Protein AF-A0A2D8FEG4-F1 (afdb_monomer_lite)

Structure (mmCIF, N/CA/C/O backbone):
data_AF-A0A2D8FEG4-F1
#
_entry.id   AF-A0A2D8FEG4-F1
#
loop_
_atom_site.group_PDB
_atom_site.id
_atom_site.type_symbol
_atom_site.label_atom_id
_atom_site.label_alt_id
_atom_site.label_comp_id
_atom_site.label_asym_id
_atom_site.label_entity_id
_atom_site.label_seq_id
_atom_site.pdbx_PDB_ins_code
_atom_site.Cartn_x
_atom_site.Cartn_y
_atom_site.Cartn_z
_atom_site.occupancy
_atom_site.B_iso_or_equiv
_atom_site.auth_seq_id
_atom_site.auth_comp_id
_atom_site.auth_asym_id
_atom_site.auth_atom_id
_atom_site.pdbx_PDB_model_num
ATOM 1 N N . MET A 1 1 ? -1.366 31.686 -86.921 1.00 45.53 1 MET A N 1
ATOM 2 C CA . MET A 1 1 ? -0.666 30.737 -86.026 1.00 45.53 1 MET A CA 1
ATOM 3 C C . MET A 1 1 ? -0.240 29.531 -86.845 1.00 45.53 1 MET A C 1
ATOM 5 O O . MET A 1 1 ? -0.957 29.176 -87.774 1.00 45.53 1 MET A O 1
ATOM 9 N N . THR A 1 2 ? 0.927 28.960 -86.563 1.00 55.12 2 THR A N 1
ATOM 10 C CA . THR A 1 2 ? 1.499 27.806 -87.278 1.00 55.12 2 THR A CA 1
ATOM 11 C C . THR A 1 2 ? 0.839 26.498 -86.838 1.00 55.12 2 THR A C 1
ATOM 13 O O . THR A 1 2 ? 0.567 26.309 -85.656 1.00 55.12 2 THR A O 1
ATOM 16 N N . SER A 1 3 ? 0.596 25.576 -87.772 1.00 56.19 3 SER A N 1
ATOM 17 C CA . SER A 1 3 ? 0.061 24.247 -87.451 1.00 56.19 3 SER A CA 1
ATOM 18 C C . SER A 1 3 ? 1.129 23.379 -86.783 1.00 56.19 3 SER A C 1
ATOM 20 O O . SER A 1 3 ? 2.090 22.972 -87.436 1.00 56.19 3 SER A O 1
ATOM 22 N N . ILE A 1 4 ? 0.946 23.068 -85.498 1.00 64.25 4 ILE A N 1
ATOM 23 C CA . ILE A 1 4 ? 1.786 22.107 -84.772 1.00 64.25 4 ILE A CA 1
ATOM 24 C C . ILE A 1 4 ? 1.577 20.717 -85.386 1.00 64.25 4 ILE A C 1
ATOM 26 O O . ILE A 1 4 ? 0.444 20.250 -85.513 1.00 64.25 4 ILE A O 1
ATOM 30 N N . LYS A 1 5 ? 2.668 20.041 -85.753 1.00 74.38 5 LYS A N 1
ATOM 31 C CA . LYS A 1 5 ? 2.635 18.629 -86.148 1.00 74.38 5 LYS A CA 1
ATOM 32 C C . LYS A 1 5 ? 2.864 17.757 -84.918 1.00 74.38 5 LYS A C 1
ATOM 34 O O . LYS A 1 5 ? 3.878 17.902 -84.237 1.00 74.38 5 LYS A O 1
ATOM 39 N N . LEU A 1 6 ? 1.930 16.840 -84.670 1.00 79.88 6 LEU A N 1
ATOM 40 C CA . LEU A 1 6 ? 2.074 15.778 -83.680 1.00 79.88 6 LEU A CA 1
ATOM 41 C C . LEU A 1 6 ? 2.575 14.505 -84.372 1.00 79.88 6 LEU A C 1
ATOM 43 O O . LEU A 1 6 ? 1.920 13.974 -85.272 1.00 79.88 6 LEU A O 1
ATOM 47 N N . LYS A 1 7 ? 3.733 14.011 -83.943 1.00 86.31 7 LYS A N 1
ATOM 48 C CA . LYS A 1 7 ? 4.333 12.748 -84.392 1.00 86.31 7 LYS A CA 1
ATOM 49 C C . LYS A 1 7 ? 4.097 11.656 -83.349 1.00 86.31 7 LYS A C 1
ATOM 51 O O . LYS A 1 7 ? 3.792 11.955 -82.196 1.00 86.31 7 LYS A O 1
ATOM 56 N N . LYS A 1 8 ? 4.176 10.382 -83.748 1.00 88.56 8 LYS A N 1
ATOM 57 C CA . LYS A 1 8 ? 3.748 9.275 -82.881 1.00 88.56 8 LYS A CA 1
ATOM 58 C C . LYS A 1 8 ? 4.570 7.993 -83.002 1.00 88.56 8 LYS A C 1
ATOM 60 O O . LYS A 1 8 ? 4.995 7.629 -84.095 1.00 88.56 8 LYS A O 1
ATOM 65 N N . SER A 1 9 ? 4.724 7.302 -81.874 1.00 86.69 9 SER A N 1
ATOM 66 C CA . SER A 1 9 ? 5.366 5.992 -81.718 1.00 86.69 9 SER A CA 1
ATOM 67 C C . SER A 1 9 ? 4.485 5.061 -80.874 1.00 86.69 9 SER A C 1
ATOM 69 O O . SER A 1 9 ? 3.735 5.511 -80.009 1.00 86.69 9 SER A O 1
ATOM 71 N N . SER A 1 10 ? 4.596 3.759 -81.126 1.00 89.44 10 SER A N 1
ATOM 72 C CA . SER A 1 10 ? 4.049 2.677 -80.293 1.00 89.44 10 SER A CA 1
ATOM 73 C C . SER A 1 10 ? 5.099 1.584 -80.040 1.00 89.44 10 SER A C 1
ATOM 75 O O . SER A 1 10 ? 4.761 0.422 -79.835 1.00 89.44 10 SER A O 1
ATOM 77 N N . VAL A 1 11 ? 6.384 1.938 -80.143 1.00 87.75 11 VAL A N 1
ATOM 78 C CA . VAL A 1 11 ? 7.521 1.037 -79.912 1.00 87.75 11 VAL A CA 1
ATOM 79 C C . VAL A 1 11 ? 8.102 1.372 -78.545 1.00 87.75 11 VAL A C 1
ATOM 81 O O . VAL A 1 11 ? 8.549 2.501 -78.348 1.00 87.75 11 VAL A O 1
ATOM 84 N N . ALA A 1 12 ? 8.090 0.416 -77.617 1.00 82.75 12 ALA A N 1
ATOM 85 C CA . ALA A 1 12 ? 8.571 0.626 -76.253 1.00 82.75 12 ALA A CA 1
ATOM 86 C C . ALA A 1 12 ? 10.033 1.115 -76.221 1.00 82.75 12 ALA A C 1
ATOM 88 O O . ALA A 1 12 ? 10.866 0.677 -77.019 1.00 82.75 12 ALA A O 1
ATOM 89 N N . GLY A 1 13 ? 10.329 2.047 -75.319 1.00 80.81 13 GLY A N 1
ATOM 90 C CA . GLY A 1 13 ? 11.630 2.700 -75.163 1.00 80.81 13 GLY A CA 1
ATOM 91 C C . GLY A 1 13 ? 12.038 3.646 -76.302 1.00 80.81 13 GLY A C 1
ATOM 92 O O . GLY A 1 13 ? 13.122 4.229 -76.239 1.00 80.81 13 GLY A O 1
ATOM 93 N N . LYS A 1 14 ? 11.224 3.821 -77.356 1.00 86.00 14 LYS A N 1
ATOM 94 C CA . LYS A 1 14 ? 11.626 4.617 -78.527 1.00 86.00 14 LYS A CA 1
ATOM 95 C C . LYS A 1 14 ? 11.482 6.120 -78.274 1.00 86.00 14 LYS A C 1
ATOM 97 O O . LYS A 1 14 ? 10.389 6.682 -78.374 1.00 86.00 14 LYS A O 1
ATOM 102 N N . ILE A 1 15 ? 12.624 6.762 -78.039 1.00 86.38 15 ILE A N 1
ATOM 103 C CA . ILE A 1 15 ? 12.814 8.218 -78.049 1.00 86.38 15 ILE A CA 1
ATOM 104 C C . ILE A 1 15 ? 12.931 8.701 -79.516 1.00 86.38 15 ILE A C 1
ATOM 106 O O . ILE A 1 15 ? 13.538 7.996 -80.328 1.00 86.38 15 ILE A O 1
ATOM 110 N N . PRO A 1 16 ? 12.367 9.865 -79.900 1.00 88.06 16 PRO A N 1
ATOM 111 C CA . PRO A 1 16 ? 12.588 10.449 -81.228 1.00 88.06 16 PRO A CA 1
ATOM 112 C C . PRO A 1 16 ? 14.052 10.880 -81.434 1.00 88.06 16 PRO A C 1
ATOM 114 O O . PRO A 1 16 ? 14.687 11.375 -80.505 1.00 88.06 16 PRO A O 1
ATOM 117 N N . THR A 1 17 ? 14.581 10.740 -82.651 1.00 86.88 17 THR A N 1
ATOM 118 C CA . THR A 1 17 ? 15.896 11.283 -83.052 1.00 86.88 17 THR A CA 1
ATOM 119 C C . THR A 1 17 ? 15.801 12.738 -83.528 1.00 86.88 17 THR A C 1
ATOM 121 O O . THR A 1 17 ? 14.711 13.242 -83.804 1.00 86.88 17 THR A O 1
ATOM 124 N N . ASP A 1 18 ? 16.936 13.428 -83.685 1.00 80.25 18 ASP A N 1
ATOM 125 C CA . ASP A 1 18 ? 16.967 14.840 -84.103 1.00 80.25 18 ASP A CA 1
ATOM 126 C C . ASP A 1 18 ? 16.305 15.137 -85.456 1.00 80.25 18 ASP A C 1
ATOM 128 O O . ASP A 1 18 ? 15.808 16.248 -85.654 1.00 80.25 18 ASP A O 1
ATOM 132 N N . SER A 1 19 ? 16.260 14.151 -86.356 1.00 81.62 19 SER A N 1
ATOM 133 C CA . SER A 1 19 ? 15.499 14.185 -87.612 1.00 81.62 19 SER A CA 1
ATOM 134 C C . SER A 1 19 ? 14.020 13.821 -87.444 1.00 81.62 19 SER A C 1
ATOM 136 O O . SER A 1 19 ? 13.184 14.271 -88.229 1.00 81.62 19 SER A O 1
ATOM 138 N N . ASP A 1 20 ? 13.673 13.027 -86.425 1.00 81.94 20 ASP A N 1
ATOM 139 C CA . ASP A 1 20 ? 12.282 12.669 -86.140 1.00 81.94 20 ASP A CA 1
ATOM 140 C C . ASP A 1 20 ? 11.496 13.845 -85.554 1.00 81.94 20 ASP A C 1
ATOM 142 O O . ASP A 1 20 ? 10.279 13.863 -85.709 1.00 81.94 20 ASP A O 1
ATOM 146 N N . LEU A 1 21 ? 12.132 14.838 -84.920 1.00 85.62 21 LEU A N 1
ATOM 147 C CA . LEU A 1 21 ? 11.440 15.950 -84.255 1.00 85.62 21 LEU A CA 1
ATOM 148 C C . LEU A 1 21 ? 12.097 17.310 -84.541 1.00 85.62 21 LEU A C 1
ATOM 150 O O . LEU A 1 21 ? 13.270 17.516 -84.230 1.00 85.62 21 LEU A O 1
ATOM 154 N N . ALA A 1 22 ? 11.336 18.252 -85.104 1.00 84.50 22 ALA A N 1
ATOM 155 C CA . ALA A 1 22 ? 11.773 19.633 -85.313 1.00 84.50 22 ALA A CA 1
ATOM 156 C C . ALA A 1 22 ? 11.400 20.541 -84.125 1.00 84.50 22 ALA A C 1
ATOM 158 O O . ALA A 1 22 ? 10.518 20.229 -83.324 1.00 84.50 22 ALA A O 1
ATOM 159 N N . HIS A 1 23 ? 12.061 21.694 -84.014 1.00 82.56 23 HIS A N 1
ATOM 160 C CA . HIS A 1 23 ? 11.742 22.681 -82.984 1.00 82.56 23 HIS A CA 1
ATOM 161 C C . HIS A 1 23 ? 10.319 23.238 -83.189 1.00 82.56 23 HIS A C 1
ATOM 163 O O . HIS A 1 23 ? 9.968 23.665 -84.289 1.00 82.56 23 HIS A O 1
ATOM 169 N N . GLY A 1 24 ? 9.487 23.197 -82.142 1.00 77.38 24 GLY A N 1
ATOM 170 C CA . GLY A 1 24 ? 8.057 23.535 -82.210 1.00 77.38 24 GLY A CA 1
ATOM 171 C C . GLY A 1 24 ? 7.118 22.400 -82.661 1.00 77.38 24 GLY A C 1
ATOM 172 O O . GLY A 1 24 ? 5.908 22.614 -82.734 1.00 77.38 24 GLY A O 1
ATOM 173 N N . GLU A 1 25 ? 7.629 21.197 -82.943 1.00 87.62 25 GLU A N 1
ATOM 174 C CA . GLU A 1 25 ? 6.813 19.979 -83.067 1.00 87.62 25 GLU A CA 1
ATOM 175 C C . GLU A 1 25 ? 6.725 19.223 -81.726 1.00 87.62 25 GLU A C 1
ATOM 177 O O . GLU A 1 25 ? 7.536 19.427 -80.819 1.00 87.62 25 GLU A O 1
ATOM 182 N N . LEU A 1 26 ? 5.757 18.306 -81.623 1.00 88.06 26 LEU A N 1
ATOM 183 C CA . LEU A 1 26 ? 5.601 17.387 -80.489 1.00 88.06 26 LEU A CA 1
ATOM 184 C C . LEU A 1 26 ? 5.605 15.934 -80.978 1.00 88.06 26 LEU A C 1
ATOM 186 O O . LEU A 1 26 ? 5.071 15.636 -82.049 1.00 88.06 26 LEU A O 1
ATOM 190 N N . ALA A 1 27 ? 6.149 15.012 -80.184 1.00 89.62 27 ALA A N 1
ATOM 191 C CA . ALA A 1 27 ? 6.078 13.574 -80.448 1.00 89.62 27 ALA A CA 1
ATOM 192 C C . ALA A 1 27 ? 5.594 12.801 -79.220 1.00 89.62 27 ALA A C 1
ATOM 194 O O . ALA A 1 27 ? 6.107 13.009 -78.130 1.00 89.62 27 ALA A O 1
ATOM 195 N N . ILE A 1 28 ? 4.646 11.880 -79.387 1.00 88.81 28 ILE A N 1
ATOM 196 C CA . ILE A 1 28 ? 4.137 11.023 -78.306 1.00 88.81 28 ILE A CA 1
ATOM 197 C C . ILE A 1 28 ? 4.490 9.554 -78.550 1.00 88.81 28 ILE A C 1
ATOM 199 O O . ILE A 1 28 ? 4.296 9.036 -79.651 1.00 88.81 28 ILE A O 1
ATOM 203 N N . ASN A 1 29 ? 4.982 8.864 -77.524 1.00 86.88 29 ASN A N 1
ATOM 204 C CA . ASN A 1 29 ? 5.080 7.411 -77.512 1.00 86.88 29 ASN A CA 1
ATOM 205 C C . ASN A 1 29 ? 3.983 6.836 -76.609 1.00 86.88 29 ASN A C 1
ATOM 207 O O . ASN A 1 29 ? 4.089 6.892 -75.386 1.00 86.88 29 ASN A O 1
ATOM 211 N N . PHE A 1 30 ? 2.922 6.293 -77.211 1.00 84.50 30 PHE A N 1
ATOM 212 C CA . PHE A 1 30 ? 1.770 5.785 -76.454 1.00 84.50 30 PHE A CA 1
ATOM 213 C C . PHE A 1 30 ? 2.094 4.518 -75.656 1.00 84.50 30 PHE A C 1
ATOM 215 O O . PHE A 1 30 ? 1.396 4.220 -74.695 1.00 84.50 30 PHE A O 1
ATOM 222 N N . GLN A 1 31 ? 3.131 3.773 -76.057 1.00 82.12 31 GLN A N 1
ATOM 223 C CA . GLN A 1 31 ? 3.536 2.539 -75.382 1.00 82.12 31 GLN A CA 1
ATOM 224 C C . GLN A 1 31 ? 4.297 2.826 -74.079 1.00 82.12 31 GLN A C 1
ATOM 226 O O . GLN A 1 31 ? 4.201 2.047 -73.137 1.00 82.12 31 GLN A O 1
ATOM 231 N N . ASP A 1 32 ? 5.010 3.957 -74.030 1.00 78.06 32 ASP A N 1
ATOM 232 C CA . ASP A 1 32 ? 5.782 4.419 -72.867 1.00 78.06 32 ASP A CA 1
ATOM 233 C C . ASP A 1 32 ? 5.065 5.525 -72.064 1.00 78.06 32 ASP A C 1
ATOM 235 O O . ASP A 1 32 ? 5.622 6.035 -71.095 1.00 78.06 32 ASP A O 1
ATOM 239 N N . GLY A 1 33 ? 3.889 5.979 -72.518 1.00 79.19 33 GLY A N 1
ATOM 240 C CA . GLY A 1 33 ? 3.143 7.116 -71.956 1.00 79.19 33 GLY A CA 1
ATOM 241 C C . GLY A 1 33 ? 3.774 8.505 -72.165 1.00 79.19 33 GLY A C 1
ATOM 242 O O . GLY A 1 33 ? 3.212 9.504 -71.721 1.00 79.19 33 GLY A O 1
ATOM 243 N N . LYS A 1 34 ? 4.931 8.605 -72.833 1.00 83.31 34 LYS A N 1
ATOM 244 C CA . LYS A 1 34 ? 5.786 9.807 -72.816 1.00 83.31 34 LYS A CA 1
ATOM 245 C C . LYS A 1 34 ? 5.570 10.733 -74.012 1.00 83.31 34 LYS A C 1
ATOM 247 O O . LYS A 1 34 ? 5.600 10.306 -75.167 1.00 83.31 34 LYS A O 1
ATOM 252 N N . LEU A 1 35 ? 5.415 12.025 -73.723 1.00 88.12 35 LEU A N 1
ATOM 253 C CA . LEU A 1 35 ? 5.434 13.120 -74.697 1.00 88.12 35 LEU A CA 1
ATOM 254 C C . LEU A 1 35 ? 6.849 13.717 -74.771 1.00 88.12 35 LEU A C 1
ATOM 256 O O . LEU A 1 35 ? 7.535 13.813 -73.759 1.00 88.12 35 LEU A O 1
ATOM 260 N N . PHE A 1 36 ? 7.276 14.146 -75.954 1.00 88.50 36 PHE A N 1
ATOM 261 C CA . PHE A 1 36 ? 8.601 14.690 -76.244 1.00 88.50 36 PHE A CA 1
ATOM 262 C C . PHE A 1 36 ? 8.498 15.997 -77.040 1.00 88.50 36 PHE A C 1
ATOM 264 O O . PHE A 1 36 ? 7.618 16.154 -77.892 1.00 88.50 36 PHE A O 1
ATOM 271 N N . TYR A 1 37 ? 9.433 16.909 -76.783 1.00 88.56 37 TYR A N 1
ATOM 272 C CA . TYR A 1 37 ? 9.596 18.205 -77.446 1.00 88.56 37 TYR A CA 1
ATOM 273 C C . TYR A 1 37 ? 11.090 18.499 -77.669 1.00 88.56 37 TYR A C 1
ATOM 275 O O . TYR A 1 37 ? 11.947 17.710 -77.263 1.00 88.56 37 TYR A O 1
ATOM 283 N N . LYS A 1 38 ? 11.414 19.633 -78.302 1.00 87.88 38 LYS A N 1
ATOM 284 C CA . LYS A 1 38 ? 12.785 20.164 -78.350 1.00 87.88 38 LYS A CA 1
ATOM 285 C C . LYS A 1 38 ? 12.937 21.422 -77.507 1.00 87.88 38 LYS A C 1
ATOM 287 O O . LYS A 1 38 ? 12.130 22.341 -77.633 1.00 87.88 38 LYS A O 1
ATOM 292 N N . ASP A 1 39 ? 13.978 21.464 -76.678 1.00 84.19 39 ASP A N 1
ATOM 293 C CA . ASP A 1 39 ? 14.312 22.639 -75.870 1.00 84.19 39 ASP A CA 1
ATOM 294 C C . ASP A 1 39 ? 14.900 23.791 -76.711 1.00 84.19 39 ASP A C 1
ATOM 296 O O . ASP A 1 39 ? 15.113 23.666 -77.920 1.00 84.19 39 ASP A O 1
ATOM 300 N N . ALA A 1 40 ? 15.139 24.944 -76.077 1.00 80.69 40 ALA A N 1
ATOM 301 C CA . ALA A 1 40 ? 15.700 26.133 -76.730 1.00 80.69 40 ALA A CA 1
ATOM 302 C C . ALA A 1 40 ? 17.141 25.933 -77.245 1.00 80.69 40 ALA A C 1
ATOM 304 O O . ALA A 1 40 ? 17.589 26.670 -78.120 1.00 80.69 40 ALA A O 1
ATOM 305 N N . SER A 1 41 ? 17.847 24.915 -76.747 1.00 86.00 41 SER A N 1
ATOM 306 C CA . SER A 1 41 ? 19.148 24.460 -77.250 1.00 86.00 41 SER A CA 1
ATOM 307 C C . SER A 1 41 ? 19.008 23.337 -78.294 1.00 86.00 41 SER A C 1
ATOM 309 O O . SER A 1 41 ? 19.994 22.706 -78.663 1.00 86.00 41 SER A O 1
ATOM 311 N N . ASN A 1 42 ? 17.788 23.130 -78.807 1.00 83.62 42 ASN A N 1
ATOM 312 C CA . ASN A 1 42 ? 17.393 22.182 -79.850 1.00 83.62 42 ASN A CA 1
ATOM 313 C C . ASN A 1 42 ? 17.503 20.689 -79.471 1.00 83.62 42 ASN A C 1
ATOM 315 O O . ASN A 1 42 ? 17.300 19.837 -80.337 1.00 83.62 42 ASN A O 1
ATOM 319 N N . ASN A 1 43 ? 17.766 20.355 -78.200 1.00 85.62 43 ASN A N 1
ATOM 320 C CA . ASN A 1 43 ? 17.863 18.965 -77.738 1.00 85.62 43 ASN A CA 1
ATOM 321 C C . ASN A 1 43 ? 16.474 18.361 -77.534 1.00 85.62 43 ASN A C 1
ATOM 323 O O . ASN A 1 43 ? 15.565 19.034 -77.044 1.00 85.62 43 ASN A O 1
ATOM 327 N N . ILE A 1 44 ? 16.326 17.065 -77.807 1.00 88.06 44 ILE A N 1
ATOM 328 C CA . ILE A 1 44 ? 15.083 16.343 -77.521 1.00 88.06 44 ILE A CA 1
ATOM 329 C C . ILE A 1 44 ? 14.970 16.072 -76.020 1.00 88.06 44 ILE A C 1
ATOM 331 O O . ILE A 1 44 ? 15.873 15.510 -75.396 1.00 88.06 44 ILE A O 1
ATOM 335 N N . LYS A 1 45 ? 13.834 16.467 -75.447 1.00 86.31 45 LYS A N 1
ATOM 336 C CA . LYS A 1 45 ? 13.467 16.254 -74.045 1.00 86.31 45 LYS A CA 1
ATOM 337 C C . LYS A 1 45 ? 12.122 15.546 -73.982 1.00 86.31 45 LYS A C 1
ATOM 339 O O . LYS A 1 45 ? 11.217 15.853 -74.757 1.00 86.31 45 LYS A O 1
ATOM 344 N N . ALA A 1 46 ? 11.978 14.618 -73.043 1.00 85.12 46 ALA A N 1
ATOM 345 C CA . ALA A 1 46 ? 10.657 14.186 -72.612 1.00 85.12 46 ALA A CA 1
ATOM 346 C C . ALA A 1 46 ? 10.028 15.286 -71.744 1.00 85.12 46 ALA A C 1
ATOM 348 O O . ALA A 1 46 ? 10.734 15.950 -70.984 1.00 85.1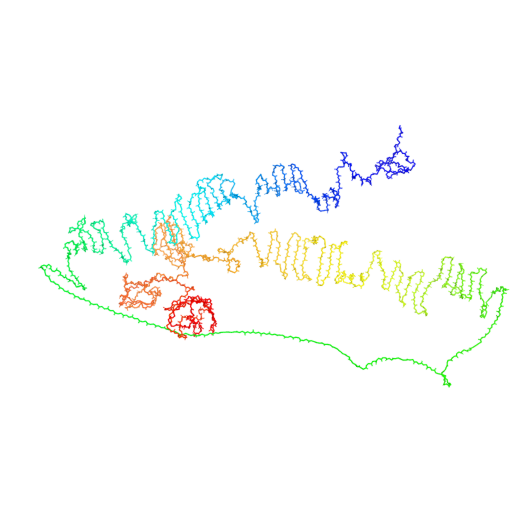2 46 ALA A O 1
ATOM 349 N N . PHE A 1 47 ? 8.706 15.423 -71.790 1.00 77.44 47 PHE A N 1
ATOM 350 C CA . PHE A 1 47 ? 7.971 15.878 -70.615 1.00 77.44 47 PHE A CA 1
ATOM 351 C C . PHE A 1 47 ? 8.157 14.795 -69.547 1.00 77.44 47 PHE A C 1
ATOM 353 O O . PHE A 1 47 ? 7.824 13.630 -69.773 1.00 77.44 47 PHE A O 1
ATOM 360 N N . ILE A 1 48 ? 8.819 15.158 -68.449 1.00 65.38 48 ILE A N 1
ATOM 361 C CA . ILE A 1 48 ? 9.347 14.193 -67.485 1.00 65.38 48 ILE A CA 1
ATOM 362 C C . ILE A 1 48 ? 8.215 13.654 -66.616 1.00 65.38 48 ILE A C 1
ATOM 364 O O . ILE A 1 48 ? 7.616 14.383 -65.832 1.00 65.38 48 ILE A O 1
ATOM 368 N N . ASP A 1 49 ? 7.990 12.350 -66.722 1.00 60.62 49 ASP A N 1
ATOM 369 C CA . ASP A 1 49 ? 7.229 11.578 -65.747 1.00 60.62 49 ASP A CA 1
ATOM 370 C C . ASP A 1 49 ? 8.067 11.374 -64.467 1.00 60.62 49 ASP A C 1
ATOM 372 O O . ASP A 1 49 ? 9.234 10.977 -64.540 1.00 60.62 49 ASP A O 1
ATOM 376 N N . SER A 1 50 ? 7.465 11.640 -63.303 1.00 56.59 50 SER A N 1
ATOM 377 C CA . SER A 1 50 ? 7.988 11.545 -61.921 1.00 56.59 50 SER A CA 1
ATOM 378 C C . SER A 1 50 ? 9.250 12.350 -61.537 1.00 56.59 50 SER A C 1
ATOM 380 O O . SER A 1 50 ? 9.233 13.063 -60.534 1.00 56.59 50 SER A O 1
ATOM 382 N N . ALA A 1 51 ? 10.345 12.295 -62.301 1.00 51.91 51 ALA A N 1
ATOM 383 C CA . ALA A 1 51 ? 11.684 12.674 -61.816 1.00 51.91 51 ALA A CA 1
ATOM 384 C C . ALA A 1 51 ? 11.947 14.189 -61.629 1.00 51.91 51 ALA A C 1
ATOM 386 O O . ALA A 1 51 ? 13.046 14.571 -61.236 1.00 51.91 51 ALA A O 1
ATOM 387 N N . ALA A 1 52 ? 10.967 15.056 -61.905 1.00 51.16 52 ALA A N 1
ATOM 388 C CA . ALA A 1 52 ? 11.074 16.515 -61.759 1.00 51.16 52 ALA A CA 1
ATOM 389 C C . ALA A 1 52 ? 10.079 17.119 -60.741 1.00 51.16 52 ALA A C 1
ATOM 391 O O . ALA A 1 52 ? 9.997 18.338 -60.611 1.00 51.16 52 ALA A O 1
ATOM 392 N N . VAL A 1 53 ? 9.320 16.291 -60.008 1.00 55.38 53 VAL A N 1
ATOM 393 C CA . VAL A 1 53 ? 8.253 16.761 -59.094 1.00 55.38 53 VAL A CA 1
ATOM 394 C C . VAL A 1 53 ? 8.794 17.220 -57.724 1.00 55.38 53 VAL A C 1
ATOM 396 O O . VAL A 1 53 ? 8.081 17.874 -56.967 1.00 55.38 53 VAL A O 1
ATOM 399 N N . GLY A 1 54 ? 10.083 16.997 -57.435 1.00 50.72 54 GLY A N 1
ATOM 400 C CA . GLY A 1 54 ? 10.763 17.386 -56.184 1.00 50.72 54 GLY A CA 1
ATOM 401 C C . GLY A 1 54 ? 10.869 18.894 -55.889 1.00 50.72 54 GLY A C 1
ATOM 402 O O . GLY A 1 54 ? 11.576 19.276 -54.966 1.00 50.72 54 GLY A O 1
ATOM 403 N N . SER A 1 55 ? 10.192 19.750 -56.660 1.00 53.19 55 SER A N 1
ATOM 404 C CA . SER A 1 55 ? 10.051 21.191 -56.402 1.00 53.19 55 SER A CA 1
ATOM 405 C C . SER A 1 55 ? 8.633 21.714 -56.705 1.00 53.19 55 SER A C 1
ATOM 407 O O . SER A 1 55 ? 8.451 22.913 -56.908 1.00 53.19 55 SER A O 1
ATOM 409 N N . LEU A 1 56 ? 7.616 20.837 -56.759 1.00 51.72 56 LEU A N 1
ATOM 410 C CA . LEU A 1 56 ? 6.219 21.251 -56.967 1.00 51.72 56 LEU A CA 1
ATOM 411 C C . LEU A 1 56 ? 5.557 21.776 -55.678 1.00 51.72 56 LEU A C 1
ATOM 413 O O . LEU A 1 56 ? 4.651 22.599 -55.748 1.00 51.72 56 LEU A O 1
ATOM 417 N N . ILE A 1 57 ? 6.039 21.350 -54.504 1.00 58.22 57 ILE A N 1
ATOM 418 C CA . ILE A 1 57 ? 5.590 21.837 -53.189 1.00 58.22 57 ILE A CA 1
ATOM 419 C C . ILE A 1 57 ? 6.697 22.708 -52.581 1.00 58.22 57 ILE A C 1
ATOM 421 O O . ILE A 1 57 ? 7.312 22.380 -51.568 1.00 58.22 57 ILE A O 1
ATOM 425 N N . THR A 1 58 ? 7.007 23.825 -53.238 1.00 50.47 58 THR A N 1
ATOM 426 C CA . THR A 1 58 ? 7.967 24.813 -52.726 1.00 50.47 58 THR A CA 1
ATOM 427 C C . THR A 1 58 ? 7.426 26.220 -52.960 1.00 50.47 58 THR A C 1
ATOM 429 O O . THR A 1 58 ? 7.456 26.730 -54.072 1.00 50.47 58 THR A O 1
ATOM 432 N N . ALA A 1 59 ? 6.923 26.824 -51.879 1.00 49.34 59 ALA A N 1
ATOM 433 C CA . ALA A 1 59 ? 6.409 28.193 -51.785 1.00 49.34 59 ALA A CA 1
ATOM 434 C C . ALA A 1 59 ? 5.265 28.590 -52.755 1.00 49.34 59 ALA A C 1
ATOM 436 O O . ALA A 1 59 ? 5.480 29.145 -53.829 1.00 49.34 59 ALA A O 1
ATOM 437 N N . GLY A 1 60 ? 4.021 28.478 -52.272 1.00 54.09 60 GLY A N 1
ATOM 438 C CA . GLY A 1 60 ? 2.973 29.457 -52.608 1.00 54.09 60 GLY A CA 1
ATOM 439 C C . GLY A 1 60 ? 1.905 29.066 -53.632 1.00 54.09 60 GLY A C 1
ATOM 440 O O . GLY A 1 60 ? 0.992 29.859 -53.836 1.00 54.09 60 GLY A O 1
ATOM 441 N N . GLN A 1 61 ? 1.956 27.872 -54.228 1.00 48.09 61 GLN A N 1
ATOM 442 C CA . GLN A 1 61 ? 0.814 27.304 -54.959 1.00 48.09 61 GLN A CA 1
ATOM 443 C C . GLN A 1 61 ? 0.187 26.179 -54.131 1.00 48.09 61 GLN A C 1
ATOM 445 O O . GLN A 1 61 ? 0.891 25.298 -53.637 1.00 48.09 61 GLN A O 1
ATOM 450 N N . GLY A 1 62 ? -1.130 26.242 -53.934 1.00 53.66 62 GLY A N 1
ATOM 451 C CA . GLY A 1 62 ? -1.872 25.233 -53.179 1.00 53.66 62 GLY A CA 1
ATOM 452 C C . GLY A 1 62 ? -2.100 23.951 -53.982 1.00 53.66 62 GLY A C 1
ATOM 453 O O . GLY A 1 62 ? -2.059 23.955 -55.211 1.00 53.66 62 GLY A O 1
ATOM 454 N N . LEU A 1 63 ? -2.402 22.857 -53.278 1.00 59.16 63 LEU A N 1
ATOM 455 C CA . LEU A 1 63 ? -2.951 21.643 -53.885 1.00 59.16 63 LEU A CA 1
ATOM 456 C C . LEU A 1 63 ? -4.413 21.903 -54.283 1.00 59.16 63 LEU A C 1
ATOM 458 O O . LEU A 1 63 ? -5.333 21.599 -53.526 1.00 59.16 63 LEU A O 1
ATOM 462 N N . ASP A 1 64 ? -4.610 22.531 -55.444 1.00 50.94 64 ASP A N 1
ATOM 463 C CA . ASP A 1 64 ? -5.936 22.799 -56.005 1.00 50.94 64 ASP A CA 1
ATOM 464 C C . ASP A 1 64 ? -6.658 21.489 -56.402 1.00 50.94 64 ASP A C 1
ATOM 466 O O . ASP A 1 64 ? -6.069 20.418 -56.583 1.00 50.94 64 ASP A O 1
ATOM 470 N N . SER A 1 65 ? -7.972 21.615 -56.501 1.00 52.28 65 SER A N 1
ATOM 471 C CA . SER A 1 65 ? -9.048 20.626 -56.495 1.00 52.28 65 SER A CA 1
ATOM 472 C C . SER A 1 65 ? -8.959 19.416 -57.443 1.00 52.28 65 SER A C 1
ATOM 474 O O . SER A 1 65 ? -9.662 18.438 -57.187 1.00 52.28 65 SER A O 1
ATOM 476 N N . ASP A 1 66 ? -8.091 19.410 -58.461 1.00 57.03 66 ASP A N 1
ATOM 477 C CA . ASP A 1 66 ? -7.994 18.324 -59.463 1.00 57.03 66 ASP A CA 1
ATOM 478 C C . ASP A 1 66 ? -6.924 17.239 -59.178 1.00 57.03 66 ASP A C 1
ATOM 480 O O . ASP A 1 66 ? -6.753 16.297 -59.955 1.00 57.03 66 ASP A O 1
ATOM 484 N N . GLY A 1 67 ? -6.301 17.270 -57.993 1.00 57.41 67 GLY A N 1
ATOM 485 C CA . GLY A 1 67 ? -6.136 16.034 -57.214 1.00 57.41 67 GLY A CA 1
ATOM 486 C C . GLY A 1 67 ? -4.746 15.391 -57.093 1.00 57.41 67 GLY A C 1
ATOM 487 O O . GLY A 1 67 ? -4.328 14.575 -57.914 1.00 57.41 67 GLY A O 1
ATOM 488 N N . VAL A 1 68 ? -4.151 15.551 -55.907 1.00 62.09 68 VAL A N 1
ATOM 489 C CA . VAL A 1 68 ? -3.348 14.496 -55.263 1.00 62.09 68 VAL A CA 1
ATOM 490 C C . VAL A 1 68 ? -4.267 13.755 -54.288 1.00 62.09 68 VAL A C 1
ATOM 492 O O . VAL A 1 68 ? -4.670 14.314 -53.274 1.00 62.09 68 VAL A O 1
ATOM 495 N N . LYS A 1 69 ? -4.638 12.503 -54.592 1.00 64.75 69 LYS A N 1
ATOM 496 C CA . LYS A 1 69 ? -5.613 11.736 -53.780 1.00 64.75 69 LYS A CA 1
ATOM 497 C C . LYS A 1 69 ? -5.071 11.263 -52.427 1.00 64.75 69 LYS A C 1
ATOM 499 O O . LYS A 1 69 ? -5.850 10.976 -51.525 1.00 64.75 69 LYS A O 1
ATOM 504 N N . SER A 1 70 ? -3.753 11.149 -52.309 1.00 67.00 70 SER A N 1
ATOM 505 C CA . SER A 1 70 ? -3.041 10.716 -51.109 1.00 67.00 70 SER A CA 1
ATOM 506 C C . SER A 1 70 ? -1.570 11.097 -51.240 1.00 67.00 70 SER A C 1
ATOM 508 O O . SER A 1 70 ? -0.979 10.846 -52.291 1.00 67.00 70 SER A O 1
ATOM 510 N N . VAL A 1 71 ? -0.971 11.628 -50.176 1.00 74.25 71 VAL A N 1
ATOM 511 C CA . VAL A 1 71 ? 0.490 11.691 -50.031 1.00 74.25 71 VAL A CA 1
ATOM 512 C C . VAL A 1 71 ? 0.898 10.525 -49.137 1.00 74.25 71 VAL A C 1
ATOM 514 O O . VAL A 1 71 ? 0.334 10.357 -48.058 1.00 74.25 71 VAL A O 1
ATOM 517 N N . HIS A 1 72 ? 1.836 9.704 -49.601 1.00 80.69 72 HIS A N 1
ATOM 518 C CA . HIS A 1 72 ? 2.445 8.645 -48.803 1.00 80.69 72 HIS A CA 1
ATOM 519 C C . HIS A 1 72 ? 3.833 9.111 -48.374 1.00 80.69 72 HIS A C 1
ATOM 521 O O . HIS A 1 72 ? 4.627 9.510 -49.221 1.00 80.69 72 HIS A O 1
ATOM 527 N N . PHE A 1 73 ? 4.081 9.055 -47.069 1.00 83.56 73 PHE A N 1
ATOM 528 C CA . PHE A 1 73 ? 5.402 9.157 -46.467 1.00 83.56 73 PHE A CA 1
ATOM 529 C C . PHE A 1 73 ? 5.807 7.754 -46.006 1.00 83.56 73 PHE A C 1
ATOM 531 O O . PHE A 1 73 ? 4.956 7.014 -45.494 1.00 83.56 73 PHE A O 1
ATOM 538 N N . GLY A 1 74 ? 7.066 7.389 -46.225 1.00 84.44 74 GLY A N 1
ATOM 539 C CA . GLY A 1 74 ? 7.652 6.141 -45.745 1.00 84.44 74 GLY A CA 1
ATOM 540 C C . GLY A 1 74 ? 7.927 6.150 -44.239 1.00 84.44 74 GLY A C 1
ATOM 541 O O . GLY A 1 74 ? 7.601 7.100 -43.525 1.00 84.44 74 GLY A O 1
ATOM 542 N N . ASP A 1 75 ? 8.560 5.084 -43.754 1.00 88.81 75 ASP A N 1
ATOM 543 C CA . ASP A 1 75 ? 9.099 5.060 -42.394 1.00 88.81 75 ASP A CA 1
ATOM 544 C C . ASP A 1 75 ? 10.230 6.090 -42.232 1.00 88.81 75 ASP A C 1
ATOM 546 O O . ASP A 1 75 ? 10.990 6.358 -43.161 1.00 88.81 75 ASP A O 1
ATOM 550 N N . ASP A 1 76 ? 10.292 6.698 -41.047 1.00 86.38 76 ASP A N 1
ATOM 551 C CA . ASP A 1 76 ? 11.158 7.813 -40.641 1.00 86.38 76 ASP A CA 1
ATOM 552 C C . ASP A 1 76 ? 10.989 9.138 -41.416 1.00 86.38 76 ASP A C 1
ATOM 554 O O . ASP A 1 76 ? 11.484 10.178 -40.963 1.00 86.38 76 ASP A O 1
ATOM 558 N N . GLU A 1 77 ? 10.209 9.158 -42.500 1.00 89.88 77 GLU A N 1
ATOM 559 C CA . GLU A 1 77 ? 9.753 10.379 -43.168 1.00 89.88 77 GLU A CA 1
ATOM 560 C C . GLU A 1 77 ? 8.682 11.123 -42.345 1.00 89.88 77 GLU A C 1
ATOM 562 O O . GLU A 1 77 ? 7.931 10.544 -41.551 1.00 89.88 77 GLU A O 1
ATOM 567 N N . LYS A 1 78 ? 8.643 12.458 -42.484 1.00 88.81 78 LYS A N 1
ATOM 568 C CA . LYS A 1 78 ? 7.893 13.346 -41.577 1.00 88.81 78 LYS A CA 1
ATOM 569 C C . LYS A 1 78 ? 7.226 14.479 -42.345 1.00 88.81 78 LYS A C 1
ATOM 571 O O . LYS A 1 78 ? 7.893 15.221 -43.062 1.00 88.81 78 LYS A O 1
ATOM 576 N N . LEU A 1 79 ? 5.928 14.658 -42.126 1.00 90.00 79 LEU A N 1
ATOM 577 C CA . LEU A 1 79 ? 5.204 15.862 -42.516 1.00 90.00 79 LEU A CA 1
ATOM 578 C C . LEU A 1 79 ? 5.432 16.927 -41.436 1.00 90.00 79 LEU A C 1
ATOM 580 O O . LEU A 1 79 ? 5.100 16.690 -40.272 1.00 90.00 79 LEU A O 1
ATOM 584 N N . THR A 1 80 ? 6.006 18.075 -41.801 1.00 90.38 80 THR A N 1
ATOM 585 C CA . THR A 1 80 ? 6.330 19.152 -40.854 1.00 90.38 80 THR A CA 1
ATOM 586 C C . THR A 1 80 ? 5.588 20.453 -41.157 1.00 90.38 80 THR A C 1
ATOM 588 O O . THR A 1 80 ? 5.262 20.754 -42.307 1.00 90.38 80 THR A O 1
ATOM 591 N N . PHE A 1 81 ? 5.318 21.233 -40.109 1.00 89.19 81 PHE A N 1
ATOM 592 C CA . PHE A 1 81 ? 4.694 22.554 -40.182 1.00 89.19 81 PHE A CA 1
ATOM 593 C C . PHE A 1 81 ? 5.394 23.524 -39.222 1.00 89.19 81 PHE A C 1
ATOM 595 O O . PHE A 1 81 ? 5.844 23.117 -38.152 1.00 89.19 81 PHE A O 1
ATOM 602 N N . GLY A 1 82 ? 5.435 24.808 -39.587 1.00 88.69 82 GLY A N 1
ATOM 603 C CA . GLY A 1 82 ? 6.223 25.830 -38.889 1.00 88.69 82 GLY A CA 1
ATOM 604 C C . GLY A 1 82 ? 7.627 25.981 -39.485 1.00 88.69 82 GLY A C 1
ATOM 605 O O . GLY A 1 82 ? 8.150 25.049 -40.096 1.00 88.69 82 GLY A O 1
ATOM 606 N N . ASN A 1 83 ? 8.227 27.169 -39.358 1.00 84.00 83 ASN A N 1
ATOM 607 C CA . ASN A 1 83 ? 9.512 27.483 -40.002 1.00 84.00 83 ASN A CA 1
ATOM 608 C C . ASN A 1 83 ? 10.655 26.621 -39.447 1.00 84.00 83 ASN A C 1
ATOM 610 O O . ASN A 1 83 ? 11.493 26.145 -40.209 1.00 84.00 83 ASN A O 1
ATOM 614 N N . ASP A 1 84 ? 10.630 26.364 -38.139 1.00 88.12 84 ASP A N 1
ATOM 615 C CA . ASP A 1 84 ? 11.595 25.520 -37.431 1.00 88.12 84 ASP A CA 1
ATOM 616 C C . ASP A 1 84 ? 11.111 24.053 -37.336 1.00 88.12 84 ASP A C 1
ATOM 618 O O . ASP A 1 84 ? 11.658 23.234 -36.595 1.00 88.12 84 ASP A O 1
ATOM 622 N N . SER A 1 85 ? 10.087 23.699 -38.132 1.00 90.69 85 SER A N 1
ATOM 623 C CA . SER A 1 85 ? 9.361 22.422 -38.092 1.00 90.69 85 SER A CA 1
ATOM 624 C C . SER A 1 85 ? 8.752 22.113 -36.718 1.00 90.69 85 SER A C 1
ATOM 626 O O . SER A 1 85 ? 8.901 20.999 -36.219 1.00 90.69 85 SER A O 1
ATOM 628 N N . ASP A 1 86 ? 8.076 23.089 -36.108 1.00 91.31 86 ASP A N 1
ATOM 629 C CA . ASP A 1 86 ? 7.434 22.997 -34.790 1.00 91.31 86 ASP A CA 1
ATOM 630 C C . ASP A 1 86 ? 6.534 21.758 -34.634 1.00 91.31 86 ASP A C 1
ATOM 632 O O . ASP A 1 86 ? 6.726 20.963 -33.714 1.00 91.31 86 ASP A O 1
ATOM 636 N N . LEU A 1 87 ? 5.586 21.555 -35.557 1.00 95.00 87 LEU A N 1
ATOM 637 C CA . LEU A 1 87 ? 4.671 20.408 -35.561 1.00 95.00 87 LEU A CA 1
ATOM 638 C C . LEU A 1 87 ? 5.147 19.350 -36.559 1.00 95.00 87 LEU A C 1
ATOM 640 O O . LEU A 1 87 ? 5.408 19.655 -37.724 1.00 95.00 87 LEU A O 1
ATOM 644 N N . LYS A 1 88 ? 5.204 18.092 -36.116 1.00 93.44 88 LYS A N 1
ATOM 645 C CA . LYS A 1 88 ? 5.664 16.932 -36.891 1.00 93.44 88 LYS A CA 1
ATOM 646 C C . LYS A 1 88 ? 4.634 15.807 -36.812 1.00 93.44 88 LYS A C 1
ATOM 648 O O . LYS A 1 88 ? 4.143 15.491 -35.728 1.00 93.44 88 LYS A O 1
ATOM 653 N N . ILE A 1 89 ? 4.334 15.186 -37.950 1.00 94.94 89 ILE A N 1
ATOM 654 C CA . ILE A 1 89 ? 3.523 13.966 -38.050 1.00 94.94 89 ILE A CA 1
ATOM 655 C C . ILE A 1 89 ? 4.347 12.920 -38.807 1.00 94.94 89 ILE A C 1
ATOM 657 O O . ILE A 1 89 ? 4.816 13.193 -39.912 1.00 94.94 89 ILE A O 1
ATOM 661 N N . SER A 1 90 ? 4.569 11.749 -38.207 1.00 93.19 90 SER A N 1
ATOM 662 C CA . SER A 1 90 ? 5.517 10.748 -38.726 1.00 93.19 90 SER A CA 1
ATOM 663 C C . SER A 1 90 ? 5.215 9.321 -38.261 1.00 93.19 90 SER A C 1
ATOM 665 O O . SER A 1 90 ? 4.549 9.126 -37.242 1.00 93.19 90 SER A O 1
ATOM 667 N N . HIS A 1 91 ? 5.786 8.336 -38.955 1.00 93.06 91 HIS A N 1
ATOM 668 C CA . HIS A 1 91 ? 5.877 6.939 -38.518 1.00 93.06 91 HIS A CA 1
ATOM 669 C C . HIS A 1 91 ? 7.354 6.512 -38.472 1.00 93.06 91 HIS A C 1
ATOM 671 O O . HIS A 1 91 ? 8.146 7.020 -39.258 1.00 93.06 91 HIS A O 1
ATOM 677 N N . ASN A 1 92 ? 7.746 5.620 -37.558 1.00 91.31 92 ASN A N 1
ATOM 678 C CA . ASN A 1 92 ? 9.138 5.150 -37.395 1.00 91.31 92 ASN A CA 1
ATOM 679 C C . ASN A 1 92 ? 9.263 3.614 -37.502 1.00 91.31 92 ASN A C 1
ATOM 681 O O . ASN A 1 92 ? 9.988 2.977 -36.737 1.00 91.31 92 ASN A O 1
ATOM 685 N N . GLY A 1 93 ? 8.448 2.988 -38.353 1.00 89.44 93 GLY A N 1
ATOM 686 C CA . GLY A 1 93 ? 8.328 1.529 -38.455 1.00 89.44 93 GLY A CA 1
ATOM 687 C C . GLY A 1 93 ? 7.570 0.843 -37.307 1.00 89.44 93 GLY A C 1
ATOM 688 O O . GLY A 1 93 ? 7.154 -0.302 -37.476 1.00 89.44 93 GLY A O 1
ATOM 689 N N . GLN A 1 94 ? 7.347 1.505 -36.160 1.00 94.00 94 GLN A N 1
ATOM 690 C CA . GLN A 1 94 ? 6.627 0.920 -35.011 1.00 94.00 94 GLN A CA 1
ATOM 691 C C . GLN A 1 94 ? 5.538 1.814 -34.399 1.00 94.00 94 GLN A C 1
ATOM 693 O O . GLN A 1 94 ? 4.591 1.297 -33.799 1.00 94.00 94 GLN A O 1
ATOM 698 N N . HIS A 1 95 ? 5.673 3.139 -34.471 1.00 93.12 95 HIS A N 1
ATOM 699 C CA . HIS A 1 95 ? 4.812 4.098 -33.779 1.00 93.12 95 HIS A CA 1
ATOM 700 C C . HIS A 1 95 ? 4.422 5.258 -34.701 1.00 93.12 95 HIS A C 1
ATOM 702 O O . HIS A 1 95 ? 5.275 5.903 -35.312 1.00 93.12 95 HIS A O 1
ATOM 708 N N . SER A 1 96 ? 3.125 5.575 -34.755 1.00 94.38 96 SER A N 1
ATOM 709 C CA . SER A 1 96 ? 2.628 6.829 -35.331 1.00 94.38 96 SER A CA 1
ATOM 710 C C . SER A 1 96 ? 2.706 7.938 -34.285 1.00 94.38 96 SER A C 1
ATOM 712 O O . SER A 1 96 ? 2.213 7.768 -33.170 1.00 94.38 96 SER A O 1
ATOM 714 N N . LEU A 1 97 ? 3.282 9.083 -34.647 1.00 94.25 97 LEU A N 1
ATOM 715 C CA . LEU A 1 97 ? 3.486 10.213 -33.744 1.00 94.25 97 LEU A CA 1
ATOM 716 C C . LEU A 1 97 ? 2.898 11.502 -34.325 1.00 94.25 97 LEU A C 1
ATOM 718 O O . LEU A 1 97 ? 3.106 11.815 -35.497 1.00 94.25 97 LEU A O 1
ATOM 722 N N . ILE A 1 98 ? 2.218 12.267 -33.469 1.00 95.88 98 ILE A N 1
ATOM 723 C CA . ILE A 1 98 ? 1.919 13.690 -33.657 1.00 95.88 98 ILE A CA 1
ATOM 724 C C . ILE A 1 98 ? 2.676 14.419 -32.545 1.00 95.88 98 ILE A C 1
ATOM 726 O O . ILE A 1 98 ? 2.406 14.189 -31.367 1.00 95.88 98 ILE A O 1
ATOM 730 N N . GLN A 1 99 ? 3.645 15.255 -32.910 1.00 94.25 99 GLN A N 1
ATOM 731 C CA . GLN A 1 99 ? 4.545 15.929 -31.975 1.00 94.25 99 GLN A CA 1
ATOM 732 C C . GLN A 1 99 ? 4.564 17.430 -32.252 1.00 94.25 99 GLN A C 1
ATOM 734 O O . GLN A 1 99 ? 5.024 17.852 -33.308 1.00 94.25 99 GLN A O 1
ATOM 739 N N . ASP A 1 100 ? 4.120 18.224 -31.280 1.00 94.19 100 ASP A N 1
ATOM 740 C CA . ASP A 1 100 ? 4.497 19.634 -31.173 1.00 94.19 100 ASP A CA 1
ATOM 741 C C . ASP A 1 100 ? 5.811 19.711 -30.379 1.00 94.19 100 ASP A C 1
ATOM 743 O O . ASP A 1 100 ? 5.916 19.165 -29.278 1.00 94.19 100 ASP A O 1
ATOM 747 N N . ALA A 1 101 ? 6.826 20.314 -30.987 1.00 89.31 101 ALA A N 1
ATOM 748 C CA . ALA A 1 101 ? 8.148 20.569 -30.422 1.00 89.31 101 ALA A CA 1
ATOM 749 C C . ALA A 1 101 ? 8.509 22.068 -30.468 1.00 89.31 101 ALA A C 1
ATOM 751 O O . ALA A 1 101 ? 9.663 22.424 -30.219 1.00 89.31 101 ALA A O 1
ATOM 752 N N . GLY A 1 102 ? 7.545 22.932 -30.810 1.00 88.50 102 GLY A N 1
ATOM 753 C CA . GLY A 1 102 ? 7.709 24.380 -30.797 1.00 88.50 102 GLY A CA 1
ATOM 754 C C . GLY A 1 102 ? 7.572 24.979 -29.395 1.00 88.50 102 GLY A C 1
ATOM 755 O O . GLY A 1 102 ? 7.481 24.289 -28.381 1.00 88.50 102 GLY A O 1
ATOM 756 N N . THR A 1 103 ? 7.498 26.308 -29.332 1.00 87.62 103 THR A N 1
ATOM 757 C CA . THR A 1 103 ? 7.254 27.061 -28.079 1.00 87.62 103 THR A CA 1
ATOM 758 C C . THR A 1 103 ? 5.761 27.240 -27.750 1.00 87.62 103 THR A C 1
ATOM 760 O O . THR A 1 103 ? 5.401 28.036 -26.882 1.00 87.62 103 THR A O 1
ATOM 763 N N . GLY A 1 104 ? 4.884 26.539 -28.477 1.00 88.44 104 GLY A N 1
ATOM 764 C CA . GLY A 1 104 ? 3.436 26.728 -28.473 1.00 88.44 104 GLY A CA 1
ATOM 765 C C . GLY A 1 104 ? 2.654 25.697 -27.655 1.00 88.44 104 GLY A C 1
ATOM 766 O O . GLY A 1 104 ? 3.027 25.321 -26.547 1.00 88.44 104 GLY A O 1
ATOM 767 N N . GLN A 1 105 ? 1.498 25.305 -28.193 1.00 92.94 105 GLN A N 1
ATOM 768 C CA . GLN A 1 105 ? 0.664 24.222 -27.673 1.00 92.94 105 GLN A CA 1
ATOM 769 C C . GLN A 1 105 ? -0.110 23.578 -28.835 1.00 92.94 105 GLN A C 1
ATOM 771 O O . GLN A 1 105 ? -0.705 24.287 -29.656 1.00 92.94 105 GLN A O 1
ATOM 776 N N . LEU A 1 106 ? -0.190 22.248 -28.858 1.00 94.62 106 LEU A N 1
ATOM 777 C CA . LEU A 1 106 ? -0.984 21.518 -29.844 1.00 94.62 106 LEU A CA 1
ATOM 778 C C . LEU A 1 106 ? -2.485 21.741 -29.598 1.00 94.62 106 LEU A C 1
ATOM 780 O O . LEU A 1 106 ? -3.046 21.259 -28.614 1.00 94.62 106 LEU A O 1
ATOM 784 N N . ARG A 1 107 ? -3.155 22.453 -30.510 1.00 93.56 107 ARG A N 1
ATOM 785 C CA . ARG A 1 107 ? -4.601 22.723 -30.434 1.00 93.56 107 ARG A CA 1
ATOM 786 C C . ARG A 1 107 ? -5.390 21.796 -31.351 1.00 93.56 107 ARG A C 1
ATOM 788 O O . ARG A 1 107 ? -5.433 22.005 -32.559 1.00 93.56 107 ARG A O 1
ATOM 795 N N . ILE A 1 108 ? -6.067 20.815 -30.759 1.00 94.19 108 ILE A N 1
ATOM 796 C CA . ILE A 1 108 ? -7.060 19.973 -31.438 1.00 94.19 108 ILE A CA 1
ATOM 797 C C . ILE A 1 108 ? -8.446 20.535 -31.103 1.00 94.19 108 ILE A C 1
ATOM 799 O O . ILE A 1 108 ? -8.900 20.420 -29.968 1.00 94.19 108 ILE A O 1
ATOM 803 N N . ALA A 1 109 ? -9.097 21.176 -32.076 1.00 94.31 109 ALA A N 1
ATOM 804 C CA . ALA A 1 109 ? -10.376 21.862 -31.893 1.00 94.31 109 ALA A CA 1
ATOM 805 C C . ALA A 1 109 ? -11.460 21.309 -32.831 1.00 94.31 109 ALA A C 1
ATOM 807 O O . ALA A 1 109 ? -11.202 21.031 -34.002 1.00 94.31 109 ALA A O 1
ATOM 808 N N . GLY A 1 110 ? -12.681 21.181 -32.313 1.00 94.94 110 GLY A N 1
ATOM 809 C CA . GLY A 1 110 ? -13.866 20.721 -33.035 1.00 94.94 110 GLY A CA 1
ATOM 810 C C . GLY A 1 110 ? -15.036 20.513 -32.072 1.00 94.94 110 GLY A C 1
ATOM 811 O O . GLY A 1 110 ? -14.820 20.372 -30.870 1.00 94.94 110 GLY A O 1
ATOM 812 N N . SER A 1 111 ? -16.265 20.472 -32.590 1.00 96.19 111 SER A N 1
ATOM 813 C CA . SER A 1 111 ? -17.479 20.363 -31.763 1.00 96.19 111 SER A CA 1
ATOM 814 C C . SER A 1 111 ? -17.608 19.024 -31.020 1.00 96.19 111 SER A C 1
ATOM 816 O O . SER A 1 111 ? -18.244 18.945 -29.969 1.00 96.19 111 SER A O 1
ATOM 818 N N . ILE A 1 112 ? -16.967 17.966 -31.530 1.00 96.56 112 ILE A N 1
ATOM 819 C CA . ILE A 1 112 ? -16.681 16.731 -30.791 1.00 96.56 112 ILE A CA 1
ATOM 820 C C . ILE A 1 112 ? -15.262 16.275 -31.143 1.00 96.56 112 ILE A C 1
ATOM 822 O O . ILE A 1 112 ? -14.944 16.098 -32.320 1.00 96.56 112 ILE A O 1
ATOM 826 N N . VAL A 1 113 ? -14.433 16.012 -30.132 1.00 97.06 113 VAL A N 1
ATOM 827 C CA . VAL A 1 113 ? -13.103 15.402 -30.287 1.00 97.06 113 VAL A CA 1
ATOM 828 C C . VAL A 1 113 ? -13.139 14.000 -29.680 1.00 97.06 113 VAL A C 1
ATOM 830 O O . VAL A 1 113 ? -13.433 13.842 -28.497 1.00 97.06 113 VAL A O 1
ATOM 833 N N . ASN A 1 114 ? -12.850 12.972 -30.484 1.00 96.44 114 ASN A N 1
ATOM 834 C CA . ASN A 1 114 ? -12.779 11.579 -30.028 1.00 96.44 114 ASN A CA 1
ATOM 835 C C . ASN A 1 114 ? -11.357 11.040 -30.212 1.00 96.44 114 ASN A C 1
ATOM 837 O O . ASN A 1 114 ? -10.854 11.016 -31.334 1.00 96.44 114 ASN A O 1
ATOM 841 N N . ILE A 1 115 ? -10.758 10.525 -29.140 1.00 96.19 115 ILE A N 1
ATOM 842 C CA . ILE A 1 115 ? -9.572 9.664 -29.198 1.00 96.19 115 ILE A CA 1
ATOM 843 C C . ILE A 1 115 ? -10.076 8.232 -29.018 1.00 96.19 115 ILE A C 1
ATOM 845 O O . ILE A 1 115 ? -10.740 7.919 -28.027 1.00 96.19 115 ILE A O 1
ATOM 849 N N . ARG A 1 116 ? -9.834 7.379 -30.014 1.00 95.56 116 ARG A N 1
ATOM 850 C CA . ARG A 1 116 ? -10.474 6.062 -30.166 1.00 95.56 116 ARG A CA 1
ATOM 851 C C . ARG A 1 116 ? -9.436 4.946 -30.147 1.00 95.56 116 ARG A C 1
ATOM 853 O O . ARG A 1 116 ? -8.258 5.196 -30.389 1.00 95.56 116 ARG A O 1
ATOM 860 N N . ASN A 1 117 ? -9.871 3.726 -29.845 1.00 94.75 117 ASN A N 1
ATOM 861 C CA . ASN A 1 117 ? -8.990 2.560 -29.870 1.00 94.75 117 ASN A CA 1
ATOM 862 C C . ASN A 1 117 ? -8.483 2.255 -31.297 1.00 94.75 117 ASN A C 1
ATOM 864 O O . ASN A 1 117 ? -9.053 2.722 -32.283 1.00 94.75 117 ASN A O 1
ATOM 868 N N . ALA A 1 118 ? -7.443 1.423 -31.423 1.00 93.50 118 ALA A N 1
ATOM 869 C CA . ALA A 1 118 ? -6.842 1.085 -32.722 1.00 93.50 118 ALA A CA 1
ATOM 870 C C . ALA A 1 118 ? -7.828 0.434 -33.718 1.00 93.50 118 ALA A C 1
ATOM 872 O O . ALA A 1 118 ? -7.703 0.622 -34.924 1.00 93.50 118 ALA A O 1
ATOM 873 N N . ALA A 1 119 ? -8.851 -0.276 -33.225 1.00 93.94 119 ALA A N 1
ATOM 874 C CA . ALA A 1 119 ? -9.928 -0.839 -34.045 1.00 93.94 119 ALA A CA 1
ATOM 875 C C . ALA A 1 119 ? -10.987 0.197 -34.493 1.00 93.94 119 ALA A C 1
ATOM 877 O O . ALA A 1 119 ? -11.939 -0.163 -35.184 1.00 93.94 119 ALA A O 1
ATOM 878 N N . ASN A 1 120 ? -10.848 1.467 -34.091 1.00 93.81 120 ASN A N 1
ATOM 879 C CA . ASN A 1 120 ? -11.739 2.584 -34.412 1.00 93.81 120 ASN A CA 1
ATOM 880 C C . ASN A 1 120 ? -13.229 2.277 -34.137 1.00 93.81 120 ASN A C 1
ATOM 882 O O . ASN A 1 120 ? -14.120 2.698 -34.884 1.00 93.81 120 ASN A O 1
ATOM 886 N N . ASN A 1 121 ? -13.518 1.534 -33.063 1.00 93.50 121 ASN A N 1
ATOM 887 C CA . ASN A 1 121 ? -14.875 1.114 -32.701 1.00 93.50 121 ASN A CA 1
ATOM 888 C C . ASN A 1 121 ? -15.320 1.606 -31.313 1.00 93.50 121 ASN A C 1
ATOM 890 O O . ASN A 1 121 ? -16.496 1.938 -31.159 1.00 93.50 121 ASN A O 1
ATOM 894 N N . THR A 1 122 ? -14.408 1.798 -30.355 1.00 96.06 122 THR A N 1
ATOM 895 C CA . THR A 1 122 ? -14.700 2.395 -29.040 1.00 96.06 122 THR A CA 1
ATOM 896 C C . THR A 1 122 ? -13.949 3.710 -28.831 1.00 96.06 122 THR A C 1
ATOM 898 O O . THR A 1 122 ? -12.866 3.936 -29.372 1.00 96.06 122 THR A O 1
ATOM 901 N N . ASN A 1 123 ? -14.545 4.610 -28.049 1.00 95.38 123 ASN A N 1
ATOM 902 C CA . ASN A 1 123 ? -13.880 5.830 -27.598 1.00 95.38 123 ASN A CA 1
ATOM 903 C C . ASN A 1 123 ? -13.078 5.518 -26.329 1.00 95.38 123 ASN A C 1
ATOM 905 O O . ASN A 1 123 ? -13.554 4.771 -25.478 1.00 95.38 123 ASN A O 1
ATOM 909 N N . MET A 1 124 ? -11.896 6.117 -26.199 1.00 96.75 124 MET A N 1
ATOM 910 C CA . MET A 1 124 ? -11.093 6.126 -24.968 1.00 96.75 124 MET A CA 1
ATOM 911 C C . MET A 1 124 ? -11.245 7.480 -24.263 1.00 96.75 124 MET A C 1
ATOM 913 O O . MET A 1 124 ? -11.451 7.532 -23.054 1.00 96.75 124 MET A O 1
ATOM 917 N N . ILE A 1 125 ? -11.241 8.568 -25.045 1.00 97.69 125 ILE A N 1
ATOM 918 C CA . ILE A 1 125 ? -11.633 9.917 -24.620 1.00 97.69 125 ILE A CA 1
ATOM 919 C C . ILE A 1 125 ? -12.639 10.468 -25.633 1.00 97.69 125 ILE A C 1
ATOM 921 O O . ILE A 1 125 ? -12.422 10.367 -26.843 1.00 97.69 125 ILE A O 1
ATOM 925 N N . ARG A 1 126 ? -13.723 11.079 -25.153 1.00 96.88 126 ARG A N 1
ATOM 926 C CA . ARG A 1 126 ? -14.665 11.863 -25.965 1.00 96.88 126 ARG A CA 1
ATOM 927 C C . ARG A 1 126 ? -14.952 13.189 -25.274 1.00 96.88 126 ARG A C 1
ATOM 929 O O . ARG A 1 126 ? -15.552 13.184 -24.210 1.00 96.88 126 ARG A O 1
ATOM 936 N N . ALA A 1 127 ? -14.568 14.298 -25.896 1.00 97.62 127 ALA A N 1
ATOM 937 C CA . ALA A 1 127 ? -14.923 15.649 -25.469 1.00 97.62 127 ALA A CA 1
ATOM 938 C C . ALA A 1 127 ? -16.011 16.223 -26.386 1.00 97.62 127 ALA A C 1
ATOM 940 O O . ALA A 1 127 ? -15.926 16.072 -27.608 1.00 97.62 127 ALA A O 1
ATOM 941 N N . VAL A 1 128 ? -17.020 16.876 -25.806 1.00 96.56 128 VAL A N 1
ATOM 942 C CA . VAL A 1 128 ? -18.127 17.529 -26.525 1.00 96.56 128 VAL A CA 1
ATOM 943 C C . VAL A 1 128 ? -18.131 19.023 -26.208 1.00 96.56 128 VAL A C 1
ATOM 945 O O . VAL A 1 128 ? -18.047 19.412 -25.046 1.00 96.56 128 VAL A O 1
ATOM 948 N N . GLU A 1 129 ? -18.261 19.867 -27.228 1.00 96.44 129 GLU A N 1
ATOM 949 C CA . GLU A 1 129 ? -18.379 21.318 -27.070 1.00 96.44 129 GLU A CA 1
ATOM 950 C C . GLU A 1 129 ? -19.608 21.687 -26.222 1.00 96.44 129 GLU A C 1
ATOM 952 O O . GLU A 1 129 ? -20.738 21.321 -26.543 1.00 96.44 129 GLU A O 1
ATOM 957 N N . GLY A 1 130 ? -19.377 22.372 -25.096 1.00 92.50 130 GLY A N 1
ATOM 958 C CA . GLY A 1 130 ? -20.418 22.712 -24.116 1.00 92.50 130 GLY A CA 1
ATOM 959 C C . GLY A 1 130 ? -21.021 21.518 -23.358 1.00 92.50 130 GLY A C 1
ATOM 960 O O . GLY A 1 130 ? -21.973 21.708 -22.604 1.00 92.50 130 GLY A O 1
ATOM 961 N N . GLY A 1 131 ? -20.493 20.307 -23.554 1.00 95.19 131 GLY A N 1
ATOM 962 C CA . GLY A 1 131 ? -20.944 19.075 -22.912 1.00 95.19 131 GLY A CA 1
ATOM 963 C C . GLY A 1 131 ? -19.841 18.399 -22.100 1.00 95.19 131 GLY A C 1
ATOM 964 O O . GLY A 1 131 ? -18.823 19.002 -21.768 1.00 95.19 131 GLY A O 1
ATOM 965 N N . ALA A 1 132 ? -20.051 17.125 -21.775 1.00 96.00 132 ALA A N 1
ATOM 966 C CA . ALA A 1 132 ? -19.106 16.361 -20.975 1.00 96.00 132 ALA A CA 1
ATOM 967 C C . ALA A 1 132 ? -17.851 15.923 -21.754 1.00 96.00 132 ALA A C 1
ATOM 969 O O . ALA A 1 132 ? -17.883 15.677 -22.967 1.00 96.00 132 ALA A O 1
ATOM 970 N N . VAL A 1 133 ? -16.757 15.753 -21.012 1.00 97.56 133 VAL A N 1
ATOM 971 C CA . VAL A 1 133 ? -15.600 14.943 -21.388 1.00 97.56 133 VAL A CA 1
ATOM 972 C C . VAL A 1 133 ? -15.723 13.590 -20.689 1.00 97.56 133 VAL A C 1
ATOM 974 O O . VAL A 1 133 ? -15.716 13.522 -19.461 1.00 97.56 133 VAL A O 1
ATOM 977 N N . THR A 1 134 ? -15.827 12.516 -21.469 1.00 97.56 134 THR A N 1
ATOM 978 C CA . THR A 1 134 ? -15.922 11.132 -20.982 1.00 97.56 134 THR A CA 1
ATOM 979 C C . THR A 1 134 ? -14.598 10.400 -21.207 1.00 97.56 134 THR A C 1
ATOM 981 O O . THR A 1 134 ? -14.117 10.321 -22.341 1.00 97.56 134 THR A O 1
ATOM 984 N N . LEU A 1 135 ? -14.039 9.807 -20.150 1.00 97.19 135 LEU A N 1
ATOM 985 C CA . LEU A 1 135 ? -12.935 8.839 -20.189 1.00 97.19 135 LEU A CA 1
ATOM 986 C C . LEU A 1 135 ? -13.510 7.424 -20.034 1.00 97.19 135 LEU A C 1
ATOM 988 O O . LEU A 1 135 ? -14.357 7.188 -19.169 1.00 97.19 135 LEU A O 1
ATOM 992 N N . SER A 1 136 ? -13.074 6.485 -20.876 1.00 96.69 136 SER A N 1
ATOM 993 C CA . SER A 1 136 ? -13.676 5.146 -20.993 1.00 96.69 136 SER A CA 1
ATOM 994 C C . SER A 1 136 ? -12.649 4.010 -21.013 1.00 96.69 136 SER A C 1
ATOM 996 O O . SER A 1 136 ? -11.592 4.132 -21.628 1.00 96.69 136 SER A O 1
ATOM 998 N N . HIS A 1 137 ? -13.010 2.877 -20.406 1.00 94.62 137 HIS A N 1
ATOM 999 C CA . HIS A 1 137 ? -12.281 1.603 -20.459 1.00 94.62 137 HIS A CA 1
ATOM 1000 C C . HIS A 1 137 ? -13.172 0.562 -21.148 1.00 94.62 137 HIS A C 1
ATOM 1002 O O . HIS A 1 137 ? -14.345 0.441 -20.794 1.00 94.62 137 HIS A O 1
ATOM 1008 N N . ASP A 1 138 ? -12.656 -0.143 -22.158 1.00 90.31 138 ASP A N 1
ATOM 1009 C CA . ASP A 1 138 ? -13.413 -1.082 -23.012 1.00 90.31 138 ASP A CA 1
ATOM 1010 C C . ASP A 1 138 ? -14.743 -0.514 -23.548 1.00 90.31 138 ASP A C 1
ATOM 1012 O O . ASP A 1 138 ? -15.768 -1.189 -23.618 1.00 90.31 138 ASP A O 1
ATOM 1016 N N . GLY A 1 139 ? -14.746 0.778 -23.894 1.00 89.62 139 GLY A N 1
ATOM 1017 C CA . GLY A 1 139 ? -15.935 1.505 -24.354 1.00 89.62 139 GLY A CA 1
ATOM 1018 C C . GLY A 1 139 ? -16.964 1.847 -23.266 1.00 89.62 139 GLY A C 1
ATOM 1019 O O . GLY A 1 139 ? -17.932 2.541 -23.564 1.00 89.62 139 GLY A O 1
ATOM 1020 N N . SER A 1 140 ? -16.754 1.420 -22.018 1.00 92.56 140 SER A N 1
ATOM 1021 C CA . SER A 1 140 ? -17.569 1.809 -20.863 1.00 92.56 140 SER A CA 1
ATOM 1022 C C . SER A 1 140 ? -17.011 3.073 -20.212 1.00 92.56 140 SER A C 1
ATOM 1024 O O . SER A 1 140 ? -15.839 3.096 -19.831 1.00 92.56 140 SER A O 1
ATOM 1026 N N . GLY A 1 141 ? -17.846 4.098 -20.023 1.00 93.44 141 GLY A N 1
ATOM 1027 C CA . GLY A 1 141 ? -17.474 5.302 -19.274 1.00 93.44 141 GLY A CA 1
ATOM 1028 C C . GLY A 1 141 ? -17.018 4.974 -17.847 1.00 93.44 141 GLY A C 1
ATOM 1029 O O . GLY A 1 141 ? -17.594 4.106 -17.187 1.00 93.44 141 GLY A O 1
ATOM 1030 N N . LYS A 1 142 ? -15.954 5.641 -17.390 1.00 95.31 142 LYS A N 1
ATOM 1031 C CA . LYS A 1 142 ? -15.377 5.495 -16.039 1.00 95.31 142 LYS A CA 1
ATOM 1032 C C . LYS A 1 142 ? -15.277 6.818 -15.292 1.00 95.31 142 LYS A C 1
ATOM 1034 O O . LYS A 1 142 ? -15.468 6.824 -14.081 1.00 95.31 142 LYS A O 1
ATOM 1039 N N . LEU A 1 143 ? -15.033 7.915 -16.003 1.00 95.75 143 LEU A N 1
ATOM 1040 C CA . LEU A 1 143 ? -15.087 9.276 -15.475 1.00 95.75 143 LEU A CA 1
ATOM 1041 C C . LEU A 1 143 ? -15.761 10.171 -16.516 1.00 95.75 143 LEU A C 1
ATOM 1043 O O . LEU A 1 143 ? -15.386 10.130 -17.688 1.00 95.75 143 LEU A O 1
ATOM 1047 N N . GLU A 1 144 ? -16.738 10.969 -16.096 1.00 96.31 144 GLU A N 1
ATOM 1048 C CA . GLU A 1 144 ? -17.444 11.923 -16.955 1.00 96.31 144 GLU A CA 1
ATOM 1049 C C . GLU A 1 144 ? -17.559 13.285 -16.259 1.00 96.31 144 GLU A C 1
ATOM 1051 O O . GLU A 1 144 ? -17.937 13.361 -15.092 1.00 96.31 144 GLU A O 1
ATOM 1056 N N . THR A 1 145 ? -17.196 14.376 -16.940 1.00 96.81 145 THR A N 1
ATOM 1057 C CA . THR A 1 145 ? -17.277 15.724 -16.349 1.00 96.81 145 THR A CA 1
ATOM 1058 C C . THR A 1 145 ? -18.717 16.233 -16.323 1.00 96.81 145 THR A C 1
ATOM 1060 O O . THR A 1 145 ? -19.351 16.352 -17.374 1.00 96.81 145 THR A O 1
ATOM 1063 N N . THR A 1 146 ? -19.202 16.629 -15.151 1.00 92.94 146 THR A N 1
ATOM 1064 C CA . THR A 1 146 ? -20.489 17.317 -14.984 1.00 92.94 146 THR A CA 1
ATOM 1065 C C . THR A 1 146 ? -20.290 18.835 -14.962 1.00 92.94 146 THR A C 1
ATOM 1067 O O . THR A 1 146 ? -19.166 19.332 -14.905 1.00 92.94 146 THR A O 1
ATOM 1070 N N . SER A 1 147 ? -21.378 19.610 -14.952 1.00 90.19 147 SER A N 1
ATOM 1071 C CA . SER A 1 147 ? -21.318 21.077 -14.823 1.00 90.19 147 SER A CA 1
ATOM 1072 C C . SER A 1 147 ? -20.749 21.576 -13.483 1.00 90.19 147 SER A C 1
ATOM 1074 O O . SER A 1 147 ? -20.565 22.779 -13.315 1.00 90.19 147 SER A O 1
ATOM 1076 N N . THR A 1 148 ? -20.508 20.680 -12.520 1.00 86.19 148 THR A N 1
ATOM 1077 C CA . THR A 1 148 ? -20.034 20.996 -11.162 1.00 86.19 148 THR A CA 1
ATOM 1078 C C . THR A 1 148 ? -18.835 20.154 -10.709 1.00 86.19 148 THR A C 1
ATOM 1080 O O . THR A 1 148 ? -18.392 20.317 -9.576 1.00 86.19 148 THR A O 1
ATOM 1083 N N . GLY A 1 149 ? -18.311 19.244 -11.539 1.00 88.62 149 GLY A N 1
ATOM 1084 C CA . GLY A 1 149 ? -17.243 18.326 -11.135 1.00 88.62 149 GLY A CA 1
ATOM 1085 C C . GLY A 1 149 ? -17.101 17.119 -12.062 1.00 88.62 149 GLY A C 1
ATOM 1086 O O . GLY A 1 149 ? -17.106 17.261 -13.284 1.00 88.62 149 GLY A O 1
ATOM 1087 N N . VAL A 1 150 ? -16.958 15.926 -11.479 1.00 92.12 150 VAL A N 1
ATOM 1088 C CA . VAL A 1 150 ? -16.846 14.651 -12.203 1.00 92.12 150 VAL A CA 1
ATOM 1089 C C . VAL A 1 150 ? -17.689 13.567 -11.537 1.00 92.12 150 VAL A C 1
ATOM 1091 O O . VAL A 1 150 ? -17.659 13.427 -10.315 1.00 92.12 150 VAL A O 1
ATOM 1094 N N . ASP A 1 151 ? -18.374 12.768 -12.350 1.00 90.06 151 ASP A N 1
ATOM 1095 C CA . ASP A 1 151 ? -19.012 11.522 -11.930 1.00 90.06 151 ASP A CA 1
ATOM 1096 C C . ASP A 1 151 ? -18.066 10.353 -12.243 1.00 90.06 151 ASP A C 1
ATOM 1098 O O . AS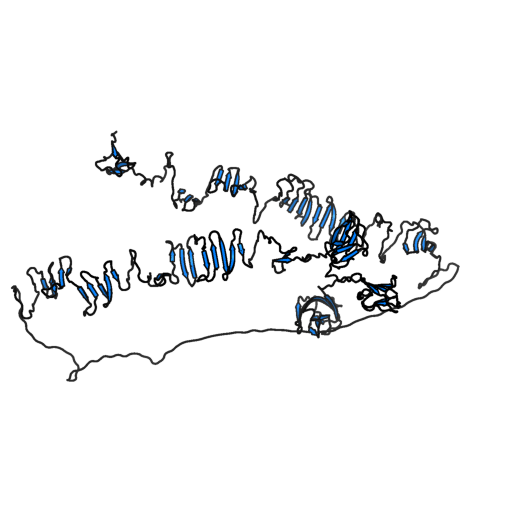P A 1 151 ? -17.531 10.246 -13.351 1.00 90.06 151 ASP A O 1
ATOM 1102 N N . VAL A 1 152 ? -17.840 9.466 -11.267 1.00 92.19 152 VAL A N 1
ATOM 1103 C CA . VAL A 1 152 ? -16.932 8.311 -11.394 1.00 92.19 152 VAL A CA 1
ATOM 1104 C C . VAL A 1 152 ? -17.727 7.009 -11.315 1.00 92.19 152 VAL A C 1
ATOM 1106 O O . VAL A 1 152 ? -18.354 6.704 -10.303 1.00 92.19 152 VAL A O 1
ATOM 1109 N N . THR A 1 153 ? -17.679 6.211 -12.382 1.00 90.75 153 THR A N 1
ATOM 1110 C CA . THR A 1 153 ? -18.397 4.931 -12.487 1.00 90.75 153 THR A CA 1
ATOM 1111 C C . THR A 1 153 ? -17.501 3.774 -12.044 1.00 90.75 153 THR A C 1
ATOM 1113 O O . THR A 1 153 ? -16.823 3.127 -12.851 1.00 90.75 153 THR A O 1
ATOM 1116 N N . GLY A 1 154 ? -17.503 3.509 -10.736 1.00 85.81 154 GLY A N 1
ATOM 1117 C CA . GLY A 1 154 ? -16.778 2.403 -10.107 1.00 85.81 154 GLY A CA 1
ATOM 1118 C C . GLY A 1 154 ? -16.101 2.813 -8.800 1.00 85.81 154 GLY A C 1
ATOM 1119 O O . GLY A 1 154 ? -16.506 3.771 -8.147 1.00 85.81 154 GLY A O 1
ATOM 1120 N N . LYS A 1 155 ? -15.050 2.083 -8.415 1.00 86.19 155 LYS A N 1
ATOM 1121 C CA . LYS A 1 155 ? -14.227 2.418 -7.247 1.00 86.19 155 LYS A CA 1
ATOM 1122 C C . LYS A 1 155 ? -13.257 3.551 -7.594 1.00 86.19 155 LYS A C 1
ATOM 1124 O O . LYS A 1 155 ? -12.336 3.339 -8.378 1.00 86.19 155 LYS A O 1
ATOM 1129 N N . LEU A 1 156 ? -13.413 4.707 -6.954 1.00 87.19 156 LEU A N 1
ATOM 1130 C CA . LEU A 1 156 ? -12.354 5.714 -6.880 1.00 87.19 156 LEU A CA 1
ATOM 1131 C C . LEU A 1 156 ? -11.333 5.309 -5.802 1.00 87.19 156 LEU A C 1
ATOM 1133 O O . LEU A 1 156 ? -11.707 4.856 -4.720 1.00 87.19 156 LEU A O 1
ATOM 1137 N N . VAL A 1 157 ? -10.048 5.487 -6.098 1.00 85.62 157 VAL A N 1
ATOM 1138 C CA . VAL A 1 157 ? -8.947 5.454 -5.125 1.00 85.62 157 VAL A CA 1
ATOM 1139 C C . VAL A 1 157 ? -8.185 6.764 -5.292 1.00 85.62 157 VAL A C 1
ATOM 1141 O O . VAL A 1 157 ? -7.904 7.160 -6.421 1.00 85.62 157 VAL A O 1
ATOM 1144 N N . ALA A 1 158 ? -7.898 7.445 -4.186 1.00 83.19 158 ALA A N 1
ATOM 1145 C CA . ALA A 1 158 ? -7.151 8.696 -4.161 1.00 83.19 158 ALA A CA 1
ATOM 1146 C C . ALA A 1 158 ? -6.259 8.712 -2.916 1.00 83.19 158 ALA A C 1
ATOM 1148 O O . ALA A 1 158 ? -6.745 8.437 -1.819 1.00 83.19 158 ALA A O 1
ATOM 1149 N N . ASP A 1 159 ? -4.977 9.039 -3.086 1.00 81.12 159 ASP A N 1
ATOM 1150 C CA . ASP A 1 159 ? -3.979 8.981 -2.004 1.00 81.12 159 ASP A CA 1
ATOM 1151 C C . ASP A 1 159 ? -4.241 10.034 -0.915 1.00 81.12 159 ASP A C 1
ATOM 1153 O O . ASP A 1 159 ? -3.975 9.819 0.265 1.00 81.12 159 ASP A O 1
ATOM 1157 N N . SER A 1 160 ? -4.815 11.174 -1.309 1.00 72.56 160 SER A N 1
ATOM 1158 C CA . SER A 1 160 ? -5.449 12.134 -0.407 1.00 72.56 160 SER A CA 1
ATOM 1159 C C . SER A 1 160 ? -6.579 12.868 -1.136 1.00 72.56 160 SER A C 1
ATOM 1161 O O . SER A 1 160 ? -6.469 13.177 -2.322 1.00 72.56 160 SER A O 1
ATOM 1163 N N . ALA A 1 161 ? -7.684 13.131 -0.435 1.00 73.94 161 ALA A N 1
ATOM 1164 C CA . ALA A 1 161 ? -8.863 13.795 -0.988 1.00 73.94 161 ALA A CA 1
ATOM 1165 C C . ALA A 1 161 ? -9.129 15.111 -0.241 1.00 73.94 161 ALA A C 1
ATOM 1167 O O . ALA A 1 161 ? -9.807 15.135 0.786 1.00 73.94 161 ALA A O 1
ATOM 1168 N N . ALA A 1 162 ? -8.588 16.216 -0.761 1.00 68.25 162 ALA A N 1
ATOM 1169 C CA . ALA A 1 162 ? -8.832 17.562 -0.244 1.00 68.25 162 ALA A CA 1
ATOM 1170 C C . ALA A 1 162 ? -10.244 18.045 -0.635 1.00 68.25 162 ALA A C 1
ATOM 1172 O O . ALA A 1 162 ? -10.435 18.751 -1.623 1.00 68.25 162 ALA A O 1
ATOM 1173 N N . LEU A 1 163 ? -11.246 17.612 0.129 1.00 70.31 163 LEU A N 1
ATOM 1174 C CA . LEU A 1 163 ? -12.658 17.907 -0.107 1.00 70.31 163 LEU A CA 1
ATOM 1175 C C . LEU A 1 163 ? -13.028 19.283 0.464 1.00 70.31 163 LEU A C 1
ATOM 1177 O O . LEU A 1 163 ? -13.267 19.429 1.660 1.00 70.31 163 LEU A O 1
ATOM 1181 N N . THR A 1 164 ? -13.092 20.300 -0.395 1.00 64.94 164 THR A N 1
ATOM 1182 C CA . THR A 1 164 ? -13.570 21.638 -0.018 1.00 64.94 164 THR A CA 1
ATOM 1183 C C . THR A 1 164 ? -15.101 21.662 0.053 1.00 64.94 164 THR A C 1
ATOM 1185 O O . THR A 1 164 ? -15.766 21.588 -0.982 1.00 64.94 164 THR A O 1
ATOM 1188 N N . GLY A 1 165 ? -15.659 21.787 1.260 1.00 68.06 165 GLY A N 1
ATOM 1189 C CA . GLY A 1 165 ? -17.103 21.858 1.505 1.00 68.06 165 GLY A CA 1
ATOM 1190 C C . GLY A 1 165 ? -17.716 20.526 1.958 1.00 68.06 165 GLY A C 1
ATOM 1191 O O . GLY A 1 165 ? -17.234 19.892 2.892 1.00 68.06 165 GLY A O 1
ATOM 1192 N N . LYS A 1 166 ? -18.828 20.123 1.329 1.00 73.62 166 LYS A N 1
ATOM 1193 C CA . LYS A 1 166 ? -19.724 19.045 1.796 1.00 73.62 166 LYS A CA 1
ATOM 1194 C C . LYS A 1 166 ? -19.425 17.678 1.169 1.00 73.62 166 LYS A C 1
ATOM 1196 O O . LYS A 1 166 ? -19.808 17.435 0.020 1.00 73.62 166 LYS A O 1
ATOM 1201 N N . LEU A 1 167 ? -18.872 16.735 1.937 1.00 78.25 167 LEU A N 1
ATOM 1202 C CA . LEU A 1 167 ? -18.832 15.327 1.516 1.00 78.25 167 LEU A CA 1
ATOM 1203 C C . LEU A 1 167 ? -20.195 14.673 1.764 1.00 78.25 167 LEU A C 1
ATOM 1205 O O . LEU A 1 167 ? -20.659 14.608 2.897 1.00 78.25 167 LEU A O 1
ATOM 1209 N N . ASN A 1 168 ? -20.812 14.156 0.703 1.00 73.94 168 ASN A N 1
ATOM 1210 C CA . ASN A 1 168 ? -22.096 13.462 0.754 1.00 73.94 168 ASN A CA 1
ATOM 1211 C C . ASN A 1 168 ? -21.899 11.968 0.469 1.00 73.94 168 ASN A C 1
ATOM 1213 O O . ASN A 1 168 ? -21.730 11.574 -0.685 1.00 73.94 168 ASN A O 1
ATOM 1217 N N . ILE A 1 169 ? -21.953 11.137 1.509 1.00 76.81 169 ILE A N 1
ATOM 1218 C CA . ILE A 1 169 ? -21.899 9.678 1.391 1.00 76.81 169 ILE A CA 1
ATOM 1219 C C . ILE A 1 169 ? -23.334 9.169 1.226 1.00 76.81 169 ILE A C 1
ATOM 1221 O O . ILE A 1 169 ? -24.154 9.280 2.136 1.00 76.81 169 ILE A O 1
ATOM 1225 N N . ASN A 1 170 ? -23.644 8.621 0.051 1.00 72.50 170 ASN A N 1
ATOM 1226 C CA . ASN A 1 170 ? -24.911 7.946 -0.220 1.00 72.50 170 ASN A CA 1
ATOM 1227 C C . ASN A 1 170 ? -24.667 6.437 -0.338 1.00 72.50 170 ASN A C 1
ATOM 1229 O O . ASN A 1 170 ? -23.843 6.017 -1.149 1.00 72.50 170 ASN A O 1
ATOM 1233 N N . MET A 1 171 ? -25.374 5.633 0.458 1.00 64.25 171 MET A N 1
ATOM 1234 C CA . MET A 1 171 ? -25.130 4.187 0.563 1.00 64.25 171 MET A CA 1
ATOM 1235 C C . MET A 1 171 ? -26.091 3.323 -0.273 1.00 64.25 171 MET A C 1
ATOM 1237 O O . MET A 1 171 ? -26.009 2.098 -0.217 1.00 64.25 171 MET A O 1
ATOM 1241 N N . GLY A 1 172 ? -26.974 3.928 -1.079 1.00 60.88 172 GLY A N 1
ATOM 1242 C CA . GLY A 1 172 ? -27.897 3.190 -1.945 1.00 60.88 172 GLY A CA 1
ATOM 1243 C C . GLY A 1 172 ? -28.443 3.994 -3.128 1.00 60.88 172 GLY A C 1
ATOM 1244 O O . GLY A 1 172 ? -28.306 5.213 -3.213 1.00 60.88 172 GLY A O 1
ATOM 1245 N N . SER A 1 173 ? -29.106 3.307 -4.059 1.00 57.81 173 SER A N 1
ATOM 1246 C CA . SER A 1 173 ? -29.718 3.918 -5.251 1.00 57.81 173 SER A CA 1
ATOM 1247 C C . SER A 1 173 ? -31.050 4.637 -4.982 1.00 57.81 173 SER A C 1
ATOM 1249 O O . SER A 1 173 ? -31.642 5.180 -5.910 1.00 57.81 173 SER A O 1
ATOM 1251 N N . SER A 1 174 ? -31.541 4.639 -3.738 1.00 54.03 174 SER A N 1
ATOM 1252 C CA . SER A 1 174 ? -32.848 5.186 -3.359 1.00 54.03 174 SER A CA 1
ATOM 1253 C C . SER A 1 174 ? -32.779 6.075 -2.112 1.00 54.03 174 SER A C 1
ATOM 1255 O O . SER A 1 174 ? -33.136 5.628 -1.031 1.00 54.03 174 SER A O 1
ATOM 1257 N N . ILE A 1 175 ? -32.373 7.337 -2.303 1.00 55.75 175 ILE A N 1
ATOM 1258 C CA . ILE A 1 175 ? -32.762 8.562 -1.557 1.00 55.75 175 ILE A CA 1
ATOM 1259 C C . ILE A 1 175 ? -32.779 8.605 -0.004 1.00 55.75 175 ILE A C 1
ATOM 1261 O O . ILE A 1 175 ? -33.096 9.668 0.528 1.00 55.75 175 ILE A O 1
ATOM 1265 N N . ASP A 1 176 ? -32.363 7.552 0.706 1.00 56.97 176 ASP A N 1
ATOM 1266 C CA . ASP A 1 176 ? -32.187 7.470 2.165 1.00 56.97 176 ASP A CA 1
ATOM 1267 C C . ASP A 1 176 ? -31.158 6.383 2.564 1.00 56.97 176 ASP A C 1
ATOM 1269 O O . ASP A 1 176 ? -31.060 5.365 1.872 1.00 56.97 176 ASP A O 1
ATOM 1273 N N . PRO A 1 177 ? -30.467 6.511 3.716 1.00 53.62 177 PRO A N 1
ATOM 1274 C CA . PRO A 1 177 ? -30.092 7.744 4.403 1.00 53.62 177 PRO A CA 1
ATOM 1275 C C . PRO A 1 177 ? -28.726 8.235 3.887 1.00 53.62 177 PRO A C 1
ATOM 1277 O O . PRO A 1 177 ? -27.792 7.455 3.693 1.00 53.62 177 PRO A O 1
ATOM 1280 N N . ALA A 1 178 ? -28.581 9.544 3.684 1.00 71.81 178 ALA A N 1
ATOM 1281 C CA . ALA A 1 178 ? -27.268 10.135 3.427 1.00 71.81 178 ALA A CA 1
ATOM 1282 C C . ALA A 1 178 ? -26.521 10.383 4.748 1.00 71.81 178 ALA A C 1
ATOM 1284 O O . ALA A 1 178 ? -27.142 10.751 5.747 1.00 71.81 178 ALA A O 1
ATOM 1285 N N . ILE A 1 179 ? -25.193 10.263 4.723 1.00 80.19 179 ILE A N 1
ATOM 1286 C CA . ILE A 1 179 ? -24.314 10.875 5.728 1.00 80.19 179 ILE A CA 1
ATOM 1287 C C . ILE A 1 179 ? -23.650 12.084 5.069 1.00 80.19 179 ILE A C 1
ATOM 1289 O O . ILE A 1 179 ? -23.054 11.957 3.996 1.00 80.19 179 ILE A O 1
ATOM 1293 N N . GLU A 1 180 ? -23.750 13.257 5.693 1.00 81.38 180 GLU A N 1
ATOM 1294 C CA . GLU A 1 180 ? -23.031 14.459 5.255 1.00 81.38 180 GLU A CA 1
ATOM 1295 C C . GLU A 1 180 ? -21.950 14.830 6.275 1.00 81.38 180 GLU A C 1
ATOM 1297 O O . GLU A 1 180 ? -22.220 14.875 7.475 1.00 81.38 180 GLU A O 1
ATOM 1302 N N . LEU A 1 181 ? -20.733 15.094 5.792 1.00 83.50 181 LEU A N 1
ATOM 1303 C CA . LEU A 1 181 ? -19.640 15.642 6.595 1.00 83.50 181 LEU A CA 1
ATOM 1304 C C . LEU A 1 181 ? -19.415 17.110 6.218 1.00 83.50 181 LEU A C 1
ATOM 1306 O O . LEU A 1 181 ? -19.370 17.463 5.034 1.00 83.50 181 LEU A O 1
ATOM 1310 N N . LEU A 1 182 ? -19.293 17.951 7.244 1.00 76.81 182 LEU A N 1
ATOM 1311 C CA . LEU A 1 182 ? -19.327 19.413 7.177 1.00 76.81 182 LEU A CA 1
ATOM 1312 C C . LEU A 1 182 ? -18.139 20.014 7.941 1.00 76.81 182 LEU A C 1
ATOM 1314 O O . LEU A 1 182 ? -17.958 19.708 9.120 1.00 76.81 182 LEU A O 1
ATOM 1318 N N . GLY A 1 183 ? -17.367 20.887 7.280 1.00 69.19 183 GLY A N 1
ATOM 1319 C CA . GLY A 1 183 ? -16.198 21.573 7.863 1.00 69.19 183 GLY A CA 1
ATOM 1320 C C . GLY A 1 183 ? -16.301 23.103 7.968 1.00 69.19 183 GLY A C 1
ATOM 1321 O O . GLY A 1 183 ? -15.488 23.718 8.649 1.00 69.19 183 GLY A O 1
ATOM 1322 N N . ASP A 1 184 ? -17.301 23.738 7.347 1.00 61.75 184 ASP A N 1
ATOM 1323 C CA . ASP A 1 184 ? -17.460 25.208 7.313 1.00 61.75 184 ASP A CA 1
ATOM 1324 C C . ASP A 1 184 ? -18.099 25.781 8.606 1.00 61.75 184 ASP A C 1
ATOM 1326 O O . ASP A 1 184 ? -18.924 26.697 8.574 1.00 61.75 184 ASP A O 1
ATOM 1330 N N . GLY A 1 185 ? -17.777 25.198 9.765 1.00 67.06 185 GLY A N 1
ATOM 1331 C CA . GLY A 1 185 ? -18.430 25.460 11.049 1.00 67.06 185 GLY A CA 1
ATOM 1332 C C . GLY A 1 185 ? -17.940 24.498 12.142 1.00 67.06 185 GLY A C 1
ATOM 1333 O O . GLY A 1 185 ? -16.770 24.117 12.122 1.00 67.06 185 GLY A O 1
ATOM 1334 N N . PRO A 1 186 ? -18.782 24.080 13.110 1.00 70.75 186 PRO A N 1
ATOM 1335 C CA . PRO A 1 186 ? -18.449 22.922 13.936 1.00 70.75 186 PRO A CA 1
ATOM 1336 C C . PRO A 1 186 ? -18.330 21.677 13.045 1.00 70.75 186 PRO A C 1
ATOM 1338 O O . PRO A 1 186 ? -19.199 21.436 12.201 1.00 70.75 186 PRO A O 1
ATOM 1341 N N . ASN A 1 187 ? -17.273 20.886 13.242 1.00 84.00 187 ASN A N 1
ATOM 1342 C CA . ASN A 1 187 ? -17.042 19.674 12.457 1.00 84.00 187 ASN A CA 1
ATOM 1343 C C . ASN A 1 187 ? -18.178 18.692 12.750 1.00 84.00 187 ASN A C 1
ATOM 1345 O O . ASN A 1 187 ? -18.284 18.184 13.868 1.00 84.00 187 ASN A O 1
ATOM 1349 N N . THR A 1 188 ? -19.057 18.479 11.772 1.00 86.06 188 THR A N 1
ATOM 1350 C CA . THR A 1 188 ? -20.329 17.773 11.973 1.00 86.06 188 THR A CA 1
ATOM 1351 C C . THR A 1 188 ? -20.468 16.587 11.030 1.00 86.06 188 THR A C 1
ATOM 1353 O O . THR A 1 188 ? -20.198 16.690 9.832 1.00 86.06 188 THR A O 1
ATOM 1356 N N . ILE A 1 189 ? -20.910 15.459 11.591 1.00 89.38 189 ILE A N 1
ATOM 1357 C CA . ILE A 1 189 ? -21.377 14.278 10.861 1.00 89.38 189 ILE A CA 1
ATOM 1358 C C . ILE A 1 189 ? -22.895 14.239 11.030 1.00 89.38 189 ILE A C 1
ATOM 1360 O O . ILE A 1 189 ? -23.391 13.990 12.132 1.00 89.38 189 ILE A O 1
ATOM 1364 N N . ARG A 1 190 ? -23.623 14.515 9.947 1.00 86.69 190 ARG A N 1
ATOM 1365 C CA . ARG A 1 190 ? -25.087 14.596 9.929 1.00 86.69 190 ARG A CA 1
ATOM 1366 C C . ARG A 1 190 ? -25.714 13.307 9.417 1.00 86.69 190 ARG A C 1
ATOM 1368 O O . ARG A 1 190 ? -25.422 12.870 8.303 1.00 86.69 190 ARG A O 1
ATOM 1375 N N . PHE A 1 191 ? -26.648 12.779 10.201 1.00 86.19 191 PHE A N 1
ATOM 1376 C CA . PHE A 1 191 ? -27.530 11.669 9.860 1.00 86.19 191 PHE A CA 1
ATOM 1377 C C . PHE A 1 191 ? -28.934 12.224 9.583 1.00 86.19 191 PHE A C 1
ATOM 1379 O O . PHE A 1 191 ? -29.612 12.714 10.491 1.00 86.19 191 PHE A O 1
ATOM 1386 N N . PHE A 1 192 ? -29.364 12.179 8.320 1.00 80.06 192 PHE A N 1
ATOM 1387 C CA . PHE A 1 192 ? -30.701 12.631 7.919 1.00 80.06 192 PHE A CA 1
ATOM 1388 C C . PHE A 1 192 ? -31.777 11.614 8.326 1.00 80.06 192 PHE A C 1
ATOM 1390 O O . PHE A 1 192 ? -31.528 10.409 8.337 1.00 80.06 192 PHE A O 1
ATOM 1397 N N . ASP A 1 193 ? -32.976 12.104 8.648 1.00 74.94 193 ASP A N 1
ATOM 1398 C CA . ASP A 1 193 ? -34.106 11.305 9.144 1.00 74.94 193 ASP A CA 1
ATOM 1399 C C . ASP A 1 193 ? -35.160 10.966 8.075 1.00 74.94 193 ASP A C 1
ATOM 1401 O O . ASP A 1 193 ? -36.152 10.304 8.386 1.00 74.94 193 ASP A O 1
ATOM 1405 N N . GLY A 1 194 ? -34.952 11.381 6.822 1.00 66.44 194 GLY A N 1
ATOM 1406 C CA . GLY A 1 194 ? -35.793 10.963 5.708 1.00 66.44 194 GLY A CA 1
ATOM 1407 C C . GLY A 1 194 ? -35.478 11.600 4.353 1.00 66.44 194 GLY A C 1
ATOM 1408 O O . GLY A 1 194 ? -34.644 12.505 4.216 1.00 66.44 194 GLY A O 1
ATOM 1409 N N . GLN A 1 195 ? -36.226 11.089 3.371 1.00 65.62 195 GLN A N 1
ATOM 1410 C CA . GLN A 1 195 ? -36.126 11.307 1.929 1.00 65.62 195 GLN A CA 1
ATOM 1411 C C . GLN A 1 195 ? -35.630 12.703 1.522 1.00 65.62 195 GLN A C 1
ATOM 1413 O O . GLN A 1 195 ? -36.095 13.738 2.007 1.00 65.62 195 GLN A O 1
ATOM 1418 N N . ASN A 1 196 ? -34.775 12.727 0.496 1.00 63.78 196 ASN A N 1
ATOM 1419 C CA . ASN A 1 196 ? -34.360 13.949 -0.207 1.00 63.78 196 ASN A CA 1
ATOM 1420 C C . ASN A 1 196 ? -33.528 14.933 0.651 1.00 63.78 196 ASN A C 1
ATOM 1422 O O . ASN A 1 196 ? -33.498 16.130 0.366 1.00 63.78 196 ASN A O 1
ATOM 1426 N N . ARG A 1 197 ? -32.830 14.425 1.684 1.00 67.00 197 ARG A N 1
ATOM 1427 C CA . ARG A 1 197 ? -31.956 15.191 2.604 1.00 67.00 197 ARG A CA 1
ATOM 1428 C C . ARG A 1 197 ? -32.672 16.351 3.309 1.00 67.00 197 ARG A C 1
ATOM 1430 O O . ARG A 1 197 ? -32.082 17.406 3.553 1.00 67.00 197 ARG A O 1
ATOM 1437 N N . SER A 1 198 ? -33.948 16.168 3.640 1.00 63.72 198 SER A N 1
ATOM 1438 C CA . SER A 1 198 ? -34.688 17.163 4.413 1.00 63.72 198 SER A CA 1
ATOM 1439 C C . SER A 1 198 ? -34.142 17.227 5.841 1.00 63.72 198 SER A C 1
ATOM 1441 O O . SER A 1 198 ? -34.066 16.211 6.524 1.00 63.72 198 SER A O 1
ATOM 1443 N N . VAL A 1 199 ? -33.776 18.418 6.319 1.00 65.00 199 VAL A N 1
ATOM 1444 C CA . VAL A 1 199 ? -33.368 18.621 7.719 1.00 65.00 199 VAL A CA 1
ATOM 1445 C C . VAL A 1 199 ? -34.631 18.785 8.567 1.00 65.00 199 VAL A C 1
ATOM 1447 O O . VAL A 1 199 ? -35.065 19.907 8.829 1.00 65.00 199 VAL A O 1
ATOM 1450 N N . THR A 1 200 ? -35.274 17.670 8.932 1.00 67.31 200 THR A N 1
ATOM 1451 C CA . THR A 1 200 ? -36.421 17.689 9.859 1.00 67.31 200 THR A CA 1
ATOM 1452 C C . THR A 1 200 ? -35.957 17.588 11.319 1.00 67.31 200 THR A C 1
ATOM 1454 O O . THR A 1 200 ? -34.764 17.493 11.609 1.00 67.31 200 THR A O 1
ATOM 1457 N N . THR A 1 201 ? -36.888 17.677 12.271 1.00 63.75 201 THR A N 1
ATOM 1458 C CA . THR A 1 201 ? -36.598 17.787 13.710 1.00 63.75 201 THR A CA 1
ATOM 1459 C C . THR A 1 201 ? -35.910 16.567 14.323 1.00 63.75 201 THR A C 1
ATOM 1461 O O . THR A 1 201 ? -35.440 16.663 15.456 1.00 63.75 201 THR A O 1
ATOM 1464 N N . ASN A 1 202 ? -35.866 15.425 13.630 1.00 74.81 202 ASN A N 1
ATOM 1465 C CA . ASN A 1 202 ? -35.334 14.174 14.174 1.00 74.81 202 ASN A CA 1
ATOM 1466 C C . ASN A 1 202 ? -33.945 13.830 13.620 1.00 74.81 202 ASN A C 1
ATOM 1468 O O . ASN A 1 202 ? -33.281 12.986 14.222 1.00 74.81 202 ASN A O 1
ATOM 1472 N N . ALA A 1 203 ? -33.481 14.501 12.559 1.00 85.81 203 ALA A N 1
ATOM 1473 C CA . ALA A 1 203 ? -32.112 14.386 12.059 1.00 85.81 203 ALA A CA 1
ATOM 1474 C C . ALA A 1 203 ? -31.102 14.671 13.186 1.00 85.81 203 ALA A C 1
ATOM 1476 O O . ALA A 1 203 ? -31.323 15.561 14.017 1.00 85.81 203 ALA A O 1
ATOM 1477 N N . VAL A 1 204 ? -30.020 13.893 13.235 1.00 89.19 204 VAL A N 1
ATOM 1478 C CA . VAL A 1 204 ? -29.039 13.906 14.333 1.00 89.19 204 VAL A CA 1
ATOM 1479 C C . VAL A 1 204 ? -27.674 14.303 13.798 1.00 89.19 204 VAL A C 1
ATOM 1481 O O . VAL A 1 204 ? -27.202 13.732 12.815 1.00 89.19 204 VAL A O 1
ATOM 1484 N N . ASP A 1 205 ? -27.027 15.233 14.488 1.00 90.38 205 ASP A N 1
ATOM 1485 C CA . ASP A 1 205 ? -25.646 15.621 14.247 1.00 90.38 205 ASP A CA 1
ATOM 1486 C C . ASP A 1 205 ? -24.762 15.096 15.384 1.00 90.38 205 ASP A C 1
ATOM 1488 O O . ASP A 1 205 ? -25.068 15.269 16.568 1.00 90.38 205 ASP A O 1
ATOM 1492 N N . ILE A 1 206 ? -23.638 14.481 15.016 1.00 91.69 206 ILE A N 1
ATOM 1493 C CA . ILE A 1 206 ? -22.478 14.346 15.901 1.00 91.69 206 ILE A CA 1
ATOM 1494 C C . ILE A 1 206 ? -21.578 15.543 15.595 1.00 91.69 206 ILE A C 1
ATOM 1496 O O . ILE A 1 206 ? -21.057 15.654 14.484 1.00 91.69 206 ILE A O 1
ATOM 1500 N N . ALA A 1 207 ? -21.447 16.460 16.552 1.00 88.56 207 ALA A N 1
ATOM 1501 C CA . ALA A 1 207 ? -20.908 17.800 16.343 1.00 88.56 207 ALA A CA 1
ATOM 1502 C C . ALA A 1 207 ? -19.730 18.092 17.278 1.00 88.56 207 ALA A C 1
ATOM 1504 O O . ALA A 1 207 ? -19.926 18.206 18.486 1.00 88.56 207 ALA A O 1
ATOM 1505 N N . TYR A 1 208 ? -18.526 18.289 16.734 1.00 87.44 208 TYR A N 1
ATOM 1506 C CA . TYR A 1 208 ? -17.412 18.852 17.501 1.00 87.44 208 TYR A CA 1
ATOM 1507 C C . TYR A 1 208 ? -17.408 20.381 17.391 1.00 87.44 208 TYR A C 1
ATOM 1509 O O . TYR A 1 208 ? -17.169 20.941 16.312 1.00 87.44 208 TYR A O 1
ATOM 1517 N N . ARG A 1 209 ? -17.683 21.078 18.499 1.00 82.06 209 ARG A N 1
ATOM 1518 C CA . ARG A 1 209 ? -17.853 22.538 18.525 1.00 82.06 209 ARG A CA 1
ATOM 1519 C C . ARG A 1 209 ? -16.638 23.213 19.160 1.00 82.06 209 ARG A C 1
ATOM 1521 O O . ARG A 1 209 ? -16.534 23.371 20.372 1.00 82.06 209 ARG A O 1
ATOM 1528 N N . THR A 1 210 ? -15.759 23.726 18.304 1.00 70.19 210 THR A N 1
ATOM 1529 C CA . THR A 1 210 ? -14.511 24.441 18.649 1.00 70.19 210 THR A CA 1
ATOM 1530 C C . THR A 1 210 ? -14.668 25.658 19.572 1.00 70.19 210 THR A C 1
ATOM 1532 O O . THR A 1 210 ? -13.684 26.115 20.137 1.00 70.19 210 THR A O 1
ATOM 1535 N N . ALA A 1 211 ? -15.881 26.191 19.751 1.00 70.94 211 ALA A N 1
ATOM 1536 C CA . ALA A 1 211 ? -16.161 27.272 20.702 1.00 70.94 211 ALA A CA 1
ATOM 1537 C C . ALA A 1 211 ? -16.268 26.805 22.171 1.00 70.94 211 ALA A C 1
ATOM 1539 O O . ALA A 1 211 ? -16.209 27.638 23.072 1.00 70.94 211 ALA A O 1
ATOM 1540 N N . PHE A 1 212 ? -16.445 25.500 22.402 1.00 66.69 212 PHE A N 1
ATOM 1541 C CA . PHE A 1 212 ? -16.596 24.884 23.728 1.00 66.69 212 PHE A CA 1
ATOM 1542 C C . PHE A 1 212 ? -15.690 23.653 23.926 1.00 66.69 212 PHE A C 1
ATOM 1544 O O . PHE A 1 212 ? -15.700 23.066 25.000 1.00 66.69 212 PHE A O 1
ATOM 1551 N N . ASN A 1 213 ? -14.927 23.258 22.896 1.00 76.12 213 ASN A N 1
ATOM 1552 C CA . ASN A 1 213 ? -14.158 22.007 22.824 1.00 76.12 213 ASN A CA 1
ATOM 1553 C C . ASN A 1 213 ? -14.989 20.748 23.144 1.00 76.12 213 ASN A C 1
ATOM 1555 O O . ASN A 1 213 ? -14.458 19.765 23.658 1.00 76.12 213 ASN A O 1
ATOM 1559 N N . ASP A 1 214 ? -16.290 20.765 22.830 1.00 84.62 214 ASP A N 1
ATOM 1560 C CA . ASP A 1 214 ? -17.201 19.662 23.128 1.00 84.62 214 ASP A CA 1
ATOM 1561 C C . ASP A 1 214 ? -17.623 18.849 21.902 1.00 84.62 214 ASP A C 1
ATOM 1563 O O . ASP A 1 214 ? -17.785 19.359 20.790 1.00 84.62 214 ASP A O 1
ATOM 1567 N N . LEU A 1 215 ? -17.793 17.546 22.130 1.00 89.62 215 LEU A N 1
ATOM 1568 C CA . LEU A 1 215 ? -18.444 16.611 21.229 1.00 89.62 215 LEU A CA 1
ATOM 1569 C C . LEU A 1 215 ? -19.901 16.466 21.677 1.00 89.62 215 LEU A C 1
ATOM 1571 O O . LEU A 1 215 ? -20.197 15.849 22.703 1.00 89.62 215 LEU A O 1
ATOM 1575 N N . ARG A 1 216 ? -20.825 17.037 20.906 1.00 90.12 216 ARG A N 1
ATOM 1576 C CA . ARG A 1 216 ? -22.266 16.919 21.151 1.00 90.12 216 ARG A CA 1
ATOM 1577 C C . ARG A 1 216 ? -22.895 15.862 20.264 1.00 90.12 216 ARG A C 1
ATOM 1579 O O . ARG A 1 216 ? -22.531 15.709 19.099 1.00 90.12 216 ARG A O 1
ATOM 1586 N N . ILE A 1 217 ? -23.899 15.194 20.818 1.00 92.88 217 ILE A N 1
ATOM 1587 C CA . ILE A 1 217 ? -24.955 14.542 20.048 1.00 92.88 217 ILE A CA 1
ATOM 1588 C C . ILE A 1 217 ? -26.179 15.442 20.189 1.00 92.88 217 ILE A C 1
ATOM 1590 O O . ILE A 1 217 ? -26.691 15.655 21.293 1.00 92.88 217 ILE A O 1
ATOM 1594 N N . GLU A 1 218 ? -26.626 16.005 19.078 1.00 90.38 218 GLU A N 1
ATOM 1595 C CA . GLU A 1 218 ? -27.671 17.025 19.032 1.00 90.38 218 GLU A CA 1
ATOM 1596 C C . GLU A 1 218 ? -28.619 16.764 17.854 1.00 90.38 218 GLU A C 1
ATOM 1598 O O . GLU A 1 218 ? -28.277 16.074 16.893 1.00 90.38 218 GLU A O 1
ATOM 1603 N N . ARG A 1 219 ? -29.846 17.284 17.918 1.00 88.75 219 ARG A N 1
ATOM 1604 C CA . ARG A 1 219 ? -30.701 17.363 16.726 1.00 88.75 219 ARG A CA 1
ATOM 1605 C C . ARG A 1 219 ? -30.142 18.429 15.794 1.00 88.75 219 ARG A C 1
ATOM 1607 O O . ARG A 1 219 ? -29.627 19.441 16.265 1.00 88.75 219 ARG A O 1
ATOM 1614 N N . ALA A 1 220 ? -30.374 18.291 14.493 1.00 78.75 220 ALA A N 1
ATOM 1615 C CA . ALA A 1 220 ? -29.977 19.296 13.501 1.00 78.75 220 ALA A CA 1
ATOM 1616 C C . ALA A 1 220 ? -30.665 20.677 13.673 1.00 78.75 220 ALA A C 1
ATOM 1618 O O . ALA A 1 220 ? -30.299 21.648 13.012 1.00 78.75 220 ALA A O 1
ATOM 1619 N N . THR A 1 221 ? -31.642 20.785 14.583 1.00 78.94 221 THR A N 1
ATOM 1620 C CA . THR A 1 221 ? -32.239 22.039 15.080 1.00 78.94 221 THR A CA 1
ATOM 1621 C C . THR A 1 221 ? -31.420 22.736 16.180 1.00 78.94 221 THR A C 1
ATOM 1623 O O . THR A 1 221 ? -31.774 23.841 16.583 1.00 78.94 221 THR A O 1
ATOM 1626 N N . GLY A 1 222 ? -30.350 22.108 16.681 1.00 79.88 222 GLY A N 1
ATOM 1627 C CA . GLY A 1 222 ? -29.514 22.579 17.792 1.00 79.88 222 GLY A CA 1
ATOM 1628 C C . GLY A 1 222 ? -29.903 22.050 19.180 1.00 79.88 222 GLY A C 1
ATOM 1629 O O . GLY A 1 222 ? -29.219 22.375 20.148 1.00 79.88 222 GLY A O 1
ATOM 1630 N N . GLN A 1 223 ? -30.967 21.243 19.296 1.00 88.81 223 GLN A N 1
ATOM 1631 C CA . GLN A 1 223 ? -31.405 20.661 20.574 1.00 88.81 223 GLN A CA 1
ATOM 1632 C C . GLN A 1 223 ? -30.401 19.607 21.075 1.00 88.81 223 GLN A C 1
ATOM 1634 O O . GLN A 1 223 ? -30.158 18.609 20.389 1.00 88.81 223 GLN A O 1
ATOM 1639 N N . LYS A 1 224 ? -29.877 19.771 22.293 1.00 90.25 224 LYS A N 1
ATOM 1640 C CA . LYS A 1 224 ? -28.928 18.835 22.919 1.00 90.25 224 LYS A CA 1
ATOM 1641 C C . LYS A 1 224 ? -29.593 17.500 23.281 1.00 90.25 224 LYS A C 1
ATOM 1643 O O . LYS A 1 224 ? -30.710 17.469 23.804 1.00 90.25 224 LYS A O 1
ATOM 1648 N N . ILE A 1 225 ? -28.863 16.403 23.064 1.00 92.62 225 ILE A N 1
ATOM 1649 C CA . ILE A 1 225 ? -29.199 15.046 23.538 1.00 92.62 225 ILE A CA 1
ATOM 1650 C C . ILE A 1 225 ? -28.109 14.559 24.503 1.00 92.62 225 ILE A C 1
ATOM 1652 O O . ILE A 1 225 ? -28.415 14.147 25.622 1.00 92.62 225 ILE A O 1
ATOM 1656 N N . ALA A 1 226 ? -26.841 14.665 24.101 1.00 93.06 226 ALA A N 1
ATOM 1657 C CA . ALA A 1 226 ? -25.682 14.374 24.940 1.00 93.06 226 ALA A CA 1
ATOM 1658 C C . ALA A 1 226 ? -24.528 15.347 24.655 1.00 93.06 226 ALA A C 1
ATOM 1660 O O . ALA A 1 226 ? -24.422 15.896 23.557 1.00 93.06 226 ALA A O 1
ATOM 1661 N N . GLU A 1 227 ? -23.662 15.539 25.643 1.00 91.25 227 GLU A N 1
ATOM 1662 C CA . GLU A 1 227 ? -22.495 16.421 25.593 1.00 91.25 227 GLU A CA 1
ATOM 1663 C C . GLU A 1 227 ? -21.323 15.730 26.284 1.00 91.25 227 GLU A C 1
ATOM 1665 O O . GLU A 1 227 ? -21.467 15.279 27.418 1.00 91.25 227 GLU A O 1
ATOM 1670 N N . PHE A 1 228 ? -20.186 15.640 25.601 1.00 88.00 228 PHE A N 1
ATOM 1671 C CA . PHE A 1 228 ? -18.946 15.068 26.115 1.00 88.00 228 PHE A CA 1
ATOM 1672 C C . PHE A 1 228 ? -17.831 16.068 25.802 1.00 88.00 228 PHE A C 1
ATOM 1674 O O . PHE A 1 228 ? -17.455 16.223 24.637 1.00 88.00 228 PHE A O 1
ATOM 1681 N N . GLY A 1 229 ? -17.351 16.815 26.794 1.00 76.06 229 GLY A N 1
ATOM 1682 C CA . GLY A 1 229 ? -16.395 17.888 26.524 1.00 76.06 229 GLY A CA 1
ATOM 1683 C C . GLY A 1 229 ? -16.199 18.893 27.646 1.00 76.06 229 GLY A C 1
ATOM 1684 O O . GLY A 1 229 ? -17.084 19.097 28.477 1.00 76.06 229 GLY A O 1
ATOM 1685 N N . GLY A 1 230 ? -15.026 19.522 27.593 1.00 65.94 230 GLY A N 1
ATOM 1686 C CA . GLY A 1 230 ? -14.346 20.159 28.716 1.00 65.94 230 GLY A CA 1
ATOM 1687 C C . GLY A 1 230 ? -13.041 19.413 29.024 1.00 65.94 230 GLY A C 1
ATOM 1688 O O . GLY A 1 230 ? -12.986 18.186 28.926 1.00 65.94 230 GLY A O 1
ATOM 1689 N N . ASP A 1 231 ? -11.985 20.140 29.404 1.00 60.84 231 ASP A N 1
ATOM 1690 C CA . ASP A 1 231 ? -10.689 19.561 29.822 1.00 60.84 231 ASP A CA 1
ATOM 1691 C C . ASP A 1 231 ? -10.760 18.893 31.224 1.00 60.84 231 ASP A C 1
ATOM 1693 O O . ASP A 1 231 ? -9.744 18.535 31.818 1.00 60.84 231 ASP A O 1
ATOM 1697 N N . ASP A 1 232 ? -11.972 18.754 31.767 1.00 69.00 232 ASP A N 1
ATOM 1698 C CA . ASP A 1 232 ? -12.333 18.357 33.131 1.00 69.00 232 ASP A CA 1
ATOM 1699 C C . ASP A 1 232 ? -13.032 16.983 33.219 1.00 69.00 232 ASP A C 1
ATOM 1701 O O . ASP A 1 232 ? -13.269 16.480 34.317 1.00 69.00 232 ASP A O 1
ATOM 1705 N N . GLY A 1 233 ? -13.358 16.359 32.080 1.00 70.69 233 GLY A N 1
ATOM 1706 C CA . GLY A 1 233 ? -14.094 15.089 32.031 1.00 70.69 233 GLY A CA 1
ATOM 1707 C C . GLY A 1 233 ? -15.619 15.224 32.156 1.00 70.69 233 GLY A C 1
ATOM 1708 O O . GLY A 1 233 ? -16.300 14.235 32.456 1.00 70.69 233 GLY A O 1
ATOM 1709 N N . HIS A 1 234 ? -16.176 16.417 31.924 1.00 83.88 234 HIS A N 1
ATOM 1710 C CA . HIS A 1 234 ? -17.621 16.637 31.886 1.00 83.88 234 HIS A CA 1
ATOM 1711 C C . HIS A 1 234 ? -18.312 15.821 30.771 1.00 83.88 234 HIS A C 1
ATOM 1713 O O . HIS A 1 234 ? -17.992 15.905 29.579 1.00 83.88 234 HIS A O 1
ATOM 1719 N N . ALA A 1 235 ? -19.320 15.051 31.183 1.00 90.81 235 ALA A N 1
ATOM 1720 C CA . ALA A 1 235 ? -20.237 14.306 30.334 1.00 90.81 235 ALA A CA 1
ATOM 1721 C C . ALA A 1 235 ? -21.671 14.481 30.853 1.00 90.81 235 ALA A C 1
ATOM 1723 O O . ALA A 1 235 ? -21.935 14.328 32.049 1.00 90.81 235 ALA A O 1
ATOM 1724 N N . ALA A 1 236 ? -22.614 14.794 29.964 1.00 92.25 236 ALA A N 1
ATOM 1725 C CA . ALA A 1 236 ? -23.983 15.123 30.346 1.00 92.25 236 ALA A CA 1
ATOM 1726 C C . ALA A 1 236 ? -25.044 14.630 29.356 1.00 92.25 236 ALA A C 1
ATOM 1728 O O . ALA A 1 236 ? -24.844 14.620 28.141 1.00 92.25 236 ALA A O 1
ATOM 1729 N N . LEU A 1 237 ? -26.214 14.278 29.895 1.00 93.12 237 LEU A N 1
ATOM 1730 C CA . LEU A 1 237 ? -27.395 13.846 29.144 1.00 93.12 237 LEU A CA 1
ATOM 1731 C C . LEU A 1 237 ? -28.534 14.857 29.300 1.00 93.12 237 LEU A C 1
ATOM 1733 O O . LEU A 1 237 ? -28.804 15.352 30.400 1.00 93.12 237 LEU A O 1
ATOM 1737 N N . TYR A 1 238 ? -29.225 15.133 28.197 1.00 92.69 238 TYR A N 1
ATOM 1738 C CA . TYR A 1 238 ? -30.223 16.192 28.076 1.00 92.69 238 TYR A CA 1
ATOM 1739 C C . TYR A 1 238 ? -31.589 15.639 27.658 1.00 92.69 238 TYR A C 1
ATOM 1741 O O . TYR A 1 238 ? -31.700 14.713 26.857 1.00 92.69 238 TYR A O 1
ATOM 1749 N N . PHE A 1 239 ? -32.651 16.258 28.171 1.00 90.00 239 PHE A N 1
ATOM 1750 C CA . PHE A 1 239 ? -34.022 16.039 27.716 1.00 90.00 239 PHE A CA 1
ATOM 1751 C C . PHE A 1 239 ? -34.696 17.398 27.526 1.00 90.00 239 PHE A C 1
ATOM 1753 O O . PHE A 1 239 ? -34.851 18.140 28.496 1.00 90.00 239 PHE A O 1
ATOM 1760 N N . ASN A 1 240 ? -35.086 17.720 26.288 1.00 87.12 240 ASN A N 1
ATOM 1761 C CA . ASN A 1 240 ? -35.604 19.037 25.883 1.00 87.12 240 ASN A CA 1
ATOM 1762 C C . ASN A 1 240 ? -34.715 20.186 26.397 1.00 87.12 240 ASN A C 1
ATOM 1764 O O . ASN A 1 240 ? -35.146 20.998 27.215 1.00 87.12 240 ASN A O 1
ATOM 1768 N N . ASP A 1 241 ? -33.435 20.154 25.999 1.00 86.94 241 ASP A N 1
ATOM 1769 C CA . ASP A 1 241 ? -32.346 21.075 26.386 1.00 86.94 241 ASP A CA 1
ATOM 1770 C C . ASP A 1 241 ? -32.078 21.224 27.896 1.00 86.94 241 ASP A C 1
ATOM 1772 O O . ASP A 1 241 ? -31.142 21.907 28.314 1.00 86.94 241 ASP A O 1
ATOM 1776 N N . THR A 1 242 ? -32.825 20.508 28.736 1.00 90.38 242 THR A N 1
ATOM 1777 C CA . THR A 1 242 ? -32.633 20.468 30.183 1.00 90.38 242 THR A CA 1
ATOM 1778 C C . THR A 1 242 ? -31.681 19.328 30.529 1.00 90.38 242 THR A C 1
ATOM 1780 O O . THR A 1 242 ? -31.994 18.162 30.281 1.00 90.38 242 THR A O 1
ATOM 1783 N N . LYS A 1 243 ? -30.528 19.659 31.119 1.00 91.19 243 LYS A N 1
ATOM 1784 C CA . LYS A 1 243 ? -29.569 18.697 31.686 1.00 91.19 243 LYS A CA 1
ATOM 1785 C C . LYS A 1 243 ? -30.281 17.815 32.722 1.00 91.19 243 LYS A C 1
ATOM 1787 O O . LYS A 1 243 ? -30.963 18.326 33.609 1.00 91.19 243 LYS A O 1
ATOM 1792 N N . ARG A 1 244 ? -30.183 16.491 32.572 1.00 92.94 244 ARG A N 1
ATOM 1793 C CA . ARG A 1 244 ? -30.829 15.485 33.440 1.00 92.94 244 ARG A CA 1
ATOM 1794 C C . ARG A 1 244 ? -29.840 14.640 34.222 1.00 92.94 244 ARG A C 1
ATOM 1796 O O . ARG A 1 244 ? -30.164 14.259 35.342 1.00 92.94 244 ARG A O 1
ATOM 1803 N N . LEU A 1 245 ? -28.672 14.389 33.645 1.00 92.19 245 LEU A N 1
ATOM 1804 C CA . LEU A 1 245 ? -27.549 13.708 34.277 1.00 92.19 245 LEU A CA 1
ATOM 1805 C C . LEU A 1 245 ? -26.260 14.437 33.878 1.00 92.19 245 LEU A C 1
ATOM 1807 O O . LEU A 1 245 ? -26.148 14.874 32.732 1.00 92.19 245 LEU A O 1
ATOM 1811 N N . GLU A 1 246 ? -25.326 14.589 34.812 1.00 91.31 246 GLU A N 1
ATOM 1812 C CA . GLU A 1 246 ? -24.029 15.254 34.625 1.00 91.31 246 GLU A CA 1
ATOM 1813 C C . GLU A 1 246 ? -22.958 14.578 35.492 1.00 91.31 246 GLU A C 1
ATOM 1815 O O . GLU A 1 246 ? -23.217 14.303 36.662 1.00 91.31 246 GLU A O 1
ATOM 1820 N N . THR A 1 247 ? -21.760 14.340 34.952 1.00 90.94 247 THR A N 1
ATOM 1821 C CA . THR A 1 247 ? -20.579 13.986 35.757 1.00 90.94 247 THR A CA 1
ATOM 1822 C C . THR A 1 247 ? -19.971 15.221 36.419 1.00 90.94 247 THR A C 1
ATOM 1824 O O . THR A 1 247 ? -19.935 16.305 35.835 1.00 90.94 247 THR A O 1
ATOM 1827 N N . ARG A 1 248 ? -19.455 15.049 37.639 1.00 83.50 248 ARG A N 1
ATOM 1828 C CA . ARG A 1 248 ? -18.623 16.035 38.344 1.00 83.50 248 ARG A CA 1
ATOM 1829 C C . ARG A 1 248 ? -17.439 15.344 39.016 1.00 83.50 248 ARG A C 1
ATOM 1831 O O . ARG A 1 248 ? -17.419 14.122 39.148 1.00 83.50 248 ARG A O 1
ATOM 1838 N N . ASP A 1 249 ? -16.495 16.147 39.499 1.00 79.19 249 ASP A N 1
ATOM 1839 C CA . ASP A 1 249 ? -15.340 15.750 40.326 1.00 79.19 249 ASP A CA 1
ATOM 1840 C C . ASP A 1 249 ? -15.668 14.762 41.467 1.00 79.19 249 ASP A C 1
ATOM 1842 O O . ASP A 1 249 ? -14.834 13.959 41.881 1.00 79.19 249 ASP A O 1
ATOM 1846 N N . SER A 1 250 ? -16.901 14.831 41.961 1.00 75.81 250 SER A N 1
ATOM 1847 C CA . SER A 1 250 ? -17.426 14.153 43.140 1.00 75.81 250 SER A CA 1
ATOM 1848 C C . SER A 1 250 ? -18.495 13.094 42.822 1.00 75.81 250 SER A C 1
ATOM 1850 O O . SER A 1 250 ? -19.058 12.506 43.749 1.00 75.81 250 SER A O 1
ATOM 1852 N N . GLY A 1 251 ? -18.760 12.804 41.539 1.00 82.88 251 GLY A N 1
ATOM 1853 C CA . GLY A 1 251 ? -19.657 11.726 41.109 1.00 82.88 251 GLY A CA 1
ATOM 1854 C C . GLY A 1 251 ? -20.605 12.120 39.974 1.00 82.88 251 GLY A C 1
ATOM 1855 O O . GLY A 1 251 ? -20.169 12.520 38.896 1.00 82.88 251 GLY A O 1
ATOM 1856 N N . VAL A 1 252 ? -21.911 11.944 40.200 1.00 88.50 252 VAL A N 1
ATOM 1857 C CA . VAL A 1 252 ? -22.966 12.184 39.204 1.00 88.50 252 VAL A CA 1
ATOM 1858 C C . VAL A 1 252 ? -24.132 12.952 39.826 1.00 88.50 252 VAL A C 1
ATOM 1860 O O . VAL A 1 252 ? -24.731 12.502 40.803 1.00 88.50 252 VAL A O 1
ATOM 1863 N N . ASP A 1 253 ? -24.499 14.069 39.207 1.00 88.19 253 ASP A N 1
ATOM 1864 C CA . ASP A 1 253 ? -25.686 14.857 39.535 1.00 88.19 253 ASP A CA 1
ATOM 1865 C C . ASP A 1 253 ? -26.878 14.436 38.668 1.00 88.19 253 ASP A C 1
ATOM 1867 O O . ASP A 1 253 ? -26.755 14.280 37.452 1.00 88.19 253 ASP A O 1
ATOM 1871 N N . ILE A 1 254 ? -28.060 14.298 39.281 1.00 89.75 254 ILE A N 1
ATOM 1872 C CA . ILE A 1 254 ? -29.299 13.894 38.599 1.00 89.75 254 ILE A CA 1
ATOM 1873 C C . ILE A 1 254 ? -30.404 14.923 38.860 1.00 89.75 254 ILE A C 1
ATOM 1875 O O . ILE A 1 254 ? -30.842 15.127 39.990 1.00 89.75 254 ILE A O 1
ATOM 1879 N N . THR A 1 255 ? -30.899 15.556 37.793 1.00 86.88 255 THR A N 1
ATOM 1880 C CA . THR A 1 255 ? -31.924 16.613 37.866 1.00 86.88 255 THR A CA 1
ATOM 1881 C C . THR A 1 255 ? -33.328 16.031 37.672 1.00 86.88 255 THR A C 1
ATOM 1883 O O . THR A 1 255 ? -33.892 16.007 36.568 1.00 86.88 255 THR A O 1
ATOM 1886 N N . GLY A 1 256 ? -33.912 15.547 38.771 1.00 82.81 256 GLY A N 1
ATOM 1887 C CA . GLY A 1 256 ? -35.274 15.012 38.812 1.00 82.81 256 GLY A CA 1
ATOM 1888 C C . GLY A 1 256 ? -35.440 13.906 39.852 1.00 82.81 256 GLY A C 1
ATOM 1889 O O . GLY A 1 256 ? -34.908 13.996 40.953 1.00 82.81 256 GLY A O 1
ATOM 1890 N N . LYS A 1 257 ? -36.189 12.858 39.493 1.00 81.12 257 LYS A N 1
ATOM 1891 C CA . LYS A 1 257 ? -36.273 11.615 40.271 1.00 81.12 257 LYS A CA 1
ATOM 1892 C C . LYS A 1 257 ? -35.282 10.596 39.713 1.00 81.12 257 LYS A C 1
ATOM 1894 O O . LYS A 1 257 ? -35.301 10.341 38.511 1.00 81.12 257 LYS A O 1
ATOM 1899 N N . LEU A 1 258 ? -34.491 9.981 40.588 1.00 83.56 258 LEU A N 1
ATOM 1900 C CA . LEU A 1 258 ? -33.821 8.713 40.310 1.00 83.56 258 LEU A CA 1
ATOM 1901 C C . LEU A 1 258 ? -34.778 7.572 40.681 1.00 83.56 258 LEU A C 1
ATOM 1903 O O . LEU A 1 258 ? -35.345 7.577 41.771 1.00 83.56 258 LEU A O 1
ATOM 1907 N N . PHE A 1 259 ? -34.937 6.600 39.786 1.00 79.81 259 PHE A N 1
ATOM 1908 C CA . PHE A 1 259 ? -35.562 5.311 40.080 1.00 79.81 259 PHE A CA 1
ATOM 1909 C C . PHE A 1 259 ? -34.474 4.242 39.973 1.00 79.81 259 PHE A C 1
ATOM 1911 O O . PHE A 1 259 ? -33.826 4.141 38.932 1.00 79.81 259 PHE A O 1
ATOM 1918 N N . ALA A 1 260 ? -34.244 3.484 41.043 1.00 78.06 260 ALA A N 1
ATOM 1919 C CA . ALA A 1 260 ? -33.214 2.453 41.101 1.00 78.06 260 ALA A CA 1
ATOM 1920 C C . ALA A 1 260 ? -33.678 1.305 42.007 1.00 78.06 260 ALA A C 1
ATOM 1922 O O . ALA A 1 260 ? -34.042 1.535 43.156 1.00 78.06 260 ALA A O 1
ATOM 1923 N N . ASP A 1 261 ? -33.659 0.085 41.473 1.00 72.94 261 ASP A N 1
ATOM 1924 C CA . ASP A 1 261 ? -34.291 -1.102 42.074 1.00 72.94 261 ASP A CA 1
ATOM 1925 C C . ASP A 1 261 ? -33.422 -1.789 43.149 1.00 72.94 261 ASP A C 1
ATOM 1927 O O . ASP A 1 261 ? -33.879 -2.630 43.914 1.00 72.94 261 ASP A O 1
ATOM 1931 N N . SER A 1 262 ? -32.130 -1.447 43.216 1.00 77.12 262 SER A N 1
ATOM 1932 C CA . SER A 1 262 ? -31.160 -2.021 44.166 1.00 77.12 262 SER A CA 1
ATOM 1933 C C . SER A 1 262 ? -29.993 -1.058 44.433 1.00 77.12 262 SER A C 1
ATOM 1935 O O . SER A 1 262 ? -28.822 -1.418 44.321 1.00 77.12 262 SER A O 1
ATOM 1937 N N . ALA A 1 263 ? -30.302 0.206 44.740 1.00 71.88 263 ALA A N 1
ATOM 1938 C CA . ALA A 1 263 ? -29.293 1.234 45.002 1.00 71.88 263 ALA A CA 1
ATOM 1939 C C . ALA A 1 263 ? -28.536 0.985 46.324 1.00 71.88 263 ALA A C 1
ATOM 1941 O O . ALA A 1 263 ? -28.997 1.359 47.400 1.00 71.88 263 ALA A O 1
ATOM 1942 N N . GLN A 1 264 ? -27.351 0.383 46.230 1.00 73.25 264 GLN A N 1
ATOM 1943 C CA . GLN A 1 264 ? -26.413 0.238 47.345 1.00 73.25 264 GLN A CA 1
ATOM 1944 C C . GLN A 1 264 ? -25.587 1.519 47.525 1.00 73.25 264 GLN A C 1
ATOM 1946 O O . GLN A 1 264 ? -25.047 2.050 46.554 1.00 73.25 264 GLN A O 1
ATOM 1951 N N . LEU A 1 265 ? -25.451 2.000 48.765 1.00 71.94 265 LEU A N 1
ATOM 1952 C CA . LEU A 1 265 ? -24.650 3.182 49.093 1.00 71.94 265 LEU A CA 1
ATOM 1953 C C . LEU A 1 265 ? -23.553 2.824 50.103 1.00 71.94 265 LEU A C 1
ATOM 1955 O O . LEU A 1 265 ? -23.822 2.613 51.279 1.00 71.94 265 LEU A O 1
ATOM 1959 N N . SER A 1 266 ? -22.299 2.825 49.649 1.00 69.00 266 SER A N 1
ATOM 1960 C CA . SER A 1 266 ? -21.106 2.588 50.481 1.00 69.00 266 SER A CA 1
ATOM 1961 C C . SER A 1 266 ? -20.677 3.798 51.329 1.00 69.00 266 SER A C 1
ATOM 1963 O O . SER A 1 266 ? -19.727 3.710 52.105 1.00 69.00 266 SER A O 1
ATOM 1965 N N . GLY A 1 267 ? -21.354 4.940 51.174 1.00 69.12 267 GLY A N 1
ATOM 1966 C CA . GLY A 1 267 ? -21.073 6.200 51.862 1.00 69.12 267 GLY A CA 1
ATOM 1967 C C . GLY A 1 267 ? -22.251 6.720 52.693 1.00 69.12 267 GLY A C 1
ATOM 1968 O O . GLY A 1 267 ? -23.246 6.039 52.919 1.00 69.12 267 GLY A O 1
ATOM 1969 N N . LYS A 1 268 ? -22.155 7.972 53.155 1.00 66.25 268 LYS A N 1
ATOM 1970 C CA . LYS A 1 268 ? -23.213 8.612 53.955 1.00 66.25 268 LYS A CA 1
ATOM 1971 C C . LYS A 1 268 ? -24.251 9.283 53.057 1.00 66.25 268 LYS A C 1
ATOM 1973 O O . LYS A 1 268 ? -23.912 10.217 52.334 1.00 66.25 268 LYS A O 1
ATOM 1978 N N . LEU A 1 269 ? -25.518 8.885 53.174 1.00 75.31 269 LEU A N 1
ATOM 1979 C CA . LEU A 1 269 ? -26.635 9.583 52.536 1.00 75.31 269 LEU A CA 1
ATOM 1980 C C . LEU A 1 269 ? -26.812 10.972 53.175 1.00 75.31 269 LEU A C 1
ATOM 1982 O O . LEU A 1 269 ? -27.088 11.082 54.370 1.00 75.31 269 LEU A O 1
ATOM 1986 N N . ARG A 1 270 ? -26.641 12.044 52.392 1.00 68.75 270 ARG A N 1
ATOM 1987 C CA . ARG A 1 270 ? -26.804 13.434 52.854 1.00 68.75 270 ARG A CA 1
ATOM 1988 C C . ARG A 1 270 ? -28.023 14.055 52.179 1.00 68.75 270 ARG A C 1
ATOM 1990 O O . ARG A 1 270 ? -27.969 14.388 51.003 1.00 68.75 270 ARG A O 1
ATOM 1997 N N . LEU A 1 271 ? -29.103 14.233 52.937 1.00 72.19 271 LEU A N 1
ATOM 1998 C CA . LEU A 1 271 ? -30.344 14.869 52.483 1.00 72.19 271 LEU A CA 1
ATOM 1999 C C . LEU A 1 271 ? -30.452 16.267 53.124 1.00 72.19 271 LEU A C 1
ATOM 2001 O O . LEU A 1 271 ? -30.952 16.377 54.242 1.00 72.19 271 LEU A O 1
ATOM 2005 N N . PRO A 1 272 ? -29.931 17.336 52.487 1.00 59.75 272 PRO A N 1
ATOM 2006 C CA . PRO A 1 272 ? -29.773 18.640 53.140 1.00 59.75 272 PRO A CA 1
ATOM 2007 C C . PRO A 1 272 ? -31.098 19.357 53.437 1.00 59.75 272 PRO A C 1
ATOM 2009 O O . PRO A 1 272 ? -31.144 20.165 54.362 1.00 59.75 272 PRO A O 1
ATOM 2012 N N . GLN A 1 273 ? -32.166 19.070 52.684 1.00 66.06 273 GLN A N 1
ATOM 2013 C CA . GLN A 1 273 ? -33.526 19.537 52.963 1.00 66.06 273 GLN A CA 1
ATOM 2014 C C . GLN A 1 273 ? -34.544 18.456 52.573 1.00 66.06 273 GLN A C 1
ATOM 2016 O O . GLN A 1 273 ? -34.730 18.170 51.394 1.00 66.06 273 GLN A O 1
ATOM 2021 N N . ILE A 1 274 ? -35.216 17.874 53.569 1.00 65.06 274 ILE A N 1
ATOM 2022 C CA . ILE A 1 274 ? -36.396 17.017 53.386 1.00 65.06 274 ILE A CA 1
ATOM 2023 C C . ILE A 1 274 ? -37.610 17.885 53.718 1.00 65.06 274 ILE A C 1
ATOM 2025 O O . ILE A 1 274 ? -37.788 18.270 54.871 1.00 65.06 274 ILE A O 1
ATOM 2029 N N . THR A 1 275 ? -38.411 18.248 52.715 1.00 55.81 275 THR A N 1
ATOM 2030 C CA . THR A 1 275 ? -39.535 19.193 52.895 1.00 55.81 275 THR A CA 1
ATOM 2031 C C . THR A 1 275 ? -40.837 18.518 53.336 1.00 55.81 275 THR A C 1
ATOM 2033 O O . THR A 1 275 ? -41.681 19.179 53.930 1.00 55.81 275 THR A O 1
ATOM 2036 N N . ASN A 1 276 ? -40.981 17.215 53.059 1.00 61.78 276 ASN A N 1
ATOM 2037 C CA . ASN A 1 276 ? -42.156 16.409 53.404 1.00 61.78 276 ASN A CA 1
ATOM 2038 C C . ASN A 1 276 ? -41.756 15.297 54.394 1.00 61.78 276 ASN A C 1
ATOM 2040 O O . ASN A 1 276 ? -41.786 15.506 55.601 1.00 61.78 276 ASN A O 1
ATOM 2044 N N . ALA A 1 277 ? -41.325 14.140 53.883 1.00 59.31 277 ALA A N 1
ATOM 2045 C CA . ALA A 1 277 ? -40.853 12.996 54.658 1.00 59.31 277 ALA A CA 1
ATOM 2046 C C . ALA A 1 277 ? -39.778 12.212 53.879 1.00 59.31 277 ALA A C 1
ATOM 2048 O O . ALA A 1 277 ? -39.638 12.373 52.665 1.00 59.31 277 ALA A O 1
ATOM 2049 N N . LEU A 1 278 ? -39.029 11.358 54.583 1.00 68.88 278 LEU A N 1
ATOM 2050 C CA . LEU A 1 278 ? -38.228 10.289 53.984 1.00 68.88 278 LEU A CA 1
ATOM 2051 C C . LEU A 1 278 ? -39.046 8.995 54.067 1.00 68.88 278 LEU A C 1
ATOM 2053 O O . LEU A 1 278 ? -39.062 8.327 55.097 1.00 68.88 278 LEU A O 1
ATOM 2057 N N . GLU A 1 279 ? -39.780 8.691 53.001 1.00 61.12 279 GLU A N 1
ATOM 2058 C CA . GLU A 1 279 ? -40.706 7.558 52.954 1.00 61.12 279 GLU A CA 1
ATOM 2059 C C . GLU A 1 279 ? -39.976 6.258 52.584 1.00 61.12 279 GLU A C 1
ATOM 2061 O O . GLU A 1 279 ? -39.587 6.049 51.435 1.00 61.12 279 GLU A O 1
ATOM 2066 N N . PHE A 1 280 ? -39.831 5.354 53.555 1.00 65.88 280 PHE A N 1
ATOM 2067 C CA . PHE A 1 280 ? -39.438 3.964 53.315 1.00 65.88 280 PHE A CA 1
ATOM 2068 C C . PHE A 1 280 ? -40.688 3.153 52.953 1.00 65.88 280 PHE A C 1
ATOM 2070 O O . PHE A 1 280 ? -41.338 2.581 53.823 1.00 65.88 280 PHE A O 1
ATOM 2077 N N . GLY A 1 281 ? -41.076 3.168 51.678 1.00 55.22 281 GLY A N 1
ATOM 2078 C CA . GLY A 1 281 ? -42.248 2.432 51.200 1.00 55.22 281 GLY A CA 1
ATOM 2079 C C . GLY A 1 281 ? -41.971 0.938 51.013 1.00 55.22 281 GLY A C 1
ATOM 2080 O O . GLY A 1 281 ? -41.024 0.572 50.317 1.00 55.22 281 GLY A O 1
ATOM 2081 N N . ALA A 1 282 ? -42.826 0.078 51.574 1.00 55.12 282 ALA A N 1
ATOM 2082 C CA . ALA A 1 282 ? -42.849 -1.347 51.251 1.00 55.12 282 ALA A CA 1
ATOM 2083 C C . ALA A 1 282 ? -42.983 -1.584 49.734 1.00 55.12 282 ALA A C 1
ATOM 2085 O O . ALA A 1 282 ? -43.715 -0.876 49.034 1.00 55.12 282 ALA A O 1
ATOM 2086 N N . SER A 1 283 ? -42.299 -2.611 49.224 1.00 48.00 283 SER A N 1
ATOM 2087 C CA . SER A 1 283 ? -42.394 -3.009 47.820 1.00 48.00 283 SER A CA 1
ATOM 2088 C C . SER A 1 283 ? -43.827 -3.425 47.466 1.00 48.00 283 SER A C 1
ATOM 2090 O O . SER A 1 283 ? -44.502 -4.128 48.222 1.00 48.00 283 SER A O 1
ATOM 2092 N N . ALA A 1 284 ? -44.309 -2.973 46.305 1.00 45.06 284 ALA A N 1
ATOM 2093 C CA . ALA A 1 284 ? -45.700 -3.134 45.885 1.00 45.06 284 ALA A CA 1
ATOM 2094 C C . ALA A 1 284 ? -46.057 -4.612 45.616 1.00 45.06 284 ALA A C 1
ATOM 2096 O O . ALA A 1 284 ? -45.967 -5.094 44.489 1.00 45.06 284 ALA A O 1
ATOM 2097 N N . GLY A 1 285 ? -46.465 -5.323 46.670 1.00 51.03 285 GLY A N 1
ATOM 2098 C CA . GLY A 1 285 ? -46.832 -6.742 46.639 1.00 51.03 285 GLY A CA 1
ATOM 2099 C C . GLY A 1 285 ? -46.459 -7.534 47.900 1.00 51.03 285 GLY A C 1
ATOM 2100 O O . GLY A 1 285 ? -46.979 -8.632 48.080 1.00 51.03 285 GLY A O 1
ATOM 2101 N N . GLY A 1 286 ? -45.600 -7.001 48.780 1.00 45.19 286 GLY A N 1
ATOM 2102 C CA . GLY A 1 286 ? -45.159 -7.676 50.007 1.00 45.19 286 GLY A CA 1
ATOM 2103 C C . GLY A 1 286 ? -45.604 -6.964 51.287 1.00 45.19 286 GLY A C 1
ATOM 2104 O O . GLY A 1 286 ? -45.499 -5.747 51.394 1.00 45.19 286 GLY A O 1
ATOM 2105 N N . GLY A 1 287 ? -46.046 -7.725 52.293 1.00 48.19 287 GLY A N 1
ATOM 2106 C CA . GLY A 1 287 ? -46.396 -7.220 53.631 1.00 48.19 287 GLY A CA 1
ATOM 2107 C C . GLY A 1 287 ? -45.181 -6.878 54.505 1.00 48.19 287 GLY A C 1
ATOM 2108 O O . GLY A 1 287 ? -45.122 -7.300 55.657 1.00 48.19 287 GLY A O 1
ATOM 2109 N N . GLY A 1 288 ? -44.187 -6.187 53.944 1.00 50.94 288 GLY A N 1
ATOM 2110 C CA . GLY A 1 288 ? -42.974 -5.784 54.654 1.00 50.94 288 GLY A CA 1
ATOM 2111 C C . GLY A 1 288 ? -43.227 -4.621 55.613 1.00 50.94 288 GLY A C 1
ATOM 2112 O O . GLY A 1 288 ? -43.936 -3.672 55.284 1.00 50.94 288 GLY A O 1
ATOM 2113 N N . THR A 1 289 ? -42.626 -4.673 56.799 1.00 52.59 289 THR A N 1
ATOM 2114 C CA . THR A 1 289 ? -42.582 -3.535 57.726 1.00 52.59 289 THR A CA 1
ATOM 2115 C C . THR A 1 289 ? -41.645 -2.451 57.195 1.00 52.59 289 THR A C 1
ATOM 2117 O O . THR A 1 289 ? -40.508 -2.760 56.842 1.00 52.59 289 THR A O 1
ATOM 2120 N N . ASN A 1 290 ? -42.085 -1.189 57.213 1.00 55.16 290 ASN A N 1
ATOM 2121 C CA . ASN A 1 290 ? -41.319 -0.006 56.787 1.00 55.16 290 ASN A CA 1
ATOM 2122 C C . ASN A 1 290 ? -40.185 0.349 57.781 1.00 55.16 290 ASN A C 1
ATOM 2124 O O . ASN A 1 290 ? -40.181 1.422 58.385 1.00 55.16 290 ASN A O 1
ATOM 2128 N N . ALA A 1 291 ? -39.255 -0.577 58.008 1.00 59.12 291 ALA A N 1
ATOM 2129 C CA . ALA A 1 291 ? -38.169 -0.446 58.972 1.00 59.12 291 ALA A CA 1
ATOM 2130 C C . ALA A 1 291 ? -36.859 -0.013 58.297 1.00 59.12 291 ALA A C 1
ATOM 2132 O O . ALA A 1 291 ? -36.505 -0.505 57.226 1.00 59.12 291 ALA A O 1
ATOM 2133 N N . ILE A 1 292 ? -36.099 0.851 58.973 1.00 66.19 292 ILE A N 1
ATOM 2134 C CA . ILE A 1 292 ? -34.675 1.028 58.682 1.00 66.19 292 ILE A CA 1
ATOM 2135 C C . ILE A 1 292 ? -33.951 -0.146 59.344 1.00 66.19 292 ILE A C 1
ATOM 2137 O O . ILE A 1 292 ? -33.667 -0.093 60.541 1.00 66.19 292 ILE A O 1
ATOM 2141 N N . ASP A 1 293 ? -33.671 -1.210 58.590 1.00 65.69 293 ASP A N 1
ATOM 2142 C CA . ASP A 1 293 ? -32.726 -2.219 59.065 1.00 65.69 293 ASP A CA 1
ATOM 2143 C C . ASP A 1 293 ? -31.328 -1.593 59.117 1.00 65.69 293 ASP A C 1
ATOM 2145 O O . ASP A 1 293 ? -30.818 -1.052 58.134 1.00 65.69 293 ASP A O 1
ATOM 2149 N N . MET A 1 294 ? -30.733 -1.625 60.304 1.00 65.12 294 MET A N 1
ATOM 2150 C CA . MET A 1 294 ? -29.414 -1.069 60.572 1.00 65.12 294 MET A CA 1
ATOM 2151 C C . MET A 1 294 ? -28.305 -2.118 60.539 1.00 65.12 294 MET A C 1
ATOM 2153 O O . MET A 1 294 ? -27.148 -1.746 60.727 1.00 65.12 294 MET A O 1
ATOM 2157 N N . ASN A 1 295 ? -28.632 -3.403 60.356 1.00 62.56 295 ASN A N 1
ATOM 2158 C CA . ASN A 1 295 ? -27.690 -4.522 60.392 1.00 62.56 295 ASN A CA 1
ATOM 2159 C C . ASN A 1 295 ? -26.678 -4.393 61.552 1.00 62.56 295 ASN A C 1
ATOM 2161 O O . ASN A 1 295 ? -25.464 -4.317 61.361 1.00 62.56 295 ASN A O 1
ATOM 2165 N N . ASN A 1 296 ? -27.217 -4.275 62.770 1.00 62.78 296 ASN A N 1
ATOM 2166 C CA . ASN A 1 296 ? -26.473 -4.132 64.028 1.00 62.78 296 ASN A CA 1
ATOM 2167 C C . ASN A 1 296 ? -25.608 -2.849 64.180 1.00 62.78 296 ASN A C 1
ATOM 2169 O O . ASN A 1 296 ? -24.752 -2.785 65.062 1.00 62.78 296 ASN A O 1
ATOM 2173 N N . CYS A 1 297 ? -25.820 -1.812 63.358 1.00 64.69 297 CYS A N 1
ATOM 2174 C CA . CYS A 1 297 ? -25.134 -0.516 63.481 1.00 64.69 297 CYS A CA 1
ATOM 2175 C C . CYS A 1 297 ? -25.829 0.455 64.459 1.00 64.69 297 CYS A C 1
ATOM 2177 O O . CYS A 1 297 ? -27.050 0.478 64.584 1.00 64.69 297 CYS A O 1
ATOM 2179 N N . ASN A 1 298 ? -25.048 1.333 65.099 1.00 68.94 298 ASN A N 1
ATOM 2180 C CA . ASN A 1 298 ? -25.551 2.347 66.037 1.00 68.94 298 ASN A CA 1
ATOM 2181 C C . ASN A 1 298 ? -26.107 3.600 65.331 1.00 68.94 298 ASN A C 1
ATOM 2183 O O . ASN A 1 298 ? -25.445 4.166 64.458 1.00 68.94 298 ASN A O 1
ATOM 2187 N N . ILE A 1 299 ? -27.246 4.128 65.799 1.00 72.56 299 ILE A N 1
ATOM 2188 C CA . ILE A 1 299 ? -27.660 5.510 65.498 1.00 72.56 299 ILE A CA 1
ATOM 2189 C C . ILE A 1 299 ? -26.833 6.465 66.373 1.00 72.56 299 ILE A C 1
ATOM 2191 O O . ILE A 1 299 ? -26.894 6.390 67.598 1.00 72.56 299 ILE A O 1
ATOM 2195 N N . ILE A 1 300 ? -26.081 7.386 65.763 1.00 66.44 300 ILE A N 1
ATOM 2196 C CA . ILE A 1 300 ? -25.225 8.351 66.478 1.00 66.44 300 ILE A CA 1
ATOM 2197 C C . ILE A 1 300 ? -25.431 9.786 65.976 1.00 66.44 300 ILE A C 1
ATOM 2199 O O . ILE A 1 300 ? -25.698 10.009 64.797 1.00 66.44 300 ILE A O 1
ATOM 2203 N N . GLY A 1 301 ? -25.274 10.773 66.866 1.00 63.44 301 GLY A N 1
ATOM 2204 C CA . GLY A 1 301 ? -25.313 12.203 66.514 1.00 63.44 301 GLY A CA 1
ATOM 2205 C C . GLY A 1 301 ? -26.709 12.813 66.313 1.00 63.44 301 GLY A C 1
ATOM 2206 O O . GLY A 1 301 ? -26.831 13.848 65.661 1.00 63.44 301 GLY A O 1
ATOM 2207 N N . ILE A 1 302 ? -27.766 12.196 66.850 1.00 71.62 302 ILE A N 1
ATOM 2208 C CA . ILE A 1 302 ? -29.140 12.712 66.757 1.00 71.62 302 ILE A CA 1
ATOM 2209 C C . ILE A 1 302 ? -29.392 13.773 67.834 1.00 71.62 302 ILE A C 1
ATOM 2211 O O . ILE A 1 302 ? -29.484 13.453 69.014 1.00 71.62 302 ILE A O 1
ATOM 2215 N N . ASN A 1 303 ? -29.575 15.032 67.423 1.00 66.69 303 ASN A N 1
ATOM 2216 C CA . ASN A 1 303 ? -29.916 16.128 68.344 1.00 66.69 303 ASN A CA 1
ATOM 2217 C C . ASN A 1 303 ? -31.363 16.059 68.869 1.00 66.69 303 ASN A C 1
ATOM 2219 O O . ASN A 1 303 ? -31.646 16.578 69.946 1.00 66.69 303 ASN A O 1
ATOM 2223 N N . ARG A 1 304 ? -32.292 15.468 68.102 1.00 69.00 304 ARG A N 1
ATOM 2224 C CA . ARG A 1 304 ? -33.681 15.211 68.515 1.00 69.00 304 ARG A CA 1
ATOM 2225 C C . ARG A 1 304 ? -34.300 14.125 67.633 1.00 69.00 304 ARG A C 1
ATOM 2227 O O . ARG A 1 304 ? -34.341 14.293 66.417 1.00 69.00 304 ARG A O 1
ATOM 2234 N N . LEU A 1 305 ? -34.805 13.057 68.245 1.00 71.06 305 LEU A N 1
ATOM 2235 C CA . LEU A 1 305 ? -35.715 12.098 67.613 1.00 71.06 305 LEU A CA 1
ATOM 2236 C C . LEU A 1 305 ? -37.154 12.525 67.942 1.00 71.06 305 LEU A C 1
ATOM 2238 O O . LEU A 1 305 ? -37.405 12.984 69.055 1.00 71.06 305 LEU A O 1
ATOM 2242 N N . VAL A 1 306 ? -38.074 12.440 66.979 1.00 62.91 306 VAL A N 1
ATOM 2243 C CA . VAL A 1 306 ? -39.475 12.864 67.143 1.00 62.91 306 VAL A CA 1
ATOM 2244 C C . VAL A 1 306 ? -40.385 11.815 66.523 1.00 62.91 306 VAL A C 1
ATOM 2246 O O . VAL A 1 306 ? -40.206 11.464 65.358 1.00 62.91 306 VAL A O 1
ATOM 2249 N N . PHE A 1 307 ? -41.370 11.363 67.290 1.00 62.72 307 PHE A N 1
ATOM 2250 C CA . PHE A 1 307 ? -42.507 10.586 66.806 1.00 62.72 307 PHE A CA 1
ATOM 2251 C C . PHE A 1 307 ? -43.654 11.581 66.631 1.00 62.72 307 PHE A C 1
ATOM 2253 O O . PHE A 1 307 ? -43.936 12.350 67.546 1.00 62.72 307 PHE A O 1
ATOM 2260 N N . ASN A 1 308 ? -44.208 11.674 65.422 1.00 50.94 308 ASN A N 1
ATOM 2261 C CA . ASN A 1 308 ? -45.016 12.831 65.014 1.00 50.94 308 ASN A CA 1
ATOM 2262 C C . ASN A 1 308 ? -46.507 12.500 64.798 1.00 50.94 308 ASN A C 1
ATOM 2264 O O . ASN A 1 308 ? -47.257 13.365 64.349 1.00 50.94 308 ASN A O 1
ATOM 2268 N N . ASP A 1 309 ? -46.892 11.265 65.133 1.00 58.66 309 ASP A N 1
ATOM 2269 C CA . ASP A 1 309 ? -48.248 10.736 65.315 1.00 58.66 309 ASP A CA 1
ATOM 2270 C C . ASP A 1 309 ? -48.133 9.620 66.397 1.00 58.66 309 ASP A C 1
ATOM 2272 O O . ASP A 1 309 ? -47.168 8.849 66.319 1.00 58.66 309 ASP A O 1
ATOM 2276 N N . PRO A 1 310 ? -48.969 9.582 67.461 1.00 57.38 310 PRO A N 1
ATOM 2277 C CA . PRO A 1 310 ? -48.833 8.637 68.580 1.00 57.38 310 PRO A CA 1
ATOM 2278 C C . PRO A 1 310 ? -49.952 7.572 68.608 1.00 57.38 310 PRO A C 1
ATOM 2280 O O . PRO A 1 310 ? -50.679 7.414 69.597 1.00 57.38 310 PRO A O 1
ATOM 2283 N N . GLY A 1 311 ? -50.105 6.821 67.518 1.00 57.09 311 GLY A N 1
ATOM 2284 C CA . GLY A 1 311 ? -51.037 5.702 67.435 1.00 57.09 311 GLY A CA 1
ATOM 2285 C C . GLY A 1 311 ? -50.651 4.520 68.332 1.00 57.09 311 GLY A C 1
ATOM 2286 O O . GLY A 1 311 ? -49.485 4.286 68.656 1.00 57.09 311 GLY A O 1
ATOM 2287 N N . ALA A 1 312 ? -51.647 3.708 68.708 1.00 52.06 312 ALA A N 1
ATOM 2288 C CA . ALA A 1 312 ? -51.472 2.515 69.542 1.00 52.06 312 ALA A CA 1
ATOM 2289 C C . ALA A 1 312 ? -50.705 1.393 68.802 1.00 52.06 312 ALA A C 1
ATOM 2291 O O . ALA A 1 312 ? -51.285 0.417 68.321 1.00 52.06 312 ALA A O 1
ATOM 2292 N N . GLY A 1 313 ? -49.384 1.549 68.716 1.00 56.47 313 GLY A N 1
ATOM 2293 C CA . GLY A 1 313 ? -48.472 0.708 67.937 1.00 56.47 313 GLY A CA 1
ATOM 2294 C C . GLY A 1 313 ? -47.201 1.426 67.465 1.00 56.47 313 GLY A C 1
ATOM 2295 O O . GLY A 1 313 ? -46.287 0.754 66.993 1.00 56.47 313 GLY A O 1
ATOM 2296 N N . GLU A 1 314 ? -47.118 2.751 67.608 1.00 62.56 314 GLU A N 1
ATOM 2297 C CA . GLU A 1 314 ? -46.074 3.585 67.002 1.00 62.56 314 GLU A CA 1
ATOM 2298 C C . GLU A 1 314 ? -45.035 4.024 68.050 1.00 62.56 314 GLU A C 1
ATOM 2300 O O . GLU A 1 314 ? -45.371 4.596 69.084 1.00 62.56 314 GLU A O 1
ATOM 2305 N N . GLY A 1 315 ? -43.754 3.711 67.818 1.00 67.44 315 GLY A N 1
ATOM 2306 C CA . GLY A 1 315 ? -42.664 3.957 68.770 1.00 67.44 315 GLY A CA 1
ATOM 2307 C C . GLY A 1 315 ? -41.458 3.035 68.551 1.00 67.44 315 GLY A C 1
ATOM 2308 O O . GLY A 1 315 ? -41.326 2.407 67.502 1.00 67.44 315 GLY A O 1
ATOM 2309 N N . LEU A 1 316 ? -40.571 2.932 69.546 1.00 72.88 316 LEU A N 1
ATOM 2310 C CA . LEU A 1 316 ? -39.412 2.028 69.519 1.00 72.88 316 LEU A CA 1
ATOM 2311 C C . LEU A 1 316 ? -39.762 0.685 70.172 1.00 72.88 316 LEU A C 1
ATOM 2313 O O . LEU A 1 316 ? -39.996 0.622 71.381 1.00 72.88 316 LEU A O 1
ATOM 2317 N N . GLN A 1 317 ? -39.760 -0.402 69.396 1.00 72.12 317 GLN A N 1
ATOM 2318 C CA . GLN A 1 317 ? -39.985 -1.759 69.903 1.00 72.12 317 GLN A CA 1
ATOM 2319 C C . GLN A 1 317 ? -38.680 -2.570 69.958 1.00 72.12 317 GLN A C 1
ATOM 2321 O O . GLN A 1 317 ? -38.019 -2.781 68.946 1.00 72.12 317 GLN A O 1
ATOM 2326 N N . PHE A 1 318 ? -38.360 -3.093 71.142 1.00 71.25 318 PHE A N 1
ATOM 2327 C CA . PHE A 1 318 ? -37.245 -4.001 71.409 1.00 71.25 318 PHE A CA 1
ATOM 2328 C C . PHE A 1 318 ? -37.804 -5.364 71.845 1.00 71.25 318 PHE A C 1
ATOM 2330 O O . PHE A 1 318 ? -38.012 -5.619 73.034 1.00 71.25 318 PHE A O 1
ATOM 2337 N N . SER A 1 319 ? -38.082 -6.251 70.881 1.00 79.31 319 SER A N 1
ATOM 2338 C CA . SER A 1 319 ? -38.756 -7.538 71.131 1.00 79.31 319 SER A CA 1
ATOM 2339 C C . SER A 1 319 ? -40.095 -7.333 71.874 1.00 79.31 319 SER A C 1
ATOM 2341 O O . SER A 1 319 ? -41.000 -6.706 71.323 1.00 79.31 319 SER A O 1
ATOM 2343 N N . ASN A 1 320 ? -40.235 -7.816 73.112 1.00 76.88 320 ASN A N 1
ATOM 2344 C CA . ASN A 1 320 ? -41.428 -7.626 73.942 1.00 76.88 320 ASN A CA 1
ATOM 2345 C C . ASN A 1 320 ? -41.540 -6.223 74.569 1.00 76.88 320 ASN A C 1
ATOM 2347 O O . ASN A 1 320 ? -42.614 -5.889 75.071 1.00 76.88 320 ASN A O 1
ATOM 2351 N N . ILE A 1 321 ? -40.472 -5.417 74.583 1.00 76.69 321 ILE A N 1
ATOM 2352 C CA . ILE A 1 321 ? -40.481 -4.058 75.149 1.00 76.69 321 ILE A CA 1
ATOM 2353 C C . ILE A 1 321 ? -40.939 -3.052 74.088 1.00 76.69 321 ILE A C 1
ATOM 2355 O O . ILE A 1 321 ? -40.466 -3.110 72.957 1.00 76.69 321 ILE A O 1
ATOM 2359 N N . LYS A 1 322 ? -41.799 -2.093 74.446 1.00 76.31 322 LYS A N 1
ATOM 2360 C CA . LYS A 1 322 ? -42.150 -0.939 73.593 1.00 76.31 322 LYS A CA 1
ATOM 2361 C C . LYS A 1 322 ? -42.009 0.371 74.362 1.00 76.31 322 LYS A C 1
ATOM 2363 O O . LYS A 1 322 ? -42.536 0.465 75.471 1.00 76.31 322 LYS A O 1
ATOM 2368 N N . LEU A 1 323 ? -41.353 1.355 73.748 1.00 79.81 323 LEU A N 1
ATOM 2369 C CA . LEU A 1 323 ? -41.233 2.753 74.175 1.00 79.81 323 LEU A CA 1
ATOM 2370 C C . LEU A 1 323 ? -42.056 3.630 73.223 1.00 79.81 323 LEU A C 1
ATOM 2372 O O . LEU A 1 323 ? -41.736 3.691 72.035 1.00 79.81 323 LEU A O 1
ATOM 2376 N N . PHE A 1 324 ? -43.089 4.302 73.725 1.00 73.81 324 PHE A N 1
ATOM 2377 C CA . PHE A 1 324 ? -43.968 5.168 72.927 1.00 73.81 324 PHE A CA 1
ATOM 2378 C C . PHE A 1 324 ? -44.575 6.292 73.774 1.00 73.81 324 PHE A C 1
ATOM 2380 O O . PHE A 1 324 ? -44.569 6.219 75.001 1.00 73.81 324 PHE A O 1
ATOM 2387 N N . GLU A 1 325 ? -45.090 7.337 73.130 1.00 71.81 325 GLU A N 1
ATOM 2388 C CA . GLU A 1 325 ? -45.873 8.384 73.796 1.00 71.81 325 GLU A CA 1
ATOM 2389 C C . GLU A 1 325 ? -47.361 8.009 73.744 1.00 71.81 325 GLU A C 1
ATOM 2391 O O . GLU A 1 325 ? -47.853 7.622 72.687 1.00 71.81 325 GLU A O 1
ATOM 2396 N N . SER A 1 326 ? -48.066 8.063 74.877 1.00 72.50 326 SER A N 1
ATOM 2397 C CA . SER A 1 326 ? -49.518 7.828 74.965 1.00 72.50 326 SER A CA 1
ATOM 2398 C C . SER A 1 326 ? -50.018 8.206 76.370 1.00 72.50 326 SER A C 1
ATOM 2400 O O . SER A 1 326 ? -49.239 8.126 77.331 1.00 72.50 326 SER A O 1
ATOM 2402 N N . PRO A 1 327 ? -51.287 8.612 76.568 1.00 71.62 327 PRO A N 1
ATOM 2403 C CA . PRO A 1 327 ? -51.783 8.989 77.884 1.00 71.62 327 PRO A CA 1
ATOM 2404 C C . PRO A 1 327 ? -51.850 7.779 78.822 1.00 71.62 327 PRO A C 1
ATOM 2406 O O . PRO A 1 327 ? -51.688 6.619 78.428 1.00 71.62 327 PRO A O 1
ATOM 2409 N N . ASP A 1 328 ? -52.118 8.031 80.100 1.00 68.56 328 ASP A N 1
ATOM 2410 C CA . ASP A 1 328 ? -52.074 6.973 81.110 1.00 68.56 328 ASP A CA 1
ATOM 2411 C C . ASP A 1 328 ? -53.205 5.924 80.982 1.00 68.56 328 ASP A C 1
ATOM 2413 O O . ASP A 1 328 ? -53.174 4.907 81.676 1.00 68.56 328 ASP A O 1
ATOM 2417 N N . ASP A 1 329 ? -54.122 6.073 80.023 1.00 65.06 329 ASP A N 1
ATOM 2418 C CA . ASP A 1 329 ? -55.135 5.083 79.625 1.00 65.06 329 ASP A CA 1
ATOM 2419 C C . ASP A 1 329 ? -54.775 4.243 78.375 1.00 65.06 329 ASP A C 1
ATOM 2421 O O . ASP A 1 329 ? -55.528 3.335 78.026 1.00 65.06 329 ASP A O 1
ATOM 2425 N N . LEU A 1 330 ? -53.619 4.495 77.740 1.00 59.78 330 LEU A N 1
ATOM 2426 C CA . LEU A 1 330 ? -53.175 3.896 76.466 1.00 59.78 330 LEU A CA 1
ATOM 2427 C C . LEU A 1 330 ? -54.045 4.254 75.239 1.00 59.78 330 LEU A C 1
ATOM 2429 O O . LEU A 1 330 ? -54.108 3.494 74.268 1.00 59.78 330 LEU A O 1
ATOM 2433 N N . SER A 1 331 ? -54.723 5.406 75.263 1.00 61.50 331 SER A N 1
ATOM 2434 C CA . SER A 1 331 ? -55.465 5.933 74.109 1.00 61.50 331 SER A CA 1
ATOM 2435 C C . SER A 1 331 ? -54.559 6.555 73.026 1.00 61.50 331 SER A C 1
ATOM 2437 O O . SER A 1 331 ? -53.375 6.824 73.237 1.00 61.50 331 SER A O 1
ATOM 2439 N N . ASN A 1 332 ? -55.125 6.762 71.830 1.00 59.44 332 ASN A N 1
ATOM 2440 C CA . ASN A 1 332 ? -54.452 7.393 70.689 1.00 59.44 332 ASN A CA 1
ATOM 2441 C C . ASN A 1 332 ? -54.511 8.929 70.816 1.00 59.44 332 ASN A C 1
ATOM 2443 O O . ASN A 1 332 ? -55.439 9.566 70.311 1.00 59.44 332 ASN A O 1
ATOM 2447 N N . ALA A 1 333 ? -53.559 9.491 71.562 1.00 59.00 333 ALA A N 1
ATOM 2448 C CA . ALA A 1 333 ? -53.348 10.925 71.753 1.00 59.00 333 ALA A CA 1
ATOM 2449 C C . ALA A 1 333 ? -51.924 11.192 72.285 1.00 59.00 333 ALA A C 1
ATOM 2451 O O . ALA A 1 333 ? -51.266 10.289 72.796 1.00 59.00 333 ALA A O 1
ATOM 2452 N N . ALA A 1 334 ? -51.460 12.443 72.209 1.00 60.25 334 ALA A N 1
ATOM 2453 C CA . ALA A 1 334 ? -50.225 12.878 72.871 1.00 60.25 334 ALA A CA 1
ATOM 2454 C C . ALA A 1 334 ? -50.342 12.762 74.408 1.00 60.25 334 ALA A C 1
ATOM 2456 O O . ALA A 1 334 ? -51.431 12.956 74.961 1.00 60.25 334 ALA A O 1
ATOM 2457 N N . GLY A 1 335 ? -49.246 12.455 75.108 1.00 71.38 335 GLY A N 1
ATOM 2458 C CA . GLY A 1 335 ? -49.300 12.097 76.532 1.00 71.38 335 GLY A CA 1
ATOM 2459 C C . GLY A 1 335 ? -47.954 11.785 77.197 1.00 71.38 335 GLY A C 1
ATOM 2460 O O . GLY A 1 335 ? -46.922 12.357 76.862 1.00 71.38 335 GLY A O 1
ATOM 2461 N N . SER A 1 336 ? -47.977 10.895 78.193 1.00 75.50 336 SER A N 1
ATOM 2462 C CA . SER A 1 336 ? -46.791 10.465 78.948 1.00 75.50 336 SER A CA 1
ATOM 2463 C C . SER A 1 336 ? -45.873 9.572 78.100 1.00 75.50 336 SER A C 1
ATOM 2465 O O . SER A 1 336 ? -46.332 8.856 77.207 1.00 75.50 336 SER A O 1
ATOM 2467 N N . LEU A 1 337 ? -44.580 9.510 78.435 1.00 80.19 337 LEU A N 1
ATOM 2468 C CA . LEU A 1 337 ? -43.685 8.482 77.894 1.00 80.19 337 LEU A CA 1
ATOM 2469 C C . LEU A 1 337 ? -43.992 7.138 78.570 1.00 80.19 337 LEU A C 1
ATOM 2471 O O . LEU A 1 337 ? -43.829 6.997 79.783 1.00 80.19 337 LEU A O 1
ATOM 2475 N N . GLN A 1 338 ? -44.401 6.146 77.784 1.00 80.00 338 GLN A N 1
ATOM 2476 C CA . GLN A 1 338 ? -44.769 4.806 78.231 1.00 80.00 338 GLN A CA 1
ATOM 2477 C C . GLN A 1 338 ? -43.697 3.780 77.838 1.00 80.00 338 GLN A C 1
ATOM 2479 O O . GLN A 1 338 ? -43.308 3.674 76.675 1.00 80.00 338 GLN A O 1
ATOM 2484 N N . VAL A 1 339 ? -43.278 2.959 78.802 1.00 83.00 339 VAL A N 1
ATOM 2485 C CA . VAL A 1 339 ? -42.536 1.711 78.590 1.00 83.00 339 VAL A CA 1
ATOM 2486 C C . VAL A 1 339 ? -43.446 0.548 78.967 1.00 83.00 339 VAL A C 1
ATOM 2488 O O . VAL A 1 339 ? -43.896 0.424 80.112 1.00 83.00 339 VAL A O 1
ATOM 2491 N N . THR A 1 340 ? -43.680 -0.349 78.015 1.00 75.12 340 THR A N 1
ATOM 2492 C CA . THR A 1 340 ? -44.412 -1.603 78.244 1.00 75.12 340 THR A CA 1
ATOM 2493 C C . THR A 1 340 ? -43.520 -2.815 77.996 1.00 75.12 340 THR A C 1
ATOM 2495 O O . THR A 1 340 ? -42.600 -2.740 77.187 1.00 75.12 340 THR A O 1
ATOM 2498 N N . TYR A 1 341 ? -43.812 -3.937 78.656 1.00 80.62 341 TYR A N 1
ATOM 2499 C CA . TYR A 1 341 ? -43.297 -5.270 78.339 1.00 80.62 341 TYR A CA 1
ATOM 2500 C C . TYR A 1 341 ? -44.482 -6.201 78.063 1.00 80.62 341 TYR A C 1
ATOM 2502 O O . TYR A 1 341 ? -45.391 -6.312 78.883 1.00 80.62 341 TYR A O 1
ATOM 2510 N N . SER A 1 342 ? -44.500 -6.872 76.909 1.00 77.38 342 SER A N 1
ATOM 2511 C CA . SER A 1 342 ? -45.629 -7.706 76.452 1.00 77.38 342 SER A CA 1
ATOM 2512 C C . SER A 1 342 ? -46.980 -6.964 76.486 1.00 77.38 342 SER A C 1
ATOM 2514 O O . SER A 1 342 ? -48.021 -7.538 76.797 1.00 77.38 342 SER A O 1
ATOM 2516 N N . ASN A 1 343 ? -46.951 -5.664 76.161 1.00 70.12 343 ASN A N 1
ATOM 2517 C CA . ASN A 1 343 ? -48.052 -4.692 76.250 1.00 70.12 343 ASN A CA 1
ATOM 2518 C C . ASN A 1 343 ? -48.540 -4.339 77.679 1.00 70.12 343 ASN A C 1
ATOM 2520 O O . ASN A 1 343 ? -49.450 -3.525 77.813 1.00 70.12 343 ASN A O 1
ATOM 2524 N N . ALA A 1 344 ? -47.929 -4.865 78.747 1.00 72.88 344 ALA A N 1
ATOM 2525 C CA . ALA A 1 344 ? -48.170 -4.405 80.118 1.00 72.88 344 ALA A CA 1
ATOM 2526 C C . ALA A 1 344 ? -47.230 -3.240 80.473 1.00 72.88 344 ALA A C 1
ATOM 2528 O O . ALA A 1 344 ? -46.021 -3.340 80.269 1.00 72.88 344 ALA A O 1
ATOM 2529 N N . ARG A 1 345 ? -47.760 -2.134 81.009 1.00 76.31 345 ARG A N 1
ATOM 2530 C CA . ARG A 1 345 ? -46.972 -0.975 81.476 1.00 76.31 345 ARG A CA 1
ATOM 2531 C C . ARG A 1 345 ? -46.029 -1.382 82.614 1.00 76.31 345 ARG A C 1
ATOM 2533 O O . ARG A 1 345 ? -46.479 -1.971 83.592 1.00 76.31 345 ARG A O 1
ATOM 2540 N N . ILE A 1 346 ? -44.745 -1.040 82.488 1.00 77.38 346 ILE A N 1
ATOM 2541 C CA . ILE A 1 346 ? -43.714 -1.305 83.510 1.00 77.38 346 ILE A CA 1
ATOM 2542 C C . ILE A 1 346 ? -42.994 -0.042 83.993 1.00 77.38 346 ILE A C 1
ATOM 2544 O O . ILE A 1 346 ? -42.508 -0.027 85.121 1.00 77.38 346 ILE A O 1
ATOM 2548 N N . PHE A 1 347 ? -42.943 1.020 83.189 1.00 76.69 347 PHE A N 1
ATOM 2549 C CA . PHE A 1 347 ? -42.322 2.296 83.550 1.00 76.69 347 PHE A CA 1
ATOM 2550 C C . PHE A 1 347 ? -42.998 3.421 82.755 1.00 76.69 347 PHE A C 1
ATOM 2552 O O . PHE A 1 347 ? -43.191 3.292 81.549 1.00 76.69 347 PHE A O 1
ATOM 2559 N N . THR A 1 348 ? -43.364 4.512 83.418 1.00 76.31 348 THR A N 1
ATOM 2560 C CA . THR A 1 348 ? -44.012 5.684 82.811 1.00 76.31 348 THR A CA 1
ATOM 2561 C C . THR A 1 348 ? -43.326 6.947 83.301 1.00 76.31 348 THR A C 1
ATOM 2563 O O . THR A 1 348 ? -43.022 7.049 84.490 1.00 76.31 348 THR A O 1
ATOM 2566 N N . VAL A 1 349 ? -43.116 7.917 82.411 1.00 76.19 349 VAL A N 1
ATOM 2567 C CA . VAL A 1 349 ? -42.649 9.265 82.764 1.00 76.19 349 VAL A CA 1
ATOM 2568 C C . VAL A 1 349 ? -43.692 10.279 82.318 1.00 76.19 349 VAL A C 1
ATOM 2570 O O . VAL A 1 349 ? -43.962 10.424 81.126 1.00 76.19 349 VAL A O 1
ATOM 2573 N N . SER A 1 350 ? -44.264 10.970 83.295 1.00 72.56 350 SER A N 1
ATOM 2574 C CA . SER A 1 350 ? -45.174 12.102 83.113 1.00 72.56 350 SER A CA 1
ATOM 2575 C C . SER A 1 350 ? -44.497 13.395 83.578 1.00 72.56 350 SER A C 1
ATOM 2577 O O . SER A 1 350 ? -43.415 13.368 84.171 1.00 72.56 350 SER A O 1
ATOM 2579 N N . ASP A 1 351 ? -45.158 14.531 83.372 1.00 65.38 351 ASP A N 1
ATOM 2580 C CA . ASP A 1 351 ? -44.804 15.813 83.995 1.00 65.38 351 ASP A CA 1
ATOM 2581 C C . ASP A 1 351 ? -44.816 15.761 85.538 1.00 65.38 351 ASP A C 1
ATOM 2583 O O . ASP A 1 351 ? -44.083 16.502 86.193 1.00 65.38 351 ASP A O 1
ATOM 2587 N N . SER A 1 352 ? -45.604 14.847 86.111 1.00 59.50 352 SER A N 1
ATOM 2588 C CA . SER A 1 352 ? -45.710 14.594 87.552 1.00 59.50 352 SER A CA 1
ATOM 2589 C C . SER A 1 352 ? -44.702 13.576 88.116 1.00 59.50 352 SER A C 1
ATOM 2591 O O . SER A 1 352 ? -44.649 13.392 89.332 1.00 59.50 352 SER A O 1
ATOM 2593 N N . GLY A 1 353 ? -43.861 12.955 87.274 1.00 67.06 353 GLY A N 1
ATOM 2594 C CA . GLY A 1 353 ? -42.737 12.114 87.707 1.00 67.06 353 GLY A CA 1
ATOM 2595 C C . GLY A 1 353 ? -42.655 10.735 87.043 1.00 67.06 353 GLY A C 1
ATOM 2596 O O . GLY A 1 353 ? -43.279 10.471 86.013 1.00 67.06 353 GLY A O 1
ATOM 2597 N N . VAL A 1 354 ? -41.850 9.853 87.647 1.00 71.75 354 VAL A N 1
ATOM 2598 C CA . VAL A 1 354 ? -41.573 8.488 87.166 1.00 71.75 354 VAL A CA 1
ATOM 2599 C C . VAL A 1 354 ? -42.357 7.465 87.989 1.00 71.75 354 VAL A C 1
ATOM 2601 O O . VAL A 1 354 ? -42.205 7.401 89.207 1.00 71.75 354 VAL A O 1
ATOM 2604 N N . ASN A 1 355 ? -43.152 6.628 87.324 1.00 67.81 355 ASN A N 1
ATOM 2605 C CA . ASN A 1 355 ? -43.948 5.570 87.947 1.00 67.81 355 ASN A CA 1
ATOM 2606 C C . ASN A 1 355 ? -43.504 4.197 87.416 1.00 67.81 355 ASN A C 1
ATOM 2608 O O . ASN A 1 355 ? -43.530 3.968 86.207 1.00 67.81 355 ASN A O 1
ATOM 2612 N N . ILE A 1 356 ? -43.071 3.290 88.299 1.00 72.06 356 ILE A N 1
ATOM 2613 C CA . ILE A 1 356 ? -42.467 1.999 87.929 1.00 72.06 356 ILE A CA 1
ATOM 2614 C C . ILE A 1 356 ? -43.301 0.852 88.499 1.00 72.06 356 ILE A C 1
ATOM 2616 O O . ILE A 1 356 ? -43.421 0.688 89.711 1.00 72.06 356 ILE A O 1
ATOM 2620 N N . THR A 1 357 ? -43.841 0.014 87.618 1.00 63.66 357 THR A N 1
ATOM 2621 C CA . THR A 1 357 ? -44.609 -1.186 87.982 1.00 63.66 357 THR A CA 1
ATOM 2622 C C . THR A 1 357 ? -43.672 -2.397 88.015 1.00 63.66 357 THR A C 1
ATOM 2624 O O . THR A 1 357 ? -43.710 -3.267 87.146 1.00 63.66 357 THR A O 1
ATOM 2627 N N . GLY A 1 358 ? -42.769 -2.429 89.001 1.00 66.62 358 GLY A N 1
ATOM 2628 C CA . GLY A 1 358 ? -41.771 -3.491 89.147 1.00 66.62 358 GLY A CA 1
ATOM 2629 C C . GLY A 1 358 ? -40.660 -3.168 90.151 1.00 66.62 358 GLY A C 1
ATOM 2630 O O . GLY A 1 358 ? -40.727 -2.186 90.884 1.00 66.62 358 GLY A O 1
ATOM 2631 N N . ASN A 1 359 ? -39.619 -4.004 90.175 1.00 58.16 359 ASN A N 1
ATOM 2632 C CA . ASN A 1 359 ? -38.452 -3.811 91.040 1.00 58.16 359 ASN A CA 1
ATOM 2633 C C . ASN A 1 359 ? -37.448 -2.841 90.402 1.00 58.16 359 ASN A C 1
ATOM 2635 O O . ASN A 1 359 ? -36.825 -3.173 89.393 1.00 58.16 359 ASN A O 1
ATOM 2639 N N . LEU A 1 360 ? -37.228 -1.686 91.030 1.00 61.06 360 LEU A N 1
ATOM 2640 C CA . LEU A 1 360 ? -36.159 -0.761 90.660 1.00 61.06 360 LEU A CA 1
ATOM 2641 C C . LEU A 1 360 ? -34.820 -1.224 91.262 1.00 61.06 360 LEU A C 1
ATOM 2643 O O . LEU A 1 360 ? -34.664 -1.269 92.481 1.00 61.06 360 LEU A O 1
ATOM 2647 N N . ARG A 1 361 ? -33.843 -1.538 90.405 1.00 58.09 361 ARG A N 1
ATOM 2648 C CA . ARG A 1 361 ? -32.421 -1.582 90.773 1.00 58.09 361 ARG A CA 1
ATOM 2649 C C . ARG A 1 361 ? -31.738 -0.343 90.214 1.00 58.09 361 ARG A C 1
ATOM 2651 O O . ARG A 1 361 ? -31.973 0.031 89.071 1.00 58.09 361 ARG A O 1
ATOM 2658 N N . ILE A 1 362 ? -30.897 0.267 91.032 1.00 58.88 362 ILE A N 1
ATOM 2659 C CA . ILE A 1 362 ? -30.004 1.368 90.668 1.00 58.88 362 ILE A CA 1
ATOM 2660 C C . ILE A 1 362 ? -28.600 0.827 90.924 1.00 58.88 362 ILE A C 1
ATOM 2662 O O . ILE A 1 362 ? -28.449 -0.015 91.792 1.00 58.88 362 ILE A O 1
ATOM 2666 N N . ASN A 1 363 ? -27.597 1.254 90.174 1.00 47.97 363 ASN A N 1
ATOM 2667 C CA . ASN A 1 363 ? -26.196 0.939 90.430 1.00 47.97 363 ASN A CA 1
ATOM 2668 C C . ASN A 1 363 ? -25.408 2.240 90.217 1.00 47.97 363 ASN A C 1
ATOM 2670 O O . ASN A 1 363 ? -25.723 3.005 89.307 1.00 47.97 363 ASN A O 1
ATOM 2674 N N . ASP A 1 364 ? -24.442 2.501 91.095 1.00 48.12 364 ASP A N 1
ATOM 2675 C CA . ASP A 1 364 ? -23.281 3.370 90.840 1.00 48.12 364 ASP A CA 1
ATOM 2676 C C . ASP A 1 364 ? -23.560 4.827 90.426 1.00 48.12 364 ASP A C 1
ATOM 2678 O O . ASP A 1 364 ? -22.817 5.450 89.670 1.00 48.12 364 ASP A O 1
ATOM 2682 N N . ALA A 1 365 ? -24.596 5.419 91.028 1.00 38.69 365 ALA A N 1
ATOM 2683 C CA . ALA A 1 365 ? -24.798 6.864 91.070 1.00 38.69 365 ALA A CA 1
ATOM 2684 C C . ALA A 1 365 ? -25.127 7.332 92.504 1.00 38.69 365 ALA A C 1
ATOM 2686 O O . ALA A 1 365 ? -25.879 6.646 93.206 1.00 38.69 365 ALA A O 1
ATOM 2687 N N . PRO A 1 366 ? -24.634 8.507 92.951 1.00 43.22 366 PRO A N 1
ATOM 2688 C CA . PRO A 1 366 ? -25.059 9.132 94.201 1.00 43.22 366 PRO A CA 1
ATOM 2689 C C . PRO A 1 366 ? -26.477 9.700 94.035 1.00 43.22 366 PRO A C 1
ATOM 2691 O O . PRO A 1 366 ? -26.673 10.889 93.788 1.00 43.22 366 PRO A O 1
ATOM 2694 N N . ALA A 1 367 ? -27.473 8.821 94.121 1.00 43.62 367 ALA A N 1
ATOM 2695 C CA . ALA A 1 367 ? -28.879 9.179 94.022 1.00 43.62 367 ALA A CA 1
ATOM 2696 C C . ALA A 1 367 ? -29.323 9.949 95.278 1.00 43.62 367 ALA A C 1
ATOM 2698 O O . ALA A 1 367 ? -29.531 9.368 96.344 1.00 43.62 367 ALA A O 1
ATOM 2699 N N . ASP A 1 368 ? -29.473 11.266 95.136 1.00 44.53 368 ASP A N 1
ATOM 2700 C CA . ASP A 1 368 ? -30.028 12.148 96.163 1.00 44.53 368 ASP A CA 1
ATOM 2701 C C . ASP A 1 368 ? -31.554 11.947 96.226 1.00 44.53 368 ASP A C 1
ATOM 2703 O O . ASP A 1 368 ? -32.339 12.643 95.577 1.00 44.53 368 ASP A O 1
ATOM 2707 N N . PHE A 1 369 ? -31.976 10.881 96.916 1.00 43.50 369 PHE A N 1
ATOM 2708 C CA . PHE A 1 369 ? -33.378 10.478 97.009 1.00 43.50 369 PHE A CA 1
ATOM 2709 C C . PHE A 1 369 ? -34.188 11.502 97.812 1.00 43.50 369 PHE A C 1
ATOM 2711 O O . PHE A 1 369 ? -34.303 11.408 99.037 1.00 43.50 369 PHE A O 1
ATOM 2718 N N . GLY A 1 370 ? -34.809 12.446 97.103 1.00 43.72 370 GLY A N 1
ATOM 2719 C CA . GLY A 1 370 ? -35.844 13.326 97.637 1.00 43.72 370 GLY A CA 1
ATOM 2720 C C . GLY A 1 370 ? -37.041 12.516 98.134 1.00 43.72 370 GLY A C 1
ATOM 2721 O O . GLY A 1 370 ? -37.955 12.212 97.371 1.00 43.72 370 GLY A O 1
ATOM 2722 N N . LEU A 1 371 ? -37.018 12.147 99.414 1.00 41.31 371 LEU A N 1
ATOM 2723 C CA . LEU A 1 371 ? -38.084 11.391 100.057 1.00 41.31 371 LEU A CA 1
ATOM 2724 C C . LEU A 1 371 ? -39.347 12.252 100.182 1.00 41.31 371 LEU A C 1
ATOM 2726 O O . LEU A 1 371 ? -39.452 13.099 101.072 1.00 41.31 371 LEU A O 1
ATOM 2730 N N . ASP A 1 372 ? -40.347 11.943 99.353 1.00 44.75 372 ASP A N 1
ATOM 2731 C CA . ASP A 1 372 ? -41.740 12.061 99.785 1.00 44.75 372 ASP A CA 1
ATOM 2732 C C . ASP A 1 372 ? -41.896 11.306 101.122 1.00 44.75 372 ASP A C 1
ATOM 2734 O O . ASP A 1 372 ? -41.159 10.372 101.450 1.00 44.75 372 ASP A O 1
ATOM 2738 N N . SER A 1 373 ? -42.870 11.742 101.901 1.00 45.88 373 SER A N 1
ATOM 2739 C CA . SER A 1 373 ? -43.232 11.416 103.276 1.00 45.88 373 SER A CA 1
ATOM 2740 C C . SER A 1 373 ? -43.324 9.924 103.694 1.00 45.88 373 SER A C 1
ATOM 2742 O O . SER A 1 373 ? -43.735 9.673 104.828 1.00 45.88 373 SER A O 1
ATOM 2744 N N . THR A 1 374 ? -42.948 8.931 102.859 1.00 44.56 374 THR A N 1
ATOM 2745 C CA . THR A 1 374 ? -43.159 7.476 103.092 1.00 44.56 374 THR A CA 1
ATOM 2746 C C . THR A 1 374 ? -42.098 6.443 102.523 1.00 44.56 374 THR A C 1
ATOM 2748 O O . THR A 1 374 ? -42.478 5.553 101.772 1.00 44.56 374 THR A O 1
ATOM 2751 N N . ASN A 1 375 ? -40.827 6.411 103.023 1.00 44.88 375 ASN A N 1
ATOM 2752 C CA . ASN A 1 375 ? -39.928 5.204 103.306 1.00 44.88 375 ASN A CA 1
ATOM 2753 C C . ASN A 1 375 ? -38.815 4.538 102.330 1.00 44.88 375 ASN A C 1
ATOM 2755 O O . ASN A 1 375 ? -39.186 3.729 101.492 1.00 44.88 375 ASN A O 1
ATOM 2759 N N . VAL A 1 376 ? -37.462 4.694 102.601 1.00 50.12 376 VAL A N 1
ATOM 2760 C CA . VAL A 1 376 ? -36.207 3.757 102.735 1.00 50.12 376 VAL A CA 1
ATOM 2761 C C . VAL A 1 376 ? -35.459 2.818 101.620 1.00 50.12 376 VAL A C 1
ATOM 2763 O O . VAL A 1 376 ? -36.148 1.912 101.165 1.00 50.12 376 VAL A O 1
ATOM 2766 N N . ILE A 1 377 ? -34.070 2.869 101.288 1.00 45.62 377 ILE A N 1
ATOM 2767 C CA . ILE A 1 377 ? -33.136 2.031 100.282 1.00 45.62 377 ILE A CA 1
ATOM 2768 C C . ILE A 1 377 ? -31.444 1.979 100.402 1.00 45.62 377 ILE A C 1
ATOM 2770 O O . ILE A 1 377 ? -31.020 2.534 101.417 1.00 45.62 377 ILE A O 1
ATOM 2774 N N . ASN A 1 378 ? -30.465 1.363 99.514 1.00 48.81 378 ASN A N 1
ATOM 2775 C CA . ASN A 1 378 ? -28.836 1.272 99.400 1.00 48.81 378 ASN A CA 1
ATOM 2776 C C . ASN A 1 378 ? -27.924 0.567 98.131 1.00 48.81 378 ASN A C 1
ATOM 2778 O O . ASN A 1 378 ? -28.629 -0.187 97.475 1.00 48.81 378 ASN A O 1
ATOM 2782 N N . LEU A 1 379 ? -26.507 0.669 97.770 1.00 50.69 379 LEU A N 1
ATOM 2783 C CA . LEU A 1 379 ? -25.593 0.244 96.456 1.00 50.69 379 LEU A CA 1
ATOM 2784 C C . LEU A 1 379 ? -23.898 0.011 96.277 1.00 50.69 379 LEU A C 1
ATOM 2786 O O . LEU A 1 379 ? -23.287 0.360 97.280 1.00 50.69 379 LEU A O 1
ATOM 2790 N N . ILE A 1 380 ? -23.122 -0.488 95.134 1.00 47.81 380 ILE A N 1
ATOM 2791 C CA . ILE A 1 380 ? -21.515 -0.656 94.738 1.00 47.81 380 ILE A CA 1
ATOM 2792 C C . ILE A 1 380 ? -20.789 -1.269 93.296 1.00 47.81 380 ILE A C 1
ATOM 2794 O O . ILE A 1 380 ? -21.523 -2.027 92.664 1.00 47.81 380 ILE A O 1
ATOM 2798 N N . ASP A 1 381 ? -19.404 -1.142 92.845 1.00 51.94 381 ASP A N 1
ATOM 2799 C CA . ASP A 1 381 ? -18.520 -1.508 91.492 1.00 51.94 381 ASP A CA 1
ATOM 2800 C C . ASP A 1 381 ? -16.810 -1.720 91.417 1.00 51.94 381 ASP A C 1
ATOM 2802 O O . ASP A 1 381 ? -16.351 -1.651 92.559 1.00 51.94 381 ASP A O 1
ATOM 2806 N N . SER A 1 382 ? -15.690 -1.943 90.483 1.00 48.16 382 SER A N 1
ATOM 2807 C CA . SER A 1 382 ? -15.030 -2.227 88.995 1.00 48.16 382 SER A CA 1
ATOM 2808 C C . SER A 1 382 ? -13.394 -2.667 88.680 1.00 48.16 382 SER A C 1
ATOM 2810 O O . SER A 1 382 ? -12.718 -2.813 89.694 1.00 48.16 382 SER A O 1
ATOM 2812 N N . ASP A 1 383 ? -12.691 -2.894 87.416 1.00 48.62 383 ASP A N 1
ATOM 2813 C CA . ASP A 1 383 ? -11.160 -3.363 87.010 1.00 48.62 383 ASP A CA 1
ATOM 2814 C C . ASP A 1 383 ? -10.343 -3.287 85.487 1.00 48.62 383 ASP A C 1
ATOM 2816 O O . ASP A 1 383 ? -11.013 -2.814 84.568 1.00 48.62 383 ASP A O 1
ATOM 2820 N N . TYR A 1 384 ? -8.986 -3.682 85.121 1.00 50.41 384 TYR A N 1
ATOM 2821 C CA . TYR A 1 384 ? -8.047 -3.557 83.772 1.00 50.41 384 TYR A CA 1
ATOM 2822 C C . TYR A 1 384 ? -6.551 -4.356 83.495 1.00 50.41 384 TYR A C 1
ATOM 2824 O O . TYR A 1 384 ? -6.211 -4.998 84.478 1.00 50.41 384 TYR A O 1
ATOM 2832 N N . VAL A 1 385 ? -5.478 -4.504 82.504 1.00 47.44 385 VAL A N 1
ATOM 2833 C CA . VAL A 1 385 ? -4.818 -4.312 81.015 1.00 47.44 385 VAL A CA 1
ATOM 2834 C C . VAL A 1 385 ? -3.280 -4.919 80.532 1.00 47.44 385 VAL A C 1
ATOM 2836 O O . VAL A 1 385 ? -2.593 -5.304 81.470 1.00 47.44 385 VAL A O 1
ATOM 2839 N N . LEU A 1 386 ? -2.646 -5.018 79.221 1.00 50.91 386 LEU A N 1
ATOM 2840 C CA . LEU A 1 386 ? -1.237 -5.655 78.656 1.00 50.91 386 LEU A CA 1
ATOM 2841 C C . LEU A 1 386 ? -0.391 -5.312 77.199 1.00 50.91 386 LEU A C 1
ATOM 2843 O O . LEU A 1 386 ? -0.989 -4.554 76.443 1.00 50.91 386 LEU A O 1
ATOM 2847 N N . ASN A 1 387 ? 0.906 -5.797 76.735 1.00 39.62 387 ASN A N 1
ATOM 2848 C CA . ASN A 1 387 ? 1.793 -5.655 75.354 1.00 39.62 387 ASN A CA 1
ATOM 2849 C C . ASN A 1 387 ? 3.305 -6.412 75.085 1.00 39.62 387 ASN A C 1
ATOM 2851 O O . ASN A 1 387 ? 3.645 -6.986 76.115 1.00 39.62 387 ASN A O 1
ATOM 2855 N N . ARG A 1 388 ? 4.373 -6.568 74.088 1.00 44.47 388 ARG A N 1
ATOM 2856 C CA . ARG A 1 388 ? 5.042 -6.485 72.587 1.00 44.47 388 ARG A CA 1
ATOM 2857 C C . ARG A 1 388 ? 6.499 -7.315 72.293 1.00 44.47 388 ARG A C 1
ATOM 2859 O O . ARG A 1 388 ? 6.759 -8.000 73.271 1.00 44.47 388 ARG A O 1
ATOM 2866 N N . SER A 1 389 ? 7.565 -7.484 71.313 1.00 39.91 389 SER A N 1
ATOM 2867 C CA . SER A 1 389 ? 8.343 -7.128 69.925 1.00 39.91 389 SER A CA 1
ATOM 2868 C C . SER A 1 389 ? 9.608 -8.074 69.276 1.00 39.91 389 SER A C 1
ATOM 2870 O O . SER A 1 389 ? 9.836 -9.088 69.924 1.00 39.91 389 SER A O 1
ATOM 2872 N N . GLY A 1 390 ? 10.467 -7.841 68.132 1.00 36.00 390 GLY A N 1
ATOM 2873 C CA . GLY A 1 390 ? 11.689 -8.685 67.458 1.00 36.00 390 GLY A CA 1
ATOM 2874 C C . GLY A 1 390 ? 12.767 -8.223 66.228 1.00 36.00 390 GLY A C 1
ATOM 2875 O O . GLY A 1 390 ? 12.597 -7.070 65.862 1.00 36.00 390 GLY A O 1
ATOM 2876 N N . ILE A 1 391 ? 13.851 -8.965 65.605 1.00 40.94 391 ILE A N 1
ATOM 2877 C CA . ILE A 1 391 ? 15.009 -8.561 64.518 1.00 40.94 391 ILE A CA 1
ATOM 2878 C C . ILE A 1 391 ? 16.104 -9.596 63.701 1.00 40.94 391 ILE A C 1
ATOM 2880 O O . ILE A 1 391 ? 16.063 -10.765 64.074 1.00 40.94 391 ILE A O 1
ATOM 2884 N N . SER A 1 392 ? 17.066 -9.313 62.644 1.00 39.97 392 SER A N 1
ATOM 2885 C CA . SER A 1 392 ? 18.170 -10.246 61.859 1.00 39.97 392 SER A CA 1
ATOM 2886 C C . SER A 1 392 ? 19.761 -10.045 61.221 1.00 39.97 392 SER A C 1
ATOM 2888 O O . SER A 1 392 ? 20.565 -10.100 62.143 1.00 39.97 392 SER A O 1
ATOM 2890 N N . ILE A 1 393 ? 20.593 -9.998 60.019 1.00 47.91 393 ILE A N 1
ATOM 2891 C CA . ILE A 1 393 ? 20.861 -9.997 58.409 1.00 47.91 393 ILE A CA 1
ATOM 2892 C C . ILE A 1 393 ? 22.144 -10.568 57.436 1.00 47.91 393 ILE A C 1
ATOM 2894 O O . ILE A 1 393 ? 21.972 -11.733 57.072 1.00 47.91 393 ILE A O 1
ATOM 2898 N N . PRO A 1 394 ? 23.298 -9.944 56.827 1.00 52.34 394 PRO A N 1
ATOM 2899 C CA . PRO A 1 394 ? 23.845 -9.479 55.380 1.00 52.34 394 PRO A CA 1
ATOM 2900 C C . PRO A 1 394 ? 24.900 -10.351 54.451 1.00 52.34 394 PRO A C 1
ATOM 2902 O O . PRO A 1 394 ? 25.120 -11.436 54.970 1.00 52.34 394 PRO A O 1
ATOM 2905 N N . VAL A 1 395 ? 25.617 -10.200 53.224 1.00 52.25 395 VAL A N 1
ATOM 2906 C CA . VAL A 1 395 ? 25.876 -9.421 51.854 1.00 52.25 395 VAL A CA 1
ATOM 2907 C C . VAL A 1 395 ? 27.028 -10.108 50.865 1.00 52.25 395 VAL A C 1
ATOM 2909 O O . VAL A 1 395 ? 27.526 -11.081 51.425 1.00 52.25 395 VAL A O 1
ATOM 2912 N N . LEU A 1 396 ? 27.658 -9.923 49.593 1.00 48.53 396 LEU A N 1
ATOM 2913 C CA . LEU A 1 396 ? 27.781 -9.187 48.192 1.00 48.53 396 LEU A CA 1
ATOM 2914 C C . LEU A 1 396 ? 28.774 -9.830 47.012 1.00 48.53 396 LEU A C 1
ATOM 2916 O O . LEU A 1 396 ? 29.351 -10.870 47.322 1.00 48.53 396 LEU A O 1
ATOM 2920 N N . SER A 1 397 ? 29.059 -9.277 45.739 1.00 55.59 397 SER A N 1
ATOM 2921 C CA . SER A 1 397 ? 30.018 -9.717 44.546 1.00 55.59 397 SER A CA 1
ATOM 2922 C C . SER A 1 397 ? 30.620 -8.605 43.493 1.00 55.59 397 SER A C 1
ATOM 2924 O O . SER A 1 397 ? 30.509 -7.462 43.930 1.00 55.59 397 SER A O 1
ATOM 2926 N N . GLU A 1 398 ? 31.287 -8.603 42.235 1.00 48.72 398 GLU A N 1
ATOM 2927 C CA . GLU A 1 398 ? 31.767 -9.415 40.970 1.00 48.72 398 GLU A CA 1
ATOM 2928 C C . GLU A 1 398 ? 32.760 -8.668 39.855 1.00 48.72 398 GLU A C 1
ATOM 2930 O O . GLU A 1 398 ? 32.836 -7.453 40.006 1.00 48.72 398 GLU A O 1
ATOM 2935 N N . ASP A 1 399 ? 33.464 -9.237 38.755 1.00 45.53 399 ASP A N 1
ATOM 2936 C CA . ASP A 1 399 ? 34.208 -8.563 37.508 1.00 45.53 399 ASP A CA 1
ATOM 2937 C C . ASP A 1 399 ? 34.771 -9.386 36.166 1.00 45.53 399 ASP A C 1
ATOM 2939 O O . ASP A 1 399 ? 34.125 -10.378 35.829 1.00 45.53 399 ASP A O 1
ATOM 2943 N N . SER A 1 400 ? 35.847 -9.012 35.319 1.00 47.22 400 SER A N 1
ATOM 2944 C CA . SER A 1 400 ? 36.077 -9.175 33.771 1.00 47.22 400 SER A CA 1
ATOM 2945 C C . SER A 1 400 ? 37.537 -9.332 33.005 1.00 47.22 400 SER A C 1
ATOM 2947 O O . SER A 1 400 ? 38.427 -9.925 33.610 1.00 47.22 400 SER A O 1
ATOM 2949 N N . SER A 1 401 ? 37.833 -8.982 31.664 1.00 49.16 401 SER A N 1
ATOM 2950 C CA . SER A 1 401 ? 39.095 -9.352 30.783 1.00 49.16 401 SER A CA 1
ATOM 2951 C C . SER A 1 401 ? 39.529 -8.630 29.364 1.00 49.16 401 SER A C 1
ATOM 2953 O O . SER A 1 401 ? 38.706 -7.867 28.866 1.00 49.16 401 SER A O 1
ATOM 2955 N N . LEU A 1 402 ? 40.747 -8.831 28.666 1.00 44.44 402 LEU A N 1
ATOM 2956 C CA . LEU A 1 402 ? 41.261 -8.245 27.287 1.00 44.44 402 LEU A CA 1
ATOM 2957 C C . LEU A 1 402 ? 42.611 -8.791 26.493 1.00 44.44 402 LEU A C 1
ATOM 2959 O O . LEU A 1 402 ? 43.286 -9.624 27.089 1.00 44.44 402 LEU A O 1
ATOM 2963 N N . ALA A 1 403 ? 43.062 -8.383 25.213 1.00 47.31 403 ALA A N 1
ATOM 2964 C CA . ALA A 1 403 ? 44.255 -8.923 24.328 1.00 47.31 403 ALA A CA 1
ATOM 2965 C C . ALA A 1 403 ? 44.918 -8.150 23.015 1.00 47.31 403 ALA A C 1
ATOM 2967 O O . ALA A 1 403 ? 44.359 -7.121 22.645 1.00 47.31 403 ALA A O 1
ATOM 2968 N N . PHE A 1 404 ? 46.049 -8.580 22.270 1.00 43.59 404 PHE A N 1
ATOM 2969 C CA . PHE A 1 404 ? 46.761 -7.922 21.016 1.00 43.59 404 PHE A CA 1
ATOM 2970 C C . PHE A 1 404 ? 47.782 -8.692 19.949 1.00 43.59 404 PHE A C 1
ATOM 2972 O O . PHE A 1 404 ? 47.760 -9.917 19.958 1.00 43.59 404 PHE A O 1
ATOM 2979 N N . ASN A 1 405 ? 48.618 -8.053 18.998 1.00 45.28 405 ASN A N 1
ATOM 2980 C CA . ASN A 1 405 ? 49.418 -8.522 17.711 1.00 45.28 405 ASN A CA 1
ATOM 2981 C C . ASN A 1 405 ? 50.915 -7.906 17.384 1.00 45.28 405 ASN A C 1
ATOM 2983 O O . ASN A 1 405 ? 51.368 -7.259 18.320 1.00 45.28 405 ASN A O 1
ATOM 2987 N N . GLN A 1 406 ? 51.820 -7.902 16.282 1.00 43.91 406 GLN A N 1
ATOM 2988 C CA . GLN A 1 406 ? 52.064 -8.241 14.764 1.00 43.91 406 GLN A CA 1
ATOM 2989 C C . GLN A 1 406 ? 53.578 -8.021 14.089 1.00 43.91 406 GLN A C 1
ATOM 2991 O O . GLN A 1 406 ? 54.347 -7.325 14.744 1.00 43.91 406 GLN A O 1
ATOM 2996 N N . ARG A 1 407 ? 53.976 -8.421 12.785 1.00 41.88 407 ARG A N 1
ATOM 2997 C CA . ARG A 1 407 ? 55.074 -7.962 11.706 1.00 41.88 407 ARG A CA 1
ATOM 2998 C C . ARG A 1 407 ? 56.575 -8.590 11.483 1.00 41.88 407 ARG A C 1
ATOM 3000 O O . ARG A 1 407 ? 56.923 -9.315 12.400 1.00 41.88 407 ARG A O 1
ATOM 3007 N N . LEU A 1 408 ? 57.564 -8.487 10.463 1.00 43.28 408 LEU A N 1
ATOM 3008 C CA . LEU A 1 408 ? 57.962 -7.921 9.042 1.00 43.28 408 LEU A CA 1
ATOM 3009 C C . LEU A 1 408 ? 59.310 -8.521 8.256 1.00 43.28 408 LEU A C 1
ATOM 3011 O O . LEU A 1 408 ? 59.702 -9.609 8.657 1.00 43.28 408 LEU A O 1
ATOM 3015 N N . SER A 1 409 ? 60.012 -7.944 7.170 1.00 45.66 409 SER A N 1
ATOM 3016 C CA . SER A 1 409 ? 61.102 -8.491 6.147 1.00 45.66 409 SER A CA 1
ATOM 3017 C C . SER A 1 409 ? 62.335 -7.543 5.612 1.00 45.66 409 SER A C 1
ATOM 3019 O O . SER A 1 409 ? 62.413 -6.500 6.250 1.00 45.66 409 SER A O 1
ATOM 3021 N N . PHE A 1 410 ? 63.330 -7.599 4.594 1.00 48.69 410 PHE A N 1
ATOM 3022 C CA . PHE A 1 410 ? 63.875 -8.287 3.282 1.00 48.69 410 PHE A CA 1
ATOM 3023 C C . PHE A 1 410 ? 65.360 -7.817 2.675 1.00 48.69 410 PHE A C 1
ATOM 3025 O O . PHE A 1 410 ? 65.926 -6.984 3.372 1.00 48.69 410 PHE A O 1
ATOM 3032 N N . GLN A 1 411 ? 65.985 -8.236 1.463 1.00 45.81 411 GLN A N 1
ATOM 3033 C CA . GLN A 1 411 ? 67.117 -7.636 0.513 1.00 45.81 411 GLN A CA 1
ATOM 3034 C C . GLN A 1 411 ? 68.442 -8.396 -0.102 1.00 45.81 411 GLN A C 1
ATOM 3036 O O . GLN A 1 411 ? 68.404 -9.617 -0.224 1.00 45.81 411 GLN A O 1
ATOM 3041 N N . ALA A 1 412 ? 69.549 -7.716 -0.617 1.00 47.53 412 ALA A N 1
ATOM 3042 C CA . ALA A 1 412 ? 70.762 -8.191 -1.448 1.00 47.53 412 ALA A CA 1
ATOM 3043 C C . ALA A 1 412 ? 72.085 -7.279 -1.450 1.00 47.53 412 ALA A C 1
ATOM 3045 O O . ALA A 1 412 ? 71.974 -6.157 -0.966 1.00 47.53 412 ALA A O 1
ATOM 3046 N N . GLN A 1 413 ? 73.306 -7.652 -1.986 1.00 42.31 413 GLN A N 1
ATOM 3047 C CA . GLN A 1 413 ? 74.555 -6.771 -1.976 1.00 42.31 413 GLN A CA 1
ATOM 3048 C C . GLN A 1 413 ? 75.818 -7.055 -2.904 1.00 42.31 413 GLN A C 1
ATOM 3050 O O . GLN A 1 413 ? 75.894 -8.092 -3.558 1.00 42.31 413 GLN A O 1
ATOM 3055 N N . THR A 1 414 ? 76.830 -6.136 -2.915 1.00 49.44 414 THR A N 1
ATOM 3056 C CA . THR A 1 414 ? 78.157 -6.099 -3.642 1.00 49.44 414 THR A CA 1
ATOM 3057 C C . THR A 1 414 ? 79.298 -5.377 -2.855 1.00 49.44 414 THR A C 1
ATOM 3059 O O . THR A 1 414 ? 78.956 -4.515 -2.048 1.00 49.44 414 THR A O 1
ATOM 3062 N N . SER A 1 415 ? 80.606 -5.571 -3.163 1.00 41.59 415 SER A N 1
ATOM 3063 C CA . SER A 1 415 ? 81.757 -4.652 -2.841 1.00 41.59 415 SER A CA 1
ATOM 3064 C C . SER A 1 415 ? 83.076 -5.063 -3.583 1.00 41.59 415 SER A C 1
ATOM 3066 O O . SER A 1 415 ? 83.066 -6.110 -4.225 1.00 41.59 415 SER A O 1
ATOM 3068 N N . THR A 1 416 ? 84.227 -4.352 -3.614 1.00 43.91 416 THR A N 1
ATOM 3069 C CA . THR A 1 416 ? 84.614 -3.033 -3.034 1.00 43.91 416 THR A CA 1
ATOM 3070 C C . THR A 1 416 ? 85.565 -2.174 -3.914 1.00 43.91 416 THR A C 1
ATOM 3072 O O . THR A 1 416 ? 85.318 -0.978 -4.031 1.00 43.91 416 THR A O 1
ATOM 3075 N N . ASP A 1 417 ? 86.631 -2.729 -4.524 1.00 44.56 417 ASP A N 1
ATOM 3076 C CA . ASP A 1 417 ? 87.874 -1.950 -4.798 1.00 44.56 417 ASP A CA 1
ATOM 3077 C C . ASP A 1 417 ? 88.117 -1.404 -6.235 1.00 44.56 417 ASP A C 1
ATOM 3079 O O . ASP A 1 417 ? 89.127 -0.749 -6.472 1.00 44.56 417 ASP A O 1
ATOM 3083 N N . GLY A 1 418 ? 87.169 -1.567 -7.168 1.00 47.16 418 GLY A N 1
ATOM 3084 C CA . GLY A 1 418 ? 87.052 -0.733 -8.387 1.00 47.16 418 GLY A CA 1
ATOM 3085 C C . GLY A 1 418 ? 87.941 -1.044 -9.616 1.00 47.16 418 GLY A C 1
ATOM 3086 O O . GLY A 1 418 ? 89.092 -1.430 -9.490 1.00 47.16 418 GLY A O 1
ATOM 3087 N N . VAL A 1 419 ? 87.383 -0.770 -10.814 1.00 38.72 419 VAL A N 1
ATOM 3088 C CA . VAL A 1 419 ? 87.992 -0.868 -12.175 1.00 38.72 419 VAL A CA 1
ATOM 3089 C C . VAL A 1 419 ? 88.386 -2.318 -12.575 1.00 38.72 419 VAL A C 1
ATOM 3091 O O . VAL A 1 419 ? 89.277 -2.902 -11.981 1.00 38.72 419 VAL A O 1
ATOM 3094 N N . LEU A 1 420 ? 87.664 -3.055 -13.441 1.00 48.78 420 LEU A N 1
ATOM 3095 C CA . LEU A 1 420 ? 87.347 -2.871 -14.884 1.00 48.78 420 LEU A CA 1
ATOM 3096 C C . LEU A 1 420 ? 88.532 -3.221 -15.829 1.00 48.78 420 LEU A C 1
ATOM 3098 O O . LEU A 1 420 ? 89.678 -3.113 -15.423 1.00 48.78 420 LEU A O 1
ATOM 3102 N N . GLU A 1 421 ? 88.219 -3.566 -17.096 1.00 41.41 421 GLU A N 1
ATOM 3103 C CA . GLU A 1 421 ? 89.102 -3.593 -18.299 1.00 41.41 421 GLU A CA 1
ATOM 3104 C C . GLU A 1 421 ? 89.773 -4.934 -18.730 1.00 41.41 421 GLU A C 1
ATOM 3106 O O . GLU A 1 421 ? 89.948 -5.844 -17.925 1.00 41.41 421 GLU A O 1
ATOM 3111 N N . VAL A 1 422 ? 90.103 -5.044 -20.043 1.00 36.69 422 VAL A N 1
ATOM 3112 C CA . VAL A 1 422 ? 91.387 -5.515 -20.668 1.00 36.69 422 VAL A CA 1
ATOM 3113 C C . VAL A 1 422 ? 91.224 -6.229 -22.043 1.00 36.69 422 VAL A C 1
ATOM 3115 O O . VAL A 1 422 ? 90.502 -7.215 -22.168 1.00 36.69 422 VAL A O 1
ATOM 3118 N N . GLN A 1 423 ? 91.967 -5.761 -23.071 1.00 57.75 423 GLN A N 1
ATOM 3119 C CA . GLN A 1 423 ? 92.265 -6.405 -24.384 1.00 57.75 423 GLN A CA 1
ATOM 3120 C C . GLN A 1 423 ? 93.584 -5.848 -25.000 1.00 57.75 423 GLN A C 1
ATOM 3122 O O . GLN A 1 423 ? 93.850 -4.661 -24.806 1.00 57.75 423 GLN A O 1
ATOM 3127 N N . PRO A 1 424 ? 94.390 -6.622 -25.776 1.00 50.78 424 PRO A N 1
ATOM 3128 C CA . PRO A 1 424 ? 95.345 -6.028 -26.752 1.00 50.78 424 PRO A CA 1
ATOM 3129 C C . PRO A 1 424 ? 95.649 -6.824 -28.071 1.00 50.78 424 PRO A C 1
ATOM 3131 O O . PRO A 1 424 ? 95.062 -7.868 -28.344 1.00 50.78 424 PRO A O 1
ATOM 3134 N N . LYS A 1 425 ? 96.576 -6.290 -28.905 1.00 38.62 425 LYS A N 1
ATOM 3135 C CA . LYS A 1 425 ? 97.024 -6.721 -30.272 1.00 38.62 425 LYS A CA 1
ATOM 3136 C C . LYS A 1 425 ? 98.473 -7.289 -30.303 1.00 38.62 425 LYS A C 1
ATOM 3138 O O . LYS A 1 425 ? 99.145 -7.204 -29.283 1.00 38.62 425 LYS A O 1
ATOM 3143 N N . MET A 1 426 ? 99.018 -7.700 -31.476 1.00 36.00 426 MET A N 1
ATOM 3144 C CA . MET A 1 426 ? 100.490 -7.777 -31.723 1.00 36.00 426 MET A CA 1
ATOM 3145 C C . MET A 1 426 ? 100.948 -7.745 -33.219 1.00 36.00 426 MET A C 1
ATOM 3147 O O . MET A 1 426 ? 100.114 -7.866 -34.116 1.00 36.00 426 MET A O 1
ATOM 3151 N N . SER A 1 427 ? 102.265 -7.582 -33.463 1.00 35.50 427 SER A N 1
ATOM 3152 C CA . SER A 1 427 ? 103.020 -7.488 -34.749 1.00 35.50 427 SER A CA 1
ATOM 3153 C C . SER A 1 427 ? 104.407 -8.192 -34.659 1.00 35.50 427 SER A C 1
ATOM 3155 O O . SER A 1 427 ? 104.732 -8.704 -33.588 1.00 35.50 427 SER A O 1
ATOM 3157 N N . VAL A 1 428 ? 105.230 -8.258 -35.735 1.00 45.31 428 VAL A N 1
ATOM 3158 C CA . VAL A 1 428 ? 106.611 -8.836 -35.692 1.00 45.31 428 VAL A CA 1
ATOM 3159 C C . VAL A 1 428 ? 107.615 -8.267 -36.730 1.00 45.31 428 VAL A C 1
ATOM 3161 O O . VAL A 1 428 ? 107.209 -7.638 -37.704 1.00 45.31 428 VAL A O 1
ATOM 3164 N N . LEU A 1 429 ? 108.918 -8.511 -36.485 1.00 46.88 429 LEU A N 1
ATOM 3165 C CA . LEU A 1 429 ? 110.129 -7.888 -37.072 1.00 46.88 429 LEU A CA 1
ATOM 3166 C C . LEU A 1 429 ? 110.838 -8.700 -38.186 1.00 46.88 429 LEU A C 1
ATOM 3168 O O . LEU A 1 429 ? 110.515 -9.862 -38.430 1.00 46.88 429 LEU A O 1
ATOM 3172 N N . ASP A 1 430 ? 111.865 -8.091 -38.802 1.00 49.81 430 ASP A N 1
ATOM 3173 C CA . ASP A 1 430 ? 112.834 -8.732 -39.708 1.00 49.81 430 ASP A CA 1
ATOM 3174 C C . ASP A 1 430 ? 114.049 -9.375 -38.989 1.00 49.81 430 ASP A C 1
ATOM 3176 O O . ASP A 1 430 ? 114.200 -9.303 -37.767 1.00 49.81 430 ASP A O 1
ATOM 3180 N N . SER A 1 431 ? 114.938 -10.012 -39.764 1.00 55.62 431 SER A N 1
ATOM 3181 C CA . SER A 1 431 ? 116.128 -10.721 -39.266 1.00 55.62 431 SER A CA 1
ATOM 3182 C C . SER A 1 431 ? 117.396 -9.865 -39.099 1.00 55.62 431 SER A C 1
ATOM 3184 O O . SER A 1 431 ? 118.454 -10.425 -38.810 1.00 55.62 431 SER A O 1
ATOM 3186 N N . ALA A 1 432 ? 117.326 -8.544 -39.293 1.00 56.25 432 ALA A N 1
ATOM 3187 C CA . ALA A 1 432 ? 118.403 -7.603 -38.963 1.00 56.25 432 ALA A CA 1
ATOM 3188 C C . ALA A 1 432 ? 118.153 -6.880 -37.624 1.00 56.25 432 ALA A C 1
ATOM 3190 O O . ALA A 1 432 ? 119.094 -6.360 -37.024 1.00 56.25 432 ALA A O 1
ATOM 3191 N N . GLY A 1 433 ? 116.914 -6.904 -37.117 1.00 59.44 433 GLY A N 1
ATOM 3192 C CA . GLY A 1 433 ? 116.592 -6.478 -35.754 1.00 59.44 433 GLY A CA 1
ATOM 3193 C C . GLY A 1 433 ? 116.297 -4.985 -35.611 1.00 59.44 433 GLY A C 1
ATOM 3194 O O . GLY A 1 433 ? 116.664 -4.378 -34.606 1.00 59.44 433 GLY A O 1
ATOM 3195 N N . THR A 1 434 ? 115.640 -4.365 -36.594 1.00 42.88 434 THR A N 1
ATOM 3196 C CA . THR A 1 434 ? 115.066 -3.014 -36.453 1.00 42.88 434 THR A CA 1
ATOM 3197 C C . THR A 1 434 ? 113.755 -2.912 -37.233 1.00 42.88 434 THR A C 1
ATOM 3199 O O . THR A 1 434 ? 113.708 -3.222 -38.418 1.00 42.88 434 THR A O 1
ATOM 3202 N N . GLU A 1 435 ? 112.677 -2.465 -36.582 1.00 53.38 435 GLU A N 1
ATOM 3203 C CA . GLU A 1 435 ? 111.398 -2.198 -37.253 1.00 53.38 435 GLU A CA 1
ATOM 3204 C C . GLU A 1 435 ? 111.496 -0.980 -38.180 1.00 53.38 435 GLU A C 1
ATOM 3206 O O . GLU A 1 435 ? 111.801 0.116 -37.713 1.00 53.38 435 GLU A O 1
ATOM 3211 N N . THR A 1 436 ? 111.147 -1.134 -39.462 1.00 40.44 436 THR A N 1
ATOM 3212 C CA . THR A 1 436 ? 110.504 -0.111 -40.321 1.00 40.44 436 THR A CA 1
ATOM 3213 C C . THR A 1 436 ? 109.875 -0.807 -41.548 1.00 40.44 436 THR A C 1
ATOM 3215 O O . THR A 1 436 ? 110.269 -1.909 -41.920 1.00 40.44 436 THR A O 1
ATOM 3218 N N . LEU A 1 437 ? 108.848 -0.197 -42.150 1.00 49.41 437 LEU A N 1
ATOM 3219 C CA . LEU A 1 437 ? 108.106 -0.693 -43.321 1.00 49.41 437 LEU A CA 1
ATOM 3220 C C . LEU A 1 437 ? 108.839 -0.388 -44.662 1.00 49.41 437 LEU A C 1
ATOM 3222 O O . LEU A 1 437 ? 109.802 0.369 -44.653 1.00 49.41 437 LEU A O 1
ATOM 3226 N N . VAL A 1 438 ? 108.275 -0.851 -45.804 1.00 39.12 438 VAL A N 1
ATOM 3227 C CA . VAL A 1 438 ? 108.207 -0.196 -47.159 1.00 39.12 438 VAL A CA 1
ATOM 3228 C C . VAL A 1 438 ? 108.664 -1.025 -48.403 1.00 39.12 438 VAL A C 1
ATOM 3230 O O . VAL A 1 438 ? 109.835 -1.308 -48.604 1.00 39.12 438 VAL A O 1
ATOM 3233 N N . ASN A 1 439 ? 107.680 -1.304 -49.279 1.00 41.66 439 ASN A N 1
ATOM 3234 C CA . ASN A 1 439 ? 107.583 -1.339 -50.768 1.00 41.66 439 ASN A CA 1
ATOM 3235 C C . ASN A 1 439 ? 108.628 -1.924 -51.780 1.00 41.66 439 ASN A C 1
ATOM 3237 O O . ASN A 1 439 ? 109.693 -1.363 -51.996 1.00 41.66 439 ASN A O 1
ATOM 3241 N N . VAL A 1 440 ? 108.105 -2.845 -52.627 1.00 46.47 440 VAL A N 1
ATOM 3242 C CA . VAL A 1 440 ? 107.976 -2.829 -54.130 1.00 46.47 440 VAL A CA 1
ATOM 3243 C C . VAL A 1 440 ? 109.198 -2.887 -55.089 1.00 46.47 440 VAL A C 1
ATOM 3245 O O . VAL A 1 440 ? 110.089 -2.046 -55.055 1.00 46.47 440 VAL A O 1
ATOM 3248 N N . ASN A 1 441 ? 109.105 -3.793 -56.091 1.00 37.88 441 ASN A N 1
ATOM 3249 C CA . ASN A 1 441 ? 109.769 -3.824 -57.427 1.00 37.88 441 ASN A CA 1
ATOM 3250 C C . ASN A 1 441 ? 109.044 -4.863 -58.354 1.00 37.88 441 ASN A C 1
ATOM 3252 O O . ASN A 1 441 ? 108.328 -5.695 -57.805 1.00 37.88 441 ASN A O 1
ATOM 3256 N N . PHE A 1 442 ? 109.210 -5.000 -59.691 1.00 45.00 442 PHE A N 1
ATOM 3257 C CA . PHE A 1 442 ? 109.333 -4.070 -60.849 1.00 45.00 442 PHE A CA 1
ATOM 3258 C C . PHE A 1 442 ? 109.248 -4.870 -62.206 1.00 45.00 442 PHE A C 1
ATOM 3260 O O . PHE A 1 442 ? 109.181 -6.096 -62.175 1.00 45.00 442 PHE A O 1
ATOM 3267 N N . THR A 1 443 ? 109.317 -4.206 -63.383 1.00 35.91 443 THR A N 1
ATOM 3268 C CA . THR A 1 443 ? 109.323 -4.712 -64.802 1.00 35.91 443 THR A CA 1
ATOM 3269 C C . THR A 1 443 ? 107.991 -5.224 -65.404 1.00 35.91 443 THR A C 1
ATOM 3271 O O . THR A 1 443 ? 107.219 -5.869 -64.711 1.00 35.91 443 THR A O 1
ATOM 3274 N N . GLY A 1 444 ? 107.655 -4.989 -66.690 1.00 38.75 444 GLY A N 1
ATOM 3275 C CA . GLY A 1 444 ? 108.270 -4.115 -67.717 1.00 38.75 444 GLY A CA 1
ATOM 3276 C C . GLY A 1 444 ? 107.622 -4.233 -69.126 1.00 38.75 444 GLY A C 1
ATOM 3277 O O . GLY A 1 444 ? 106.964 -5.227 -69.410 1.00 38.75 444 GLY A O 1
ATOM 3278 N N . GLY A 1 445 ? 107.839 -3.245 -70.016 1.00 38.31 445 GLY A N 1
ATOM 3279 C CA . GLY A 1 445 ? 107.395 -3.238 -71.436 1.00 38.31 445 GLY A CA 1
ATOM 3280 C C . GLY A 1 445 ? 106.435 -2.088 -71.818 1.00 38.31 445 GLY A C 1
ATOM 3281 O O . GLY A 1 445 ? 105.686 -1.615 -70.971 1.00 38.31 445 GLY A O 1
ATOM 3282 N N . GLY A 1 446 ? 106.449 -1.611 -73.076 1.00 42.09 446 GLY A N 1
ATOM 3283 C CA . GLY A 1 446 ? 105.543 -0.543 -73.554 1.00 42.09 446 GLY A CA 1
ATOM 3284 C C . GLY A 1 446 ? 105.782 -0.084 -75.005 1.00 42.09 446 GLY A C 1
ATOM 3285 O O . GLY A 1 446 ? 106.738 -0.534 -75.635 1.00 42.09 446 GLY A O 1
ATOM 3286 N N . GLY A 1 447 ? 104.939 0.824 -75.532 1.00 42.38 447 GLY A N 1
ATOM 3287 C CA . GLY A 1 447 ? 105.151 1.427 -76.859 1.00 42.38 447 GLY A CA 1
ATOM 3288 C C . GLY A 1 447 ? 104.051 2.354 -77.422 1.00 42.38 447 GLY A C 1
ATOM 3289 O O . GLY A 1 447 ? 102.964 1.889 -77.738 1.00 42.38 447 GLY A O 1
ATOM 3290 N N . ILE A 1 448 ? 104.453 3.606 -77.699 1.00 40.81 448 ILE A N 1
ATOM 3291 C CA . ILE A 1 448 ? 103.985 4.515 -78.779 1.00 40.81 448 ILE A CA 1
ATOM 3292 C C . ILE A 1 448 ? 102.620 5.236 -78.605 1.00 40.81 448 ILE A C 1
ATOM 3294 O O . ILE A 1 448 ? 101.693 4.760 -77.961 1.00 40.81 448 ILE A O 1
ATOM 3298 N N . ASP A 1 449 ? 102.569 6.449 -79.172 1.00 57.19 449 ASP A N 1
ATOM 3299 C CA . ASP A 1 449 ? 101.543 7.502 -79.086 1.00 57.19 449 ASP A CA 1
ATOM 3300 C C . ASP A 1 449 ? 101.305 8.131 -80.491 1.00 57.19 449 ASP A C 1
ATOM 3302 O O . ASP A 1 449 ? 102.020 7.809 -81.447 1.00 57.19 449 ASP A O 1
ATOM 3306 N N . SER A 1 450 ? 100.364 9.079 -80.592 1.00 38.44 450 SER A N 1
ATOM 3307 C CA . SER A 1 450 ? 99.949 9.908 -81.742 1.00 38.44 450 SER A CA 1
ATOM 3308 C C . SER A 1 450 ? 98.874 9.330 -82.680 1.00 38.44 450 SER A C 1
ATOM 3310 O O . SER A 1 450 ? 98.614 8.131 -82.739 1.00 38.44 450 SER A O 1
ATOM 3312 N N . ALA A 1 451 ? 98.155 10.241 -83.345 1.00 47.28 451 ALA A N 1
ATOM 3313 C CA . ALA A 1 451 ? 96.816 10.004 -83.882 1.00 47.28 451 ALA A CA 1
ATOM 3314 C C . ALA A 1 451 ? 96.757 9.710 -85.395 1.00 47.28 451 ALA A C 1
ATOM 3316 O O . ALA A 1 451 ? 97.669 10.019 -86.155 1.00 47.28 451 ALA A O 1
ATOM 3317 N N . ALA A 1 452 ? 95.587 9.215 -85.821 1.00 47.84 452 ALA A N 1
ATOM 3318 C CA . ALA A 1 452 ? 95.126 9.086 -87.207 1.00 47.84 452 ALA A CA 1
ATOM 3319 C C . ALA A 1 452 ? 95.842 8.056 -88.112 1.00 47.84 452 ALA A C 1
ATOM 3321 O O . ALA A 1 452 ? 96.514 8.407 -89.078 1.00 47.84 452 ALA A O 1
ATOM 3322 N N . THR A 1 453 ? 95.523 6.770 -87.920 1.00 37.03 453 THR A N 1
ATOM 3323 C CA . THR A 1 453 ? 94.993 5.889 -88.991 1.00 37.03 453 THR A CA 1
ATOM 3324 C C . THR A 1 453 ? 94.236 4.716 -88.352 1.00 37.03 453 THR A C 1
ATOM 3326 O O . THR A 1 453 ? 94.681 4.164 -87.350 1.00 37.03 453 THR A O 1
ATOM 3329 N N . VAL A 1 454 ? 93.076 4.338 -88.902 1.00 51.22 454 VAL A N 1
ATOM 3330 C CA . VAL A 1 454 ? 92.226 3.269 -88.344 1.00 51.22 454 VAL A CA 1
ATOM 3331 C C . VAL A 1 454 ? 92.757 1.889 -88.741 1.00 51.22 454 VAL A C 1
ATOM 3333 O O . VAL A 1 454 ? 92.717 1.520 -89.914 1.00 51.22 454 VAL A O 1
ATOM 3336 N N . ALA A 1 455 ? 93.195 1.099 -87.760 1.00 41.66 455 ALA A N 1
ATOM 3337 C CA . ALA A 1 455 ? 93.583 -0.297 -87.949 1.00 41.66 455 ALA A CA 1
ATOM 3338 C C . ALA A 1 455 ? 92.407 -1.242 -87.634 1.00 41.66 455 ALA A C 1
ATOM 3340 O O . ALA A 1 455 ? 92.190 -1.615 -86.482 1.00 41.66 455 ALA A O 1
ATOM 3341 N N . ILE A 1 456 ? 91.649 -1.651 -88.658 1.00 47.75 456 ILE A N 1
ATOM 3342 C CA . ILE A 1 456 ? 90.623 -2.699 -88.516 1.00 47.75 456 ILE A CA 1
ATOM 3343 C C . ILE A 1 456 ? 91.327 -4.062 -88.470 1.00 47.75 456 ILE A C 1
ATOM 3345 O O . ILE A 1 456 ? 91.584 -4.680 -89.504 1.00 47.75 456 ILE A O 1
ATOM 3349 N N . ILE A 1 457 ? 91.672 -4.519 -87.266 1.00 54.25 457 ILE A N 1
ATOM 3350 C CA . ILE A 1 457 ? 92.306 -5.824 -87.049 1.00 54.25 457 ILE A CA 1
ATOM 3351 C C . ILE A 1 457 ? 91.214 -6.895 -86.996 1.00 54.25 457 ILE A C 1
ATOM 3353 O O . ILE A 1 457 ? 90.359 -6.886 -86.115 1.00 54.25 457 ILE A O 1
ATOM 3357 N N . ASN A 1 458 ? 91.239 -7.798 -87.975 1.00 46.03 458 ASN A N 1
ATOM 3358 C CA . ASN A 1 458 ? 90.151 -8.734 -88.273 1.00 46.03 458 ASN A CA 1
ATOM 3359 C C . ASN A 1 458 ? 90.503 -10.194 -87.903 1.00 46.03 458 ASN A C 1
ATOM 3361 O O . ASN A 1 458 ? 90.001 -11.133 -88.516 1.00 46.03 458 ASN A O 1
ATOM 3365 N N . ASP A 1 459 ? 91.408 -10.377 -86.935 1.00 53.22 459 ASP A N 1
ATOM 3366 C CA . ASP A 1 459 ? 91.929 -11.673 -86.474 1.00 53.22 459 ASP A CA 1
ATOM 3367 C C . ASP A 1 459 ? 92.165 -11.658 -84.947 1.00 53.22 459 ASP A C 1
ATOM 3369 O O . ASP A 1 459 ? 92.152 -10.597 -84.315 1.00 53.22 459 ASP A O 1
ATOM 3373 N N . ARG A 1 460 ? 92.349 -12.829 -84.324 1.00 50.12 460 ARG A N 1
ATOM 3374 C CA . ARG A 1 460 ? 92.543 -12.957 -82.871 1.00 50.12 460 ARG A CA 1
ATOM 3375 C C . ARG A 1 460 ? 93.941 -12.523 -82.437 1.00 50.12 460 ARG A C 1
ATOM 3377 O O . ARG A 1 460 ? 94.938 -13.122 -82.828 1.00 50.12 460 ARG A O 1
ATOM 3384 N N . PHE A 1 461 ? 93.995 -11.585 -81.496 1.00 58.41 461 PHE A N 1
ATOM 3385 C CA . PHE A 1 461 ? 95.203 -11.314 -80.722 1.00 58.41 461 PHE A CA 1
ATOM 3386 C C . PHE A 1 461 ? 95.619 -12.546 -79.902 1.00 58.41 461 PHE A C 1
ATOM 3388 O O . PHE A 1 461 ? 94.797 -13.156 -79.217 1.00 58.41 461 PHE A O 1
ATOM 3395 N N . THR A 1 462 ? 96.902 -12.904 -79.970 1.00 53.22 462 THR A N 1
ATOM 3396 C CA . THR A 1 462 ? 97.508 -14.045 -79.253 1.00 53.22 462 THR A CA 1
ATOM 3397 C C . THR A 1 462 ? 98.293 -13.631 -78.002 1.00 53.22 462 THR A C 1
ATOM 3399 O O . THR A 1 462 ? 98.917 -14.470 -77.359 1.00 53.22 462 THR A O 1
ATOM 3402 N N . THR A 1 463 ? 98.281 -12.340 -77.675 1.00 56.44 463 THR A N 1
ATOM 3403 C CA . THR A 1 463 ? 98.908 -11.699 -76.510 1.00 56.44 463 THR A CA 1
ATOM 3404 C C . THR A 1 463 ? 98.003 -10.565 -76.033 1.00 56.44 463 THR A C 1
ATOM 3406 O O . THR A 1 463 ? 97.208 -10.056 -76.825 1.00 56.44 463 THR A O 1
ATOM 3409 N N . ASP A 1 464 ? 98.139 -10.136 -74.778 1.00 51.81 464 ASP A N 1
ATOM 3410 C CA . ASP A 1 464 ? 97.367 -9.009 -74.241 1.00 51.81 464 ASP A CA 1
ATOM 3411 C C . ASP A 1 464 ? 97.610 -7.713 -75.037 1.00 51.81 464 ASP A C 1
ATOM 3413 O O . ASP A 1 464 ? 98.733 -7.430 -75.464 1.00 51.81 464 ASP A O 1
ATOM 3417 N N . VAL A 1 465 ? 96.552 -6.918 -75.235 1.00 58.19 465 VAL A N 1
ATOM 3418 C CA . VAL A 1 465 ? 96.597 -5.654 -75.988 1.00 58.19 465 VAL A CA 1
ATOM 3419 C C . VAL A 1 465 ? 96.083 -4.509 -75.124 1.00 58.19 465 VAL A C 1
ATOM 3421 O O . VAL A 1 465 ? 94.909 -4.461 -74.759 1.00 58.19 465 VAL A O 1
ATOM 3424 N N . THR A 1 466 ? 96.968 -3.557 -74.836 1.00 54.28 466 THR A N 1
ATOM 3425 C CA . THR A 1 466 ? 96.670 -2.376 -74.020 1.00 54.28 466 THR A CA 1
ATOM 3426 C C . THR A 1 466 ? 96.485 -1.156 -74.915 1.00 54.28 466 THR A C 1
ATOM 3428 O O . THR A 1 466 ? 97.446 -0.655 -75.492 1.00 54.28 466 THR A O 1
ATOM 3431 N N . PHE A 1 467 ? 95.259 -0.643 -75.008 1.00 65.81 467 PHE A N 1
ATOM 3432 C CA . PHE A 1 467 ? 94.961 0.564 -75.782 1.00 65.81 467 PHE A CA 1
ATOM 3433 C C . PHE A 1 467 ? 95.249 1.839 -74.970 1.00 65.81 467 PHE A C 1
ATOM 3435 O O . PHE A 1 467 ? 94.897 1.936 -73.788 1.00 65.81 467 PHE A O 1
ATOM 3442 N N . GLY A 1 468 ? 95.918 2.815 -75.596 1.00 61.72 468 GLY A N 1
ATOM 3443 C CA . GLY A 1 468 ? 96.384 4.047 -74.941 1.00 61.72 468 GLY A CA 1
ATOM 3444 C C . GLY A 1 468 ? 95.281 5.066 -74.635 1.00 61.72 468 GLY A C 1
ATOM 3445 O O . GLY A 1 468 ? 95.359 5.744 -73.615 1.00 61.72 468 GLY A O 1
ATOM 3446 N N . GLY A 1 469 ? 94.238 5.113 -75.466 1.00 68.19 469 GLY A N 1
ATOM 3447 C CA . GLY A 1 469 ? 93.049 5.956 -75.316 1.00 68.19 469 GLY A CA 1
ATOM 3448 C C . GLY A 1 469 ? 91.760 5.152 -75.503 1.00 68.19 469 GLY A C 1
ATOM 3449 O O . GLY A 1 469 ? 91.752 3.936 -75.296 1.00 68.19 469 GLY A O 1
ATOM 3450 N N . ASP A 1 470 ? 90.694 5.839 -75.901 1.00 73.00 470 ASP A N 1
ATOM 3451 C CA . ASP A 1 470 ? 89.357 5.269 -76.091 1.00 73.00 470 ASP A CA 1
ATOM 3452 C C . ASP A 1 470 ? 89.308 4.265 -77.256 1.00 73.00 470 ASP A C 1
ATOM 3454 O O . ASP A 1 470 ? 90.031 4.392 -78.249 1.00 73.00 470 ASP A O 1
ATOM 3458 N N . VAL A 1 471 ? 88.432 3.261 -77.154 1.00 72.69 471 VAL A N 1
ATOM 3459 C CA . VAL A 1 471 ? 88.331 2.156 -78.122 1.00 72.69 471 VAL A CA 1
ATOM 3460 C C . VAL A 1 471 ? 86.908 2.046 -78.650 1.00 72.69 471 VAL A C 1
ATOM 3462 O O . VAL A 1 471 ? 86.017 1.534 -77.977 1.00 72.69 471 VAL A O 1
ATOM 3465 N N . THR A 1 472 ? 86.686 2.504 -79.880 1.00 64.75 472 THR A N 1
ATOM 3466 C CA . THR A 1 472 ? 85.399 2.346 -80.574 1.00 64.75 472 THR A CA 1
ATOM 3467 C C . THR A 1 472 ? 85.400 1.058 -81.401 1.00 64.75 472 THR A C 1
ATOM 3469 O O . THR A 1 472 ? 86.302 0.848 -82.209 1.00 64.75 472 THR A O 1
ATOM 3472 N N . PHE A 1 473 ? 84.396 0.197 -81.209 1.00 71.12 473 PHE A N 1
ATOM 3473 C CA . PHE A 1 473 ? 84.348 -1.153 -81.792 1.00 71.12 473 PHE A CA 1
ATOM 3474 C C . PHE A 1 473 ? 83.492 -1.270 -83.069 1.00 71.12 473 PHE A C 1
ATOM 3476 O O . PHE A 1 473 ? 83.635 -2.253 -83.794 1.00 71.12 473 PHE A O 1
ATOM 3483 N N . ASP A 1 474 ? 82.622 -0.298 -83.378 1.00 67.44 474 ASP A N 1
ATOM 3484 C CA . ASP A 1 474 ? 81.976 -0.185 -84.696 1.00 67.44 474 ASP A CA 1
ATOM 3485 C C . ASP A 1 474 ? 81.969 1.259 -85.223 1.00 67.44 474 ASP A C 1
ATOM 3487 O O . ASP A 1 474 ? 82.054 2.223 -84.466 1.00 67.44 474 ASP A O 1
ATOM 3491 N N . SER A 1 475 ? 81.871 1.430 -86.544 1.00 59.94 475 SER A N 1
ATOM 3492 C CA . SER A 1 475 ? 81.960 2.743 -87.204 1.00 59.94 475 SER A CA 1
ATOM 3493 C C . SER A 1 475 ? 80.723 3.640 -87.019 1.00 59.94 475 SER A C 1
ATOM 3495 O O . SER A 1 475 ? 80.543 4.590 -87.779 1.00 59.94 475 SER A O 1
ATOM 3497 N N . ALA A 1 476 ? 79.841 3.315 -86.070 1.00 62.31 476 ALA A N 1
ATOM 3498 C CA . ALA A 1 476 ? 78.651 4.086 -85.717 1.00 62.31 476 ALA A CA 1
ATOM 3499 C C . ALA A 1 476 ? 78.668 4.537 -84.241 1.00 62.31 476 ALA A C 1
ATOM 3501 O O . ALA A 1 476 ? 77.642 4.990 -83.732 1.00 62.31 476 ALA A O 1
ATOM 3502 N N . ASN A 1 477 ? 79.805 4.379 -83.549 1.00 63.12 477 ASN A N 1
ATOM 3503 C CA . ASN A 1 477 ? 79.961 4.552 -82.100 1.00 63.12 477 ASN A CA 1
ATOM 3504 C C . ASN A 1 477 ? 78.934 3.742 -81.281 1.00 63.12 477 ASN A C 1
ATOM 3506 O O . ASN A 1 477 ? 78.597 4.109 -80.156 1.00 63.12 477 ASN A O 1
ATOM 3510 N N . ALA A 1 478 ? 78.414 2.632 -81.818 1.00 68.19 478 ALA A N 1
ATOM 3511 C CA . ALA A 1 478 ? 77.361 1.871 -81.150 1.00 68.19 478 ALA A CA 1
ATOM 3512 C C . ALA A 1 478 ? 77.906 0.893 -80.093 1.00 68.19 478 ALA A C 1
ATOM 3514 O O . ALA A 1 478 ? 77.122 0.344 -79.321 1.00 68.19 478 ALA A O 1
ATOM 3515 N N . VAL A 1 479 ? 79.226 0.697 -80.025 1.00 78.25 479 VAL A N 1
ATOM 3516 C CA . VAL A 1 479 ? 79.938 0.177 -78.847 1.00 78.25 479 VAL A CA 1
ATOM 3517 C C . VAL A 1 479 ? 81.272 0.920 -78.732 1.00 78.25 479 VAL A C 1
ATOM 3519 O O . VAL A 1 479 ? 82.064 0.884 -79.677 1.00 78.25 479 VAL A O 1
ATOM 3522 N N . PHE A 1 480 ? 81.535 1.584 -77.605 1.00 78.12 480 PHE A N 1
ATOM 3523 C CA . PHE A 1 480 ? 82.802 2.284 -77.358 1.00 78.12 480 PHE A CA 1
ATOM 3524 C C . PHE A 1 480 ? 83.229 2.211 -75.888 1.00 78.12 480 PHE A C 1
ATOM 3526 O O . PHE A 1 480 ? 82.400 2.316 -74.989 1.00 78.12 480 PHE A O 1
ATOM 3533 N N . PHE A 1 481 ? 84.525 2.018 -75.650 1.00 80.38 481 PHE A N 1
ATOM 3534 C CA . PHE A 1 481 ? 85.154 2.144 -74.339 1.00 80.38 481 PHE A CA 1
ATOM 3535 C C . PHE A 1 481 ? 85.769 3.535 -74.211 1.00 80.38 481 PHE A C 1
ATOM 3537 O O . PHE A 1 481 ? 86.734 3.827 -74.917 1.00 80.38 481 PHE A O 1
ATOM 3544 N N . ASP A 1 482 ? 85.227 4.366 -73.326 1.00 79.81 482 ASP A N 1
ATOM 3545 C CA . ASP A 1 482 ? 85.867 5.607 -72.891 1.00 79.81 482 ASP A CA 1
ATOM 3546 C C . ASP A 1 482 ? 86.856 5.262 -71.770 1.00 79.81 482 ASP A C 1
ATOM 3548 O O . ASP A 1 482 ? 86.489 4.703 -70.732 1.00 79.81 482 ASP A O 1
ATOM 3552 N N . LYS A 1 483 ? 88.138 5.548 -71.990 1.00 75.50 483 LYS A N 1
ATOM 3553 C CA . LYS A 1 483 ? 89.221 5.257 -71.047 1.00 75.50 483 LYS A CA 1
ATOM 3554 C C . LYS A 1 483 ? 89.298 6.305 -69.932 1.00 75.50 483 LYS A C 1
ATOM 3556 O O . LYS A 1 483 ? 89.824 6.003 -68.861 1.00 75.50 483 LYS A O 1
ATOM 3561 N N . SER A 1 484 ? 88.804 7.518 -70.181 1.00 76.12 484 SER A N 1
ATOM 3562 C CA . SER A 1 484 ? 88.809 8.630 -69.225 1.00 76.12 484 SER A CA 1
ATOM 3563 C C . SER A 1 484 ? 87.684 8.501 -68.189 1.00 76.12 484 SER A C 1
ATOM 3565 O O . SER A 1 484 ? 87.938 8.664 -66.995 1.00 76.12 484 SER A O 1
ATOM 3567 N N . ASP A 1 485 ? 86.493 8.092 -68.634 1.00 80.75 485 ASP A N 1
ATOM 3568 C CA . ASP A 1 485 ? 85.332 7.716 -67.808 1.00 80.75 485 ASP A CA 1
ATOM 3569 C C . ASP A 1 485 ? 85.406 6.250 -67.320 1.00 80.75 485 ASP A C 1
ATOM 3571 O O . ASP A 1 485 ? 84.707 5.846 -66.393 1.00 80.75 485 ASP A O 1
ATOM 3575 N N . GLN A 1 486 ? 86.299 5.448 -67.914 1.00 80.50 486 GLN A N 1
ATOM 3576 C CA . GLN A 1 486 ? 86.505 4.014 -67.646 1.00 80.50 486 GLN A CA 1
ATOM 3577 C C . GLN A 1 486 ? 85.267 3.141 -67.946 1.00 80.50 486 GLN A C 1
ATOM 3579 O O . GLN A 1 486 ? 85.110 2.052 -67.382 1.00 80.50 486 GLN A O 1
ATOM 3584 N N . SER A 1 487 ? 84.392 3.587 -68.853 1.00 80.12 487 SER A N 1
ATOM 3585 C CA . SER A 1 487 ? 83.100 2.960 -69.146 1.00 80.12 487 SER A CA 1
ATOM 3586 C C . SER A 1 487 ? 83.037 2.338 -70.546 1.00 80.12 487 SER A C 1
ATOM 3588 O O . SER A 1 487 ? 83.530 2.884 -71.530 1.00 80.12 487 SER A O 1
ATOM 3590 N N . LEU A 1 488 ? 82.405 1.161 -70.655 1.00 82.69 488 LEU A N 1
ATOM 3591 C CA . LEU A 1 488 ? 82.088 0.517 -71.936 1.00 82.69 488 LEU A CA 1
ATOM 3592 C C . LEU A 1 488 ? 80.619 0.781 -72.287 1.00 82.69 488 LEU A C 1
ATOM 3594 O O . LEU A 1 488 ? 79.715 0.097 -71.803 1.00 82.69 488 LEU A O 1
ATOM 3598 N N . SER A 1 489 ? 80.397 1.780 -73.132 1.00 79.62 489 SER A N 1
ATOM 3599 C CA . SER A 1 489 ? 79.079 2.236 -73.565 1.00 79.62 489 SER A CA 1
ATOM 3600 C C . SER A 1 489 ? 78.549 1.436 -74.758 1.00 79.62 489 SER A C 1
ATOM 3602 O O . SER A 1 489 ? 79.274 1.140 -75.710 1.00 79.62 489 SER A O 1
ATOM 3604 N N . PHE A 1 490 ? 77.250 1.122 -74.725 1.00 82.62 490 PHE A N 1
ATOM 3605 C CA . PHE A 1 490 ? 76.514 0.435 -75.792 1.00 82.62 490 PHE A CA 1
ATOM 3606 C C . PHE A 1 490 ? 75.360 1.317 -76.284 1.00 82.62 490 PHE A C 1
ATOM 3608 O O . PHE A 1 490 ? 74.525 1.764 -75.498 1.00 82.62 490 PHE A O 1
ATOM 3615 N N . GLY A 1 491 ? 75.296 1.541 -77.594 1.00 76.62 491 GLY A N 1
ATOM 3616 C CA . GLY A 1 491 ? 74.240 2.299 -78.257 1.00 76.62 491 GLY A CA 1
ATOM 3617 C C . GLY A 1 491 ? 72.911 1.542 -78.353 1.00 76.62 491 GLY A C 1
ATOM 3618 O O . GLY A 1 491 ? 72.814 0.338 -78.100 1.00 76.62 491 GLY A O 1
ATOM 3619 N N . ASN A 1 492 ? 71.863 2.260 -78.762 1.00 81.44 492 ASN A N 1
ATOM 3620 C CA . ASN A 1 492 ? 70.505 1.720 -78.800 1.00 81.44 492 ASN A CA 1
ATOM 3621 C C . ASN A 1 492 ? 70.389 0.469 -79.694 1.00 81.44 492 ASN A C 1
ATOM 3623 O O . ASN A 1 492 ? 70.901 0.407 -80.811 1.00 81.44 492 ASN A O 1
ATOM 3627 N N . ASN A 1 493 ? 69.673 -0.527 -79.180 1.00 81.38 493 ASN A N 1
ATOM 3628 C CA . ASN A 1 493 ? 69.459 -1.869 -79.717 1.00 81.38 493 ASN A CA 1
ATOM 3629 C C . ASN A 1 493 ? 70.732 -2.729 -79.885 1.00 81.38 493 ASN A C 1
ATOM 3631 O O . ASN A 1 493 ? 70.680 -3.780 -80.528 1.00 81.38 493 ASN A O 1
ATOM 3635 N N . ARG A 1 494 ? 71.864 -2.350 -79.270 1.00 83.50 494 ARG A N 1
ATOM 3636 C CA . ARG A 1 494 ? 73.035 -3.234 -79.115 1.00 83.50 494 ARG A CA 1
ATOM 3637 C C . ARG A 1 494 ? 72.933 -4.062 -77.831 1.00 83.50 494 ARG A C 1
ATOM 3639 O O . ARG A 1 494 ? 72.437 -3.580 -76.817 1.00 83.50 494 ARG A O 1
ATOM 3646 N N . LYS A 1 495 ? 73.398 -5.319 -77.888 1.00 82.69 495 LYS A N 1
ATOM 3647 C CA . LYS A 1 495 ? 73.369 -6.270 -76.762 1.00 82.69 495 LYS A CA 1
ATOM 3648 C C . LYS A 1 495 ? 74.780 -6.570 -76.254 1.00 82.69 495 LYS A C 1
ATOM 3650 O O . LYS A 1 495 ? 75.556 -7.192 -76.979 1.00 82.69 495 LYS A O 1
ATOM 3655 N N . ALA A 1 496 ? 75.080 -6.221 -75.007 1.00 84.00 496 ALA A N 1
ATOM 3656 C CA . ALA A 1 496 ? 76.239 -6.749 -74.291 1.00 84.00 496 ALA A CA 1
ATOM 3657 C C . ALA A 1 496 ? 75.925 -8.186 -73.846 1.00 84.00 496 ALA A C 1
ATOM 3659 O O . ALA A 1 496 ? 74.923 -8.397 -73.163 1.00 84.00 496 ALA A O 1
ATOM 3660 N N . LYS A 1 497 ? 76.727 -9.180 -74.249 1.00 80.69 497 LYS A N 1
ATOM 3661 C CA . LYS A 1 497 ? 76.472 -10.602 -73.954 1.00 80.69 497 LYS A CA 1
ATOM 3662 C C . LYS A 1 497 ? 77.554 -11.206 -73.068 1.00 80.69 497 LYS A C 1
ATOM 3664 O O . LYS A 1 497 ? 78.732 -11.124 -73.402 1.00 80.69 497 LYS A O 1
ATOM 3669 N N . PHE A 1 498 ? 77.140 -11.883 -71.999 1.00 80.06 498 PHE A N 1
ATOM 3670 C CA . PHE A 1 498 ? 78.028 -12.524 -71.029 1.00 80.06 498 PHE A CA 1
ATOM 3671 C C . PHE A 1 498 ? 77.611 -13.986 -70.815 1.00 80.06 498 PHE A C 1
ATOM 3673 O O . PHE A 1 498 ? 76.502 -14.274 -70.364 1.00 80.06 498 PHE A O 1
ATOM 3680 N N . GLY A 1 499 ? 78.494 -14.925 -71.161 1.00 71.06 499 GLY A N 1
ATOM 3681 C CA . GLY A 1 499 ? 78.247 -16.367 -71.065 1.00 71.06 499 GLY A CA 1
ATOM 3682 C C . GLY A 1 499 ? 78.840 -17.155 -72.242 1.00 71.06 499 GLY A C 1
ATOM 3683 O O . GLY A 1 499 ? 79.515 -16.571 -73.092 1.00 71.06 499 GLY A O 1
ATOM 3684 N N . PRO A 1 500 ? 78.605 -18.479 -72.315 1.00 63.53 500 PRO A N 1
ATOM 3685 C CA . PRO A 1 500 ? 79.170 -19.330 -73.360 1.00 63.53 500 PRO A CA 1
ATOM 3686 C C . PRO A 1 500 ? 78.654 -18.976 -74.762 1.00 63.53 500 PRO A C 1
ATOM 3688 O O . PRO A 1 500 ? 77.449 -18.988 -75.025 1.00 63.53 500 PRO A O 1
ATOM 3691 N N . VAL A 1 501 ? 79.573 -18.725 -75.696 1.00 54.31 501 VAL A N 1
ATOM 3692 C CA . VAL A 1 501 ? 79.257 -18.485 -77.112 1.00 54.31 501 VAL A CA 1
ATOM 3693 C C . VAL A 1 501 ? 78.855 -19.785 -77.820 1.00 54.31 501 VAL A C 1
ATOM 3695 O O . VAL A 1 501 ? 79.687 -20.475 -78.398 1.00 54.31 501 VAL A O 1
ATOM 3698 N N . GLY A 1 502 ? 77.561 -20.119 -77.772 1.00 58.22 502 GLY A N 1
ATOM 3699 C CA . GLY A 1 502 ? 76.982 -21.228 -78.548 1.00 58.22 502 GLY A CA 1
ATOM 3700 C C . GLY A 1 502 ? 75.784 -21.951 -77.922 1.00 58.22 502 GLY A C 1
ATOM 3701 O O . GLY A 1 502 ? 75.155 -22.750 -78.608 1.00 58.22 502 GLY A O 1
ATOM 3702 N N . GLY A 1 503 ? 75.442 -21.683 -76.655 1.00 53.34 503 GLY A N 1
ATOM 3703 C CA . GLY A 1 503 ? 74.327 -22.335 -75.951 1.00 53.34 503 GLY A CA 1
ATOM 3704 C C . GLY A 1 503 ? 73.314 -21.344 -75.371 1.00 53.34 503 GLY A C 1
ATOM 3705 O O . GLY A 1 503 ? 73.678 -20.250 -74.941 1.00 53.34 503 GLY A O 1
ATOM 3706 N N . GLY A 1 504 ? 72.033 -21.721 -75.348 1.00 56.75 504 GLY A N 1
ATOM 3707 C CA . GLY A 1 504 ? 70.968 -20.903 -74.759 1.00 56.75 504 GLY A CA 1
ATOM 3708 C C . GLY A 1 504 ? 71.079 -20.839 -73.232 1.00 56.75 504 GLY A C 1
ATOM 3709 O O . GLY A 1 504 ? 70.890 -21.851 -72.564 1.00 56.75 504 GLY A O 1
ATOM 3710 N N . GLY A 1 505 ? 71.372 -19.656 -72.684 1.00 59.34 505 GLY A N 1
ATOM 3711 C CA . GLY A 1 505 ? 71.509 -19.445 -71.234 1.00 59.34 505 GLY A CA 1
ATOM 3712 C C . GLY A 1 505 ? 72.418 -18.288 -70.798 1.00 59.34 505 GLY A C 1
ATOM 3713 O O . GLY A 1 505 ? 72.512 -18.027 -69.604 1.00 59.34 505 GLY A O 1
ATOM 3714 N N . GLY A 1 506 ? 73.091 -17.597 -71.726 1.00 70.62 506 GLY A N 1
ATOM 3715 C CA . GLY A 1 506 ? 73.895 -16.407 -71.417 1.00 70.62 506 GLY A CA 1
ATOM 3716 C C . GLY A 1 506 ? 73.064 -15.148 -71.133 1.00 70.62 506 GLY A C 1
ATOM 3717 O O . GLY A 1 506 ? 71.992 -14.954 -71.707 1.00 70.62 506 GLY A O 1
ATOM 3718 N N . LEU A 1 507 ? 73.608 -14.269 -70.291 1.00 82.12 507 LEU A N 1
ATOM 3719 C CA . LEU A 1 507 ? 73.071 -12.949 -69.958 1.00 82.12 507 LEU A CA 1
ATOM 3720 C C . LEU A 1 507 ? 73.203 -11.999 -71.161 1.00 82.12 507 LEU A C 1
ATOM 3722 O O . LEU A 1 507 ? 74.277 -11.922 -71.759 1.00 82.12 507 LEU A O 1
ATOM 3726 N N . SER A 1 508 ? 72.152 -11.246 -71.495 1.00 84.75 508 SER A N 1
ATOM 3727 C CA . SER A 1 508 ? 72.211 -10.157 -72.486 1.00 84.75 508 SER A CA 1
ATOM 3728 C C . SER A 1 508 ? 71.654 -8.850 -71.915 1.00 84.75 508 SER A C 1
ATOM 3730 O O . SER A 1 508 ? 70.502 -8.809 -71.501 1.00 84.75 508 SER A O 1
ATOM 3732 N N . VAL A 1 509 ? 72.431 -7.767 -71.934 1.00 86.56 509 VAL A N 1
ATOM 3733 C CA . VAL A 1 509 ? 71.987 -6.421 -71.520 1.00 86.56 509 VAL A CA 1
ATOM 3734 C C . VAL A 1 509 ? 71.796 -5.548 -72.759 1.00 86.56 509 VAL A C 1
ATOM 3736 O O . VAL A 1 509 ? 72.678 -5.502 -73.615 1.00 86.56 509 VAL A O 1
ATOM 3739 N N . THR A 1 510 ? 70.646 -4.878 -72.876 1.00 85.38 510 THR A N 1
ATOM 3740 C CA . THR A 1 510 ? 70.239 -4.102 -74.065 1.00 85.38 510 THR A CA 1
ATOM 3741 C C . THR A 1 510 ? 69.567 -2.796 -73.652 1.00 85.38 510 THR A C 1
ATOM 3743 O O . THR A 1 510 ? 68.694 -2.825 -72.792 1.00 85.38 510 THR A O 1
ATOM 3746 N N . HIS A 1 511 ? 69.862 -1.671 -74.304 1.00 83.69 511 HIS A N 1
ATOM 3747 C CA . HIS A 1 511 ? 69.047 -0.451 -74.198 1.00 83.69 511 HIS A CA 1
ATOM 3748 C C . HIS A 1 511 ? 68.315 -0.194 -75.517 1.00 83.69 511 HIS A C 1
ATOM 3750 O O . HIS A 1 511 ? 68.921 -0.321 -76.572 1.00 83.69 511 HIS A O 1
ATOM 3756 N N . THR A 1 512 ? 67.029 0.158 -75.496 1.00 82.25 512 THR A N 1
ATOM 3757 C CA . THR A 1 512 ? 66.225 0.357 -76.730 1.00 82.25 512 THR A CA 1
ATOM 3758 C C . THR A 1 512 ? 66.147 1.808 -77.207 1.00 82.25 512 THR A C 1
ATOM 3760 O O . THR A 1 512 ? 65.722 2.060 -78.332 1.00 82.25 512 THR A O 1
ATOM 3763 N N . GLY A 1 513 ? 66.560 2.761 -76.367 1.00 77.88 513 GLY A N 1
ATOM 3764 C CA . GLY A 1 513 ? 66.354 4.202 -76.560 1.00 77.88 513 GLY A CA 1
ATOM 3765 C C . GLY A 1 513 ? 65.369 4.820 -75.564 1.00 77.88 513 GLY A C 1
ATOM 3766 O O . GLY A 1 513 ? 65.346 6.037 -75.420 1.00 77.88 513 GLY A O 1
ATOM 3767 N N . SER A 1 514 ? 64.603 3.999 -74.839 1.00 87.25 514 SER A N 1
ATOM 3768 C CA . SER A 1 514 ? 63.729 4.460 -73.744 1.00 87.25 514 SER A CA 1
ATOM 3769 C C . SER A 1 514 ? 63.758 3.559 -72.508 1.00 87.25 514 SER A C 1
ATOM 3771 O O . SER A 1 514 ? 63.501 4.039 -71.410 1.00 87.25 514 SER A O 1
ATOM 3773 N N . PHE A 1 515 ? 64.089 2.272 -72.666 1.00 81.31 515 PHE A N 1
ATOM 3774 C CA . PHE A 1 515 ? 64.189 1.320 -71.558 1.00 81.31 515 PHE A CA 1
ATOM 3775 C C . PHE A 1 515 ? 65.399 0.394 -71.712 1.00 81.31 515 PHE A C 1
ATOM 3777 O O . PHE A 1 515 ? 65.767 0.008 -72.831 1.00 81.31 515 PHE A O 1
ATOM 3784 N N . GLY A 1 516 ? 65.989 0.028 -70.571 1.00 84.00 516 GLY A N 1
ATOM 3785 C CA . GLY A 1 516 ? 67.008 -1.012 -70.444 1.00 84.00 516 GLY A CA 1
ATOM 3786 C C . GLY A 1 516 ? 66.384 -2.375 -70.133 1.00 84.00 516 GLY A C 1
ATOM 3787 O O . GLY A 1 516 ? 65.458 -2.469 -69.333 1.00 84.00 516 GLY A O 1
ATOM 3788 N N . PHE A 1 517 ? 66.912 -3.424 -70.755 1.00 84.62 517 PHE A N 1
ATOM 3789 C CA . PHE A 1 517 ? 66.458 -4.807 -70.645 1.00 84.62 517 PHE A CA 1
ATOM 3790 C C . PHE A 1 517 ? 67.632 -5.724 -70.302 1.00 84.62 517 PHE A C 1
ATOM 3792 O O . PHE A 1 517 ? 68.743 -5.542 -70.807 1.00 84.62 517 PHE A O 1
ATOM 3799 N N . VAL A 1 518 ? 67.365 -6.728 -69.468 1.00 86.81 518 VAL A N 1
ATOM 3800 C CA . VAL A 1 518 ? 68.331 -7.748 -69.051 1.00 86.81 518 VAL A CA 1
ATOM 3801 C C . VAL A 1 518 ? 67.723 -9.122 -69.328 1.00 86.81 518 VAL A C 1
ATOM 3803 O O . VAL A 1 518 ? 66.931 -9.632 -68.539 1.00 86.81 518 VAL A O 1
ATOM 3806 N N . ASP A 1 519 ? 68.069 -9.710 -70.472 1.00 85.38 519 ASP A N 1
ATOM 3807 C CA . ASP A 1 519 ? 67.590 -11.029 -70.879 1.00 85.38 519 ASP A CA 1
ATOM 3808 C C . ASP A 1 519 ? 68.447 -12.120 -70.215 1.00 85.38 519 ASP A C 1
ATOM 3810 O O . ASP A 1 519 ? 69.663 -12.182 -70.420 1.00 85.38 519 ASP A O 1
ATOM 3814 N N . THR A 1 520 ? 67.824 -13.002 -69.435 1.00 84.19 520 THR A N 1
ATOM 3815 C CA . THR A 1 520 ? 68.464 -14.198 -68.865 1.00 84.19 520 THR A CA 1
ATOM 3816 C C . THR A 1 520 ? 67.410 -15.211 -68.409 1.00 84.19 520 THR A C 1
ATOM 3818 O O . THR A 1 520 ? 66.298 -14.839 -68.041 1.00 84.19 520 THR A O 1
ATOM 3821 N N . ASN A 1 521 ? 67.772 -16.497 -68.379 1.00 82.00 521 ASN A N 1
ATOM 3822 C CA . ASN A 1 521 ? 66.931 -17.562 -67.820 1.00 82.00 521 ASN A CA 1
ATOM 3823 C C . ASN A 1 521 ? 66.844 -17.509 -66.280 1.00 82.00 521 ASN A C 1
ATOM 3825 O O . ASN A 1 521 ? 66.008 -18.191 -65.692 1.00 82.00 521 ASN A O 1
ATOM 3829 N N . PHE A 1 522 ? 67.720 -16.741 -65.623 1.00 84.50 522 PHE A N 1
ATOM 3830 C CA . PHE A 1 522 ? 67.719 -16.488 -64.180 1.00 84.50 522 PHE A CA 1
ATOM 3831 C C . PHE A 1 522 ? 68.584 -15.260 -63.863 1.00 84.50 522 PHE A C 1
ATOM 3833 O O . PHE A 1 522 ? 69.703 -15.146 -64.370 1.00 84.50 522 PHE A O 1
ATOM 3840 N N . MET A 1 523 ? 68.104 -14.355 -63.006 1.00 87.50 523 MET A N 1
ATOM 3841 C CA . MET A 1 523 ? 68.896 -13.226 -62.502 1.00 87.50 523 MET A CA 1
ATOM 3842 C C . MET A 1 523 ? 68.968 -13.271 -60.978 1.00 87.50 523 MET A C 1
ATOM 3844 O O . MET A 1 523 ? 67.946 -13.403 -60.308 1.00 87.50 523 MET A O 1
ATOM 3848 N N . GLN A 1 524 ? 70.169 -13.121 -60.419 1.00 89.25 524 GLN A N 1
ATOM 3849 C CA . GLN A 1 524 ? 70.386 -13.097 -58.974 1.00 89.25 524 GLN A CA 1
ATOM 3850 C C . GLN A 1 524 ? 71.257 -11.908 -58.578 1.00 89.25 524 GLN A C 1
ATOM 3852 O O . GLN A 1 524 ? 72.405 -11.806 -59.003 1.00 89.25 524 GLN A O 1
ATOM 3857 N N . ILE A 1 525 ? 70.727 -11.054 -57.705 1.00 89.88 525 ILE A N 1
ATOM 3858 C CA . ILE A 1 525 ? 71.463 -9.949 -57.089 1.00 89.88 525 ILE A CA 1
ATOM 3859 C C . ILE A 1 525 ? 71.950 -10.421 -55.716 1.00 89.88 525 ILE A C 1
ATOM 3861 O O . ILE A 1 525 ? 71.190 -11.026 -54.950 1.00 89.88 525 ILE A O 1
ATOM 3865 N N . ARG A 1 526 ? 73.224 -10.171 -55.407 1.00 87.31 526 ARG A N 1
ATOM 3866 C CA . ARG A 1 526 ? 73.889 -10.564 -54.153 1.00 87.31 526 ARG A CA 1
ATOM 3867 C C . ARG A 1 526 ? 74.530 -9.355 -53.475 1.00 87.31 526 ARG A C 1
ATOM 3869 O O . ARG A 1 526 ? 74.712 -8.317 -54.106 1.00 87.31 526 ARG A O 1
ATOM 3876 N N . ASN A 1 527 ? 74.884 -9.500 -52.202 1.00 84.50 527 ASN A N 1
ATOM 3877 C CA . ASN A 1 527 ? 75.725 -8.529 -51.502 1.00 84.50 527 ASN A CA 1
ATOM 3878 C C . ASN A 1 527 ? 77.134 -8.440 -52.121 1.00 84.50 527 ASN A C 1
ATOM 3880 O O . ASN A 1 527 ? 77.590 -9.355 -52.812 1.00 84.50 527 ASN A O 1
ATOM 3884 N N . ASN A 1 528 ? 77.861 -7.362 -51.812 1.00 76.88 528 ASN A N 1
ATOM 3885 C CA . ASN A 1 528 ? 79.298 -7.313 -52.075 1.00 76.88 528 ASN A CA 1
ATOM 3886 C C . ASN A 1 528 ? 79.997 -8.458 -51.307 1.00 76.88 528 ASN A C 1
ATOM 3888 O O . ASN A 1 528 ? 79.667 -8.716 -50.148 1.00 76.88 528 ASN A O 1
ATOM 3892 N N . GLY A 1 529 ? 80.895 -9.189 -51.970 1.00 74.69 529 GLY A N 1
ATOM 3893 C CA . GLY A 1 529 ? 81.444 -10.467 -51.488 1.00 74.69 529 GLY A CA 1
ATOM 3894 C C . GLY A 1 529 ? 80.611 -11.719 -51.825 1.00 74.69 529 GLY A C 1
ATOM 3895 O O . GLY A 1 529 ? 81.096 -12.831 -51.644 1.00 74.69 529 GLY A O 1
ATOM 3896 N N . GLY A 1 530 ? 79.388 -11.580 -52.353 1.00 78.06 530 GLY A N 1
ATOM 3897 C CA . GLY A 1 530 ? 78.631 -12.665 -52.998 1.00 78.06 530 GLY A CA 1
ATOM 3898 C C . GLY A 1 530 ? 78.076 -13.773 -52.089 1.00 78.06 530 GLY A C 1
ATOM 3899 O O . GLY A 1 530 ? 77.574 -14.775 -52.612 1.00 78.06 530 GLY A O 1
ATOM 3900 N N . THR A 1 531 ? 78.155 -13.606 -50.766 1.00 80.62 531 THR A N 1
ATOM 3901 C CA . THR A 1 531 ? 77.793 -14.598 -49.735 1.00 80.62 531 THR A CA 1
ATOM 3902 C C . THR A 1 531 ? 76.303 -14.663 -49.400 1.00 80.62 531 THR A C 1
ATOM 3904 O O . THR A 1 531 ? 75.837 -15.698 -48.929 1.00 80.62 531 THR A O 1
ATOM 3907 N N . LYS A 1 532 ? 75.543 -13.586 -49.630 1.00 87.12 532 LYS A N 1
ATOM 3908 C CA . LYS A 1 532 ? 74.108 -13.490 -49.323 1.00 87.12 532 LYS A CA 1
ATOM 3909 C C . LYS A 1 532 ? 73.324 -12.954 -50.518 1.00 87.12 532 LYS A C 1
ATOM 3911 O O . LYS A 1 532 ? 73.796 -12.112 -51.281 1.00 87.12 532 LYS A O 1
ATOM 3916 N N . VAL A 1 533 ? 72.109 -13.462 -50.682 1.00 90.12 533 VAL A N 1
ATOM 3917 C CA . VAL A 1 533 ? 71.187 -13.072 -51.756 1.00 90.12 533 VAL A CA 1
ATOM 3918 C C . VAL A 1 533 ? 70.409 -11.824 -51.337 1.00 90.12 533 VAL A C 1
ATOM 3920 O O . VAL A 1 533 ? 70.035 -11.708 -50.172 1.00 90.12 533 VAL A O 1
ATOM 3923 N N . ALA A 1 534 ? 70.156 -10.921 -52.287 1.00 88.12 534 ALA A N 1
ATOM 3924 C CA . ALA A 1 534 ? 69.291 -9.749 -52.123 1.00 88.12 534 ALA A CA 1
ATOM 3925 C C . ALA A 1 534 ? 68.021 -9.850 -52.991 1.00 88.12 534 ALA A C 1
ATOM 3927 O O . ALA A 1 534 ? 66.927 -9.536 -52.529 1.00 88.12 534 ALA A O 1
ATOM 3928 N N . ALA A 1 535 ? 68.138 -10.356 -54.225 1.00 92.50 535 ALA A N 1
ATOM 3929 C CA . ALA A 1 535 ? 66.992 -10.622 -55.098 1.00 92.50 535 ALA A CA 1
ATOM 3930 C C . ALA A 1 535 ? 67.234 -11.825 -56.022 1.00 92.50 535 ALA A C 1
ATOM 3932 O O . ALA A 1 535 ? 68.374 -12.122 -56.390 1.00 92.50 535 ALA A O 1
ATOM 3933 N N . GLN A 1 536 ? 66.151 -12.490 -56.421 1.00 92.50 536 GLN A N 1
ATOM 3934 C CA . GLN A 1 536 ? 66.105 -13.515 -57.462 1.00 92.50 536 GLN A CA 1
ATOM 3935 C C . GLN A 1 536 ? 64.918 -13.258 -58.388 1.00 92.50 536 GLN A C 1
ATOM 3937 O O . GLN A 1 536 ? 63.792 -13.089 -57.917 1.00 92.50 536 GLN A O 1
ATOM 3942 N N . PHE A 1 537 ? 65.175 -13.303 -59.693 1.00 90.62 537 PHE A N 1
ATOM 3943 C CA . PHE A 1 537 ? 64.158 -13.200 -60.731 1.00 90.62 537 PHE A CA 1
ATOM 3944 C C . PHE A 1 537 ? 64.200 -14.435 -61.635 1.00 90.62 537 PHE A C 1
ATOM 3946 O O . PHE A 1 537 ? 65.272 -14.841 -62.098 1.00 90.62 537 PHE A O 1
ATOM 3953 N N . PHE A 1 538 ? 63.030 -15.022 -61.876 1.00 87.12 538 PHE A N 1
ATOM 3954 C CA . PHE A 1 538 ? 62.827 -16.246 -62.653 1.00 87.12 538 PHE A CA 1
ATOM 3955 C C . PHE A 1 538 ? 61.815 -15.981 -63.782 1.00 87.12 538 PHE A C 1
ATOM 3957 O O . PHE A 1 538 ? 60.832 -15.278 -63.554 1.00 87.12 538 PHE A O 1
ATOM 3964 N N . PRO A 1 539 ? 61.976 -16.560 -64.984 1.00 81.38 539 PRO A N 1
ATOM 3965 C CA . PRO A 1 539 ? 61.111 -16.251 -66.127 1.00 81.38 539 PRO A CA 1
ATOM 3966 C C . PRO A 1 539 ? 59.672 -16.775 -65.982 1.00 81.38 539 PRO A C 1
ATOM 3968 O O . PRO A 1 539 ? 58.760 -16.213 -66.577 1.00 81.38 539 PRO A O 1
ATOM 3971 N N . THR A 1 540 ? 59.457 -17.846 -65.209 1.00 81.12 540 THR A N 1
ATOM 3972 C CA . THR A 1 540 ? 58.162 -18.552 -65.097 1.00 81.12 540 THR A CA 1
ATOM 3973 C C . THR A 1 540 ? 57.874 -19.040 -63.670 1.00 81.12 540 THR A C 1
ATOM 3975 O O . THR A 1 540 ? 57.241 -20.077 -63.472 1.00 81.12 540 THR A O 1
ATOM 3978 N N . SER A 1 541 ? 58.431 -18.384 -62.650 1.00 86.19 541 SER A N 1
ATOM 3979 C CA . SER A 1 541 ? 58.331 -18.819 -61.246 1.00 86.19 541 SER A CA 1
ATOM 3980 C C . SER A 1 541 ? 58.390 -17.627 -60.291 1.00 86.19 541 SER A C 1
ATOM 3982 O O . SER A 1 541 ? 58.640 -16.501 -60.712 1.00 86.19 541 SER A O 1
ATOM 3984 N N . ALA A 1 542 ? 58.160 -17.880 -59.002 1.00 89.38 542 ALA A N 1
ATOM 3985 C CA . ALA A 1 542 ? 58.097 -16.863 -57.959 1.00 89.38 542 ALA A CA 1
ATOM 3986 C C . ALA A 1 542 ? 59.331 -15.935 -57.917 1.00 89.38 542 ALA A C 1
ATOM 3988 O O . ALA A 1 542 ? 60.442 -16.379 -57.622 1.00 89.38 542 ALA A O 1
ATOM 3989 N N . GLN A 1 543 ? 59.126 -14.636 -58.153 1.00 93.56 543 GLN A N 1
ATOM 3990 C CA . GLN A 1 543 ? 60.143 -13.599 -57.953 1.00 93.56 543 GLN A CA 1
ATOM 3991 C C . GLN A 1 543 ? 60.355 -13.410 -56.448 1.00 93.56 543 GLN A C 1
ATOM 3993 O O . GLN A 1 543 ? 59.374 -13.372 -55.699 1.00 93.56 543 GLN A O 1
ATOM 3998 N N . ARG A 1 544 ? 61.605 -13.286 -55.988 1.00 94.31 544 ARG A N 1
ATOM 3999 C CA . ARG 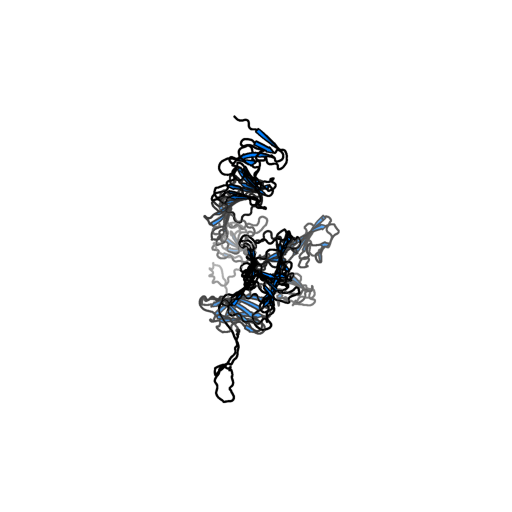A 1 544 ? 61.934 -13.260 -54.551 1.00 94.31 544 ARG A CA 1
ATOM 4000 C C . ARG A 1 544 ? 62.864 -12.115 -54.177 1.00 94.31 544 ARG A C 1
ATOM 4002 O O . ARG A 1 544 ? 63.927 -11.960 -54.776 1.00 94.31 544 ARG A O 1
ATOM 4009 N N . LEU A 1 545 ? 62.518 -11.387 -53.118 1.00 92.56 545 LEU A N 1
ATOM 4010 C CA . LEU A 1 545 ? 63.420 -10.451 -52.438 1.00 92.56 545 LEU A CA 1
ATOM 4011 C C . LEU A 1 545 ? 63.847 -11.033 -51.091 1.00 92.56 545 LEU A C 1
ATOM 4013 O O . LEU A 1 545 ? 63.057 -11.687 -50.403 1.00 92.56 545 LEU A O 1
ATOM 4017 N N . PHE A 1 546 ? 65.098 -10.784 -50.720 1.00 92.12 546 PHE A N 1
ATOM 4018 C CA . PHE A 1 546 ? 65.760 -11.374 -49.564 1.00 92.12 546 PHE A CA 1
ATOM 4019 C C . PHE A 1 546 ? 66.335 -10.288 -48.649 1.00 92.12 546 PHE A C 1
ATOM 4021 O O . PHE A 1 546 ? 66.889 -9.296 -49.119 1.00 92.12 546 PHE A O 1
ATOM 4028 N N . HIS A 1 547 ? 66.277 -10.521 -47.339 1.00 88.31 547 HIS A N 1
ATOM 4029 C CA . HIS A 1 547 ? 67.054 -9.778 -46.351 1.00 88.31 547 HIS A CA 1
ATOM 4030 C C . HIS A 1 547 ? 67.930 -10.757 -45.569 1.00 88.31 547 HIS A C 1
ATOM 4032 O O . HIS A 1 547 ? 67.450 -11.780 -45.082 1.00 88.31 547 HIS A O 1
ATOM 4038 N N . ASP A 1 548 ? 69.225 -10.456 -45.503 1.00 84.19 548 ASP A N 1
ATOM 4039 C CA . ASP A 1 548 ? 70.270 -11.288 -44.895 1.00 84.19 548 ASP A CA 1
ATOM 4040 C C . ASP A 1 548 ? 70.262 -12.777 -45.326 1.00 84.19 548 ASP A C 1
ATOM 4042 O O . ASP A 1 548 ? 70.634 -13.674 -44.578 1.00 84.19 548 ASP A O 1
ATOM 4046 N N . GLY A 1 549 ? 69.841 -13.055 -46.567 1.00 82.81 549 GLY A N 1
ATOM 4047 C CA . GLY A 1 549 ? 69.725 -14.413 -47.116 1.00 82.81 549 GLY A CA 1
ATOM 4048 C C . GLY A 1 549 ? 68.404 -15.137 -46.817 1.00 82.81 549 GLY A C 1
ATOM 4049 O O . GLY A 1 549 ? 68.165 -16.196 -47.393 1.00 82.81 549 GLY A O 1
ATOM 4050 N N . SER A 1 550 ? 67.511 -14.560 -46.006 1.00 88.56 550 SER A N 1
ATOM 4051 C CA . SER A 1 550 ? 66.134 -15.047 -45.814 1.00 88.56 550 SER A CA 1
ATOM 4052 C C . SER A 1 550 ? 65.169 -14.373 -46.791 1.00 88.56 550 SER A C 1
ATOM 4054 O O . SER A 1 550 ? 65.242 -13.159 -46.976 1.00 88.56 550 SER A O 1
ATOM 4056 N N . VAL A 1 551 ? 64.232 -15.120 -47.388 1.00 91.88 551 VAL A N 1
ATOM 4057 C CA . VAL A 1 551 ? 63.157 -14.536 -48.219 1.00 91.88 551 VAL A CA 1
ATOM 4058 C C . VAL A 1 551 ? 62.306 -13.587 -47.364 1.00 91.88 551 VAL A C 1
ATOM 4060 O O . VAL A 1 551 ? 62.024 -13.886 -46.204 1.00 91.88 551 VAL A O 1
ATOM 4063 N N . LYS A 1 552 ? 61.903 -12.446 -47.934 1.00 91.12 552 LYS A N 1
ATOM 4064 C CA . LYS A 1 552 ? 61.003 -11.451 -47.319 1.00 91.12 552 LYS A CA 1
ATOM 4065 C C . LYS A 1 552 ? 59.781 -11.109 -48.166 1.00 91.12 552 LYS A C 1
ATOM 4067 O O . LYS A 1 552 ? 58.744 -10.773 -47.601 1.00 91.12 552 LYS A O 1
ATOM 4072 N N . PHE A 1 553 ? 59.881 -11.260 -49.482 1.00 91.62 553 PHE A N 1
ATOM 4073 C CA . PHE A 1 553 ? 58.798 -11.070 -50.446 1.00 91.62 553 PHE A CA 1
ATOM 4074 C C . PHE A 1 553 ? 58.907 -12.167 -51.506 1.00 91.62 553 PHE A C 1
ATOM 4076 O O . PHE A 1 553 ? 60.007 -12.431 -51.993 1.00 91.62 553 PHE A O 1
ATOM 4083 N N . GLU A 1 554 ? 57.787 -12.787 -51.862 1.00 93.00 554 GLU A N 1
ATOM 4084 C CA . GLU A 1 554 ? 57.679 -13.841 -52.872 1.00 93.00 554 GLU A CA 1
ATOM 4085 C C . GLU A 1 554 ? 56.387 -13.649 -53.683 1.00 93.00 554 GLU A C 1
ATOM 4087 O O . GLU A 1 554 ? 55.305 -13.554 -53.103 1.00 93.00 554 GLU A O 1
ATOM 4092 N N . THR A 1 555 ? 56.462 -13.591 -55.016 1.00 92.38 555 THR A N 1
ATOM 4093 C CA . THR A 1 555 ? 55.246 -13.569 -55.854 1.00 92.38 555 THR A CA 1
ATOM 4094 C C . THR A 1 555 ? 54.636 -14.964 -55.962 1.00 92.38 555 THR A C 1
ATOM 4096 O O . THR A 1 555 ? 55.353 -15.955 -56.072 1.00 92.38 555 THR A O 1
ATOM 4099 N N . THR A 1 556 ? 53.313 -15.044 -56.019 1.00 85.75 556 THR A N 1
ATOM 4100 C CA . THR A 1 556 ? 52.547 -16.289 -56.184 1.00 85.75 556 THR A CA 1
ATOM 4101 C C . THR A 1 556 ? 51.532 -16.129 -57.313 1.00 85.75 556 THR A C 1
ATOM 4103 O O . THR A 1 556 ? 51.210 -15.004 -57.694 1.00 85.75 556 THR A O 1
ATOM 4106 N N . ASP A 1 557 ? 50.973 -17.237 -57.797 1.00 82.50 557 ASP A N 1
ATOM 4107 C CA . ASP A 1 557 ? 49.995 -17.278 -58.898 1.00 82.50 557 ASP A CA 1
ATOM 4108 C C . ASP A 1 557 ? 48.712 -16.458 -58.634 1.00 82.50 557 ASP A C 1
ATOM 4110 O O . ASP A 1 557 ? 47.898 -16.255 -59.532 1.00 82.50 557 ASP A O 1
ATOM 4114 N N . SER A 1 558 ? 48.507 -15.987 -57.398 1.00 77.81 558 SER A N 1
ATOM 4115 C CA . SER A 1 558 ? 47.359 -15.174 -56.977 1.00 77.81 558 SER A CA 1
ATOM 4116 C C . SER A 1 558 ? 47.750 -13.907 -56.198 1.00 77.81 558 SER A C 1
ATOM 4118 O O . SER A 1 558 ? 46.900 -13.320 -55.533 1.00 77.81 558 SER A O 1
ATOM 4120 N N . GLY A 1 559 ? 49.018 -13.472 -56.250 1.00 82.56 559 GLY A N 1
ATOM 4121 C CA . GLY A 1 559 ? 49.466 -12.234 -55.598 1.00 82.56 559 GLY A CA 1
ATOM 4122 C C . GLY A 1 559 ? 50.861 -12.324 -54.979 1.00 82.56 559 GLY A C 1
ATOM 4123 O O . GLY A 1 559 ? 51.830 -12.691 -55.640 1.00 82.56 559 GLY A O 1
ATOM 4124 N N . VAL A 1 560 ? 50.982 -11.971 -53.698 1.00 86.06 560 VAL A N 1
ATOM 4125 C CA . VAL A 1 560 ? 52.261 -11.842 -52.976 1.00 86.06 560 VAL A CA 1
ATOM 4126 C C . VAL A 1 560 ? 52.181 -12.523 -51.612 1.00 86.06 560 VAL A C 1
ATOM 4128 O O . VAL A 1 560 ? 51.188 -12.388 -50.901 1.00 86.06 560 VAL A O 1
ATOM 4131 N N . ARG A 1 561 ? 53.267 -13.192 -51.217 1.00 82.94 561 ARG A N 1
ATOM 4132 C CA . ARG A 1 561 ? 53.536 -13.648 -49.852 1.00 82.94 561 ARG A CA 1
ATOM 4133 C C . ARG A 1 561 ? 54.702 -12.851 -49.265 1.00 82.94 561 ARG A C 1
ATOM 4135 O O . ARG A 1 561 ? 55.791 -12.816 -49.837 1.00 82.94 561 ARG A O 1
ATOM 4142 N N . THR A 1 562 ? 54.494 -12.243 -48.104 1.00 86.94 562 THR A N 1
ATOM 4143 C CA . THR A 1 562 ? 55.544 -11.599 -47.301 1.00 86.94 562 THR A CA 1
ATOM 4144 C C . THR A 1 562 ? 55.953 -12.494 -46.128 1.00 86.94 562 THR A C 1
ATOM 4146 O O . THR A 1 562 ? 55.155 -13.285 -45.630 1.00 86.94 562 THR A O 1
ATOM 4149 N N . PHE A 1 563 ? 57.211 -12.394 -45.688 1.00 82.06 563 PHE A N 1
ATOM 4150 C CA . PHE A 1 563 ? 57.782 -13.235 -44.623 1.00 82.06 563 PHE A CA 1
ATOM 4151 C C . PHE A 1 563 ? 58.359 -12.382 -43.479 1.00 82.06 563 PHE A C 1
ATOM 4153 O O . PHE A 1 563 ? 59.574 -12.194 -43.337 1.00 82.06 563 PHE A O 1
ATOM 4160 N N . GLY A 1 564 ? 57.463 -11.841 -42.658 1.00 75.94 564 GLY A N 1
ATOM 4161 C CA . GLY A 1 564 ? 57.761 -10.927 -41.555 1.00 75.94 564 GLY A CA 1
ATOM 4162 C C . GLY A 1 564 ? 56.631 -9.916 -41.379 1.00 75.94 564 GLY A C 1
ATOM 4163 O O . GLY A 1 564 ? 55.556 -10.087 -41.951 1.00 75.94 564 GLY A O 1
ATOM 4164 N N . SER A 1 565 ? 56.880 -8.852 -40.620 1.00 71.69 565 SER A N 1
ATOM 4165 C CA . SER A 1 565 ? 55.958 -7.721 -40.522 1.00 71.69 565 SER A CA 1
ATOM 4166 C C . SER A 1 565 ? 55.911 -6.914 -41.824 1.00 71.69 565 SER A C 1
ATOM 4168 O O . SER A 1 565 ? 56.930 -6.691 -42.480 1.00 71.69 565 SER A O 1
ATOM 4170 N N . ILE A 1 566 ? 54.715 -6.435 -42.169 1.00 73.81 566 ILE A N 1
ATOM 4171 C CA . ILE A 1 566 ? 54.527 -5.294 -43.068 1.00 73.81 566 ILE A CA 1
ATOM 4172 C C . ILE A 1 566 ? 54.332 -4.074 -42.165 1.00 73.81 566 ILE A C 1
ATOM 4174 O O . ILE A 1 566 ? 53.504 -4.113 -41.260 1.00 73.81 566 ILE A O 1
ATOM 4178 N N . LEU A 1 567 ? 55.088 -3.005 -42.407 1.00 68.31 567 LEU A N 1
ATOM 4179 C CA . LEU A 1 567 ? 54.876 -1.700 -41.781 1.00 68.31 567 LEU A CA 1
ATOM 4180 C C . LEU A 1 567 ? 54.335 -0.752 -42.852 1.00 68.31 567 LEU A C 1
ATOM 4182 O O . LEU A 1 567 ? 54.956 -0.597 -43.903 1.00 68.31 567 LEU A O 1
ATOM 4186 N N . GLY A 1 568 ? 53.176 -0.147 -42.602 1.00 66.31 568 GLY A N 1
ATOM 4187 C CA . GLY A 1 568 ? 52.526 0.764 -43.538 1.00 66.31 568 GLY A CA 1
ATOM 4188 C C . GLY A 1 568 ? 51.407 1.551 -42.866 1.00 66.31 568 GLY A C 1
ATOM 4189 O O . GLY A 1 568 ? 50.628 0.991 -42.103 1.00 66.31 568 GLY A O 1
ATOM 4190 N N . ASP A 1 569 ? 51.338 2.842 -43.179 1.00 65.00 569 ASP A N 1
ATOM 4191 C CA . ASP A 1 569 ? 50.500 3.847 -42.506 1.00 65.00 569 ASP A CA 1
ATOM 4192 C C . ASP A 1 569 ? 48.985 3.675 -42.766 1.00 65.00 569 ASP A C 1
ATOM 4194 O O . ASP A 1 569 ? 48.143 4.236 -42.075 1.00 65.00 569 ASP A O 1
ATOM 4198 N N . SER A 1 570 ? 48.610 2.892 -43.785 1.00 60.78 570 SER A N 1
ATOM 4199 C CA . SER A 1 570 ? 47.215 2.577 -44.140 1.00 60.78 570 SER A CA 1
ATOM 4200 C C . SER A 1 570 ? 47.124 1.270 -44.944 1.00 60.78 570 SER A C 1
ATOM 4202 O O . SER A 1 570 ? 46.853 1.258 -46.147 1.00 60.78 570 SER A O 1
ATOM 4204 N N . ALA A 1 571 ? 47.390 0.136 -44.290 1.00 66.56 571 ALA A N 1
ATOM 4205 C CA . ALA A 1 571 ? 47.370 -1.191 -44.916 1.00 66.56 571 ALA A CA 1
ATOM 4206 C C . ALA A 1 571 ? 45.933 -1.719 -45.141 1.00 66.56 571 ALA A C 1
ATOM 4208 O O . ALA A 1 571 ? 45.396 -2.478 -44.338 1.00 66.56 571 ALA A O 1
ATOM 4209 N N . THR A 1 572 ? 45.305 -1.331 -46.255 1.00 61.72 572 THR A N 1
ATOM 4210 C CA . THR A 1 572 ? 43.936 -1.766 -46.597 1.00 61.72 572 THR A CA 1
ATOM 4211 C C . THR A 1 572 ? 43.911 -3.196 -47.150 1.00 61.72 572 THR A C 1
ATOM 4213 O O . THR A 1 572 ? 44.421 -3.453 -48.241 1.00 61.72 572 THR A O 1
ATOM 4216 N N . ILE A 1 573 ? 43.255 -4.121 -46.442 1.00 70.81 573 ILE A N 1
ATOM 4217 C CA . ILE A 1 573 ? 42.945 -5.468 -46.949 1.00 70.81 573 ILE A CA 1
ATOM 4218 C C . ILE A 1 573 ? 41.638 -5.396 -47.746 1.00 70.81 573 ILE A C 1
ATOM 4220 O O . ILE A 1 573 ? 40.560 -5.286 -47.168 1.00 70.81 573 ILE A O 1
ATOM 4224 N N . ASN A 1 574 ? 41.729 -5.443 -49.077 1.00 53.00 574 ASN A N 1
ATOM 4225 C CA . ASN A 1 574 ? 40.576 -5.278 -49.962 1.00 53.00 574 ASN A CA 1
ATOM 4226 C C . ASN A 1 574 ? 40.150 -6.626 -50.574 1.00 53.00 574 ASN A C 1
ATOM 4228 O O . ASN A 1 574 ? 40.710 -7.069 -51.577 1.00 53.00 574 ASN A O 1
ATOM 4232 N N . GLY A 1 575 ? 39.191 -7.299 -49.929 1.00 58.91 575 GLY A N 1
ATOM 4233 C CA . GLY A 1 575 ? 38.681 -8.625 -50.306 1.00 58.91 575 GLY A CA 1
ATOM 4234 C C . GLY A 1 575 ? 38.682 -9.637 -49.145 1.00 58.91 575 GLY A C 1
ATOM 4235 O O . GLY A 1 575 ? 39.199 -9.341 -48.066 1.00 58.91 575 GLY A O 1
ATOM 4236 N N . PRO A 1 576 ? 38.100 -10.839 -49.331 1.00 56.66 576 PRO A N 1
ATOM 4237 C CA . PRO A 1 576 ? 37.976 -11.849 -48.277 1.00 56.66 576 PRO A CA 1
ATOM 4238 C C . PRO A 1 576 ? 39.321 -12.532 -47.969 1.00 56.66 576 PRO A C 1
ATOM 4240 O O . PRO A 1 576 ? 39.674 -13.554 -48.560 1.00 56.66 576 PRO A O 1
ATOM 4243 N N . ALA A 1 577 ? 40.082 -11.977 -47.025 1.00 66.00 577 ALA A N 1
ATOM 4244 C CA . ALA A 1 577 ? 41.356 -12.541 -46.583 1.00 66.00 577 ALA A CA 1
ATOM 4245 C C . ALA A 1 577 ? 41.170 -13.685 -45.569 1.00 66.00 577 ALA A C 1
ATOM 4247 O O . ALA A 1 577 ? 40.677 -13.489 -44.459 1.00 66.00 577 ALA A O 1
ATOM 4248 N N . ALA A 1 578 ? 41.628 -14.888 -45.924 1.00 64.56 578 ALA A N 1
ATOM 4249 C CA . ALA A 1 578 ? 41.654 -16.036 -45.022 1.00 64.56 578 ALA A CA 1
ATOM 4250 C C . ALA A 1 578 ? 42.884 -15.980 -44.097 1.00 64.56 578 ALA A C 1
ATOM 4252 O O . ALA A 1 578 ? 43.985 -16.372 -44.483 1.00 64.56 578 ALA A O 1
ATOM 4253 N N . ILE A 1 579 ? 42.700 -15.506 -42.864 1.00 70.81 579 ILE A N 1
ATOM 4254 C CA . ILE A 1 579 ? 43.789 -15.400 -41.882 1.00 70.81 579 ILE A CA 1
ATOM 4255 C C . ILE A 1 579 ? 44.088 -16.788 -41.296 1.00 70.81 579 ILE A C 1
ATOM 4257 O O . ILE A 1 579 ? 43.219 -17.439 -40.706 1.00 70.81 579 ILE A O 1
ATOM 4261 N N . SER A 1 580 ? 45.310 -17.281 -41.507 1.00 66.44 580 SER A N 1
ATOM 4262 C CA . SER A 1 580 ? 45.709 -18.653 -41.163 1.00 66.44 580 SER A CA 1
ATOM 4263 C C . SER A 1 580 ? 46.078 -18.847 -39.691 1.00 66.44 580 SER A C 1
ATOM 4265 O O . SER A 1 580 ? 45.889 -19.945 -39.176 1.00 66.44 580 SER A O 1
ATOM 4267 N N . GLY A 1 581 ? 46.571 -17.798 -39.030 1.00 71.44 581 GLY A N 1
ATOM 4268 C CA . GLY A 1 581 ? 46.802 -17.724 -37.584 1.00 71.44 581 GLY A CA 1
ATOM 4269 C C . GLY A 1 581 ? 45.929 -16.643 -36.945 1.00 71.44 581 GLY A C 1
ATOM 4270 O O . GLY A 1 581 ? 44.836 -16.366 -37.443 1.00 71.44 581 GLY A O 1
ATOM 4271 N N . ASP A 1 582 ? 46.428 -16.033 -35.877 1.00 74.62 582 ASP A N 1
ATOM 4272 C CA . ASP A 1 582 ? 45.757 -14.945 -35.160 1.00 74.62 582 ASP A CA 1
ATOM 4273 C C . ASP A 1 582 ? 45.936 -13.592 -35.878 1.00 74.62 582 ASP A C 1
ATOM 4275 O O . ASP A 1 582 ? 46.896 -13.397 -36.631 1.00 74.62 582 ASP A O 1
ATOM 4279 N N . LEU A 1 583 ? 45.027 -12.642 -35.633 1.00 76.56 583 LEU A N 1
ATOM 4280 C CA . LEU A 1 583 ? 45.151 -11.249 -36.088 1.00 76.56 583 LEU A CA 1
ATOM 4281 C C . LEU A 1 583 ? 45.173 -10.303 -34.888 1.00 76.56 583 LEU A C 1
ATOM 4283 O O . LEU A 1 583 ? 44.134 -10.098 -34.266 1.00 76.56 583 LEU A O 1
ATOM 4287 N N . THR A 1 584 ? 46.313 -9.667 -34.631 1.00 71.25 584 THR A N 1
ATOM 4288 C CA . THR A 1 584 ? 46.422 -8.507 -33.732 1.00 71.25 584 THR A CA 1
ATOM 4289 C C . THR A 1 584 ? 46.264 -7.227 -34.550 1.00 71.25 584 THR A C 1
ATOM 4291 O O . THR A 1 584 ? 46.953 -7.064 -35.558 1.00 71.25 584 THR A O 1
ATOM 4294 N N . LEU A 1 585 ? 45.359 -6.331 -34.146 1.00 71.62 585 LEU A N 1
ATOM 4295 C CA . LEU A 1 585 ? 45.061 -5.101 -34.897 1.00 71.62 585 LEU A CA 1
ATOM 4296 C C . LEU A 1 585 ? 45.949 -3.900 -34.536 1.00 71.62 585 LEU A C 1
ATOM 4298 O O . LEU A 1 585 ? 45.967 -2.925 -35.283 1.00 71.62 585 LEU A O 1
ATOM 4302 N N . ASP A 1 586 ? 46.700 -3.962 -33.436 1.00 69.94 586 ASP A N 1
ATOM 4303 C CA . ASP A 1 586 ? 47.663 -2.930 -33.053 1.00 69.94 586 ASP A CA 1
ATOM 4304 C C . ASP A 1 586 ? 48.943 -3.516 -32.432 1.00 69.94 586 ASP A C 1
ATOM 4306 O O . ASP A 1 586 ? 49.072 -4.722 -32.213 1.00 69.94 586 ASP A O 1
ATOM 4310 N N . SER A 1 587 ? 49.921 -2.653 -32.153 1.00 59.97 587 SER A N 1
ATOM 4311 C CA . SER A 1 587 ? 51.186 -3.037 -31.515 1.00 59.97 587 SER A CA 1
ATOM 4312 C C . SER A 1 587 ? 51.116 -3.144 -29.985 1.00 59.97 587 SER A C 1
ATOM 4314 O O . SER A 1 587 ? 52.132 -3.462 -29.369 1.00 59.97 587 SER A O 1
ATOM 4316 N N . ALA A 1 588 ? 49.965 -2.856 -29.366 1.00 59.84 588 ALA A N 1
ATOM 4317 C CA . ALA A 1 588 ? 49.768 -2.928 -27.916 1.00 59.84 588 ALA A CA 1
ATOM 4318 C C . ALA A 1 588 ? 49.066 -4.225 -27.465 1.00 59.84 588 ALA A C 1
ATOM 4320 O O . ALA A 1 588 ? 49.080 -4.542 -26.276 1.00 59.84 588 ALA A O 1
ATOM 4321 N N . GLY A 1 589 ? 48.473 -4.984 -28.395 1.00 61.12 589 GLY A N 1
ATOM 4322 C CA . GLY A 1 589 ? 47.663 -6.165 -28.080 1.00 61.12 589 GLY A CA 1
ATOM 4323 C C . GLY A 1 589 ? 46.237 -5.814 -27.645 1.00 61.12 589 GLY A C 1
ATOM 4324 O O . GLY A 1 589 ? 45.586 -6.618 -26.979 1.00 61.12 589 GLY A O 1
ATOM 4325 N N . ALA A 1 590 ? 45.750 -4.621 -28.002 1.00 65.69 590 ALA A N 1
ATOM 4326 C CA . ALA A 1 590 ? 44.461 -4.088 -27.566 1.00 65.69 590 ALA A CA 1
ATOM 4327 C C . ALA A 1 590 ? 43.267 -4.906 -28.068 1.00 65.69 590 ALA A C 1
ATOM 4329 O O . ALA A 1 590 ? 42.289 -5.087 -27.345 1.00 65.69 590 ALA A O 1
ATOM 4330 N N . VAL A 1 591 ? 43.340 -5.377 -29.315 1.00 74.06 591 VAL A N 1
ATOM 4331 C CA . VAL A 1 591 ? 42.276 -6.128 -29.987 1.00 74.06 591 VAL A CA 1
ATOM 4332 C C . VAL A 1 591 ? 42.911 -7.228 -30.827 1.00 74.06 591 VAL A C 1
ATOM 4334 O O . VAL A 1 591 ? 43.700 -6.942 -31.735 1.00 74.06 591 VAL A O 1
ATOM 4337 N N . PHE A 1 592 ? 42.565 -8.483 -30.537 1.00 78.25 592 PHE A N 1
ATOM 4338 C CA . PHE A 1 592 ? 43.065 -9.625 -31.296 1.00 78.25 592 PHE A CA 1
ATOM 4339 C C . PHE A 1 592 ? 42.016 -10.715 -31.525 1.00 78.25 592 PHE A C 1
ATOM 4341 O O . PHE A 1 592 ? 41.298 -11.131 -30.615 1.00 78.25 592 PHE A O 1
ATOM 4348 N N . PHE A 1 593 ? 41.949 -11.192 -32.768 1.00 79.00 593 PHE A N 1
ATOM 4349 C CA . PHE A 1 593 ? 41.204 -12.388 -33.144 1.00 79.00 593 PHE A CA 1
ATOM 4350 C C . PHE A 1 593 ? 42.103 -13.598 -32.909 1.00 79.00 593 PHE A C 1
ATOM 4352 O O . PHE A 1 593 ? 42.930 -13.944 -33.755 1.00 79.00 593 PHE A O 1
ATOM 4359 N N . ASP A 1 594 ? 41.939 -14.212 -31.744 1.00 73.56 594 ASP A N 1
ATOM 4360 C CA . ASP A 1 594 ? 42.608 -15.449 -31.367 1.00 73.56 594 ASP A CA 1
ATOM 4361 C C . ASP A 1 594 ? 41.898 -16.625 -32.052 1.00 73.56 594 ASP A C 1
ATOM 4363 O O . ASP A 1 594 ? 40.740 -16.945 -31.763 1.00 73.56 594 ASP A O 1
ATOM 4367 N N . LYS A 1 595 ? 42.579 -17.245 -33.012 1.00 78.00 595 LYS A N 1
ATOM 4368 C CA . LYS A 1 595 ? 42.091 -18.382 -33.796 1.00 78.00 595 LYS A CA 1
ATOM 4369 C C . LYS A 1 595 ? 42.127 -19.680 -32.989 1.00 78.00 595 LYS A C 1
ATOM 4371 O O . LYS A 1 595 ? 41.339 -20.586 -33.270 1.00 78.00 595 LYS A O 1
ATOM 4376 N N . SER A 1 596 ? 43.033 -19.766 -32.017 1.00 80.81 596 SER A N 1
ATOM 4377 C CA . SER A 1 596 ? 43.239 -20.942 -31.169 1.00 80.81 596 SER A CA 1
ATOM 4378 C C . SER A 1 596 ? 42.097 -21.075 -30.161 1.00 80.81 596 SER A C 1
ATOM 4380 O O . SER A 1 596 ? 41.423 -22.107 -30.127 1.00 80.81 596 SER A O 1
ATOM 4382 N N . ASP A 1 597 ? 41.797 -19.983 -29.454 1.00 80.31 597 ASP A N 1
ATOM 4383 C CA . ASP A 1 597 ? 40.668 -19.871 -28.519 1.00 80.31 597 ASP A CA 1
ATOM 4384 C C . ASP A 1 597 ? 39.336 -19.550 -29.227 1.00 80.31 597 ASP A C 1
ATOM 4386 O O . ASP A 1 597 ? 38.267 -19.635 -28.621 1.00 80.31 597 ASP A O 1
ATOM 4390 N N . LYS A 1 598 ? 39.381 -19.227 -30.530 1.00 80.88 598 LYS A N 1
ATOM 4391 C CA . LYS A 1 598 ? 38.233 -18.865 -31.392 1.00 80.88 598 LYS A CA 1
ATOM 4392 C C . LYS A 1 598 ? 37.469 -17.637 -30.883 1.00 80.88 598 LYS A C 1
ATOM 4394 O O . LYS A 1 598 ? 36.243 -17.570 -30.975 1.00 80.88 598 LYS A O 1
ATOM 4399 N N . SER A 1 599 ? 38.198 -16.662 -30.352 1.00 80.44 599 SER A N 1
ATOM 4400 C CA . SER A 1 599 ? 37.655 -15.523 -29.611 1.00 80.44 599 SER A CA 1
ATOM 4401 C C . SER A 1 599 ? 38.223 -14.195 -30.103 1.00 80.44 599 SER A C 1
ATOM 4403 O O . SER A 1 599 ? 39.432 -14.069 -30.292 1.00 80.44 599 SER A O 1
ATOM 4405 N N . LEU A 1 600 ? 37.373 -13.173 -30.202 1.00 84.12 600 LEU A N 1
ATOM 4406 C CA . LEU A 1 600 ? 37.830 -11.786 -30.198 1.00 84.12 600 LEU A CA 1
ATOM 4407 C C . LEU A 1 600 ? 38.152 -11.393 -28.751 1.00 84.12 600 LEU A C 1
ATOM 4409 O O . LEU A 1 600 ? 37.248 -11.312 -27.920 1.00 84.12 600 LEU A O 1
ATOM 4413 N N . LYS A 1 601 ? 39.430 -11.165 -28.451 1.00 80.12 601 LYS A N 1
ATOM 4414 C CA . LYS A 1 601 ? 39.895 -10.683 -27.148 1.00 80.12 601 LYS A CA 1
ATOM 4415 C C . LYS A 1 601 ? 40.159 -9.183 -27.231 1.00 80.12 601 LYS A C 1
ATOM 4417 O O . LYS A 1 601 ? 40.732 -8.695 -28.206 1.00 80.12 601 LYS A O 1
ATOM 4422 N N . ILE A 1 602 ? 39.721 -8.466 -26.200 1.00 79.81 602 ILE A N 1
ATOM 4423 C CA . ILE A 1 602 ? 39.909 -7.024 -26.032 1.00 79.81 602 ILE A CA 1
ATOM 4424 C C . ILE A 1 602 ? 40.636 -6.823 -24.702 1.00 79.81 602 ILE A C 1
ATOM 4426 O O . ILE A 1 602 ? 40.203 -7.350 -23.678 1.00 79.81 602 ILE A O 1
ATOM 4430 N N . GLY A 1 603 ? 41.775 -6.135 -24.742 1.00 74.56 603 GLY A N 1
ATOM 4431 C CA . GLY A 1 603 ? 42.668 -5.965 -23.597 1.00 74.56 603 GLY A CA 1
ATOM 4432 C C . GLY A 1 603 ? 42.124 -5.013 -22.531 1.00 74.56 603 GLY A C 1
ATOM 4433 O O . GLY A 1 603 ? 41.207 -4.228 -22.774 1.00 74.56 603 GLY A O 1
ATOM 4434 N N . GLU A 1 604 ? 42.738 -5.035 -21.348 1.00 74.31 604 GLU A N 1
ATOM 4435 C CA . GLU A 1 604 ? 42.379 -4.149 -20.231 1.00 74.31 604 GLU A CA 1
ATOM 4436 C C . GLU A 1 604 ? 42.300 -2.674 -20.649 1.00 74.31 604 GLU A C 1
ATOM 4438 O O . GLU A 1 604 ? 43.165 -2.182 -21.373 1.00 74.31 604 GLU A O 1
ATOM 4443 N N . ASN A 1 605 ? 41.275 -1.968 -20.162 1.00 73.12 605 ASN A N 1
ATOM 4444 C CA . ASN A 1 605 ? 40.947 -0.568 -20.478 1.00 73.12 605 ASN A CA 1
ATOM 4445 C C . ASN A 1 605 ? 40.526 -0.270 -21.933 1.00 73.12 605 ASN A C 1
ATOM 4447 O O . ASN A 1 605 ? 40.236 0.887 -22.244 1.00 73.12 605 ASN A O 1
ATOM 4451 N N . HIS A 1 606 ? 40.430 -1.271 -22.812 1.00 80.19 606 HIS A N 1
ATOM 4452 C CA . HIS A 1 606 ? 39.930 -1.087 -24.177 1.00 80.19 606 HIS A CA 1
ATOM 4453 C C . HIS A 1 606 ? 38.407 -1.294 -24.257 1.00 80.19 606 HIS A C 1
ATOM 4455 O O . HIS A 1 606 ? 37.781 -1.906 -23.387 1.00 80.19 606 HIS A O 1
ATOM 4461 N N . ILE A 1 607 ? 37.788 -0.716 -25.292 1.00 84.06 607 ILE A N 1
ATOM 4462 C CA . ILE A 1 607 ? 36.330 -0.588 -25.427 1.00 84.06 607 ILE A CA 1
ATOM 4463 C C . ILE A 1 607 ? 35.918 -0.985 -26.847 1.00 84.06 607 ILE A C 1
ATOM 4465 O O . ILE A 1 607 ? 36.347 -0.345 -27.806 1.00 84.06 607 ILE A O 1
ATOM 4469 N N . ALA A 1 608 ? 35.032 -1.972 -26.987 1.00 86.69 608 ALA A N 1
ATOM 4470 C CA . ALA A 1 608 ? 34.270 -2.146 -28.221 1.00 86.69 608 ALA A CA 1
ATOM 4471 C C . ALA A 1 608 ? 33.154 -1.096 -28.259 1.00 86.69 608 ALA A C 1
ATOM 4473 O O . ALA A 1 608 ? 32.315 -1.054 -27.356 1.00 86.69 608 ALA A O 1
ATOM 4474 N N . LYS A 1 609 ? 33.155 -0.245 -29.287 1.00 87.94 609 LYS A N 1
ATOM 4475 C CA . LYS A 1 609 ? 32.125 0.773 -29.530 1.00 87.94 609 LYS A CA 1
ATOM 4476 C C . LYS A 1 609 ? 31.279 0.381 -30.740 1.00 87.94 609 LYS A C 1
ATOM 4478 O O . LYS A 1 609 ? 31.819 -0.083 -31.742 1.00 87.94 609 LYS A O 1
ATOM 4483 N N . PHE A 1 610 ? 29.975 0.605 -30.644 1.00 86.06 610 PHE A N 1
ATOM 4484 C CA . PHE A 1 610 ? 28.990 0.341 -31.691 1.00 86.06 610 PHE A CA 1
ATOM 4485 C C . PHE A 1 610 ? 28.127 1.595 -31.901 1.00 86.06 610 PHE A C 1
ATOM 4487 O O . PHE A 1 610 ? 27.811 2.290 -30.935 1.00 86.06 610 PHE A O 1
ATOM 4494 N N . GLY A 1 611 ? 27.765 1.880 -33.156 1.00 85.56 611 GLY A N 1
ATOM 4495 C CA . GLY A 1 611 ? 27.263 3.196 -33.579 1.00 85.56 611 GLY A CA 1
ATOM 4496 C C . GLY A 1 611 ? 28.409 4.180 -33.851 1.00 85.56 611 GLY A C 1
ATOM 4497 O O . GLY A 1 611 ? 29.465 4.094 -33.223 1.00 85.56 611 GLY A O 1
ATOM 4498 N N . GLU A 1 612 ? 28.230 5.104 -34.799 1.00 79.62 612 GLU A N 1
ATOM 4499 C CA . GLU A 1 612 ? 29.300 6.019 -35.247 1.00 79.62 612 GLU A CA 1
ATOM 4500 C C . GLU A 1 612 ? 29.775 6.975 -34.138 1.00 79.62 612 GLU A C 1
ATOM 4502 O O . GLU A 1 612 ? 30.947 7.345 -34.098 1.00 79.62 612 GLU A O 1
ATOM 4507 N N . ASN A 1 613 ? 28.897 7.301 -33.182 1.00 82.06 613 ASN A N 1
ATOM 4508 C CA . ASN A 1 613 ? 29.228 8.104 -32.000 1.00 82.06 613 ASN A CA 1
ATOM 4509 C C . ASN A 1 613 ? 29.630 7.242 -30.783 1.00 82.06 613 ASN A C 1
ATOM 4511 O O . ASN A 1 613 ? 29.911 7.765 -29.703 1.00 82.06 613 ASN A O 1
ATOM 4515 N N . GLY A 1 614 ? 29.665 5.913 -30.938 1.00 85.31 614 GLY A N 1
ATOM 4516 C CA . GLY A 1 614 ? 29.830 4.963 -29.838 1.00 85.31 614 GLY A CA 1
ATOM 4517 C C . GLY A 1 614 ? 28.611 4.907 -28.919 1.00 85.31 614 GLY A C 1
ATOM 4518 O O . GLY A 1 614 ? 28.768 4.893 -27.699 1.00 85.31 614 GLY A O 1
ATOM 4519 N N . ASP A 1 615 ? 27.407 4.907 -29.493 1.00 87.19 615 ASP A N 1
ATOM 4520 C CA . ASP A 1 615 ? 26.119 4.869 -28.792 1.00 87.19 615 ASP A CA 1
ATOM 4521 C C . ASP A 1 615 ? 25.982 3.667 -27.838 1.00 87.19 615 ASP A C 1
ATOM 4523 O O . ASP A 1 615 ? 25.328 3.785 -26.800 1.00 87.19 615 ASP A O 1
ATOM 4527 N N . PHE A 1 616 ? 26.662 2.550 -28.122 1.00 92.06 616 PHE A N 1
ATOM 4528 C CA . PHE A 1 616 ? 26.810 1.409 -27.212 1.00 92.06 616 PHE A CA 1
ATOM 4529 C C . PHE A 1 616 ? 28.285 1.018 -27.013 1.00 92.06 616 PHE A C 1
ATOM 4531 O O . PHE A 1 616 ? 29.071 0.981 -27.960 1.00 92.06 616 PHE A O 1
ATOM 4538 N N . GLU A 1 617 ? 28.658 0.705 -25.770 1.00 91.38 617 GLU A N 1
ATOM 4539 C CA . GLU A 1 617 ? 30.007 0.317 -25.348 1.00 91.38 617 GLU A CA 1
ATOM 4540 C C . GLU A 1 617 ? 30.007 -1.016 -24.589 1.00 91.38 617 GLU A C 1
ATOM 4542 O O . GLU A 1 617 ? 29.240 -1.203 -23.639 1.00 91.38 617 GLU A O 1
ATOM 4547 N N . VAL A 1 618 ? 30.954 -1.893 -24.930 1.00 91.06 618 VAL A N 1
ATOM 4548 C CA . VAL A 1 618 ? 31.318 -3.088 -24.150 1.00 91.06 618 VAL A CA 1
ATOM 4549 C C . VAL A 1 618 ? 32.784 -2.972 -23.743 1.00 91.06 618 VAL A C 1
ATOM 4551 O O . VAL A 1 618 ? 33.646 -2.754 -24.597 1.00 91.06 618 VAL A O 1
ATOM 4554 N N . LYS A 1 619 ? 33.082 -3.082 -22.444 1.00 86.62 619 LYS A N 1
ATOM 4555 C CA . LYS A 1 619 ? 34.434 -2.842 -21.907 1.00 86.62 619 LYS A CA 1
ATOM 4556 C C . LYS A 1 619 ? 34.737 -3.602 -20.623 1.00 86.62 619 LYS A C 1
ATOM 4558 O O . LYS A 1 619 ? 33.825 -3.963 -19.879 1.00 86.62 619 LYS A O 1
ATOM 4563 N N . HIS A 1 620 ? 36.028 -3.776 -20.355 1.00 85.00 620 HIS A N 1
ATOM 4564 C CA . HIS A 1 620 ? 36.545 -4.266 -19.081 1.00 85.00 620 HIS A CA 1
ATOM 4565 C C . HIS A 1 620 ? 37.436 -3.200 -18.432 1.00 85.00 620 HIS A C 1
ATOM 4567 O O . HIS A 1 620 ? 38.329 -2.648 -19.078 1.00 85.00 620 HIS A O 1
ATOM 4573 N N . THR A 1 621 ? 37.161 -2.877 -17.168 1.00 80.56 621 THR A N 1
ATOM 4574 C CA . THR A 1 621 ? 37.871 -1.828 -16.419 1.00 80.56 621 THR A CA 1
ATOM 4575 C C . THR A 1 621 ? 38.049 -2.238 -14.961 1.00 80.56 621 THR A C 1
ATOM 4577 O O . THR A 1 621 ? 37.058 -2.383 -14.239 1.00 80.56 621 THR A O 1
ATOM 4580 N N . ASN A 1 622 ? 39.297 -2.390 -14.507 1.00 77.88 622 ASN A N 1
ATOM 4581 C CA . ASN A 1 622 ? 39.649 -2.702 -13.113 1.00 77.88 622 ASN A CA 1
ATOM 4582 C C . ASN A 1 622 ? 38.833 -3.876 -12.521 1.00 77.88 622 ASN A C 1
ATOM 4584 O O . ASN A 1 622 ? 38.292 -3.768 -11.423 1.00 77.88 622 ASN A O 1
ATOM 4588 N N . GLY A 1 623 ? 38.693 -4.973 -13.276 1.00 81.62 623 GLY A N 1
ATOM 4589 C CA . GLY A 1 623 ? 37.942 -6.168 -12.860 1.00 81.62 623 GLY A CA 1
ATOM 4590 C C . GLY A 1 623 ? 36.418 -6.103 -13.044 1.00 81.62 623 GLY A C 1
ATOM 4591 O O . GLY A 1 623 ? 35.724 -7.024 -12.622 1.00 81.62 623 GLY A O 1
ATOM 4592 N N . ASN A 1 624 ? 35.883 -5.040 -13.655 1.00 83.12 624 ASN A N 1
ATOM 4593 C CA . ASN A 1 624 ? 34.453 -4.893 -13.941 1.00 83.12 624 ASN A CA 1
ATOM 4594 C C . ASN A 1 624 ? 34.189 -5.038 -15.445 1.00 83.12 624 ASN A C 1
ATOM 4596 O O . ASN A 1 624 ? 34.724 -4.262 -16.240 1.00 83.12 624 ASN A O 1
ATOM 4600 N N . SER A 1 625 ? 33.315 -5.970 -15.830 1.00 87.62 625 SER A N 1
ATOM 4601 C CA . SER A 1 625 ? 32.718 -6.025 -17.172 1.00 87.62 625 SER A CA 1
ATOM 4602 C C . SER A 1 625 ? 31.509 -5.093 -17.242 1.00 87.62 625 SER A C 1
ATOM 4604 O O . SER A 1 625 ? 30.596 -5.203 -16.426 1.00 87.62 625 SER A O 1
ATOM 4606 N N . ILE A 1 626 ? 31.485 -4.182 -18.217 1.00 88.44 626 ILE A N 1
ATOM 4607 C CA . ILE A 1 626 ? 30.456 -3.141 -18.336 1.00 88.44 626 ILE A CA 1
ATOM 4608 C C . ILE A 1 626 ? 29.839 -3.170 -19.738 1.00 88.44 626 ILE A C 1
ATOM 4610 O O . ILE A 1 626 ? 30.550 -3.054 -20.738 1.00 88.44 626 ILE A O 1
ATOM 4614 N N . LEU A 1 627 ? 28.506 -3.247 -19.782 1.00 93.19 627 LEU A N 1
ATOM 4615 C CA . LEU A 1 627 ? 27.676 -2.910 -20.941 1.00 93.19 627 LEU A CA 1
ATOM 4616 C C . LEU A 1 627 ? 27.095 -1.510 -20.696 1.00 93.19 627 LEU A C 1
ATOM 4618 O O . LEU A 1 627 ? 26.505 -1.279 -19.640 1.00 93.19 627 LEU A O 1
ATOM 4622 N N . LYS A 1 628 ? 27.267 -0.567 -21.627 1.00 91.38 628 LYS A N 1
ATOM 4623 C CA . LYS A 1 628 ? 26.806 0.821 -21.451 1.00 91.38 628 LYS A CA 1
ATOM 4624 C C . LYS A 1 628 ? 26.194 1.371 -22.737 1.00 91.38 628 LYS A C 1
ATOM 4626 O O . LYS A 1 628 ? 26.885 1.459 -23.744 1.00 91.38 628 LYS A O 1
ATOM 4631 N N . ALA A 1 629 ? 24.949 1.836 -22.680 1.00 92.12 629 ALA A N 1
ATOM 4632 C CA . ALA A 1 629 ? 24.429 2.777 -23.668 1.00 92.12 629 ALA A CA 1
ATOM 4633 C C . ALA A 1 629 ? 24.860 4.209 -23.297 1.00 92.12 629 ALA A C 1
ATOM 4635 O O . ALA A 1 629 ? 24.761 4.622 -22.139 1.00 92.12 629 ALA A O 1
ATOM 4636 N N . ASN A 1 630 ? 25.363 4.958 -24.275 1.00 88.88 630 ASN A N 1
ATOM 4637 C CA . ASN A 1 630 ? 25.596 6.400 -24.183 1.00 88.88 630 ASN A CA 1
ATOM 4638 C C . ASN A 1 630 ? 24.352 7.203 -24.610 1.00 88.88 630 ASN A C 1
ATOM 4640 O O . ASN A 1 630 ? 24.225 8.364 -24.230 1.00 88.88 630 ASN A O 1
ATOM 4644 N N . ASN A 1 631 ? 23.443 6.581 -25.367 1.00 84.31 631 ASN A N 1
ATOM 4645 C CA . ASN A 1 631 ? 22.202 7.162 -25.865 1.00 84.31 631 ASN A CA 1
ATOM 4646 C C . ASN A 1 631 ? 21.115 6.068 -25.923 1.00 84.31 631 ASN A C 1
ATOM 4648 O O . ASN A 1 631 ? 21.385 4.966 -26.396 1.00 84.31 631 ASN A O 1
ATOM 4652 N N . GLY A 1 632 ? 19.905 6.358 -25.436 1.00 85.62 632 GLY A N 1
ATOM 4653 C CA . GLY A 1 632 ? 18.807 5.384 -25.333 1.00 85.62 632 GLY A CA 1
ATOM 4654 C C . GLY A 1 632 ? 18.997 4.271 -24.276 1.00 85.62 632 GLY A C 1
ATOM 4655 O O . GLY A 1 632 ? 20.018 4.220 -23.585 1.00 85.62 632 GLY A O 1
ATOM 4656 N N . PRO A 1 633 ? 17.992 3.390 -24.097 1.00 91.62 633 PRO A N 1
ATOM 4657 C CA . PRO A 1 633 ? 18.059 2.241 -23.192 1.00 91.62 633 PRO A CA 1
ATOM 4658 C C . PRO A 1 633 ? 18.735 1.017 -23.840 1.00 91.62 633 PRO A C 1
ATOM 4660 O O . PRO A 1 633 ? 18.699 0.839 -25.056 1.00 91.62 633 PRO A O 1
ATOM 4663 N N . ILE A 1 634 ? 19.283 0.114 -23.019 1.00 92.94 634 ILE A N 1
ATOM 4664 C CA . ILE A 1 634 ? 19.720 -1.215 -23.476 1.00 92.94 634 ILE A CA 1
ATOM 4665 C C . ILE A 1 634 ? 18.509 -2.156 -23.472 1.00 92.94 634 ILE A C 1
ATOM 4667 O O . ILE A 1 634 ? 18.000 -2.502 -22.407 1.00 92.94 634 ILE A O 1
ATOM 4671 N N . PHE A 1 635 ? 18.083 -2.617 -24.648 1.00 89.44 635 PHE A N 1
ATOM 4672 C CA . PHE A 1 635 ? 17.109 -3.704 -24.769 1.00 89.44 635 PHE A CA 1
ATOM 4673 C C . PHE A 1 635 ? 17.819 -5.064 -24.797 1.00 89.44 635 PHE A C 1
ATOM 4675 O O . PHE A 1 635 ? 18.719 -5.284 -25.605 1.00 89.44 635 PHE A O 1
ATOM 4682 N N . ILE A 1 636 ? 17.387 -5.994 -23.940 1.00 88.94 636 ILE A N 1
ATOM 4683 C CA . ILE A 1 636 ? 17.802 -7.404 -23.976 1.00 88.94 636 ILE A CA 1
ATOM 4684 C C . ILE A 1 636 ? 16.553 -8.226 -24.292 1.00 88.94 636 ILE A C 1
ATOM 4686 O O . ILE A 1 636 ? 15.670 -8.369 -23.450 1.00 88.94 636 ILE A O 1
ATOM 4690 N N . GLN A 1 637 ? 16.460 -8.726 -25.523 1.00 87.31 637 GLN A N 1
ATOM 4691 C CA . GLN A 1 637 ? 15.283 -9.427 -26.045 1.00 87.31 637 GLN A CA 1
ATOM 4692 C C . GLN A 1 637 ? 15.643 -10.861 -26.449 1.00 87.31 637 GLN A C 1
ATOM 4694 O O . GLN A 1 637 ? 16.760 -11.134 -26.887 1.00 87.31 637 GLN A O 1
ATOM 4699 N N . THR A 1 638 ? 14.689 -11.782 -26.314 1.00 84.44 638 THR A N 1
ATOM 4700 C CA . THR A 1 638 ? 14.819 -13.174 -26.763 1.00 84.44 638 THR A CA 1
ATOM 4701 C C . THR A 1 638 ? 13.491 -13.668 -27.324 1.00 84.44 638 THR A C 1
ATOM 4703 O O . THR A 1 638 ? 12.442 -13.446 -26.729 1.00 84.44 638 THR A O 1
ATOM 4706 N N . ASN A 1 639 ? 13.556 -14.368 -28.457 1.00 81.31 639 ASN A N 1
ATOM 4707 C CA . ASN A 1 639 ? 12.401 -14.995 -29.107 1.00 81.31 639 ASN A CA 1
ATOM 4708 C C . ASN A 1 639 ? 12.271 -16.488 -28.729 1.00 81.31 639 ASN A C 1
ATOM 4710 O O . ASN A 1 639 ? 11.508 -17.224 -29.352 1.00 81.31 639 ASN A O 1
ATOM 4714 N N . ALA A 1 640 ? 13.059 -16.972 -27.760 1.00 75.75 640 ALA A N 1
ATOM 4715 C CA . ALA A 1 640 ? 13.089 -18.377 -27.368 1.00 75.75 640 ALA A CA 1
ATOM 4716 C C . ALA A 1 640 ? 12.061 -18.675 -26.263 1.00 75.75 640 ALA A C 1
ATOM 4718 O O . ALA A 1 640 ? 12.307 -18.415 -25.086 1.00 75.75 640 ALA A O 1
ATOM 4719 N N . THR A 1 641 ? 10.947 -19.307 -26.643 1.00 65.50 641 THR A N 1
ATOM 4720 C CA . THR A 1 641 ? 9.808 -19.667 -25.768 1.00 65.50 641 THR A CA 1
ATOM 4721 C C . THR A 1 641 ? 10.186 -20.445 -24.504 1.00 65.50 641 THR A C 1
ATOM 4723 O O . THR A 1 641 ? 9.497 -20.359 -23.497 1.00 65.50 641 THR A O 1
ATOM 4726 N N . ASN A 1 642 ? 11.279 -21.212 -24.544 1.00 61.69 642 ASN A N 1
ATOM 4727 C CA . ASN A 1 642 ? 11.713 -22.075 -23.441 1.00 61.69 642 ASN A CA 1
ATOM 4728 C C . ASN A 1 642 ? 12.949 -21.534 -22.700 1.00 61.69 642 ASN A C 1
ATOM 4730 O O . ASN A 1 642 ? 13.333 -22.086 -21.670 1.00 61.69 642 ASN A O 1
ATOM 4734 N N . PHE A 1 643 ? 13.599 -20.488 -23.224 1.00 65.94 643 PHE A N 1
ATOM 4735 C CA . PHE A 1 643 ? 14.888 -19.994 -22.734 1.00 65.94 643 PHE A CA 1
ATOM 4736 C C . PHE A 1 643 ? 14.898 -18.464 -22.702 1.00 65.94 643 PHE A C 1
ATOM 4738 O O . PHE A 1 643 ? 15.425 -17.786 -23.586 1.00 65.94 643 PHE A O 1
ATOM 4745 N N . GLY A 1 644 ? 14.305 -17.937 -21.631 1.00 82.81 644 GLY A N 1
ATOM 4746 C CA . GLY A 1 644 ? 14.373 -16.526 -21.276 1.00 82.81 644 GLY A CA 1
ATOM 4747 C C . GLY A 1 644 ? 15.787 -16.034 -20.960 1.00 82.81 644 GLY A C 1
ATOM 4748 O O . GLY A 1 644 ? 16.748 -16.810 -20.944 1.00 82.81 644 GLY A O 1
ATOM 4749 N N . VAL A 1 645 ? 15.922 -14.741 -20.657 1.00 90.81 645 VAL A N 1
ATOM 4750 C CA . VAL A 1 645 ? 17.211 -14.166 -20.239 1.00 90.81 645 VAL A CA 1
ATOM 4751 C C . VAL A 1 645 ? 17.619 -14.810 -18.914 1.00 90.81 645 VAL A C 1
ATOM 4753 O O . VAL A 1 645 ? 16.893 -14.703 -17.930 1.00 90.81 645 VAL A O 1
ATOM 4756 N N . HIS A 1 646 ? 18.761 -15.499 -18.891 1.00 89.31 646 HIS A N 1
ATOM 4757 C CA . HIS A 1 646 ? 19.305 -16.155 -17.701 1.00 89.31 646 HIS A CA 1
ATOM 4758 C C . HIS A 1 646 ? 20.505 -15.373 -17.164 1.00 89.31 646 HIS A C 1
ATOM 4760 O O . HIS A 1 646 ? 21.448 -15.087 -17.902 1.00 89.31 646 HIS A O 1
ATOM 4766 N N . ILE A 1 647 ? 20.497 -15.093 -15.862 1.00 91.06 647 ILE A N 1
ATOM 4767 C CA . ILE A 1 647 ? 21.633 -14.560 -15.106 1.00 91.06 647 ILE A CA 1
ATOM 4768 C C . ILE A 1 647 ? 22.048 -15.632 -14.094 1.00 91.06 647 ILE A C 1
ATOM 4770 O O . ILE A 1 647 ? 21.215 -16.168 -13.359 1.00 91.06 647 ILE A O 1
ATOM 4774 N N . GLY A 1 648 ? 23.335 -15.966 -14.048 1.00 90.56 648 GLY A N 1
ATOM 4775 C CA . GLY A 1 648 ? 23.850 -17.027 -13.188 1.00 90.56 648 GLY A CA 1
ATOM 4776 C C . GLY A 1 648 ? 25.364 -16.986 -13.029 1.00 90.56 648 GLY A C 1
ATOM 4777 O O . GLY A 1 648 ? 26.065 -16.248 -13.722 1.00 90.56 648 GLY A O 1
ATOM 4778 N N . LYS A 1 649 ? 25.863 -17.802 -12.100 1.00 88.75 649 LYS A N 1
ATOM 4779 C CA . LYS A 1 649 ? 27.294 -17.993 -11.842 1.00 88.75 649 LYS A CA 1
ATOM 4780 C C . LYS A 1 649 ? 27.966 -18.701 -13.026 1.00 88.75 649 LYS A C 1
ATOM 4782 O O . LYS A 1 649 ? 27.337 -19.481 -13.745 1.00 88.75 649 LYS A O 1
ATOM 4787 N N . THR A 1 650 ? 29.265 -18.455 -13.194 1.00 81.69 650 THR A N 1
ATOM 4788 C CA . THR A 1 650 ? 30.136 -19.104 -14.186 1.00 81.69 650 THR A CA 1
ATOM 4789 C C . THR A 1 650 ? 29.909 -20.619 -14.250 1.00 81.69 650 THR A C 1
ATOM 4791 O O . THR A 1 650 ? 29.717 -21.270 -13.226 1.00 81.69 650 THR A O 1
ATOM 4794 N N . ASN A 1 651 ? 29.941 -21.186 -15.459 1.00 76.19 651 ASN A N 1
ATOM 4795 C CA . ASN A 1 651 ? 29.659 -22.603 -15.741 1.00 76.19 651 ASN A CA 1
ATOM 4796 C C . ASN A 1 651 ? 28.232 -23.069 -15.375 1.00 76.19 651 ASN A C 1
ATOM 4798 O O . ASN A 1 651 ? 28.013 -24.264 -15.200 1.00 76.19 651 ASN A O 1
ATOM 4802 N N . ALA A 1 652 ? 27.269 -22.142 -15.260 1.00 73.19 652 ALA A N 1
ATOM 4803 C CA . ALA A 1 652 ? 25.870 -22.411 -14.903 1.00 73.19 652 ALA A CA 1
ATOM 4804 C C . ALA A 1 652 ? 25.693 -23.179 -13.573 1.00 73.19 652 ALA A C 1
ATOM 4806 O O . ALA A 1 652 ? 24.680 -23.841 -13.355 1.00 73.19 652 ALA A O 1
ATOM 4807 N N . SER A 1 653 ? 26.667 -23.073 -12.662 1.00 81.50 653 SER A N 1
ATOM 4808 C CA . SER A 1 653 ? 26.677 -23.802 -11.386 1.00 81.50 653 SER A CA 1
ATOM 4809 C C . SER A 1 653 ? 25.639 -23.302 -10.373 1.00 81.50 653 SER A C 1
ATOM 4811 O O . SER A 1 653 ? 25.418 -23.938 -9.348 1.00 81.50 653 SER A O 1
ATOM 4813 N N . GLU A 1 654 ? 25.059 -22.127 -10.617 1.00 91.62 654 GLU A N 1
ATOM 4814 C CA . GLU A 1 654 ? 24.053 -21.481 -9.776 1.00 91.62 654 GLU A CA 1
ATOM 4815 C C . GLU A 1 654 ? 23.249 -20.484 -10.620 1.00 91.62 654 GLU A C 1
ATOM 4817 O O . GLU A 1 654 ? 23.828 -19.624 -11.290 1.00 91.62 654 GLU A O 1
ATOM 4822 N N . THR A 1 655 ? 21.921 -20.567 -10.558 1.00 91.75 655 T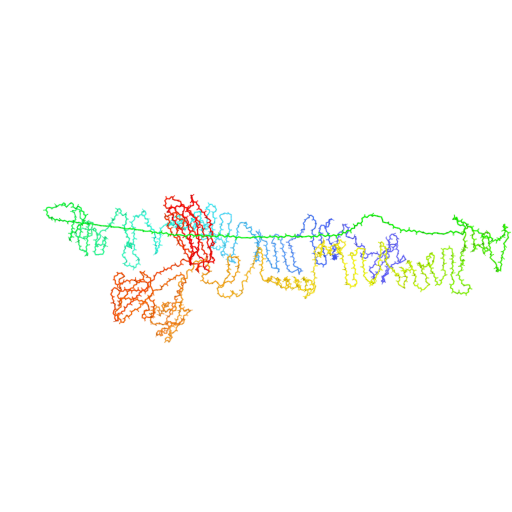HR A N 1
ATOM 4823 C CA . THR A 1 655 ? 21.022 -19.535 -11.092 1.00 91.75 655 THR A CA 1
ATOM 4824 C C . THR A 1 655 ? 20.977 -18.347 -10.131 1.00 91.75 655 THR A C 1
ATOM 4826 O O . THR A 1 655 ? 20.911 -18.546 -8.919 1.00 91.75 655 THR A O 1
ATOM 4829 N N . MET A 1 656 ? 20.963 -17.123 -10.667 1.00 93.94 656 MET A N 1
ATOM 4830 C CA . MET A 1 656 ? 20.725 -15.878 -9.917 1.00 93.94 656 MET A CA 1
ATOM 4831 C C . MET A 1 656 ? 19.390 -15.234 -10.317 1.00 93.94 656 MET A C 1
ATOM 4833 O O . MET A 1 656 ? 18.655 -14.751 -9.460 1.00 93.94 656 MET A O 1
ATOM 4837 N N . GLY A 1 657 ? 19.028 -15.286 -11.603 1.00 93.88 657 GLY A N 1
ATOM 4838 C CA . GLY A 1 657 ? 17.717 -14.851 -12.074 1.00 93.88 657 GLY A CA 1
ATOM 4839 C C . GLY A 1 657 ? 17.359 -15.369 -13.467 1.00 93.88 657 GLY A C 1
ATOM 4840 O O . GLY A 1 657 ? 18.240 -15.717 -14.256 1.00 93.88 657 GLY A O 1
ATOM 4841 N N . LYS A 1 658 ? 16.061 -15.412 -13.769 1.00 92.31 658 LYS A N 1
ATOM 4842 C CA . LYS A 1 658 ? 15.507 -15.716 -15.094 1.00 92.31 658 LYS A CA 1
ATOM 4843 C C . LYS A 1 658 ? 14.382 -14.746 -15.433 1.00 92.31 658 LYS A C 1
ATOM 4845 O O . LYS A 1 658 ? 13.580 -14.421 -14.565 1.00 92.31 658 LYS A O 1
ATOM 4850 N N . PHE A 1 659 ? 14.284 -14.364 -16.701 1.00 92.75 659 PHE A N 1
ATOM 4851 C CA . PHE A 1 659 ? 13.208 -13.527 -17.238 1.00 92.75 659 PHE A CA 1
ATOM 4852 C C . PHE A 1 659 ? 12.598 -14.254 -18.442 1.00 92.75 659 PHE A C 1
ATOM 4854 O O . PHE A 1 659 ? 13.181 -14.243 -19.530 1.00 92.75 659 PHE A O 1
ATOM 4861 N N . ILE A 1 660 ? 11.496 -14.975 -18.220 1.00 89.75 660 ILE A N 1
ATOM 4862 C CA . ILE A 1 660 ? 10.903 -15.907 -19.192 1.00 89.75 660 ILE A CA 1
ATOM 4863 C C . ILE A 1 660 ? 9.838 -15.177 -20.038 1.00 89.75 660 ILE A C 1
ATOM 4865 O O . ILE A 1 660 ? 8.938 -14.580 -19.451 1.00 89.75 660 ILE A O 1
ATOM 4869 N N . PRO A 1 661 ? 9.901 -15.214 -21.388 1.00 89.69 661 PRO A N 1
ATOM 4870 C CA . PRO A 1 661 ? 8.841 -14.684 -22.248 1.00 89.69 661 PRO A CA 1
ATOM 4871 C C . PRO A 1 661 ? 7.489 -15.321 -21.919 1.00 89.69 661 PRO A C 1
ATOM 4873 O O . PRO A 1 661 ? 7.412 -16.539 -21.770 1.00 89.69 661 PRO A O 1
ATOM 4876 N N . ASP A 1 662 ? 6.452 -14.493 -21.784 1.00 86.44 662 ASP A N 1
ATOM 4877 C CA . ASP A 1 662 ? 5.084 -14.886 -21.410 1.00 86.44 662 ASP A CA 1
ATOM 4878 C C . ASP A 1 662 ? 4.993 -15.757 -20.133 1.00 86.44 662 ASP A C 1
ATOM 4880 O O . ASP A 1 662 ? 4.043 -16.518 -19.940 1.00 86.44 662 ASP A O 1
ATOM 4884 N N . GLY A 1 663 ? 5.988 -15.645 -19.245 1.00 89.00 663 GLY A N 1
ATOM 4885 C CA . GLY A 1 663 ? 6.122 -16.442 -18.029 1.00 89.00 663 GLY A CA 1
ATOM 4886 C C . GLY A 1 663 ? 6.757 -15.668 -16.873 1.00 89.00 663 GLY A C 1
ATOM 4887 O O . GLY A 1 663 ? 6.810 -14.440 -16.864 1.00 89.00 663 GLY A O 1
ATOM 4888 N N . ALA A 1 664 ? 7.226 -16.397 -15.860 1.00 92.69 664 ALA A N 1
ATOM 4889 C CA . ALA A 1 664 ? 7.716 -15.790 -14.630 1.00 92.69 664 ALA A CA 1
ATOM 4890 C C . ALA A 1 664 ? 9.078 -15.083 -14.779 1.00 92.69 664 ALA A C 1
ATOM 4892 O O . ALA A 1 664 ? 10.006 -15.572 -15.435 1.00 92.69 664 ALA A O 1
ATOM 4893 N N . VAL A 1 665 ? 9.230 -13.976 -14.050 1.00 95.06 665 VAL A N 1
ATOM 4894 C CA . VAL A 1 665 ? 10.527 -13.498 -13.572 1.00 95.06 665 VAL A CA 1
ATOM 4895 C C . VAL A 1 665 ? 10.838 -14.224 -12.267 1.00 95.06 665 VAL A C 1
ATOM 4897 O O . VAL A 1 665 ? 10.111 -14.096 -11.282 1.00 95.06 665 VAL A O 1
ATOM 4900 N N . GLU A 1 666 ? 11.923 -14.991 -12.261 1.00 95.44 666 GLU A N 1
ATOM 4901 C CA . GLU A 1 666 ? 12.381 -15.784 -11.120 1.00 95.44 666 GLU A CA 1
ATOM 4902 C C . GLU A 1 666 ? 13.705 -15.216 -10.593 1.00 95.44 666 GLU A C 1
ATOM 4904 O O . GLU A 1 666 ? 14.637 -15.037 -11.376 1.00 95.44 666 GLU A O 1
ATOM 4909 N N . LEU A 1 667 ? 13.848 -15.005 -9.282 1.00 95.25 667 LEU A N 1
ATOM 4910 C CA . LEU A 1 667 ? 15.131 -14.651 -8.652 1.00 95.25 667 LEU A CA 1
ATOM 4911 C C . LEU A 1 667 ? 15.559 -15.729 -7.651 1.00 95.25 667 LEU A C 1
ATOM 4913 O O . LEU A 1 667 ? 14.732 -16.303 -6.936 1.00 95.25 667 LEU A O 1
ATOM 4917 N N . TYR A 1 668 ? 16.861 -15.997 -7.600 1.00 94.62 668 TYR A N 1
ATOM 4918 C CA . TYR A 1 668 ? 17.465 -17.135 -6.909 1.00 94.62 668 TYR A CA 1
ATOM 4919 C C . TYR A 1 668 ? 18.629 -16.706 -6.004 1.00 94.62 668 TYR A C 1
ATOM 4921 O O . TYR A 1 668 ? 19.311 -15.719 -6.265 1.00 94.62 668 TYR A O 1
ATOM 4929 N N . HIS A 1 669 ? 18.889 -17.493 -4.959 1.00 93.06 669 HIS A N 1
ATOM 4930 C CA . HIS A 1 669 ? 20.057 -17.352 -4.085 1.00 93.06 669 HIS A CA 1
ATOM 4931 C C . HIS A 1 669 ? 20.537 -18.739 -3.643 1.00 93.06 669 HIS A C 1
ATOM 4933 O O . HIS A 1 669 ? 19.726 -19.533 -3.156 1.00 93.06 669 HIS A O 1
ATOM 4939 N N . ASN A 1 670 ? 21.829 -19.055 -3.802 1.00 90.62 670 ASN A N 1
ATOM 4940 C CA . ASN A 1 670 ? 22.378 -20.406 -3.610 1.00 90.62 670 ASN A CA 1
ATOM 4941 C C . ASN A 1 670 ? 21.579 -21.470 -4.393 1.00 90.62 670 ASN A C 1
ATOM 4943 O O . ASN A 1 670 ? 21.295 -22.557 -3.894 1.00 90.62 670 ASN A O 1
ATOM 4947 N N . ASN A 1 671 ? 21.173 -21.121 -5.620 1.00 90.12 671 ASN A N 1
ATOM 4948 C CA . ASN A 1 671 ? 20.337 -21.919 -6.528 1.00 90.12 671 ASN A CA 1
ATOM 4949 C C . ASN A 1 671 ? 18.928 -22.300 -6.000 1.00 90.12 671 ASN A C 1
ATOM 4951 O O . ASN A 1 671 ? 18.252 -23.129 -6.607 1.00 90.12 671 ASN A O 1
ATOM 4955 N N . ILE A 1 672 ? 18.445 -21.672 -4.921 1.00 91.50 672 ILE A N 1
ATOM 4956 C CA . ILE A 1 672 ? 17.064 -21.803 -4.415 1.00 91.50 672 ILE A CA 1
ATOM 4957 C C . ILE A 1 672 ? 16.245 -20.597 -4.893 1.00 91.50 672 ILE A C 1
ATOM 4959 O O . ILE A 1 672 ? 16.698 -19.462 -4.741 1.00 91.50 672 ILE A O 1
ATOM 4963 N N . LYS A 1 673 ? 15.043 -20.814 -5.450 1.00 94.12 673 LYS A N 1
ATOM 4964 C CA . LYS A 1 673 ? 14.152 -19.723 -5.891 1.00 94.12 673 LYS A CA 1
ATOM 4965 C C . LYS A 1 673 ? 13.626 -18.953 -4.672 1.00 94.12 673 LYS A C 1
ATOM 4967 O O . LYS A 1 673 ? 13.094 -19.560 -3.741 1.00 94.12 673 LYS A O 1
ATOM 4972 N N . LYS A 1 674 ? 13.790 -17.629 -4.666 1.00 94.94 674 LYS A N 1
ATOM 4973 C CA . LYS A 1 674 ? 13.431 -16.724 -3.557 1.00 94.94 674 LYS A CA 1
ATOM 4974 C C . LYS A 1 674 ? 12.274 -15.786 -3.886 1.00 94.94 674 LYS A C 1
ATOM 4976 O O . LYS A 1 674 ? 11.561 -15.400 -2.967 1.00 94.94 674 LYS A O 1
ATOM 4981 N N . PHE A 1 675 ? 12.099 -15.441 -5.157 1.00 94.88 675 PHE A N 1
ATOM 4982 C CA . PHE A 1 675 ? 11.044 -14.562 -5.658 1.00 94.88 675 PHE A CA 1
ATOM 4983 C C . PHE A 1 675 ? 10.589 -15.060 -7.033 1.00 94.88 675 PHE A C 1
ATOM 4985 O O . PHE A 1 675 ? 11.418 -15.516 -7.825 1.00 94.88 675 PHE A O 1
ATOM 4992 N N . GLU A 1 676 ? 9.292 -14.972 -7.306 1.00 95.88 676 GLU A N 1
ATOM 4993 C CA . GLU A 1 676 ? 8.662 -15.411 -8.552 1.00 95.88 676 GLU A CA 1
ATOM 4994 C C . GLU A 1 676 ? 7.440 -14.541 -8.861 1.00 95.88 676 GLU A C 1
ATOM 4996 O O . GLU A 1 676 ? 6.578 -14.382 -7.999 1.00 95.88 676 GLU A O 1
ATOM 5001 N N . THR A 1 677 ? 7.333 -13.982 -10.068 1.00 95.94 677 THR A N 1
ATOM 5002 C CA . THR A 1 677 ? 6.096 -13.308 -10.506 1.00 95.94 677 THR A CA 1
ATOM 5003 C C . THR A 1 677 ? 5.061 -14.329 -10.972 1.00 95.94 677 THR A C 1
ATOM 5005 O O . THR A 1 677 ? 5.383 -15.205 -11.776 1.00 95.94 677 THR A O 1
ATOM 5008 N N . THR A 1 678 ? 3.813 -14.176 -10.539 1.00 92.06 678 THR A N 1
ATOM 5009 C CA . THR A 1 678 ? 2.660 -14.931 -11.054 1.00 92.06 678 THR A CA 1
ATOM 5010 C C . THR A 1 678 ? 1.847 -14.073 -12.030 1.00 92.06 678 THR A C 1
ATOM 5012 O O . THR A 1 678 ? 2.117 -12.888 -12.214 1.00 92.06 678 THR A O 1
ATOM 5015 N N . ASP A 1 679 ? 0.806 -14.658 -12.620 1.00 90.56 679 ASP A N 1
ATOM 5016 C CA . ASP A 1 679 ? -0.262 -13.960 -13.358 1.00 90.56 679 ASP A CA 1
ATOM 5017 C C . ASP A 1 679 ? -1.009 -12.887 -12.535 1.00 90.56 679 ASP A C 1
ATOM 5019 O O . ASP A 1 679 ? -1.710 -12.037 -13.081 1.00 90.56 679 ASP A O 1
ATOM 5023 N N . SER A 1 680 ? -0.862 -12.947 -11.213 1.00 85.62 680 SER A N 1
ATOM 5024 C CA . SER A 1 680 ? -1.683 -12.281 -10.201 1.00 85.62 680 SER A CA 1
ATOM 5025 C C . SER A 1 680 ? -0.871 -11.432 -9.212 1.00 85.62 680 SER A C 1
ATOM 5027 O O . SER A 1 680 ? -1.458 -10.723 -8.394 1.00 85.62 680 SER A O 1
ATOM 5029 N N . GLY A 1 681 ? 0.465 -11.480 -9.262 1.00 88.12 681 GLY A N 1
ATOM 5030 C CA . GLY A 1 681 ? 1.335 -10.793 -8.309 1.00 88.12 681 GLY A CA 1
ATOM 5031 C C . GLY A 1 681 ? 2.711 -11.444 -8.168 1.00 88.12 681 GLY A C 1
ATOM 5032 O O . GLY A 1 681 ? 3.408 -11.675 -9.156 1.00 88.12 681 GLY A O 1
ATOM 5033 N N . VAL A 1 682 ? 3.133 -11.693 -6.925 1.00 91.31 682 VAL A N 1
ATOM 5034 C CA . VAL A 1 682 ? 4.457 -12.247 -6.595 1.00 91.31 682 VAL A CA 1
ATOM 5035 C C . VAL A 1 682 ? 4.377 -13.291 -5.481 1.00 91.31 682 VAL A C 1
ATOM 5037 O O . VAL A 1 682 ? 3.639 -13.128 -4.512 1.00 91.31 682 VAL A O 1
ATOM 5040 N N . THR A 1 683 ? 5.188 -14.340 -5.592 1.00 90.19 683 THR A N 1
ATOM 5041 C CA . THR A 1 683 ? 5.451 -15.331 -4.541 1.00 90.19 683 THR A CA 1
ATOM 5042 C C . THR A 1 683 ? 6.859 -15.119 -3.988 1.00 90.19 683 THR A C 1
ATOM 5044 O O . THR A 1 683 ? 7.814 -14.969 -4.752 1.00 90.19 683 THR A O 1
ATOM 5047 N N . VAL A 1 684 ? 7.006 -15.123 -2.659 1.00 92.25 684 VAL A N 1
ATOM 5048 C CA . VAL A 1 684 ? 8.300 -14.992 -1.965 1.00 92.25 684 VAL A CA 1
ATOM 5049 C C . VAL A 1 684 ? 8.552 -16.233 -1.111 1.00 92.25 684 VAL A C 1
ATOM 5051 O O . VAL A 1 684 ? 7.755 -16.578 -0.240 1.00 92.25 684 VAL A O 1
ATOM 5054 N N . THR A 1 685 ? 9.674 -16.914 -1.344 1.00 89.81 685 THR A N 1
ATOM 5055 C CA . THR A 1 685 ? 10.017 -18.164 -0.648 1.00 89.81 685 THR A CA 1
ATOM 5056 C C . THR A 1 685 ? 10.755 -17.865 0.657 1.00 89.81 685 THR A C 1
ATOM 5058 O O . THR A 1 685 ? 11.985 -17.731 0.674 1.00 89.81 685 THR A O 1
ATOM 5061 N N . GLY A 1 686 ? 10.021 -17.793 1.766 1.00 85.50 686 GLY A N 1
ATOM 5062 C CA . GLY A 1 686 ? 10.539 -17.462 3.101 1.00 85.50 686 GLY A CA 1
ATOM 5063 C C . GLY A 1 686 ? 10.301 -15.996 3.478 1.00 85.50 686 GLY A C 1
ATOM 5064 O O . GLY A 1 686 ? 9.514 -15.308 2.839 1.00 85.50 686 GLY A O 1
ATOM 5065 N N . SER A 1 687 ? 10.965 -15.516 4.531 1.00 81.56 687 SER A N 1
ATOM 5066 C CA . SER A 1 687 ? 10.677 -14.200 5.116 1.00 81.56 687 SER A CA 1
ATOM 5067 C C . SER A 1 687 ? 10.985 -13.031 4.172 1.00 81.56 687 SER A C 1
ATOM 5069 O O . SER A 1 687 ? 12.126 -12.856 3.741 1.00 81.56 687 SER A O 1
ATOM 5071 N N . LEU A 1 688 ? 9.982 -12.185 3.925 1.00 84.62 688 LEU A N 1
ATOM 5072 C CA . LEU A 1 688 ? 10.144 -10.867 3.313 1.00 84.62 688 LEU A CA 1
ATOM 5073 C C . LEU A 1 688 ? 10.445 -9.834 4.410 1.00 84.62 688 LEU A C 1
ATOM 5075 O O . LEU A 1 688 ? 9.655 -9.673 5.336 1.00 84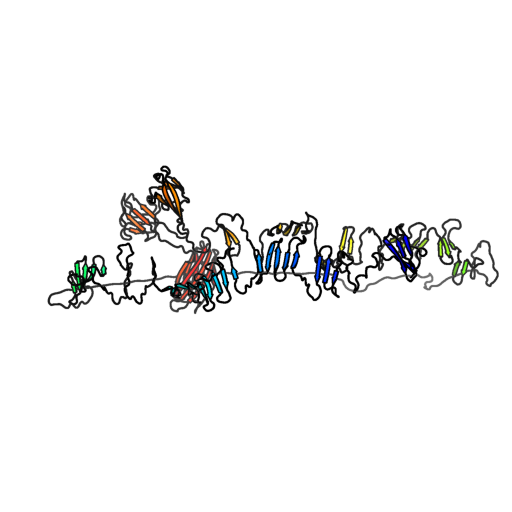.62 688 LEU A O 1
ATOM 5079 N N . ARG A 1 689 ? 11.569 -9.117 4.298 1.00 82.69 689 ARG A N 1
ATOM 5080 C CA . ARG A 1 689 ? 11.874 -7.935 5.120 1.00 82.69 689 ARG A CA 1
ATOM 5081 C C . ARG A 1 689 ? 11.776 -6.686 4.249 1.00 82.69 689 ARG A C 1
ATOM 5083 O O . ARG A 1 689 ? 12.311 -6.669 3.146 1.00 82.69 689 ARG A O 1
ATOM 5090 N N . THR A 1 690 ? 11.110 -5.659 4.760 1.00 81.69 690 THR A N 1
ATOM 5091 C CA . THR A 1 690 ? 10.872 -4.375 4.092 1.00 81.69 690 THR A CA 1
ATOM 5092 C C . THR A 1 690 ? 10.626 -3.301 5.150 1.00 81.69 690 THR A C 1
ATOM 5094 O O . THR A 1 690 ? 10.160 -3.625 6.242 1.00 81.69 690 THR A O 1
ATOM 5097 N N . ASP A 1 691 ? 10.945 -2.044 4.844 1.00 80.50 691 ASP A N 1
ATOM 5098 C CA . ASP A 1 691 ? 10.812 -0.927 5.792 1.00 80.50 691 ASP A CA 1
ATOM 5099 C C . ASP A 1 691 ? 9.345 -0.491 5.971 1.00 80.50 691 ASP A C 1
ATOM 5101 O O . ASP A 1 691 ? 8.964 0.039 7.011 1.00 80.50 691 ASP A O 1
ATOM 5105 N N . SER A 1 692 ? 8.497 -0.762 4.972 1.00 76.44 692 SER A N 1
ATOM 5106 C CA . SER A 1 692 ? 7.033 -0.725 5.076 1.00 76.44 692 SER A CA 1
ATOM 5107 C C . SER A 1 692 ? 6.390 -1.656 4.036 1.00 76.44 692 SER A C 1
ATOM 5109 O O . SER A 1 692 ? 7.019 -2.004 3.033 1.00 76.44 692 SER A O 1
ATOM 5111 N N . ALA A 1 693 ? 5.150 -2.097 4.274 1.00 73.25 693 ALA A N 1
ATOM 5112 C CA . ALA A 1 693 ? 4.378 -2.896 3.319 1.00 73.25 693 ALA A CA 1
ATOM 5113 C C . ALA A 1 693 ? 2.870 -2.659 3.456 1.00 73.25 693 ALA A C 1
ATOM 5115 O O . ALA A 1 693 ? 2.248 -3.081 4.430 1.00 73.25 693 ALA A O 1
ATOM 5116 N N . THR A 1 694 ? 2.262 -2.058 2.435 1.00 70.38 694 THR A N 1
ATOM 5117 C CA . THR A 1 694 ? 0.803 -1.933 2.326 1.00 70.38 694 THR A CA 1
ATOM 5118 C C . THR A 1 694 ? 0.244 -3.157 1.600 1.00 70.38 694 THR A C 1
ATOM 5120 O O . THR A 1 694 ? 0.059 -3.140 0.384 1.00 70.38 694 THR A O 1
ATOM 5123 N N . ILE A 1 695 ? -0.003 -4.247 2.334 1.00 71.81 695 ILE A N 1
ATOM 5124 C CA . ILE A 1 695 ? -0.542 -5.493 1.761 1.00 71.81 695 ILE A CA 1
ATOM 5125 C C . ILE A 1 695 ? -2.065 -5.369 1.598 1.00 71.81 695 ILE A C 1
ATOM 5127 O O . ILE A 1 695 ? -2.849 -5.758 2.465 1.00 71.81 695 ILE A O 1
ATOM 5131 N N . GLY A 1 696 ? -2.490 -4.785 0.477 1.00 52.34 696 GLY A N 1
ATOM 5132 C CA . GLY A 1 696 ? -3.903 -4.692 0.116 1.00 52.34 696 GLY A CA 1
ATOM 5133 C C . GLY A 1 696 ? -4.496 -6.073 -0.169 1.00 52.34 696 GLY A C 1
ATOM 5134 O O . GLY A 1 696 ? -3.997 -6.790 -1.029 1.00 52.34 696 GLY A O 1
ATOM 5135 N N . GLY A 1 697 ? -5.576 -6.436 0.529 1.00 50.38 697 GLY A N 1
ATOM 5136 C CA . GLY A 1 697 ? -6.250 -7.719 0.312 1.00 50.38 697 GLY A CA 1
ATOM 5137 C C . GLY A 1 697 ? -5.497 -8.922 0.886 1.00 50.38 697 GLY A C 1
ATOM 5138 O O . GLY A 1 697 ? -5.376 -9.937 0.203 1.00 50.38 697 GLY A O 1
ATOM 5139 N N . LEU A 1 698 ? -5.021 -8.815 2.137 1.00 62.06 698 LEU A N 1
ATOM 5140 C CA . LEU A 1 698 ? -4.572 -9.949 2.959 1.00 62.06 698 LEU A CA 1
ATOM 5141 C C . LEU A 1 698 ? -5.628 -11.067 2.946 1.00 62.06 698 LEU A C 1
ATOM 5143 O O . LEU A 1 698 ? -6.584 -11.068 3.718 1.00 62.06 698 LEU A O 1
ATOM 5147 N N . THR A 1 699 ? -5.457 -12.005 2.020 1.00 48.78 699 THR A N 1
ATOM 5148 C CA . THR A 1 699 ? -6.359 -13.137 1.833 1.00 48.78 699 THR A CA 1
ATOM 5149 C C . THR A 1 699 ? -5.874 -14.237 2.757 1.00 48.78 699 THR A C 1
ATOM 5151 O O . THR A 1 699 ? -4.972 -15.002 2.417 1.00 48.78 699 THR A O 1
ATOM 5154 N N . PHE A 1 700 ? -6.425 -14.254 3.969 1.00 58.03 700 PHE A N 1
ATOM 5155 C CA . PHE A 1 700 ? -6.193 -15.333 4.924 1.00 58.03 700 PHE A CA 1
ATOM 5156 C C . PHE A 1 700 ? -6.570 -16.680 4.278 1.00 58.03 700 PHE A C 1
ATOM 5158 O O . PHE A 1 700 ? -7.470 -16.715 3.431 1.00 58.03 700 PHE A O 1
ATOM 5165 N N . PRO A 1 701 ? -5.863 -17.777 4.607 1.00 55.41 701 PRO A N 1
ATOM 5166 C CA . PRO A 1 701 ? -6.083 -19.062 3.953 1.00 55.41 701 PRO A CA 1
ATOM 5167 C C . PRO A 1 701 ? -7.544 -19.507 4.086 1.00 55.41 701 PRO A C 1
ATOM 5169 O O . PRO A 1 701 ? -8.176 -19.317 5.121 1.00 55.41 701 PRO A O 1
ATOM 5172 N N . THR A 1 702 ? -8.081 -20.129 3.034 1.00 50.66 702 THR A N 1
ATOM 5173 C CA . THR A 1 702 ? -9.492 -20.560 2.960 1.00 50.66 702 THR A CA 1
ATOM 5174 C C . THR A 1 702 ? -9.854 -21.706 3.912 1.00 50.66 702 THR A C 1
ATOM 5176 O O . THR A 1 702 ? -11.021 -22.077 4.004 1.00 50.66 702 THR A O 1
ATOM 5179 N N . ALA A 1 703 ? -8.867 -22.229 4.640 1.00 51.94 703 ALA A N 1
ATOM 5180 C CA . ALA A 1 703 ? -9.045 -22.823 5.955 1.00 51.94 703 ALA A CA 1
ATOM 5181 C C . ALA A 1 703 ? -8.161 -22.039 6.936 1.00 51.94 703 ALA A C 1
ATOM 5183 O O . ALA A 1 703 ? -6.942 -21.978 6.761 1.00 51.94 703 ALA A O 1
ATOM 5184 N N . ASP A 1 704 ? -8.770 -21.474 7.972 1.00 48.06 704 ASP A N 1
ATOM 5185 C CA . ASP A 1 704 ? -8.168 -20.659 9.035 1.00 48.06 704 ASP A CA 1
ATOM 5186 C C . ASP A 1 704 ? -7.398 -21.495 10.078 1.00 48.06 704 ASP A C 1
ATOM 5188 O O . ASP A 1 704 ? -7.210 -21.080 11.216 1.00 48.06 704 ASP A O 1
ATOM 5192 N N . GLY A 1 705 ? -6.939 -22.688 9.687 1.00 62.19 705 GLY A N 1
ATOM 5193 C CA . GLY A 1 705 ? -6.399 -23.703 10.583 1.00 62.19 705 GLY A CA 1
ATOM 5194 C C . GLY A 1 705 ? -7.513 -24.540 11.210 1.00 62.19 705 GLY A C 1
ATOM 5195 O O . GLY A 1 705 ? -8.311 -25.160 10.507 1.00 62.19 705 GLY A O 1
ATOM 5196 N N . THR A 1 706 ? -7.537 -24.601 12.539 1.00 60.09 706 THR A N 1
ATOM 5197 C CA . THR A 1 706 ? -8.641 -25.181 13.320 1.00 60.09 706 THR A CA 1
ATOM 5198 C C . THR A 1 706 ? -9.473 -24.071 13.948 1.00 60.09 706 THR A C 1
ATOM 5200 O O . THR A 1 706 ? -8.918 -23.040 14.315 1.00 60.09 706 THR A O 1
ATOM 5203 N N . VAL A 1 707 ? -10.767 -24.327 14.171 1.00 58.16 707 VAL A N 1
ATOM 5204 C CA . VAL A 1 707 ? -11.703 -23.407 14.846 1.00 58.16 707 VAL A CA 1
ATOM 5205 C C . VAL A 1 707 ? -11.062 -22.731 16.071 1.00 58.16 707 VAL A C 1
ATOM 5207 O O . VAL A 1 707 ? -10.444 -23.401 16.900 1.00 58.16 707 VAL A O 1
ATOM 5210 N N . ASN A 1 708 ? -11.262 -21.413 16.190 1.00 60.59 708 ASN A N 1
ATOM 5211 C CA . ASN A 1 708 ? -10.672 -20.511 17.192 1.00 60.59 708 ASN A CA 1
ATOM 5212 C C . ASN A 1 708 ? -9.184 -20.151 16.989 1.00 60.59 708 ASN A C 1
ATOM 5214 O O . ASN A 1 708 ? -8.501 -19.841 17.964 1.00 60.59 708 ASN A O 1
ATOM 5218 N N . GLN A 1 709 ? -8.654 -20.135 15.763 1.00 66.69 709 GLN A N 1
ATOM 5219 C CA . GLN A 1 709 ? -7.380 -19.453 15.484 1.00 66.69 709 GLN A CA 1
ATOM 5220 C C . GLN A 1 709 ? -7.588 -17.979 15.112 1.00 66.69 709 GLN A C 1
ATOM 5222 O O . GLN A 1 709 ? -8.557 -17.614 14.453 1.00 66.69 709 GLN A O 1
ATOM 5227 N N . ALA A 1 710 ? -6.661 -17.122 15.542 1.00 67.50 710 ALA A N 1
ATOM 5228 C CA . ALA A 1 710 ? -6.587 -15.728 15.114 1.00 67.50 710 ALA A CA 1
ATOM 5229 C C . ALA A 1 710 ? -5.128 -15.297 14.937 1.00 67.50 710 ALA A C 1
ATOM 5231 O O . ALA A 1 710 ? -4.197 -15.992 15.351 1.00 67.50 710 ALA A O 1
ATOM 5232 N N . ILE A 1 711 ? -4.933 -14.128 14.327 1.00 73.25 711 ILE A N 1
ATOM 5233 C CA . ILE A 1 711 ? -3.608 -13.540 14.147 1.00 73.25 711 ILE A CA 1
ATOM 5234 C C . ILE A 1 711 ? -3.204 -12.833 15.444 1.00 73.25 711 ILE A C 1
ATOM 5236 O O . ILE A 1 711 ? -3.623 -11.708 15.717 1.00 73.25 711 ILE A O 1
ATOM 5240 N N . LEU A 1 712 ? -2.393 -13.519 16.243 1.00 68.94 712 LEU A N 1
ATOM 5241 C CA . LEU A 1 712 ? -1.778 -12.995 17.455 1.00 68.94 712 LEU A CA 1
ATOM 5242 C C . LEU A 1 712 ? -0.503 -12.221 17.107 1.00 68.94 712 LEU A C 1
ATOM 5244 O O . LEU A 1 712 ? 0.268 -12.639 16.241 1.00 68.94 712 LEU A O 1
ATOM 5248 N N . THR A 1 713 ? -0.260 -11.129 17.832 1.00 65.94 713 THR A N 1
ATOM 5249 C CA . THR A 1 713 ? 1.071 -10.516 17.936 1.00 65.94 713 THR A CA 1
ATOM 5250 C C . THR A 1 713 ? 1.765 -11.040 19.188 1.00 65.94 713 THR A C 1
ATOM 5252 O O . THR A 1 713 ? 1.153 -11.116 20.252 1.00 65.94 713 THR A O 1
ATOM 5255 N N . ASP A 1 714 ? 3.044 -11.388 19.078 1.00 63.28 714 ASP A N 1
ATOM 5256 C CA . ASP A 1 714 ? 3.876 -11.865 20.192 1.00 63.28 714 ASP A CA 1
ATOM 5257 C C . ASP A 1 714 ? 4.437 -10.733 21.080 1.00 63.28 714 ASP A C 1
ATOM 5259 O O . ASP A 1 714 ? 5.326 -10.957 21.900 1.00 63.28 714 ASP A O 1
ATOM 5263 N N . GLY A 1 715 ? 3.983 -9.492 20.874 1.00 55.59 715 GLY A N 1
ATOM 5264 C CA . GLY A 1 715 ? 4.525 -8.292 21.523 1.00 55.59 715 GLY A CA 1
ATOM 5265 C C . GLY A 1 715 ? 5.888 -7.836 20.980 1.00 55.59 715 GLY A C 1
ATOM 5266 O O . GLY A 1 715 ? 6.276 -6.694 21.212 1.00 55.59 715 GLY A O 1
ATOM 5267 N N . SER A 1 716 ? 6.574 -8.675 20.197 1.00 54.38 716 SER A N 1
ATOM 5268 C CA . SER A 1 716 ? 7.822 -8.358 19.483 1.00 54.38 716 SER A CA 1
ATOM 5269 C C . SER A 1 716 ? 7.579 -7.958 18.019 1.00 54.38 716 SER A C 1
ATOM 5271 O O . SER A 1 716 ? 8.524 -7.647 17.293 1.00 54.38 716 SER A O 1
ATOM 5273 N N . GLY A 1 717 ? 6.314 -7.943 17.584 1.00 51.41 717 GLY A N 1
ATOM 5274 C CA . GLY A 1 717 ? 5.885 -7.547 16.241 1.00 51.41 717 GLY A CA 1
ATOM 5275 C C . GLY A 1 717 ? 5.726 -8.706 15.253 1.00 51.41 717 GLY A C 1
ATOM 5276 O O . GLY A 1 717 ? 5.417 -8.453 14.088 1.00 51.41 717 GLY A O 1
ATOM 5277 N N . ASN A 1 718 ? 5.896 -9.961 15.683 1.00 58.72 718 ASN A N 1
ATOM 5278 C CA . ASN A 1 718 ? 5.631 -11.115 14.827 1.00 58.72 718 ASN A CA 1
ATOM 5279 C C . ASN A 1 718 ? 4.133 -11.437 14.836 1.00 58.72 718 ASN A C 1
ATOM 5281 O O . ASN A 1 718 ? 3.544 -11.665 15.892 1.00 58.72 718 ASN A O 1
ATOM 5285 N N . LEU A 1 719 ? 3.525 -11.491 13.649 1.00 70.44 719 LEU A N 1
ATOM 5286 C CA . LEU A 1 719 ? 2.137 -11.910 13.462 1.00 70.44 719 LEU A CA 1
ATOM 5287 C C . LEU A 1 719 ? 2.081 -13.420 13.203 1.00 70.44 719 LEU A C 1
ATOM 5289 O O . LEU A 1 719 ? 2.723 -13.914 12.275 1.00 70.44 719 LEU A O 1
ATOM 5293 N N . THR A 1 720 ? 1.309 -14.153 14.005 1.00 69.44 720 THR A N 1
ATOM 5294 C CA . THR A 1 720 ? 1.208 -15.620 13.929 1.00 69.44 720 THR A CA 1
ATOM 5295 C C . THR A 1 720 ? -0.239 -16.087 14.042 1.00 69.44 720 THR A C 1
ATOM 5297 O O . THR A 1 720 ? -1.006 -15.542 14.830 1.00 69.44 720 THR A O 1
ATOM 5300 N N . PHE A 1 721 ? -0.624 -17.115 13.278 1.00 68.94 721 PHE A N 1
ATOM 5301 C CA . PHE A 1 721 ? -1.876 -17.830 13.532 1.00 68.94 721 PHE A CA 1
ATOM 5302 C C . PHE A 1 721 ? -1.693 -18.697 14.778 1.00 68.94 721 PHE A C 1
ATOM 5304 O O . PHE A 1 721 ? -0.993 -19.710 14.741 1.00 68.94 721 PHE A O 1
ATOM 5311 N N . GLY A 1 722 ? -2.294 -18.271 15.884 1.00 65.44 722 GLY A N 1
ATOM 5312 C CA . GLY A 1 722 ? -2.327 -19.017 17.135 1.00 65.44 722 GLY A CA 1
ATOM 5313 C C . GLY A 1 722 ? -3.764 -19.334 17.519 1.00 65.44 722 GLY A C 1
ATOM 5314 O O . GLY A 1 722 ? -4.676 -18.555 17.239 1.00 65.44 722 GLY A O 1
ATOM 5315 N N . THR A 1 723 ? -3.978 -20.475 18.174 1.00 67.56 723 THR A N 1
ATOM 5316 C CA . THR A 1 723 ? -5.283 -20.786 18.764 1.00 67.56 723 THR A CA 1
ATOM 5317 C C . THR A 1 723 ? -5.553 -19.796 19.888 1.00 67.56 723 THR A C 1
ATOM 5319 O O . THR A 1 723 ? -4.912 -19.846 20.938 1.00 67.56 723 THR A O 1
ATOM 5322 N N . VAL A 1 724 ? -6.523 -18.910 19.672 1.00 60.84 724 VAL A N 1
ATOM 5323 C CA . VAL A 1 724 ? -7.127 -18.111 20.730 1.00 60.84 724 VAL A CA 1
ATOM 5324 C C . VAL A 1 724 ? -7.939 -19.073 21.582 1.00 60.84 724 VAL A C 1
ATOM 5326 O O . VAL A 1 724 ? -9.110 -19.349 21.320 1.00 60.84 724 VAL A O 1
ATOM 5329 N N . ALA A 1 725 ? -7.299 -19.591 22.630 1.00 56.94 725 ALA A N 1
ATOM 5330 C CA . ALA A 1 725 ? -8.027 -20.120 23.771 1.00 56.94 725 ALA A CA 1
ATOM 5331 C C . ALA A 1 725 ? -9.067 -19.066 24.187 1.00 56.94 725 ALA A C 1
ATOM 5333 O O . ALA A 1 725 ? -8.747 -17.875 24.266 1.00 56.94 725 ALA A O 1
ATOM 5334 N N . THR A 1 726 ? -10.315 -19.492 24.385 1.00 50.53 726 THR A N 1
ATOM 5335 C CA . THR A 1 726 ? -11.502 -18.628 24.505 1.00 50.53 726 THR A CA 1
ATOM 5336 C C . THR A 1 726 ? -11.527 -17.880 25.845 1.00 50.53 726 THR A C 1
ATOM 5338 O O . THR A 1 726 ? -12.317 -18.189 26.731 1.00 50.53 726 THR A O 1
ATOM 5341 N N . GLY A 1 727 ? -10.596 -16.936 25.991 1.00 49.28 727 GLY A N 1
ATOM 5342 C CA . GLY A 1 727 ? -10.231 -16.244 27.231 1.00 49.28 727 GLY A CA 1
ATOM 5343 C C . GLY A 1 727 ? -8.837 -15.582 27.216 1.00 49.28 727 GLY A C 1
ATOM 5344 O O . GLY A 1 727 ? -8.431 -15.035 28.235 1.00 49.28 727 GLY A O 1
ATOM 5345 N N . ALA A 1 728 ? -8.093 -15.616 26.097 1.00 47.94 728 ALA A N 1
ATOM 5346 C CA . ALA A 1 728 ? -6.705 -15.137 26.000 1.00 47.94 728 ALA A CA 1
ATOM 5347 C C . ALA A 1 728 ? -6.510 -13.910 25.075 1.00 47.94 728 ALA A C 1
ATOM 5349 O O . ALA A 1 728 ? -5.626 -13.888 24.221 1.00 47.94 728 ALA A O 1
ATOM 5350 N N . ALA A 1 729 ? -7.314 -12.864 25.272 1.00 42.41 729 ALA A N 1
ATOM 5351 C CA . ALA A 1 729 ? -7.005 -11.500 24.831 1.00 42.41 729 ALA A CA 1
ATOM 5352 C C . ALA A 1 729 ? -7.224 -10.546 26.016 1.00 42.41 729 ALA A C 1
ATOM 5354 O O . ALA A 1 729 ? -8.103 -10.791 26.839 1.00 42.41 729 ALA A O 1
ATOM 5355 N N . GLY A 1 730 ? -6.401 -9.499 26.143 1.00 44.88 730 GLY A N 1
ATOM 5356 C CA . GLY A 1 730 ? -6.296 -8.684 27.361 1.00 44.88 730 GLY A CA 1
ATOM 5357 C C . GLY A 1 730 ? -7.561 -7.902 27.735 1.00 44.88 730 GLY A C 1
ATOM 5358 O O . GLY A 1 730 ? -7.687 -6.729 27.400 1.00 44.88 730 GLY A O 1
ATOM 5359 N N . GLY A 1 731 ? -8.465 -8.539 28.477 1.00 38.88 731 GLY A N 1
ATOM 5360 C CA . GLY A 1 731 ? -9.673 -7.953 29.052 1.00 38.88 731 GLY A CA 1
ATOM 5361 C C . GLY A 1 731 ? -10.381 -9.001 29.907 1.00 38.88 731 GLY A C 1
ATOM 5362 O O . GLY A 1 731 ? -10.626 -10.109 29.433 1.00 38.88 731 GLY A O 1
ATOM 5363 N N . VAL A 1 732 ? -10.660 -8.685 31.177 1.00 45.34 732 VAL A N 1
ATOM 5364 C CA . VAL A 1 732 ? -11.114 -9.665 32.182 1.00 45.34 732 VAL A CA 1
ATOM 5365 C C . VAL A 1 732 ? -12.493 -10.226 31.827 1.00 45.34 732 VAL A C 1
ATOM 5367 O O . VAL A 1 732 ? -13.527 -9.712 32.244 1.00 45.34 732 VAL A O 1
ATOM 5370 N N . THR A 1 733 ? -12.492 -11.330 31.084 1.00 40.75 733 THR A N 1
ATOM 5371 C CA . THR A 1 733 ? -13.657 -12.192 30.899 1.00 40.75 733 THR A CA 1
ATOM 5372 C C . THR A 1 733 ? -13.540 -13.332 31.898 1.00 40.75 733 THR A C 1
ATOM 5374 O O . THR A 1 733 ? -13.054 -14.417 31.579 1.00 40.75 733 THR A O 1
ATOM 5377 N N . GLY A 1 734 ? -13.970 -13.079 33.136 1.00 44.97 734 GLY A N 1
ATOM 5378 C CA . GLY A 1 734 ? -14.337 -14.179 34.023 1.00 44.97 734 GLY A CA 1
ATOM 5379 C C . GLY A 1 734 ? -15.416 -14.994 33.314 1.00 44.97 734 GLY A C 1
ATOM 5380 O O . GLY A 1 734 ? -16.414 -14.428 32.868 1.00 44.97 734 GLY A O 1
ATOM 5381 N N . THR A 1 735 ? -15.192 -16.296 33.131 1.00 45.31 735 THR A N 1
ATOM 5382 C CA . THR A 1 735 ? -16.167 -17.155 32.451 1.00 45.31 735 THR A CA 1
ATOM 5383 C C . THR A 1 735 ? -17.360 -17.341 33.380 1.00 45.31 735 THR A C 1
ATOM 5385 O O . THR A 1 735 ? -17.332 -18.187 34.266 1.00 45.31 735 THR A O 1
ATOM 5388 N N . PHE A 1 736 ? -18.392 -16.511 33.209 1.00 47.88 736 PHE A N 1
ATOM 5389 C CA . PHE A 1 736 ? -19.681 -16.700 33.871 1.00 47.88 736 PHE A CA 1
ATOM 5390 C C . PHE A 1 736 ? -20.191 -18.116 33.578 1.00 47.88 736 PHE A C 1
ATOM 5392 O O . PHE A 1 736 ? -20.140 -18.539 32.421 1.00 47.88 736 PHE A O 1
ATOM 5399 N N . ASN A 1 737 ? -20.676 -18.819 34.610 1.00 56.62 737 ASN A N 1
ATOM 5400 C CA . ASN A 1 737 ? -21.122 -20.213 34.536 1.00 56.62 737 ASN A CA 1
ATOM 5401 C C . ASN A 1 737 ? -21.913 -20.497 33.256 1.00 56.62 737 ASN A C 1
ATOM 5403 O O . ASN A 1 737 ? -23.029 -20.003 33.064 1.00 56.62 737 ASN A O 1
ATOM 5407 N N . LYS A 1 738 ? -21.327 -21.304 32.369 1.00 67.44 738 LYS A N 1
ATOM 5408 C CA . LYS A 1 738 ? -21.926 -21.602 31.073 1.00 67.44 738 LYS A CA 1
ATOM 5409 C C . LYS A 1 738 ? -23.013 -22.651 31.265 1.00 67.44 738 LYS A C 1
ATOM 5411 O O . LYS A 1 738 ? -22.732 -23.819 31.516 1.00 67.44 738 LYS A O 1
ATOM 5416 N N . ILE A 1 739 ? -24.264 -22.209 31.149 1.00 80.38 739 ILE A N 1
ATOM 5417 C CA . ILE A 1 739 ? -25.441 -23.073 31.237 1.00 80.38 739 ILE A CA 1
ATOM 5418 C C . ILE A 1 739 ? -25.720 -23.670 29.853 1.00 80.38 739 ILE A C 1
ATOM 5420 O O . ILE A 1 739 ? -26.221 -22.983 28.962 1.00 80.38 739 ILE A O 1
ATOM 5424 N N . ASN A 1 740 ? -25.413 -24.954 29.664 1.00 83.81 740 ASN A N 1
ATOM 5425 C CA . ASN A 1 740 ? -25.765 -25.688 28.448 1.00 83.81 740 ASN A CA 1
ATOM 5426 C C . ASN A 1 740 ? -27.161 -26.293 28.604 1.00 83.81 740 ASN A C 1
ATOM 5428 O O . ASN A 1 740 ? -27.356 -27.230 29.382 1.00 83.81 740 ASN A O 1
ATOM 5432 N N . VAL A 1 741 ? -28.134 -25.761 27.866 1.00 88.94 741 VAL A N 1
ATOM 5433 C CA . VAL A 1 741 ? -29.518 -26.247 27.886 1.00 88.94 741 VAL A CA 1
ATOM 5434 C C . VAL A 1 741 ? -29.704 -27.335 26.831 1.00 88.94 741 VAL A C 1
ATOM 5436 O O . VAL A 1 741 ? -29.369 -27.145 25.664 1.00 88.94 741 VAL A O 1
ATOM 5439 N N . ASN A 1 742 ? -30.253 -28.470 27.251 1.00 92.44 742 ASN A N 1
ATOM 5440 C CA . ASN A 1 742 ? -30.591 -29.617 26.418 1.00 92.44 742 ASN A CA 1
ATOM 5441 C C . ASN A 1 742 ? -32.095 -29.874 26.525 1.00 92.44 742 ASN A C 1
ATOM 5443 O O . ASN A 1 742 ? -32.620 -29.960 27.634 1.00 92.44 742 ASN A O 1
ATOM 5447 N N . SER A 1 743 ? -32.785 -30.007 25.394 1.00 93.81 743 SER A N 1
ATOM 5448 C CA . SER A 1 743 ? -34.239 -30.189 25.352 1.00 93.81 743 SER A CA 1
ATOM 5449 C C . SER A 1 743 ? -34.601 -31.488 24.640 1.00 93.81 743 SER A C 1
ATOM 5451 O O . SER A 1 743 ? -34.100 -31.759 23.549 1.00 93.81 743 SER A O 1
ATOM 5453 N N . PHE A 1 744 ? -35.497 -32.267 25.243 1.00 94.88 744 PHE A N 1
ATOM 5454 C CA . PHE A 1 744 ? -35.990 -33.538 24.714 1.00 94.88 744 PHE A CA 1
ATOM 5455 C C . PHE A 1 744 ? -37.518 -33.617 24.852 1.00 94.88 744 PHE A C 1
ATOM 5457 O O . PHE A 1 744 ? -38.152 -32.764 25.478 1.00 94.88 744 PHE A O 1
ATOM 5464 N N . THR A 1 745 ? -38.117 -34.655 24.276 1.00 93.81 745 THR A N 1
ATOM 5465 C CA . THR A 1 745 ? -39.549 -34.944 24.412 1.00 93.81 745 THR A CA 1
ATOM 5466 C C . THR A 1 745 ? -39.727 -36.386 24.867 1.00 93.81 745 THR A C 1
ATOM 5468 O O . THR A 1 745 ? -39.049 -37.271 24.345 1.00 93.81 745 THR A O 1
ATOM 5471 N N . GLY A 1 746 ? -40.607 -36.620 25.840 1.00 93.19 746 GLY A N 1
ATOM 5472 C CA . GLY A 1 746 ? -40.943 -37.963 26.309 1.00 93.19 746 GLY A CA 1
ATOM 5473 C C . GLY A 1 746 ? -41.668 -38.789 25.243 1.00 93.19 746 GLY A C 1
ATOM 5474 O O . GLY A 1 746 ? -42.394 -38.253 24.402 1.00 93.19 746 GLY A O 1
ATOM 5475 N N . ASP A 1 747 ? -41.467 -40.105 25.284 1.00 93.12 747 ASP A N 1
ATOM 5476 C CA . ASP A 1 747 ? -42.040 -41.093 24.354 1.00 93.12 747 ASP A CA 1
ATOM 5477 C C . ASP A 1 747 ? -42.629 -42.325 25.083 1.00 93.12 747 ASP A C 1
ATOM 5479 O O . ASP A 1 747 ? -42.914 -43.349 24.462 1.00 93.12 747 ASP A O 1
ATOM 5483 N N . SER A 1 748 ? -42.787 -42.242 26.413 1.00 91.00 748 SER A N 1
ATOM 5484 C CA . SER A 1 748 ? -43.197 -43.340 27.305 1.00 91.00 748 SER A CA 1
ATOM 5485 C C . SER A 1 748 ? -42.267 -44.573 27.323 1.00 91.00 748 SER A C 1
ATOM 5487 O O . SER A 1 748 ? -42.665 -45.619 27.840 1.00 91.00 748 SER A O 1
ATOM 5489 N N . SER A 1 749 ? -41.037 -44.483 26.798 1.00 91.12 749 SER A N 1
ATOM 5490 C CA . SER A 1 749 ? -40.080 -45.604 26.727 1.00 91.12 749 SER A CA 1
ATOM 5491 C C . SER A 1 749 ? -38.612 -45.250 27.025 1.00 91.12 749 SER A C 1
ATOM 5493 O O . SER A 1 749 ? -37.889 -46.073 27.591 1.00 91.12 749 SER A O 1
ATOM 5495 N N . THR A 1 750 ? -38.167 -44.038 26.692 1.00 93.31 750 THR A N 1
ATOM 5496 C CA . THR A 1 750 ? -36.778 -43.585 26.803 1.00 93.31 750 THR A CA 1
ATOM 5497 C C . THR A 1 750 ? -36.494 -43.008 28.190 1.00 93.31 750 THR A C 1
ATOM 5499 O O . THR A 1 750 ? -37.113 -42.035 28.618 1.00 93.31 750 THR A O 1
ATOM 5502 N N . THR A 1 751 ? -35.520 -43.595 28.890 1.00 94.25 751 THR A N 1
ATOM 5503 C CA . THR A 1 751 ? -35.022 -43.122 30.196 1.00 94.25 751 THR A CA 1
ATOM 5504 C C . THR A 1 751 ? -33.668 -42.418 30.121 1.00 94.25 751 THR A C 1
ATOM 5506 O O . THR A 1 751 ? -33.357 -41.627 31.008 1.00 94.25 751 THR A O 1
ATOM 5509 N N . ALA A 1 752 ? -32.856 -42.701 29.098 1.00 94.94 752 ALA A N 1
ATOM 5510 C CA . ALA A 1 752 ? -31.484 -42.213 28.967 1.00 94.94 752 ALA A CA 1
ATOM 5511 C C . ALA A 1 752 ? -31.366 -41.122 27.891 1.00 94.94 752 ALA A C 1
ATOM 5513 O O . ALA A 1 752 ? -31.732 -41.333 26.735 1.00 94.94 752 ALA A O 1
ATOM 5514 N N . PHE A 1 753 ? -30.810 -39.972 28.272 1.00 94.12 753 PHE A N 1
ATOM 5515 C CA . PHE A 1 753 ? -30.722 -38.757 27.464 1.00 94.12 753 PHE A CA 1
ATOM 5516 C C . PHE A 1 753 ? -29.271 -38.261 27.408 1.00 94.12 753 PHE A C 1
ATOM 5518 O O . PHE A 1 753 ? -28.607 -38.119 28.438 1.00 94.12 753 PHE A O 1
ATOM 5525 N N . ALA A 1 754 ? -28.766 -38.009 26.199 1.00 93.56 754 ALA A N 1
ATOM 5526 C CA . ALA A 1 754 ? -27.385 -37.588 25.969 1.00 93.56 754 ALA A CA 1
ATOM 5527 C C . ALA A 1 754 ? -27.267 -36.056 25.942 1.00 93.56 754 ALA A C 1
ATOM 5529 O O . ALA A 1 754 ? -27.852 -35.397 25.084 1.00 93.56 754 ALA A O 1
ATOM 5530 N N . LEU A 1 755 ? -26.492 -35.504 26.873 1.00 90.38 755 LEU A N 1
ATOM 5531 C CA . LEU A 1 755 ? -26.198 -34.080 27.001 1.00 90.38 755 LEU A CA 1
ATOM 5532 C C . LEU A 1 755 ? -25.184 -33.613 25.942 1.00 90.38 755 LEU A C 1
ATOM 5534 O O . LEU A 1 755 ? -24.232 -34.322 25.607 1.00 90.38 755 LEU A O 1
ATOM 5538 N N . SER A 1 756 ? -25.333 -32.361 25.506 1.00 86.50 756 SER A N 1
ATOM 5539 C CA . SER A 1 756 ? -24.414 -31.611 24.633 1.00 86.50 756 SER A CA 1
ATOM 5540 C C . SER A 1 756 ? -22.972 -31.541 25.146 1.00 86.50 756 SER A C 1
ATOM 5542 O O . SER A 1 756 ? -22.037 -31.367 24.367 1.00 86.50 756 SER A O 1
ATOM 5544 N N . SER A 1 757 ? -22.807 -31.624 26.463 1.00 81.94 757 SER A N 1
ATOM 5545 C CA . SER A 1 757 ? -21.543 -31.597 27.193 1.00 81.94 757 SER A CA 1
ATOM 5546 C C . SER A 1 757 ? -21.704 -32.412 28.477 1.00 81.94 757 SER A C 1
ATOM 5548 O O . SER A 1 757 ? -22.770 -32.414 29.091 1.00 81.94 757 SER A O 1
ATOM 5550 N N . ALA A 1 758 ? -20.650 -33.117 28.889 1.00 81.00 758 ALA A N 1
ATOM 5551 C CA . ALA A 1 758 ? -20.575 -33.647 30.248 1.00 81.00 758 ALA A CA 1
ATOM 5552 C C . ALA A 1 758 ? -20.246 -32.490 31.215 1.00 81.00 758 ALA A C 1
ATOM 5554 O O . ALA A 1 758 ? -19.417 -31.654 30.847 1.00 81.00 758 ALA A O 1
ATOM 5555 N N . PRO A 1 759 ? -20.840 -32.427 32.423 1.00 80.56 759 PRO A N 1
ATOM 5556 C CA . PRO A 1 759 ? -20.475 -31.412 33.411 1.00 80.56 759 PRO A CA 1
ATOM 5557 C C . PRO A 1 759 ? -18.995 -31.529 33.789 1.00 80.56 759 PRO A C 1
ATOM 5559 O O . PRO A 1 759 ? -18.500 -32.628 34.047 1.00 80.56 759 PRO A O 1
ATOM 5562 N N . ALA A 1 760 ? -18.299 -30.391 33.859 1.00 73.50 760 ALA A N 1
ATOM 5563 C CA . ALA A 1 760 ? -16.858 -30.331 34.129 1.00 73.50 760 ALA A CA 1
ATOM 5564 C C . ALA A 1 760 ? -16.456 -30.966 35.477 1.00 73.50 760 ALA A C 1
ATOM 5566 O O . ALA A 1 760 ? -15.379 -31.548 35.590 1.00 73.50 760 ALA A O 1
ATOM 5567 N N . SER A 1 761 ? -17.348 -30.915 36.471 1.00 69.19 761 SER A N 1
ATOM 5568 C CA . SER A 1 761 ? -17.199 -31.547 37.789 1.00 69.19 761 SER A CA 1
ATOM 5569 C C . SER A 1 761 ? -17.349 -33.077 37.779 1.00 69.19 761 SER A C 1
ATOM 5571 O O . SER A 1 761 ? -17.070 -33.731 38.782 1.00 69.19 761 SER A O 1
ATOM 5573 N N . GLY A 1 762 ? -17.872 -33.662 36.693 1.00 73.50 762 GLY A N 1
ATOM 5574 C CA . GLY A 1 762 ? -18.319 -35.059 36.644 1.00 73.50 762 GLY A CA 1
ATOM 5575 C C . GLY A 1 762 ? -19.513 -35.381 37.559 1.00 73.50 762 GLY A C 1
ATOM 5576 O O . GLY A 1 762 ? -19.931 -36.537 37.627 1.00 73.50 762 GLY A O 1
ATOM 5577 N N . SER A 1 763 ? -20.072 -34.389 38.262 1.00 81.12 763 SER A N 1
ATOM 5578 C CA . SER A 1 763 ? -21.119 -34.574 39.266 1.00 81.12 763 SER A CA 1
ATOM 5579 C C . SER A 1 763 ? -22.514 -34.342 38.692 1.00 81.12 763 SER A C 1
ATOM 5581 O O . SER A 1 763 ? -22.760 -33.362 37.987 1.00 81.12 763 SER A O 1
ATOM 5583 N N . LYS A 1 764 ? -23.474 -35.196 39.074 1.00 83.69 764 LYS A N 1
ATOM 5584 C CA . LYS A 1 764 ? -24.895 -34.988 38.747 1.00 83.69 764 LYS A CA 1
ATOM 5585 C C . LYS A 1 764 ? -25.483 -33.729 39.397 1.00 83.69 764 LYS A C 1
ATOM 5587 O O . LYS A 1 764 ? -26.498 -33.240 38.922 1.00 83.69 764 LYS A O 1
ATOM 5592 N N . ASN A 1 765 ? -24.839 -33.184 40.433 1.00 82.75 765 ASN A N 1
ATOM 5593 C CA . ASN A 1 765 ? -25.289 -31.964 41.108 1.00 82.75 765 ASN A CA 1
ATOM 5594 C C . ASN A 1 765 ? -25.094 -30.705 40.238 1.00 82.75 765 ASN A C 1
ATOM 5596 O O . ASN A 1 765 ? -25.824 -29.736 40.419 1.00 82.75 765 ASN A O 1
ATOM 5600 N N . SER A 1 766 ? -24.177 -30.733 39.259 1.00 83.12 766 SER A N 1
ATOM 5601 C CA . SER A 1 766 ? -24.015 -29.671 38.249 1.00 83.12 766 SER A CA 1
ATOM 5602 C C . SER A 1 766 ? -25.027 -29.792 37.088 1.00 83.12 766 SER A C 1
ATOM 5604 O O . SER A 1 766 ? -24.852 -29.148 36.052 1.00 83.12 766 SER A O 1
ATOM 5606 N N . VAL A 1 767 ? -26.078 -30.618 37.216 1.00 89.06 767 VAL A N 1
ATOM 5607 C CA . VAL A 1 767 ? -27.142 -30.772 36.210 1.00 89.06 767 VAL A CA 1
ATOM 5608 C C . VAL A 1 767 ? -28.519 -30.573 36.844 1.00 89.06 767 VAL A C 1
ATOM 5610 O O . VAL A 1 767 ? -28.911 -31.311 37.740 1.00 89.06 767 VAL A O 1
ATOM 5613 N N . VAL A 1 768 ? -29.294 -29.612 36.338 1.00 91.94 768 VAL A N 1
ATOM 5614 C CA . VAL A 1 768 ? -30.702 -29.416 36.719 1.00 91.94 768 VAL A CA 1
ATOM 5615 C C . VAL A 1 768 ? -31.596 -30.064 35.666 1.00 91.94 768 VAL A C 1
ATOM 5617 O O . VAL A 1 768 ? -31.617 -29.626 34.518 1.00 91.94 768 VAL A O 1
ATOM 5620 N N . VAL A 1 769 ? -32.348 -31.093 36.051 1.00 93.31 769 VAL A N 1
ATOM 5621 C CA . VAL A 1 769 ? -33.298 -31.804 35.179 1.00 93.31 769 VAL A CA 1
ATOM 5622 C C . VAL A 1 769 ? -34.725 -31.349 35.474 1.00 93.31 769 VAL A C 1
ATOM 5624 O O . VAL A 1 769 ? -35.124 -31.272 36.636 1.00 93.31 769 VAL A O 1
ATOM 5627 N N . THR A 1 770 ? -35.521 -31.098 34.435 1.00 94.94 770 THR A N 1
ATOM 5628 C CA . THR A 1 770 ? -36.954 -30.792 34.541 1.00 94.94 770 THR A CA 1
ATOM 5629 C C . THR A 1 770 ? -37.787 -31.625 33.564 1.00 94.94 770 THR A C 1
ATOM 5631 O O . THR A 1 770 ? -37.317 -31.972 32.480 1.00 94.94 770 THR A O 1
ATOM 5634 N N . VAL A 1 771 ? -39.032 -31.923 33.943 1.00 94.12 771 VAL A N 1
ATOM 5635 C CA . VAL A 1 771 ? -40.049 -32.576 33.099 1.00 94.12 771 VAL A CA 1
ATOM 5636 C C . VAL A 1 771 ? -41.346 -31.780 33.235 1.00 94.12 771 VAL A C 1
ATOM 5638 O O . VAL A 1 771 ? -41.786 -31.506 34.350 1.00 94.12 771 VAL A O 1
ATOM 5641 N N . ASN A 1 772 ? -41.915 -31.328 32.116 1.00 90.69 772 ASN A N 1
ATOM 5642 C CA . ASN A 1 772 ? -43.018 -30.357 32.052 1.00 90.69 772 ASN A CA 1
ATOM 5643 C C . ASN A 1 772 ? -42.780 -29.099 32.919 1.00 90.69 772 ASN A C 1
ATOM 5645 O O . ASN A 1 772 ? -43.703 -28.545 33.513 1.00 90.69 772 ASN A O 1
ATOM 5649 N N . GLY A 1 773 ? -41.518 -28.661 33.018 1.00 84.81 773 GLY A N 1
ATOM 5650 C CA . GLY A 1 773 ? -41.084 -27.541 33.862 1.00 84.81 773 GLY A CA 1
ATOM 5651 C C . GLY A 1 773 ? -40.952 -27.857 35.361 1.00 84.81 773 GLY A C 1
ATOM 5652 O O . GLY A 1 773 ? -40.487 -27.007 36.118 1.00 84.81 773 GLY A O 1
ATOM 5653 N N . VAL A 1 774 ? -41.305 -29.066 35.809 1.00 89.62 774 VAL A N 1
ATOM 5654 C CA . VAL A 1 774 ? -41.127 -29.512 37.199 1.00 89.62 774 VAL A CA 1
ATOM 5655 C C . VAL A 1 774 ? -39.704 -30.032 37.388 1.00 89.62 774 VAL A C 1
ATOM 5657 O O . VAL A 1 774 ? -39.300 -30.992 36.727 1.00 89.62 774 VAL A O 1
ATOM 5660 N N . VAL A 1 775 ? -38.945 -29.420 38.302 1.00 92.75 775 VAL A N 1
ATOM 5661 C CA . VAL A 1 775 ? -37.586 -29.859 38.662 1.00 92.75 775 VAL A CA 1
ATOM 5662 C C . VAL A 1 775 ? -37.627 -31.256 39.280 1.00 92.75 775 VAL A C 1
ATOM 5664 O O . VAL A 1 775 ? -38.359 -31.501 40.238 1.00 92.75 775 VAL A O 1
ATOM 5667 N N . GLN A 1 776 ? -36.822 -32.164 38.736 1.00 91.81 776 GLN A N 1
ATOM 5668 C CA . GLN A 1 776 ? -36.673 -33.527 39.232 1.00 91.81 776 GLN A CA 1
ATOM 5669 C C . GLN A 1 776 ? -35.645 -33.561 40.370 1.00 91.81 776 GLN A C 1
ATOM 5671 O O . GLN A 1 776 ? -34.599 -32.910 40.307 1.00 91.81 776 GLN A O 1
ATOM 5676 N N . HIS A 1 777 ? -35.928 -34.323 41.427 1.00 89.56 777 HIS A N 1
ATOM 5677 C CA . HIS A 1 777 ? -35.033 -34.420 42.580 1.00 89.56 777 HIS A CA 1
ATOM 5678 C C . HIS A 1 777 ? -33.746 -35.172 42.208 1.00 89.56 777 HIS A C 1
ATOM 5680 O O . HIS A 1 777 ? -33.816 -36.184 41.515 1.00 89.56 777 HIS A O 1
ATOM 5686 N N . VAL A 1 778 ? -32.580 -34.745 42.711 1.00 83.88 778 VAL A N 1
ATOM 5687 C CA . VAL A 1 778 ? -31.255 -35.275 42.306 1.00 83.88 778 VAL A CA 1
ATOM 5688 C C . VAL A 1 778 ? -31.085 -36.792 42.458 1.00 83.88 778 VAL A C 1
ATOM 5690 O O . VAL A 1 778 ? -30.203 -37.371 41.835 1.00 83.88 778 VAL A O 1
ATOM 5693 N N . ASN A 1 779 ? -31.918 -37.461 43.262 1.00 87.69 779 ASN A N 1
ATOM 5694 C CA . ASN A 1 779 ? -31.906 -38.921 43.423 1.00 87.69 779 ASN A CA 1
ATOM 5695 C C . ASN A 1 779 ? -32.800 -39.693 42.440 1.00 87.69 779 ASN A C 1
ATOM 5697 O O . ASN A 1 779 ? -32.693 -40.908 42.417 1.00 87.69 779 ASN A O 1
ATOM 5701 N N . THR A 1 780 ? -33.625 -39.013 41.636 1.00 87.00 780 THR A N 1
ATOM 5702 C CA . THR A 1 780 ? -34.502 -39.627 40.607 1.00 87.00 780 THR A CA 1
ATOM 5703 C C . THR A 1 780 ? -33.814 -39.817 39.248 1.00 87.00 780 THR A C 1
ATOM 5705 O O . THR A 1 780 ? -34.449 -40.151 38.245 1.00 87.00 780 THR A O 1
ATOM 5708 N N . TYR A 1 781 ? -32.510 -39.532 39.203 1.00 92.88 781 TYR A N 1
ATOM 5709 C CA . TYR A 1 781 ? -31.662 -39.723 38.040 1.00 92.88 781 TYR A CA 1
ATOM 5710 C C . TYR A 1 781 ? -30.198 -39.975 38.421 1.00 92.88 781 TYR A C 1
ATOM 5712 O O . TYR A 1 781 ? -29.720 -39.680 39.526 1.00 92.88 781 TYR A O 1
ATOM 5720 N N . SER A 1 782 ? -29.469 -40.513 37.448 1.00 91.19 782 SER A N 1
ATOM 5721 C CA . SER A 1 782 ? -28.034 -40.787 37.491 1.00 91.19 782 SER A CA 1
ATOM 5722 C C . SER A 1 782 ? -27.318 -40.133 36.306 1.00 91.19 782 SER A C 1
ATOM 5724 O O . SER A 1 782 ? -27.934 -39.855 35.278 1.00 91.19 782 SER A O 1
ATOM 5726 N N . LEU A 1 783 ? -26.016 -39.881 36.458 1.00 91.56 783 LEU A N 1
ATOM 5727 C CA . LEU A 1 783 ? -25.135 -39.349 35.417 1.00 91.56 783 LEU A CA 1
ATOM 5728 C C . LEU A 1 783 ? -24.032 -40.373 35.120 1.00 91.56 783 LEU A C 1
ATOM 5730 O O . LEU A 1 783 ? -23.425 -40.912 36.045 1.00 91.56 783 LEU A O 1
ATOM 5734 N N . SER A 1 784 ? -23.739 -40.604 33.842 1.00 87.31 784 SER A N 1
ATOM 5735 C CA . SER A 1 784 ? -22.567 -41.363 33.398 1.00 87.31 784 SER A CA 1
ATOM 5736 C C . SER A 1 784 ? -21.957 -40.700 32.163 1.00 87.31 784 SER A C 1
ATOM 5738 O O . SER A 1 784 ? -22.561 -40.680 31.089 1.00 87.31 784 SER A O 1
ATOM 5740 N N . GLY A 1 785 ? -20.774 -40.095 32.321 1.00 85.00 785 GLY A N 1
ATOM 5741 C CA . GLY A 1 785 ? -20.168 -39.256 31.284 1.00 85.00 785 GLY A CA 1
ATOM 5742 C C . GLY A 1 785 ? -21.083 -38.083 30.921 1.00 85.00 785 GLY A C 1
ATOM 5743 O O . GLY A 1 785 ? -21.389 -37.252 31.769 1.00 85.00 785 GLY A O 1
ATOM 5744 N N . SER A 1 786 ? -21.546 -38.035 29.670 1.00 89.75 786 SER A N 1
ATOM 5745 C CA . SER A 1 786 ? -22.541 -37.067 29.184 1.00 89.75 786 SER A CA 1
ATOM 5746 C C . SER A 1 786 ? -23.984 -37.597 29.171 1.00 89.75 786 SER A C 1
ATOM 5748 O O . SER A 1 786 ? -24.851 -36.952 28.596 1.00 89.75 786 SER A O 1
ATOM 5750 N N . THR A 1 787 ? -24.284 -38.761 29.757 1.00 91.81 787 THR A N 1
ATOM 5751 C CA . THR A 1 787 ? -25.642 -39.344 29.733 1.00 91.81 787 THR A CA 1
ATOM 5752 C C . THR A 1 787 ? -26.336 -39.199 31.084 1.00 91.81 787 THR A C 1
ATOM 5754 O O . THR A 1 787 ? -25.836 -39.707 32.088 1.00 91.81 787 THR A O 1
ATOM 5757 N N . ILE A 1 788 ? -27.510 -38.563 31.100 1.00 94.75 788 ILE A N 1
ATOM 5758 C CA . ILE A 1 788 ? -28.450 -38.586 32.229 1.00 94.75 788 ILE A CA 1
ATOM 5759 C C . ILE A 1 788 ? -29.417 -39.752 32.030 1.00 94.75 788 ILE A C 1
ATOM 5761 O O . ILE A 1 788 ? -29.971 -39.904 30.945 1.00 94.75 788 ILE A O 1
ATOM 5765 N N . THR A 1 789 ? -29.651 -40.560 33.063 1.00 94.25 789 THR A N 1
ATOM 5766 C CA . THR A 1 789 ? -30.689 -41.607 33.050 1.00 94.25 789 THR A CA 1
ATOM 5767 C C . THR A 1 789 ? -31.691 -41.361 34.168 1.00 94.25 789 THR A C 1
ATOM 5769 O O . THR A 1 789 ? -31.286 -41.290 35.328 1.00 94.25 789 THR A O 1
ATOM 5772 N N . LEU A 1 790 ? -32.971 -41.224 33.813 1.00 94.19 790 LEU A N 1
ATOM 5773 C CA . LEU A 1 790 ? -34.102 -41.061 34.732 1.00 94.19 790 LEU A CA 1
ATOM 5774 C C . LEU A 1 790 ? -34.610 -42.425 35.225 1.00 94.19 790 LEU A C 1
ATOM 5776 O O . LEU A 1 790 ? -34.590 -43.399 34.470 1.00 94.19 790 LEU A O 1
ATOM 5780 N N . ASP A 1 791 ? -35.141 -42.482 36.446 1.00 92.12 791 ASP A N 1
ATOM 5781 C CA . ASP A 1 791 ? -35.675 -43.724 37.037 1.00 92.12 791 ASP A CA 1
ATOM 5782 C C . ASP A 1 791 ? -36.938 -44.259 36.324 1.00 92.12 791 ASP A C 1
ATOM 5784 O O . ASP A 1 791 ? -37.260 -45.446 36.415 1.00 92.12 791 ASP A O 1
ATOM 5788 N N . SER A 1 792 ? -37.655 -43.401 35.591 1.00 89.25 792 SER A N 1
ATOM 5789 C CA . SER A 1 792 ? -38.840 -43.746 34.795 1.00 89.25 792 SER A CA 1
ATOM 5790 C C . SER A 1 792 ? -38.908 -42.917 33.512 1.00 89.25 792 SER A C 1
ATOM 5792 O O . SER A 1 792 ? -38.526 -41.747 33.516 1.00 89.25 792 SER A O 1
ATOM 5794 N N . ALA A 1 793 ? -39.419 -43.498 32.424 1.00 91.69 793 ALA A N 1
ATOM 5795 C CA . ALA A 1 793 ? -39.564 -42.805 31.144 1.00 91.69 793 ALA A CA 1
ATOM 5796 C C . ALA A 1 793 ? -40.710 -41.768 31.198 1.00 91.69 793 ALA A C 1
ATOM 5798 O O . ALA A 1 793 ? -41.830 -42.158 31.540 1.00 91.69 793 ALA A O 1
ATOM 5799 N N . PRO A 1 794 ? -40.472 -40.485 30.855 1.00 93.75 794 PRO A N 1
ATOM 5800 C CA . PRO A 1 794 ? -41.520 -39.464 30.769 1.00 93.75 794 PRO A CA 1
ATOM 5801 C C . PRO A 1 794 ? -42.591 -39.801 29.722 1.00 93.75 794 PRO A C 1
ATOM 5803 O O . PRO A 1 794 ? -42.323 -40.517 28.750 1.00 93.75 794 PRO A O 1
ATOM 5806 N N . GLU A 1 795 ? -43.809 -39.291 29.910 1.00 93.19 795 GLU A N 1
ATOM 5807 C CA . GLU A 1 795 ? -44.950 -39.627 29.058 1.00 93.19 795 GLU A CA 1
ATOM 5808 C C . GLU A 1 795 ? -44.821 -39.046 27.640 1.00 93.19 795 GLU A C 1
ATOM 5810 O O . GLU A 1 795 ? -44.053 -38.122 27.368 1.00 93.19 795 GLU A O 1
ATOM 5815 N N . THR A 1 796 ? -45.560 -39.632 26.695 1.00 93.06 796 THR A N 1
ATOM 5816 C CA . THR A 1 796 ? -45.486 -39.265 25.276 1.00 93.06 796 THR A CA 1
ATOM 5817 C C . THR A 1 796 ? -45.929 -37.815 25.059 1.00 93.06 796 THR A C 1
ATOM 5819 O O . THR A 1 796 ? -47.121 -37.511 25.105 1.00 93.06 796 THR A O 1
ATOM 5822 N N . GLY A 1 797 ? -44.968 -36.936 24.768 1.00 87.75 797 GLY A N 1
ATOM 5823 C CA . GLY A 1 797 ? -45.176 -35.494 24.612 1.00 87.75 797 GLY A CA 1
ATOM 5824 C C . GLY A 1 797 ? -44.666 -34.629 25.770 1.00 87.75 797 GLY A C 1
ATOM 5825 O O . GLY A 1 797 ? -44.692 -33.406 25.632 1.00 87.75 797 GLY A O 1
ATOM 5826 N N . ASP A 1 798 ? -44.169 -35.217 26.865 1.00 95.75 798 ASP A N 1
ATOM 5827 C CA . ASP A 1 798 ? -43.605 -34.464 27.993 1.00 95.75 798 ASP A CA 1
ATOM 5828 C C . ASP A 1 798 ? -42.409 -33.609 27.554 1.00 95.75 798 ASP A C 1
ATOM 5830 O O . ASP A 1 798 ? -41.483 -34.103 26.907 1.00 95.75 798 ASP A O 1
ATOM 5834 N N . ALA A 1 799 ? -42.391 -32.333 27.939 1.00 93.94 799 ALA A N 1
ATOM 5835 C CA . ALA A 1 799 ? -41.290 -31.421 27.644 1.00 93.94 799 ALA A CA 1
ATOM 5836 C C . ALA A 1 799 ? -40.168 -31.590 28.679 1.00 93.94 799 ALA A C 1
ATOM 5838 O O . ALA A 1 799 ? -40.333 -31.229 29.845 1.00 93.94 799 ALA A O 1
ATOM 5839 N N . ILE A 1 800 ? -39.022 -32.126 28.260 1.00 95.44 800 ILE A N 1
ATOM 5840 C CA . ILE A 1 800 ? -37.875 -32.396 29.134 1.00 95.44 800 ILE A CA 1
ATOM 5841 C C . ILE A 1 800 ? -36.810 -31.330 28.876 1.00 95.44 800 ILE A C 1
ATOM 5843 O O . ILE A 1 800 ? -36.399 -31.138 27.732 1.00 95.44 800 ILE A O 1
ATOM 5847 N N . GLU A 1 801 ? -36.319 -30.669 29.922 1.00 95.94 801 GLU A N 1
ATOM 5848 C CA . GLU A 1 801 ? -35.204 -29.718 29.816 1.00 95.94 801 GLU A CA 1
ATOM 5849 C C . GLU A 1 801 ? -34.137 -30.030 30.869 1.00 95.94 801 GLU A C 1
ATOM 5851 O O . GLU A 1 801 ? -34.436 -30.109 32.061 1.00 95.94 801 GLU A O 1
ATOM 5856 N N . MET A 1 802 ? -32.891 -30.202 30.424 1.00 93.81 802 MET A N 1
ATOM 5857 C CA . MET A 1 802 ? -31.723 -30.490 31.257 1.00 93.81 802 MET A CA 1
ATOM 5858 C C . MET A 1 802 ? -30.683 -29.379 31.094 1.00 93.81 802 MET A C 1
ATOM 5860 O O . MET A 1 802 ? -30.216 -29.115 29.985 1.00 93.81 802 MET A O 1
ATOM 5864 N N . ARG A 1 803 ? -30.306 -28.727 32.193 1.00 91.44 803 ARG A N 1
ATOM 5865 C CA . ARG A 1 803 ? -29.332 -27.628 32.223 1.00 91.44 803 ARG A CA 1
ATOM 5866 C C . ARG A 1 803 ? -28.042 -28.100 32.873 1.00 91.44 803 ARG A C 1
ATOM 5868 O O . ARG A 1 803 ? -28.049 -28.417 34.057 1.00 91.44 803 ARG A O 1
ATOM 5875 N N . VAL A 1 804 ? -26.950 -28.129 32.117 1.00 88.81 804 VAL A N 1
ATOM 5876 C CA . VAL A 1 804 ? -25.603 -28.420 32.635 1.00 88.81 804 VAL A CA 1
ATOM 5877 C C . VAL A 1 804 ? -24.931 -27.105 33.000 1.00 88.81 804 VAL A C 1
ATOM 5879 O O . VAL A 1 804 ? -24.840 -26.225 32.144 1.00 88.81 804 VAL A O 1
ATOM 5882 N N . HIS A 1 805 ? -24.469 -26.962 34.237 1.00 83.00 805 HIS A N 1
ATOM 5883 C CA . HIS A 1 805 ? -23.658 -25.827 34.671 1.00 83.00 805 HIS A CA 1
ATOM 5884 C C . HIS A 1 805 ? -22.174 -26.204 34.544 1.00 83.00 805 HIS A C 1
ATOM 5886 O O . HIS A 1 805 ? -21.690 -27.081 35.256 1.00 83.00 805 HIS A O 1
ATOM 5892 N N . ASP A 1 806 ? -21.454 -25.564 33.617 1.00 69.06 806 ASP A N 1
ATOM 5893 C CA . ASP A 1 806 ? -20.000 -25.728 33.502 1.00 69.06 806 ASP A CA 1
ATOM 5894 C C . ASP A 1 806 ? -19.300 -24.795 34.510 1.00 69.06 806 ASP A C 1
ATOM 5896 O O . ASP A 1 806 ? -18.945 -23.657 34.185 1.00 69.06 806 ASP A O 1
ATOM 5900 N N . ASP A 1 807 ? -19.117 -25.273 35.742 1.00 60.94 807 ASP A N 1
ATOM 5901 C CA . ASP A 1 807 ? -18.293 -24.615 36.761 1.00 60.94 807 ASP A CA 1
ATOM 5902 C C . ASP A 1 807 ? -16.802 -24.749 36.382 1.00 60.94 807 ASP A C 1
ATOM 5904 O O . ASP A 1 807 ? -16.238 -25.845 36.422 1.00 60.94 807 ASP A O 1
ATOM 5908 N N . TYR A 1 808 ? -16.150 -23.652 35.972 1.00 55.19 808 TYR A N 1
ATOM 5909 C CA . TYR A 1 808 ? -14.753 -23.674 35.511 1.00 55.19 808 TYR A CA 1
ATOM 5910 C C . TYR A 1 808 ? -13.927 -22.524 36.104 1.00 55.19 808 TYR A C 1
ATOM 5912 O O . TYR A 1 808 ? -13.937 -21.400 35.600 1.00 55.19 808 TYR A O 1
ATOM 5920 N N . SER A 1 809 ? -13.156 -22.816 37.155 1.00 52.38 809 SER A N 1
ATOM 5921 C CA . SER A 1 809 ? -12.223 -21.860 37.762 1.00 52.38 809 SER A CA 1
ATOM 5922 C C . SER A 1 809 ? -10.873 -22.507 38.061 1.00 52.38 809 SER A C 1
ATOM 5924 O O . SER A 1 809 ? -10.732 -23.282 38.999 1.00 52.38 809 SER A O 1
ATOM 5926 N N . ALA A 1 810 ? -9.856 -22.153 37.274 1.00 50.97 810 ALA A N 1
ATOM 5927 C CA . ALA A 1 810 ? -8.467 -22.545 37.531 1.00 50.97 810 ALA A CA 1
ATOM 5928 C C . ALA A 1 810 ? -7.736 -21.593 38.505 1.00 50.97 810 ALA A C 1
ATOM 5930 O O . ALA A 1 810 ? -6.627 -21.896 38.934 1.00 50.97 810 ALA A O 1
ATOM 5931 N N . ASN A 1 811 ? -8.340 -20.440 38.830 1.00 53.25 811 ASN A N 1
ATOM 5932 C CA . ASN A 1 811 ? -7.684 -19.319 39.523 1.00 53.25 811 ASN A CA 1
ATOM 5933 C C . ASN A 1 811 ? -8.368 -18.897 40.838 1.00 53.25 811 ASN A C 1
ATOM 5935 O O . ASN A 1 811 ? -7.850 -18.028 41.539 1.00 53.25 811 ASN A O 1
ATOM 5939 N N . VAL A 1 812 ? -9.509 -19.495 41.191 1.00 51.44 812 VAL A N 1
ATOM 5940 C CA . VAL A 1 812 ? -10.096 -19.388 42.536 1.00 51.44 812 VAL A CA 1
ATOM 5941 C C . VAL A 1 812 ? -10.091 -20.783 43.127 1.00 51.44 812 VAL A C 1
ATOM 5943 O O . VAL A 1 812 ? -10.790 -21.660 42.625 1.00 51.44 812 VAL A O 1
ATOM 5946 N N . ASN A 1 813 ? -9.308 -20.988 44.185 1.00 48.78 813 ASN A N 1
ATOM 5947 C CA . ASN A 1 813 ? -9.261 -22.269 44.878 1.00 48.78 813 ASN A CA 1
ATOM 5948 C C . ASN A 1 813 ? -10.457 -22.353 45.837 1.00 48.78 813 ASN A C 1
ATOM 5950 O O . ASN A 1 813 ? -10.328 -22.136 47.043 1.00 48.78 813 ASN A O 1
ATOM 5954 N N . LEU A 1 814 ? -11.642 -22.577 45.267 1.00 55.62 814 LEU A N 1
ATOM 5955 C CA . LEU A 1 814 ? -12.826 -22.971 46.018 1.00 55.62 814 LEU A CA 1
ATOM 5956 C C . LEU A 1 814 ? -12.618 -24.422 46.461 1.00 55.62 814 LEU A C 1
ATOM 5958 O O . LEU A 1 814 ? -12.504 -25.312 45.618 1.00 55.62 814 LEU A O 1
ATOM 5962 N N . ARG A 1 815 ? -12.597 -24.682 47.772 1.00 55.09 815 ARG A N 1
ATOM 5963 C CA . ARG A 1 815 ? -13.081 -25.978 48.245 1.00 55.09 815 ARG A CA 1
ATOM 5964 C C . ARG A 1 815 ? -14.598 -25.848 48.260 1.00 55.09 815 ARG A C 1
ATOM 5966 O O . ARG A 1 815 ? -15.126 -24.964 48.929 1.00 55.09 815 ARG A O 1
ATOM 5973 N N . ASP A 1 816 ? -15.287 -26.671 47.485 1.00 60.28 816 ASP A N 1
ATOM 5974 C CA . ASP A 1 816 ? -16.747 -26.655 47.491 1.00 60.28 816 ASP A CA 1
ATOM 5975 C C . ASP A 1 816 ? -17.297 -27.035 48.873 1.00 60.28 816 ASP A C 1
ATOM 5977 O O . ASP A 1 816 ? -16.601 -27.619 49.711 1.00 60.28 816 ASP A O 1
ATOM 5981 N N . TYR A 1 817 ? -18.574 -26.715 49.090 1.00 77.12 817 TYR A N 1
ATOM 5982 C CA . TYR A 1 817 ? -19.361 -27.238 50.204 1.00 77.12 817 TYR A CA 1
ATOM 5983 C C . TYR A 1 817 ? -19.166 -28.760 50.296 1.00 77.12 817 TYR A C 1
ATOM 5985 O O . TYR A 1 817 ? -19.582 -29.502 49.403 1.00 77.12 817 TYR A O 1
ATOM 5993 N N . GLN A 1 818 ? -18.521 -29.223 51.368 1.00 81.31 818 GLN A N 1
ATOM 5994 C CA . GLN A 1 818 ? -18.167 -30.630 51.541 1.00 81.31 818 GLN A CA 1
ATOM 5995 C C . GLN A 1 818 ? -18.630 -31.120 52.909 1.00 81.31 818 GLN A C 1
ATOM 5997 O O . GLN A 1 818 ? -18.109 -30.706 53.945 1.00 81.31 818 GLN A O 1
ATOM 6002 N N . SER A 1 819 ? -19.593 -32.038 52.890 1.00 88.00 819 SER A N 1
ATOM 6003 C CA . SER A 1 819 ? -20.001 -32.821 54.055 1.00 88.00 819 SER A CA 1
ATOM 6004 C C . SER A 1 819 ? -19.082 -34.036 54.230 1.00 88.00 819 SER A C 1
ATOM 6006 O O . SER A 1 819 ? -18.701 -34.686 53.251 1.00 88.00 819 SER A O 1
ATOM 6008 N N . TYR A 1 820 ? -18.723 -34.332 55.477 1.00 90.94 820 TYR A N 1
ATOM 6009 C CA . TYR A 1 820 ? -17.996 -35.525 55.902 1.00 90.94 820 TYR A CA 1
ATOM 6010 C C . TYR A 1 820 ? -18.816 -36.219 56.994 1.00 90.94 820 TYR A C 1
ATOM 6012 O O . TYR A 1 820 ? -19.079 -35.618 58.039 1.00 90.94 820 TYR A O 1
ATOM 6020 N N . VAL A 1 821 ? -19.215 -37.474 56.775 1.00 92.31 821 VAL A N 1
ATOM 6021 C CA . VAL A 1 821 ? -20.128 -38.205 57.670 1.00 92.31 821 VAL A CA 1
ATOM 6022 C C . VAL A 1 821 ? -19.396 -39.326 58.403 1.00 92.31 821 VAL A C 1
ATOM 6024 O O . VAL A 1 821 ? -18.954 -40.310 57.803 1.00 92.31 821 VAL A O 1
ATOM 6027 N N . TYR A 1 822 ? -19.315 -39.219 59.725 1.00 92.50 822 TYR A N 1
ATOM 6028 C CA . TYR A 1 822 ? -18.710 -40.207 60.612 1.00 92.50 822 TYR A CA 1
ATOM 6029 C C . TYR A 1 822 ? -19.776 -40.963 61.405 1.00 92.50 822 TYR A C 1
ATOM 6031 O O . TYR A 1 822 ? -20.621 -40.365 62.067 1.00 92.50 822 TYR A O 1
ATOM 6039 N N . THR A 1 823 ? -19.687 -42.292 61.374 1.00 89.88 823 THR A N 1
ATOM 6040 C CA . THR A 1 823 ? -20.507 -43.206 62.181 1.00 89.88 823 THR A CA 1
ATOM 6041 C C . THR A 1 823 ? -19.579 -44.059 63.057 1.00 89.88 823 THR A C 1
ATOM 6043 O O . THR A 1 823 ? -19.163 -45.147 62.653 1.00 89.88 823 THR A O 1
ATOM 6046 N N . PRO A 1 824 ? -19.134 -43.551 64.223 1.00 87.00 824 PRO A N 1
ATOM 6047 C CA . PRO A 1 824 ? -18.172 -44.263 65.056 1.00 87.00 824 PRO A CA 1
ATOM 6048 C C . PRO A 1 824 ? -18.764 -45.568 65.607 1.00 87.00 824 PRO A C 1
ATOM 6050 O O . PRO A 1 824 ? -19.933 -45.644 65.974 1.00 87.00 824 PRO A O 1
ATOM 6053 N N . SER A 1 825 ? -17.937 -46.612 65.695 1.00 83.56 825 SER A N 1
ATOM 6054 C CA . SER A 1 825 ? -18.332 -47.921 66.241 1.00 83.56 825 SER A CA 1
ATOM 6055 C C . SER A 1 825 ? -18.135 -48.047 67.758 1.00 83.56 825 SER A C 1
ATOM 6057 O O . SER A 1 825 ? -18.575 -49.030 68.354 1.00 83.56 825 SER A O 1
ATOM 6059 N N . THR A 1 826 ? -17.462 -47.075 68.371 1.00 84.81 826 THR A N 1
ATOM 6060 C CA . THR A 1 826 ? -17.086 -46.986 69.792 1.00 84.81 826 THR A CA 1
ATOM 6061 C C . THR A 1 826 ? -17.068 -45.521 70.210 1.00 84.81 826 THR A C 1
ATOM 6063 O O . THR A 1 826 ? -16.829 -44.671 69.355 1.00 84.81 826 THR A O 1
ATOM 6066 N N . ASP A 1 827 ? -17.234 -45.232 71.499 1.00 87.94 827 ASP A N 1
ATOM 6067 C CA . ASP A 1 827 ? -17.232 -43.872 72.053 1.00 87.94 827 ASP A CA 1
ATOM 6068 C C . ASP A 1 827 ? -16.025 -43.050 71.552 1.00 87.94 827 ASP A C 1
ATOM 6070 O O . ASP A 1 827 ? -14.873 -43.359 71.865 1.00 87.94 827 ASP A O 1
ATOM 6074 N N . THR A 1 828 ? -16.288 -42.030 70.727 1.00 90.44 828 THR A N 1
ATOM 6075 C CA . THR A 1 828 ? -15.261 -41.260 70.001 1.00 90.44 828 THR A CA 1
ATOM 6076 C C . THR A 1 828 ? -15.506 -39.762 70.155 1.00 90.44 828 THR A C 1
ATOM 6078 O O . THR A 1 828 ? -16.618 -39.287 69.937 1.00 90.44 828 THR A O 1
ATOM 6081 N N . SER A 1 829 ? -14.463 -39.007 70.513 1.00 90.25 829 SER A N 1
ATOM 6082 C CA . SER A 1 829 ? -14.503 -37.539 70.610 1.00 90.25 829 SER A CA 1
ATOM 6083 C C . SER A 1 829 ? -13.684 -36.815 69.539 1.00 90.25 829 SER A C 1
ATOM 6085 O O . SER A 1 829 ? -14.009 -35.676 69.232 1.00 90.25 829 SER A O 1
ATOM 6087 N N . ALA A 1 830 ? -12.659 -37.433 68.943 1.00 91.75 830 ALA A N 1
ATOM 6088 C CA . ALA A 1 830 ? -11.811 -36.804 67.926 1.00 91.75 830 ALA A CA 1
ATOM 6089 C C . ALA A 1 830 ? -11.989 -37.473 66.555 1.00 91.75 830 ALA A C 1
ATOM 6091 O O . ALA A 1 830 ? -11.819 -38.686 66.429 1.00 91.75 830 ALA A O 1
ATOM 6092 N N . PHE A 1 831 ? -12.298 -36.672 65.533 1.00 92.19 831 PHE A N 1
ATOM 6093 C CA . PHE A 1 831 ? -12.644 -37.127 64.185 1.00 92.19 831 PHE A CA 1
ATOM 6094 C C . PHE A 1 831 ? -11.662 -36.567 63.156 1.00 92.19 831 PHE A C 1
ATOM 6096 O O . PHE A 1 831 ? -11.429 -35.357 63.105 1.00 92.19 831 PHE A O 1
ATOM 6103 N N . SER A 1 832 ? -11.062 -37.456 62.363 1.00 90.94 832 SER A N 1
ATOM 6104 C CA . SER A 1 832 ? -10.043 -37.159 61.350 1.00 90.94 832 SER A CA 1
ATOM 6105 C C . SER A 1 832 ? -9.871 -38.330 60.376 1.00 90.94 832 SER A C 1
ATOM 6107 O O . SER A 1 832 ? -10.382 -39.426 60.608 1.00 90.94 832 SER A O 1
ATOM 6109 N N . GLY A 1 833 ? -9.123 -38.114 59.290 1.00 85.88 833 GLY A N 1
ATOM 6110 C CA . GLY A 1 833 ? -8.929 -39.127 58.250 1.00 85.88 833 GLY A CA 1
ATOM 6111 C C . GLY A 1 833 ? -10.142 -39.244 57.324 1.00 85.88 833 GLY A C 1
ATOM 6112 O O . GLY A 1 833 ? -10.818 -38.249 57.079 1.00 85.88 833 GLY A O 1
ATOM 6113 N N . SER A 1 834 ? -10.374 -40.431 56.760 1.00 86.88 834 SER A N 1
ATOM 6114 C CA . SER A 1 834 ? -11.528 -40.691 55.889 1.00 86.88 834 SER A CA 1
ATOM 6115 C C . SER A 1 834 ? -12.831 -40.825 56.679 1.00 86.88 834 SER A C 1
ATOM 6117 O O . SER A 1 834 ? -12.885 -41.544 57.676 1.00 86.88 834 SER A O 1
ATOM 6119 N N . ASP A 1 835 ? -13.888 -40.196 56.170 1.00 89.69 835 ASP A N 1
ATOM 6120 C CA . ASP A 1 835 ? -15.267 -40.392 56.612 1.00 89.69 835 ASP A CA 1
ATOM 6121 C C . ASP A 1 835 ? -15.836 -41.757 56.155 1.00 89.69 835 ASP A C 1
ATOM 6123 O O . ASP A 1 835 ? -15.170 -42.543 55.475 1.00 89.69 835 ASP A O 1
ATOM 6127 N N . THR A 1 836 ? -17.098 -42.039 56.494 1.00 86.44 836 THR A N 1
ATOM 6128 C CA . THR A 1 836 ? -17.794 -43.295 56.131 1.00 86.44 836 THR A CA 1
ATOM 6129 C C . THR A 1 836 ? -17.929 -43.484 54.606 1.00 86.44 836 THR A C 1
ATOM 6131 O O . THR A 1 836 ? -18.113 -44.607 54.139 1.00 86.44 836 THR A O 1
ATOM 6134 N N . ASN A 1 837 ? -17.797 -42.411 53.818 1.00 83.31 837 ASN A N 1
ATOM 6135 C CA . ASN A 1 837 ? -17.822 -42.421 52.353 1.00 83.31 837 ASN A CA 1
ATOM 6136 C C . ASN A 1 837 ? -16.410 -42.494 51.725 1.00 83.31 837 ASN A C 1
ATOM 6138 O O . ASN A 1 837 ? -16.288 -42.616 50.506 1.00 83.31 837 ASN A O 1
ATOM 6142 N N . GLY A 1 838 ? -15.347 -42.432 52.537 1.00 79.00 838 GLY A N 1
ATOM 6143 C CA . GLY A 1 838 ? -13.941 -42.443 52.120 1.00 79.00 838 GLY A CA 1
ATOM 6144 C C . GLY A 1 838 ? -13.276 -41.061 52.014 1.00 79.00 838 GLY A C 1
ATOM 6145 O O . GLY A 1 838 ? -12.053 -40.993 51.854 1.00 79.00 838 GLY A O 1
ATOM 6146 N N . ASN A 1 839 ? -14.029 -39.967 52.144 1.00 82.56 839 ASN A N 1
ATOM 6147 C CA . ASN A 1 839 ? -13.555 -38.592 51.953 1.00 82.56 839 ASN A CA 1
ATOM 6148 C C . ASN A 1 839 ? -12.687 -38.135 53.133 1.00 82.56 839 ASN A C 1
ATOM 6150 O O . ASN A 1 839 ? -13.123 -38.194 54.280 1.00 82.56 839 ASN A O 1
ATOM 6154 N N . ILE A 1 840 ? -11.469 -37.650 52.871 1.00 87.12 840 ILE A N 1
ATOM 6155 C CA . ILE A 1 840 ? -10.531 -37.246 53.931 1.00 87.12 840 ILE A CA 1
ATOM 6156 C C . ILE A 1 840 ? -10.886 -35.853 54.471 1.00 87.12 840 ILE A C 1
ATOM 6158 O O . ILE A 1 840 ? -10.770 -34.864 53.746 1.00 87.12 840 ILE A O 1
ATOM 6162 N N . LEU A 1 841 ? -11.262 -35.770 55.753 1.00 87.56 841 LEU A N 1
ATOM 6163 C CA . LEU A 1 841 ? -11.650 -34.527 56.429 1.00 87.56 841 LEU A CA 1
ATOM 6164 C C . LEU A 1 841 ? -10.556 -33.458 56.327 1.00 87.56 841 LEU A C 1
ATOM 6166 O O . LEU A 1 841 ? -9.507 -33.552 56.964 1.00 87.56 841 LEU A O 1
ATOM 6170 N N . THR A 1 842 ? -10.856 -32.410 55.562 1.00 85.06 842 THR A N 1
ATOM 6171 C CA . THR A 1 842 ? -10.023 -31.210 55.428 1.00 85.06 842 THR A CA 1
ATOM 6172 C C . THR A 1 842 ? -10.919 -29.974 55.376 1.00 85.06 842 THR A C 1
ATOM 6174 O O . THR A 1 842 ? -11.851 -29.920 54.568 1.00 85.06 842 THR A O 1
ATOM 6177 N N . TYR A 1 843 ? -10.655 -28.990 56.232 1.00 84.25 843 TYR A N 1
ATOM 6178 C CA . TYR A 1 843 ? -11.497 -27.810 56.424 1.00 84.25 843 TYR A CA 1
ATOM 6179 C C . TYR A 1 843 ? -10.692 -26.592 56.907 1.00 84.25 843 TYR A C 1
ATOM 6181 O O . TYR A 1 843 ? -9.614 -26.738 57.481 1.00 84.25 843 TYR A O 1
ATOM 6189 N N . ASP A 1 844 ? -11.228 -25.386 56.707 1.00 80.62 844 ASP A N 1
ATOM 6190 C CA . ASP A 1 844 ? -10.599 -24.150 57.188 1.00 80.62 844 ASP A CA 1
ATOM 6191 C C . ASP A 1 844 ? -11.123 -23.797 58.589 1.00 80.62 844 ASP A C 1
ATOM 6193 O O . ASP A 1 844 ? -12.323 -23.904 58.857 1.00 80.62 844 ASP A O 1
ATOM 6197 N N . GLN A 1 845 ? -10.238 -23.376 59.497 1.00 82.81 845 GLN A N 1
ATOM 6198 C CA . GLN A 1 845 ? -10.613 -23.120 60.892 1.00 82.81 845 GLN A CA 1
ATOM 6199 C C . GLN A 1 845 ? -11.567 -21.911 61.003 1.00 82.81 845 GLN A C 1
ATOM 6201 O O . GLN A 1 845 ? -11.345 -20.868 60.385 1.00 82.81 845 GLN A O 1
ATOM 6206 N N . GLY A 1 846 ? -12.652 -22.054 61.766 1.00 78.31 846 GLY A N 1
ATOM 6207 C CA . GLY A 1 846 ? -13.763 -21.100 61.826 1.00 78.31 846 GLY A CA 1
ATOM 6208 C C . GLY A 1 846 ? -14.687 -21.129 60.597 1.00 78.31 846 GLY A C 1
ATOM 6209 O O . GLY A 1 846 ? -15.447 -20.178 60.385 1.00 78.31 846 GLY A O 1
ATOM 6210 N N . LYS A 1 847 ? -14.607 -22.180 59.762 1.00 82.69 847 LYS A N 1
ATOM 6211 C CA . LYS A 1 847 ? -15.433 -22.400 58.553 1.00 82.69 847 LYS A CA 1
ATOM 6212 C C . LYS A 1 847 ? -16.013 -23.818 58.479 1.00 82.69 847 LYS A C 1
ATOM 6214 O O . LYS A 1 847 ? -16.159 -24.375 57.387 1.00 82.69 847 LYS A O 1
ATOM 6219 N N . VAL A 1 848 ? -16.369 -24.390 59.629 1.00 87.12 848 VAL A N 1
ATOM 6220 C CA . VAL A 1 848 ? -17.170 -25.619 59.715 1.00 87.12 848 VAL A CA 1
ATOM 6221 C C . VAL A 1 848 ? -18.442 -25.427 60.520 1.00 87.12 848 VAL A C 1
ATOM 6223 O O . VAL A 1 848 ? -18.458 -24.732 61.535 1.00 87.12 848 VAL A O 1
ATOM 6226 N N . GLU A 1 849 ? -19.487 -26.124 60.093 1.00 91.19 849 GLU A N 1
ATOM 6227 C CA . GLU A 1 849 ? -20.635 -26.452 60.932 1.00 91.19 849 GLU A CA 1
ATOM 6228 C C . GLU A 1 849 ? -20.602 -27.946 61.251 1.00 91.19 849 GLU A C 1
ATOM 6230 O O . GLU A 1 849 ? -20.157 -28.755 60.438 1.00 91.19 849 GLU A O 1
ATOM 6235 N N . VAL A 1 850 ? -21.065 -28.320 62.440 1.00 91.88 850 VAL A N 1
ATOM 6236 C CA . VAL A 1 850 ? -21.082 -29.714 62.892 1.00 91.88 850 VAL A CA 1
ATOM 6237 C C . VAL A 1 850 ? -22.489 -30.062 63.344 1.00 91.88 850 VAL A C 1
ATOM 6239 O O . VAL A 1 850 ? -23.110 -29.287 64.072 1.00 91.88 850 VAL A O 1
ATOM 6242 N N . TYR A 1 851 ? -22.987 -31.219 62.921 1.00 93.88 851 TYR A N 1
ATOM 6243 C CA . TYR A 1 851 ? -24.324 -31.709 63.224 1.00 93.88 851 TYR A CA 1
ATOM 6244 C C . TYR A 1 851 ? -24.228 -33.113 63.828 1.00 93.88 851 TYR A C 1
ATOM 6246 O O . TYR A 1 851 ? -23.676 -34.023 63.213 1.00 93.88 851 TYR A O 1
ATOM 6254 N N . LEU A 1 852 ? -24.787 -33.305 65.023 1.00 92.38 852 LEU A N 1
ATOM 6255 C CA . LEU A 1 852 ? -24.912 -34.610 65.673 1.00 92.38 852 LEU A CA 1
ATOM 6256 C C . LEU A 1 852 ? -26.359 -35.087 65.553 1.00 92.38 852 LEU A C 1
ATOM 6258 O O . LEU A 1 852 ? -27.271 -34.430 66.057 1.00 92.38 852 LEU A O 1
ATOM 6262 N N . ASN A 1 853 ? -26.580 -36.209 64.865 1.00 88.81 853 ASN A N 1
ATOM 6263 C CA . ASN A 1 853 ? -27.910 -36.767 64.585 1.00 88.81 853 ASN A CA 1
ATOM 6264 C C . ASN A 1 853 ? -28.895 -35.727 63.989 1.00 88.81 853 ASN A C 1
ATOM 6266 O O . ASN A 1 853 ? -30.091 -35.746 64.275 1.00 88.81 853 ASN A O 1
ATOM 6270 N N . GLY A 1 854 ? -28.376 -34.790 63.182 1.00 81.44 854 GLY A N 1
ATOM 6271 C CA . GLY A 1 854 ? -29.125 -33.679 62.577 1.00 81.44 854 GLY A CA 1
ATOM 6272 C C . GLY A 1 854 ? -29.255 -32.409 63.435 1.00 81.44 854 GLY A C 1
ATOM 6273 O O . GLY A 1 854 ? -29.751 -31.399 62.940 1.00 81.44 854 GLY A O 1
ATOM 6274 N N . SER A 1 855 ? -28.793 -32.406 64.690 1.00 86.25 855 SER A N 1
ATOM 6275 C CA . SER A 1 855 ? -28.770 -31.210 65.545 1.00 86.25 855 SER A CA 1
ATOM 6276 C C . SER A 1 855 ? -27.447 -30.458 65.413 1.00 86.25 855 SER A C 1
ATOM 6278 O O . SER A 1 855 ? -26.389 -31.016 65.701 1.00 86.25 855 SER A O 1
ATOM 6280 N N . ARG A 1 856 ? -27.501 -29.180 65.022 1.00 90.75 856 ARG A N 1
ATOM 6281 C CA . ARG A 1 856 ? -26.322 -28.308 64.887 1.00 90.75 856 ARG A CA 1
ATOM 6282 C C . ARG A 1 856 ? -25.677 -28.035 66.251 1.00 90.75 856 ARG A C 1
ATOM 6284 O O . ARG A 1 856 ? -26.368 -27.623 67.180 1.00 90.75 856 ARG A O 1
ATOM 6291 N N . LEU A 1 857 ? -24.365 -28.223 66.340 1.00 89.75 857 LEU A N 1
ATOM 6292 C CA . LEU A 1 857 ? -23.537 -27.966 67.519 1.00 89.75 857 LEU A CA 1
ATOM 6293 C C . LEU A 1 857 ? -22.957 -26.537 67.515 1.00 89.75 857 LEU A C 1
ATOM 6295 O O . LEU A 1 857 ? -22.925 -25.858 66.480 1.00 89.75 857 LEU A O 1
ATOM 6299 N N . VAL A 1 858 ? -22.482 -26.078 68.674 1.00 87.19 858 VAL A N 1
ATOM 6300 C CA . VAL A 1 858 ? -21.911 -24.742 68.896 1.00 87.19 858 VAL A CA 1
ATOM 6301 C C . VAL A 1 858 ? -20.384 -24.798 68.990 1.00 87.19 858 VAL A C 1
ATOM 6303 O O . VAL A 1 858 ? -19.805 -25.430 69.877 1.00 87.19 858 VAL A O 1
ATOM 6306 N N . THR A 1 859 ? -19.721 -24.075 68.088 1.00 83.31 859 THR A N 1
ATOM 6307 C CA . THR A 1 859 ? -18.262 -23.917 68.038 1.00 83.31 859 THR A CA 1
ATOM 6308 C C . THR A 1 859 ? -17.725 -23.312 69.338 1.00 83.31 859 THR A C 1
ATOM 6310 O O . THR A 1 859 ? -18.209 -22.275 69.789 1.00 83.31 859 THR A O 1
ATOM 6313 N N . GLY A 1 860 ? -16.710 -23.937 69.936 1.00 77.81 860 GLY A N 1
ATOM 6314 C CA . GLY A 1 860 ? -16.087 -23.487 71.186 1.00 77.81 860 GLY A CA 1
ATOM 6315 C C . GLY A 1 860 ? -16.874 -23.807 72.465 1.00 77.81 860 GLY A C 1
ATOM 6316 O O . GLY A 1 860 ? -16.408 -23.448 73.543 1.00 77.81 860 GLY A O 1
ATOM 6317 N N . LEU A 1 861 ? -18.028 -24.478 72.357 1.00 85.25 861 LEU A N 1
ATOM 6318 C CA . LEU A 1 861 ? -18.785 -25.020 73.492 1.00 85.25 861 LEU A CA 1
ATOM 6319 C C . LEU A 1 861 ? -18.923 -26.543 73.376 1.00 85.25 861 LEU A C 1
ATOM 6321 O O . LEU A 1 861 ? -18.454 -27.265 74.245 1.00 85.25 861 LEU A O 1
ATOM 6325 N N . ASP A 1 862 ? -19.515 -27.021 72.280 1.00 86.69 862 ASP A N 1
ATOM 6326 C CA . ASP A 1 862 ? -19.767 -28.450 72.050 1.00 86.69 862 ASP A CA 1
ATOM 6327 C C . ASP A 1 862 ? -18.612 -29.127 71.287 1.00 86.69 862 ASP A C 1
ATOM 6329 O O . ASP A 1 862 ? -18.422 -30.342 71.371 1.00 86.69 862 ASP A O 1
ATOM 6333 N N . TYR A 1 863 ? -17.838 -28.349 70.518 1.00 91.19 863 TYR A N 1
ATOM 6334 C CA . TYR A 1 863 ? -16.670 -28.827 69.775 1.00 91.19 863 TYR A CA 1
ATOM 6335 C C . TYR A 1 863 ? -15.567 -27.772 69.631 1.00 91.19 863 TYR A C 1
ATOM 6337 O O . TYR A 1 863 ? -15.824 -26.572 69.539 1.00 91.19 863 TYR A O 1
ATOM 6345 N N . THR A 1 864 ? -14.323 -28.242 69.550 1.00 87.94 864 THR A N 1
ATOM 6346 C CA . THR A 1 864 ? -13.113 -27.461 69.280 1.00 87.94 864 THR A CA 1
ATOM 6347 C C . THR A 1 864 ? -12.443 -27.947 67.997 1.00 87.94 864 THR A C 1
ATOM 6349 O O . THR A 1 864 ? -12.184 -29.135 67.798 1.00 87.94 864 THR A O 1
ATOM 6352 N N . GLU A 1 865 ? -12.117 -27.006 67.119 1.00 85.50 865 GLU A N 1
ATOM 6353 C CA . GLU A 1 865 ? -11.430 -27.264 65.857 1.00 85.50 865 GLU A CA 1
ATOM 6354 C C . GLU A 1 865 ? -9.913 -27.275 66.071 1.00 85.50 865 GLU A C 1
ATOM 6356 O O . GLU A 1 865 ? -9.335 -26.243 66.412 1.00 85.50 865 GLU A O 1
ATOM 6361 N N . THR A 1 866 ? -9.253 -28.422 65.885 1.00 76.69 866 THR A N 1
ATOM 6362 C CA . THR A 1 866 ? -7.884 -28.619 66.394 1.00 76.69 866 THR A CA 1
ATOM 6363 C C . THR A 1 866 ? -6.787 -28.325 65.364 1.00 76.69 866 THR A C 1
ATOM 6365 O O . THR A 1 866 ? -5.733 -27.816 65.738 1.00 76.69 866 THR A O 1
ATOM 6368 N N . SER A 1 867 ? -6.998 -28.644 64.080 1.00 73.69 867 SER A N 1
ATOM 6369 C CA . SER A 1 867 ? -5.908 -28.618 63.077 1.00 73.69 867 SER A CA 1
ATOM 6370 C C . SER A 1 867 ? -6.335 -28.448 61.606 1.00 73.69 867 SER A C 1
ATOM 6372 O O . SER A 1 867 ? -5.562 -28.785 60.708 1.00 73.69 867 SER A O 1
ATOM 6374 N N . GLY A 1 868 ? -7.584 -28.052 61.324 1.00 80.31 868 GLY A N 1
ATOM 6375 C CA . GLY A 1 868 ? -8.148 -28.046 59.954 1.00 80.31 868 GLY A CA 1
ATOM 6376 C C . GLY A 1 868 ? -8.277 -29.439 59.304 1.00 80.31 868 GLY A C 1
ATOM 6377 O O . GLY A 1 868 ? -8.658 -29.579 58.147 1.00 80.31 868 GLY A O 1
ATOM 6378 N N . THR A 1 869 ? -7.928 -30.487 60.049 1.00 87.44 869 THR A N 1
ATOM 6379 C CA . THR A 1 869 ? -7.897 -31.904 59.642 1.00 87.44 869 THR A CA 1
ATOM 6380 C C . THR A 1 869 ? -8.336 -32.829 60.782 1.00 87.44 869 THR A C 1
ATOM 6382 O O . THR A 1 869 ? -8.360 -34.049 60.641 1.00 87.44 869 THR A O 1
ATOM 6385 N N . THR A 1 870 ? -8.643 -32.269 61.954 1.00 89.25 870 THR A N 1
ATOM 6386 C CA . THR A 1 870 ? -9.098 -32.989 63.145 1.00 89.25 870 THR A CA 1
ATOM 6387 C C . THR A 1 870 ? -10.011 -32.082 63.955 1.00 89.25 870 THR A C 1
ATOM 6389 O O . THR A 1 870 ? -9.613 -30.977 64.338 1.00 89.25 870 THR A O 1
ATOM 6392 N N . LEU A 1 871 ? -11.226 -32.562 64.206 1.00 91.19 871 LEU A N 1
ATOM 6393 C CA . LEU A 1 871 ? -12.259 -31.876 64.974 1.00 91.19 871 LEU A CA 1
ATOM 6394 C C . LEU A 1 871 ? -12.560 -32.682 66.239 1.00 91.19 871 LEU A C 1
ATOM 6396 O O . LEU A 1 871 ? -12.724 -33.900 66.165 1.00 91.19 871 LEU A O 1
ATOM 6400 N N . THR A 1 872 ? -12.610 -32.009 67.388 1.00 92.00 872 THR A N 1
ATOM 6401 C CA . THR A 1 872 ? -12.743 -32.656 68.699 1.00 92.00 872 THR A CA 1
ATOM 6402 C C . THR A 1 872 ? -14.015 -32.183 69.396 1.00 92.00 872 THR A C 1
ATOM 6404 O O . THR A 1 872 ? -14.163 -30.992 69.650 1.00 92.00 872 THR A O 1
ATOM 6407 N N . LEU A 1 873 ? -14.930 -33.096 69.710 1.00 91.94 873 LEU A N 1
ATOM 6408 C CA . LEU A 1 873 ? -16.124 -32.840 70.518 1.00 91.94 873 LEU A CA 1
ATOM 6409 C C . LEU A 1 873 ? -15.758 -32.780 72.010 1.00 91.94 873 LEU A C 1
ATOM 6411 O O . LEU A 1 873 ? -14.895 -33.538 72.460 1.00 91.94 873 LEU A O 1
ATOM 6415 N N . ASP A 1 874 ? -16.437 -31.927 72.781 1.00 88.12 874 ASP A N 1
ATOM 6416 C CA . ASP A 1 874 ? -16.261 -31.845 74.243 1.00 88.12 874 ASP A CA 1
ATOM 6417 C C . ASP A 1 874 ? -16.790 -33.109 74.953 1.00 88.12 874 ASP A C 1
ATOM 6419 O O . ASP A 1 874 ? -16.204 -33.604 75.915 1.00 88.12 874 ASP A O 1
ATOM 6423 N N . SER A 1 875 ? -17.852 -33.708 74.402 1.00 86.81 875 SER A N 1
ATOM 6424 C CA . SER A 1 875 ? -18.377 -35.017 74.802 1.00 86.81 875 SER A CA 1
ATOM 6425 C C . SER A 1 875 ? -18.225 -36.043 73.677 1.00 86.81 875 SER A C 1
ATOM 6427 O O . SER A 1 875 ? -18.549 -35.768 72.524 1.00 86.81 875 SER A O 1
ATOM 6429 N N . ALA A 1 876 ? -17.748 -37.245 74.011 1.00 88.44 876 ALA A N 1
ATOM 6430 C CA . ALA A 1 876 ? -17.655 -38.356 73.065 1.00 88.44 876 ALA A CA 1
ATOM 6431 C C . ALA A 1 876 ? -19.048 -38.879 72.671 1.00 88.44 876 ALA A C 1
ATOM 6433 O O . ALA A 1 876 ? -19.939 -38.967 73.516 1.00 88.44 876 ALA A O 1
ATOM 6434 N N . ILE A 1 877 ? -19.206 -39.266 71.403 1.00 90.94 877 ILE A N 1
ATOM 6435 C CA . ILE A 1 877 ? -20.449 -39.828 70.848 1.00 90.94 877 ILE A CA 1
ATOM 6436 C C . ILE A 1 877 ? -20.306 -41.332 70.598 1.00 90.94 877 ILE A C 1
ATOM 6438 O O . ILE A 1 877 ? -19.194 -41.822 70.373 1.00 90.94 877 ILE A O 1
ATOM 6442 N N . GLY A 1 878 ? -21.415 -42.064 70.688 1.00 83.88 878 GLY A N 1
ATOM 6443 C CA . GLY A 1 878 ? -21.434 -43.515 70.846 1.00 83.88 878 GLY A CA 1
ATOM 6444 C C . GLY A 1 878 ? -21.651 -44.313 69.559 1.00 83.88 878 GLY A C 1
ATOM 6445 O O . GLY A 1 878 ? -21.825 -43.787 68.461 1.00 83.88 878 GLY A O 1
ATOM 6446 N N . SER A 1 879 ? -21.663 -45.638 69.721 1.00 80.56 879 SER A N 1
ATOM 6447 C CA . SER A 1 879 ? -21.890 -46.589 68.627 1.00 80.56 879 SER A CA 1
ATOM 6448 C C . SER A 1 879 ? -23.299 -46.443 68.037 1.00 80.56 879 SER A C 1
ATOM 6450 O O . SER A 1 879 ? -24.284 -46.812 68.680 1.00 80.56 879 SER A O 1
ATOM 6452 N N . GLY A 1 880 ? -23.388 -45.924 66.810 1.00 74.19 880 GLY A N 1
ATOM 6453 C CA . GLY A 1 880 ? -24.650 -45.681 66.098 1.00 74.19 880 GLY A CA 1
ATOM 6454 C C . GLY A 1 880 ? -25.102 -44.217 66.040 1.00 74.19 880 GLY A C 1
ATOM 6455 O O . GLY A 1 880 ? -26.070 -43.930 65.336 1.00 74.19 880 GLY A O 1
ATOM 6456 N N . ASP A 1 881 ? -24.398 -43.297 66.705 1.00 89.00 881 ASP A N 1
ATOM 6457 C CA . ASP A 1 881 ? -24.543 -41.863 66.437 1.00 89.00 881 ASP A CA 1
ATOM 6458 C C . ASP A 1 881 ? -23.976 -41.509 65.051 1.00 89.00 881 ASP A C 1
ATOM 6460 O O . ASP A 1 881 ? -23.079 -42.175 64.526 1.00 89.00 881 ASP A O 1
ATOM 6464 N N . THR A 1 882 ? -24.495 -40.439 64.448 1.00 91.12 882 THR A N 1
ATOM 6465 C CA . THR A 1 882 ? -24.008 -39.886 63.176 1.00 91.12 882 THR A CA 1
ATOM 6466 C C . THR A 1 882 ? -23.530 -38.454 63.382 1.00 91.12 882 THR A C 1
ATOM 6468 O O . THR A 1 882 ? -24.322 -37.580 63.743 1.00 91.12 882 THR A O 1
ATOM 6471 N N . LEU A 1 883 ? -22.246 -38.210 63.118 1.00 92.62 883 LEU A N 1
ATOM 6472 C CA . LEU A 1 883 ? -21.653 -36.877 63.089 1.00 92.62 883 LEU A CA 1
ATOM 6473 C C . LEU A 1 883 ? -21.440 -36.439 61.642 1.00 92.62 883 LEU A C 1
ATOM 6475 O O . LEU A 1 883 ? -20.687 -37.070 60.903 1.00 92.62 883 LEU A O 1
ATOM 6479 N N . GLU A 1 884 ? -22.063 -35.337 61.254 1.00 94.50 884 GLU A N 1
ATOM 6480 C CA . GLU A 1 884 ? -21.814 -34.661 59.987 1.00 94.50 884 GLU A CA 1
ATOM 6481 C C . GLU A 1 884 ? -20.976 -33.402 60.241 1.00 94.50 884 GLU A C 1
ATOM 6483 O O . GLU A 1 884 ? -21.351 -32.541 61.037 1.00 94.50 884 GLU A O 1
ATOM 6488 N N . ILE A 1 885 ? -19.828 -33.298 59.570 1.00 91.88 885 ILE A N 1
ATOM 6489 C CA . ILE A 1 885 ? -18.968 -32.110 59.578 1.00 91.88 885 ILE A CA 1
ATOM 6490 C C . ILE A 1 885 ? -19.060 -31.471 58.194 1.00 91.88 885 ILE A C 1
ATOM 6492 O O . ILE A 1 885 ? -18.632 -32.060 57.203 1.00 91.88 885 ILE A O 1
ATOM 6496 N N . VAL A 1 886 ? -19.604 -30.260 58.127 1.00 90.19 886 VAL A N 1
ATOM 6497 C CA . VAL A 1 886 ? -19.793 -29.492 56.893 1.00 90.19 886 VAL A CA 1
ATOM 6498 C C . VAL A 1 886 ? -18.693 -28.443 56.788 1.00 90.19 886 VAL A C 1
ATOM 6500 O O . VAL A 1 886 ? -18.664 -27.498 57.574 1.00 90.19 886 VAL A O 1
ATOM 6503 N N . SER A 1 887 ? -17.797 -28.577 55.810 1.00 87.06 887 SER A N 1
ATOM 6504 C CA . SER A 1 887 ? -16.832 -27.529 55.463 1.00 87.06 887 SER A CA 1
ATOM 6505 C C . SER A 1 887 ? -17.463 -26.510 54.515 1.00 87.06 887 SER A C 1
ATOM 6507 O O . SER A 1 887 ? -18.008 -26.882 53.476 1.00 87.06 887 SER A O 1
ATOM 6509 N N . LEU A 1 888 ? -17.376 -25.226 54.879 1.00 75.62 888 LEU A N 1
ATOM 6510 C CA . LEU A 1 888 ? -17.971 -24.106 54.136 1.00 75.62 888 LEU A CA 1
ATOM 6511 C C . LEU A 1 888 ? -16.963 -23.292 53.301 1.00 75.62 888 LEU A C 1
ATOM 6513 O O . LEU A 1 888 ? -17.390 -22.458 52.511 1.00 75.62 888 LEU A O 1
ATOM 6517 N N . SER A 1 889 ? -15.658 -23.550 53.470 1.00 67.44 889 SER A N 1
ATOM 6518 C CA . SER A 1 889 ? -14.504 -22.900 52.812 1.00 67.44 889 SER A CA 1
ATOM 6519 C C . SER A 1 889 ? -14.374 -21.376 52.973 1.00 67.44 889 SER A C 1
ATOM 6521 O O . SER A 1 889 ? -15.337 -20.610 53.018 1.00 67.44 889 SER A O 1
ATOM 6523 N N . ALA A 1 890 ? -13.133 -20.895 52.987 1.00 58.44 890 ALA A N 1
ATOM 6524 C CA . ALA A 1 890 ? -12.829 -19.531 52.568 1.00 58.44 890 ALA A CA 1
ATOM 6525 C C . ALA A 1 890 ? -12.598 -19.497 51.046 1.00 58.44 890 ALA A C 1
ATOM 6527 O O . ALA A 1 890 ? -11.905 -20.354 50.502 1.00 58.44 890 ALA A O 1
ATOM 6528 N N . ALA A 1 891 ? -13.126 -18.486 50.352 1.00 57.03 891 ALA A N 1
ATOM 6529 C CA . ALA A 1 891 ? -12.670 -18.166 49.003 1.00 57.03 891 ALA A CA 1
ATOM 6530 C C . ALA A 1 891 ? -11.362 -17.369 49.114 1.00 57.03 891 ALA A C 1
ATOM 6532 O O . ALA A 1 891 ? -11.354 -16.266 49.665 1.00 57.03 891 ALA A O 1
ATOM 6533 N N . SER A 1 892 ? -10.257 -17.920 48.605 1.00 55.75 892 SER A N 1
ATOM 6534 C CA . SER A 1 892 ? -8.959 -17.238 48.573 1.00 55.75 892 SER A CA 1
ATOM 6535 C C . SER A 1 892 ? -8.535 -16.931 47.136 1.00 55.75 892 SER A C 1
ATOM 6537 O O . SER A 1 892 ? -8.608 -17.781 46.247 1.00 55.75 892 SER A O 1
ATOM 6539 N N . ILE A 1 893 ? -8.097 -15.690 46.910 1.00 56.28 893 ILE A N 1
ATOM 6540 C CA . ILE A 1 893 ? -7.457 -15.267 45.663 1.00 56.28 893 ILE A CA 1
ATOM 6541 C C . ILE A 1 893 ? -5.955 -15.456 45.855 1.00 56.28 893 ILE A C 1
ATOM 6543 O O . ILE A 1 893 ? -5.355 -14.824 46.726 1.00 56.28 893 ILE A O 1
ATOM 6547 N N . ALA A 1 894 ? -5.343 -16.321 45.051 1.00 53.88 894 ALA A N 1
ATOM 6548 C CA . ALA A 1 894 ? -3.901 -16.513 45.067 1.00 53.88 894 ALA A CA 1
ATOM 6549 C C . ALA A 1 894 ? -3.214 -15.395 44.261 1.00 53.88 894 ALA A C 1
ATOM 6551 O O . ALA A 1 894 ? -3.014 -15.522 43.052 1.00 53.88 894 ALA A O 1
ATOM 6552 N N . ASP A 1 895 ? -2.869 -14.285 44.922 1.00 53.50 895 ASP A N 1
ATOM 6553 C CA . ASP A 1 895 ? -2.059 -13.224 44.308 1.00 53.50 895 ASP A CA 1
ATOM 6554 C C . ASP A 1 895 ? -0.613 -13.710 44.102 1.00 53.50 895 ASP A C 1
ATOM 6556 O O . ASP A 1 895 ? 0.238 -13.670 44.993 1.00 53.50 895 ASP A O 1
ATOM 6560 N N . PHE A 1 896 ? -0.350 -14.200 42.891 1.00 56.53 896 PHE A N 1
ATOM 6561 C CA . PHE A 1 896 ? 0.986 -14.566 42.421 1.00 56.53 896 PHE A CA 1
ATOM 6562 C C . PHE A 1 896 ? 1.782 -13.374 41.854 1.00 56.53 896 PHE A C 1
ATOM 6564 O O . PHE A 1 896 ? 2.946 -13.548 41.492 1.00 56.53 896 PHE A O 1
ATOM 6571 N N . GLY A 1 897 ? 1.185 -12.181 41.758 1.00 64.94 897 GLY A N 1
ATOM 6572 C CA . GLY A 1 897 ? 1.791 -11.004 41.136 1.00 64.94 897 GLY A CA 1
ATOM 6573 C C . GLY A 1 897 ? 2.681 -10.202 42.084 1.00 64.94 897 GLY A C 1
ATOM 6574 O O . GLY A 1 897 ? 3.826 -9.902 41.734 1.00 64.94 897 GLY A O 1
ATOM 6575 N N . VAL A 1 898 ? 2.173 -9.846 43.271 1.00 75.00 898 VAL A N 1
ATOM 6576 C CA . VAL A 1 898 ? 2.861 -8.919 44.191 1.00 75.00 898 VAL A CA 1
ATOM 6577 C C . VAL A 1 898 ? 2.747 -9.372 45.649 1.00 75.00 898 VAL A C 1
ATOM 6579 O O . VAL A 1 898 ? 1.708 -9.221 46.283 1.00 75.00 898 VAL A O 1
ATOM 6582 N N . LEU A 1 899 ? 3.850 -9.842 46.239 1.00 83.44 899 LEU A N 1
ATOM 6583 C CA . LEU A 1 899 ? 3.906 -10.130 47.677 1.00 83.44 899 LEU A CA 1
ATOM 6584 C C . LEU A 1 899 ? 4.206 -8.846 48.480 1.00 83.44 899 LEU A C 1
ATOM 6586 O O . LEU A 1 899 ? 5.279 -8.266 48.289 1.00 83.44 899 LEU A O 1
ATOM 6590 N N . PRO A 1 900 ? 3.337 -8.410 49.412 1.00 86.44 900 PRO A N 1
ATOM 6591 C CA . PRO A 1 900 ? 3.705 -7.427 50.427 1.00 86.44 900 PRO A CA 1
ATOM 6592 C C . PRO A 1 900 ? 4.608 -8.043 51.506 1.00 86.44 900 PRO A C 1
ATOM 6594 O O . PRO A 1 900 ? 4.275 -9.083 52.072 1.00 86.44 900 PRO A O 1
ATOM 6597 N N . ILE A 1 901 ? 5.727 -7.381 51.817 1.00 89.69 901 ILE A N 1
ATOM 6598 C CA . ILE A 1 901 ? 6.551 -7.658 53.003 1.00 89.69 901 ILE A CA 1
ATOM 6599 C C . ILE A 1 901 ? 6.844 -6.329 53.702 1.00 89.69 901 ILE A C 1
ATOM 6601 O O . ILE A 1 901 ? 7.655 -5.541 53.219 1.00 89.69 901 ILE A O 1
ATOM 6605 N N . ASP A 1 902 ? 6.182 -6.081 54.827 1.00 90.25 902 ASP A N 1
ATOM 6606 C CA . ASP A 1 902 ? 6.345 -4.862 55.625 1.00 90.25 902 ASP A CA 1
ATOM 6607 C C . ASP A 1 902 ? 6.960 -5.238 56.992 1.00 90.25 902 ASP A C 1
ATOM 6609 O O . ASP A 1 902 ? 6.570 -6.248 57.583 1.00 90.25 902 ASP A O 1
ATOM 6613 N N . SER A 1 903 ? 7.971 -4.494 57.457 1.00 87.56 903 SER A N 1
ATOM 6614 C CA . SER A 1 903 ? 8.821 -4.850 58.609 1.00 87.56 903 SER A CA 1
ATOM 6615 C C . SER A 1 903 ? 9.462 -3.617 59.264 1.00 87.56 903 SER A C 1
ATOM 6617 O O . SER A 1 903 ? 10.049 -2.791 58.571 1.00 87.56 903 SER A O 1
ATOM 6619 N N . ASP A 1 904 ? 9.445 -3.528 60.596 1.00 89.25 904 ASP A N 1
ATOM 6620 C CA . ASP A 1 904 ? 9.933 -2.352 61.340 1.00 89.25 904 ASP A CA 1
ATOM 6621 C C . ASP A 1 904 ? 11.273 -2.636 62.040 1.00 89.25 904 ASP A C 1
ATOM 6623 O O . ASP A 1 904 ? 11.401 -3.620 62.773 1.00 89.25 904 ASP A O 1
ATOM 6627 N N . LEU A 1 905 ? 12.270 -1.762 61.859 1.00 90.62 905 LEU A N 1
ATOM 6628 C CA . LEU A 1 905 ? 13.634 -1.954 62.369 1.00 90.62 905 LEU A CA 1
ATOM 6629 C C . LEU A 1 905 ? 13.994 -0.938 63.459 1.00 90.62 905 LEU A C 1
ATOM 6631 O O . LEU A 1 905 ? 14.183 0.248 63.185 1.00 90.62 905 LEU A O 1
ATOM 6635 N N . THR A 1 906 ? 14.115 -1.386 64.711 1.00 89.62 906 THR A N 1
ATOM 6636 C CA . THR A 1 906 ? 14.319 -0.479 65.857 1.00 89.62 906 THR A CA 1
ATOM 6637 C C . THR A 1 906 ? 15.783 -0.136 66.156 1.00 89.62 906 THR A C 1
ATOM 6639 O O . THR A 1 906 ? 16.027 0.801 66.914 1.00 89.62 906 THR A O 1
ATOM 6642 N N . THR A 1 907 ? 16.773 -0.842 65.596 1.00 89.38 907 THR A N 1
ATOM 6643 C CA . THR A 1 907 ? 18.206 -0.566 65.847 1.00 89.38 907 THR A CA 1
ATOM 6644 C C . THR A 1 907 ? 18.927 -0.056 64.591 1.00 89.38 907 THR A C 1
ATOM 6646 O O . THR A 1 907 ? 18.357 0.015 63.504 1.00 89.38 907 THR A O 1
ATOM 6649 N N . THR A 1 908 ? 20.197 0.334 64.727 1.00 91.00 908 THR A N 1
ATOM 6650 C CA . THR A 1 908 ? 21.111 0.630 63.602 1.00 91.00 908 THR A CA 1
ATOM 6651 C C . THR A 1 908 ? 22.129 -0.489 63.404 1.00 91.00 908 THR A C 1
ATOM 6653 O O . THR A 1 908 ? 23.244 -0.243 62.943 1.00 91.00 908 THR A O 1
ATOM 6656 N N . ASP A 1 909 ? 21.801 -1.714 63.817 1.00 92.88 909 ASP A N 1
ATOM 6657 C CA . ASP A 1 909 ? 22.689 -2.841 63.578 1.00 92.88 909 ASP A CA 1
ATOM 6658 C C . ASP A 1 909 ? 22.781 -3.049 62.063 1.00 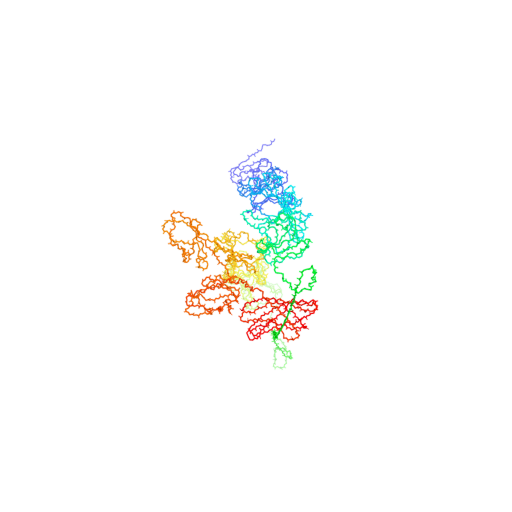92.88 909 ASP A C 1
ATOM 6660 O O . ASP A 1 909 ? 21.764 -3.279 61.397 1.00 92.88 909 ASP A O 1
ATOM 6664 N N . SER A 1 910 ? 23.999 -2.987 61.511 1.00 91.81 910 SER A N 1
ATOM 6665 C CA . SER A 1 910 ? 24.265 -3.689 60.259 1.00 91.81 910 SER A CA 1
ATOM 6666 C C . SER A 1 910 ? 23.900 -5.134 60.536 1.00 91.81 910 SER A C 1
ATOM 6668 O O . SER A 1 910 ? 24.467 -5.713 61.464 1.00 91.81 910 SER A O 1
ATOM 6670 N N . ALA A 1 911 ? 22.966 -5.685 59.768 1.00 91.06 911 ALA A N 1
ATOM 6671 C CA . ALA A 1 911 ? 22.265 -6.920 60.099 1.00 91.06 911 ALA A CA 1
ATOM 6672 C C . ALA A 1 911 ? 20.912 -6.849 60.881 1.00 91.06 911 ALA A C 1
ATOM 6674 O O . ALA A 1 911 ? 20.865 -7.332 62.000 1.00 91.06 911 ALA A O 1
ATOM 6675 N N . GLN A 1 912 ? 19.773 -6.403 60.282 1.00 94.62 912 GLN A N 1
ATOM 6676 C CA . GLN A 1 912 ? 18.370 -6.636 60.766 1.00 94.62 912 GLN A CA 1
ATOM 6677 C C . GLN A 1 912 ? 17.297 -7.054 59.685 1.00 94.62 912 GLN A C 1
ATOM 6679 O O . GLN A 1 912 ? 17.014 -6.250 58.808 1.00 94.62 912 GLN A O 1
ATOM 6684 N N . ILE A 1 913 ? 16.660 -8.254 59.706 1.00 93.94 913 ILE A N 1
ATOM 6685 C CA . ILE A 1 913 ? 15.975 -8.862 58.509 1.00 93.94 913 ILE A CA 1
ATOM 6686 C C . ILE A 1 913 ? 14.663 -8.297 57.983 1.00 93.94 913 ILE A C 1
ATOM 6688 O O . ILE A 1 913 ? 13.830 -7.809 58.735 1.00 93.94 913 ILE A O 1
ATOM 6692 N N . ILE A 1 914 ? 14.519 -8.443 56.652 1.00 93.38 914 ILE A N 1
ATOM 6693 C CA . ILE A 1 914 ? 13.362 -8.011 55.871 1.00 93.38 914 ILE A CA 1
ATOM 6694 C C . ILE A 1 914 ? 12.661 -9.172 55.149 1.00 93.38 914 ILE A C 1
ATOM 6696 O O . ILE A 1 914 ? 11.463 -9.338 55.332 1.00 93.38 914 ILE A O 1
ATOM 6700 N N . HIS A 1 915 ? 13.352 -9.983 54.330 1.00 93.75 915 HIS A N 1
ATOM 6701 C CA . HIS A 1 915 ? 12.698 -11.073 53.581 1.00 93.75 915 HIS A CA 1
ATOM 6702 C C . HIS A 1 915 ? 13.650 -12.226 53.228 1.00 93.75 915 HIS A C 1
ATOM 6704 O O . HIS A 1 915 ? 14.842 -12.015 53.004 1.00 93.75 915 HIS A O 1
ATOM 6710 N N . GLU A 1 916 ? 13.118 -13.441 53.096 1.00 94.06 916 GLU A N 1
ATOM 6711 C CA . GLU A 1 916 ? 13.831 -14.592 52.539 1.00 94.06 916 GLU A CA 1
ATOM 6712 C C . GLU A 1 916 ? 12.919 -15.471 51.671 1.00 94.06 916 GLU A C 1
ATOM 6714 O O . GLU A 1 916 ? 11.704 -15.493 51.852 1.00 94.06 916 GLU A O 1
ATOM 6719 N N . PHE A 1 917 ? 13.502 -16.179 50.700 1.00 91.50 917 PHE A N 1
ATOM 6720 C CA . PHE A 1 917 ? 12.776 -17.081 49.804 1.00 91.50 917 PHE A CA 1
ATOM 6721 C C . PHE A 1 917 ? 13.611 -18.305 49.412 1.00 91.50 917 PHE A C 1
ATOM 6723 O O . PHE A 1 917 ? 14.837 -18.231 49.314 1.00 91.50 917 PHE A O 1
ATOM 6730 N N . ASP A 1 918 ? 12.941 -19.430 49.153 1.00 90.25 918 ASP A N 1
ATOM 6731 C CA . ASP A 1 918 ? 13.591 -20.679 48.747 1.00 90.25 918 ASP A CA 1
ATOM 6732 C C . ASP A 1 918 ? 14.227 -20.545 47.349 1.00 90.25 918 ASP A C 1
ATOM 6734 O O . ASP A 1 918 ? 13.557 -20.255 46.346 1.00 90.25 918 ASP A O 1
ATOM 6738 N N . ARG A 1 919 ? 15.541 -20.796 47.286 1.00 88.25 919 ARG A N 1
ATOM 6739 C CA . ARG A 1 919 ? 16.375 -20.688 46.078 1.00 88.25 919 ARG A CA 1
ATOM 6740 C C . ARG A 1 919 ? 16.035 -21.726 44.996 1.00 88.25 919 ARG A C 1
ATOM 6742 O O . ARG A 1 919 ? 16.462 -21.572 43.852 1.00 88.25 919 ARG A O 1
ATOM 6749 N N . ALA A 1 920 ? 15.301 -22.782 45.344 1.00 84.12 920 ALA A N 1
ATOM 6750 C CA . ALA A 1 920 ? 14.782 -23.788 44.421 1.00 84.12 920 ALA A CA 1
ATOM 6751 C C . ALA A 1 920 ? 13.391 -23.436 43.862 1.00 84.12 920 ALA A C 1
ATOM 6753 O O . ALA A 1 920 ? 12.965 -24.075 42.904 1.00 84.12 920 ALA A O 1
ATOM 6754 N N . THR A 1 921 ? 12.699 -22.431 44.419 1.00 81.75 921 THR A N 1
ATOM 6755 C CA . THR A 1 921 ? 11.347 -22.025 43.976 1.00 81.75 921 THR A CA 1
ATOM 6756 C C . THR A 1 921 ? 11.360 -20.765 43.104 1.00 81.75 921 THR A C 1
ATOM 6758 O O . THR A 1 921 ? 10.596 -20.682 42.143 1.00 81.75 921 THR A O 1
ATOM 6761 N N . PHE A 1 922 ? 12.254 -19.806 43.381 1.00 87.44 922 PHE A N 1
ATOM 6762 C CA . PHE A 1 922 ? 12.365 -18.558 42.612 1.00 87.44 922 PHE A CA 1
ATOM 6763 C C . PHE A 1 922 ? 13.818 -18.252 42.217 1.00 87.44 922 PHE A C 1
ATOM 6765 O O . PHE A 1 922 ? 14.729 -18.328 43.051 1.00 87.44 922 PHE A O 1
ATOM 6772 N N . ARG A 1 923 ? 14.052 -17.880 40.948 1.00 91.81 923 ARG A N 1
ATOM 6773 C CA . ARG A 1 923 ? 15.392 -17.522 40.433 1.00 91.81 923 ARG A CA 1
ATOM 6774 C C . ARG A 1 923 ? 15.694 -16.035 40.560 1.00 91.81 923 ARG A C 1
ATOM 6776 O O . ARG A 1 923 ? 16.830 -15.655 40.835 1.00 91.81 923 ARG A O 1
ATOM 6783 N N . THR A 1 924 ? 14.684 -15.201 40.331 1.00 91.25 924 THR A N 1
ATOM 6784 C CA . THR A 1 924 ? 14.818 -13.749 40.181 1.00 91.25 924 THR A CA 1
ATOM 6785 C C . THR A 1 924 ? 13.655 -13.058 40.878 1.00 91.25 924 THR A C 1
ATOM 6787 O O . THR A 1 924 ? 12.507 -13.490 40.759 1.00 91.25 924 THR A O 1
ATOM 6790 N N . VAL A 1 925 ? 13.945 -11.988 41.616 1.00 92.31 925 VAL A N 1
ATOM 6791 C CA . VAL A 1 925 ? 12.941 -11.213 42.353 1.00 92.31 925 VAL A CA 1
ATOM 6792 C C . VAL A 1 925 ? 13.222 -9.726 42.177 1.00 92.31 925 VAL A C 1
ATOM 6794 O O . VAL A 1 925 ? 14.363 -9.285 42.339 1.00 92.31 925 VAL A O 1
ATOM 6797 N N . LYS A 1 926 ? 12.174 -8.957 41.872 1.00 93.75 926 LYS A N 1
ATOM 6798 C CA . LYS A 1 926 ? 12.186 -7.494 41.929 1.00 93.75 926 LYS A CA 1
ATOM 6799 C C . LYS A 1 926 ? 11.426 -7.034 43.170 1.00 93.75 926 LYS A C 1
ATOM 6801 O O . LYS A 1 926 ? 10.321 -7.507 43.408 1.00 93.75 926 LYS A O 1
ATOM 6806 N N . TYR A 1 927 ? 11.975 -6.080 43.910 1.00 94.00 927 TYR A N 1
ATOM 6807 C CA . TYR A 1 927 ? 11.292 -5.376 44.991 1.00 94.00 927 TYR A CA 1
ATOM 6808 C C . TYR A 1 927 ? 11.130 -3.906 44.627 1.00 94.00 927 TYR A C 1
ATOM 6810 O O . TYR A 1 927 ? 12.041 -3.294 44.070 1.00 94.00 927 TYR A O 1
ATOM 6818 N N . ILE A 1 928 ? 9.984 -3.347 44.991 1.00 93.44 928 ILE A N 1
ATOM 6819 C CA . ILE A 1 928 ? 9.757 -1.906 45.100 1.00 93.44 928 ILE A CA 1
ATOM 6820 C C . ILE A 1 928 ? 9.775 -1.584 46.597 1.00 93.44 928 ILE A C 1
ATOM 6822 O O . ILE A 1 928 ? 9.108 -2.275 47.373 1.00 93.44 928 ILE A O 1
ATOM 6826 N N . VAL A 1 929 ? 10.564 -0.588 46.999 1.00 94.44 929 VAL A N 1
ATOM 6827 C CA . VAL A 1 929 ? 10.890 -0.283 48.399 1.00 94.44 929 VAL A CA 1
ATOM 6828 C C . VAL A 1 929 ? 10.398 1.107 48.785 1.00 94.44 929 VAL A C 1
ATOM 6830 O O . VAL A 1 929 ? 10.641 2.073 48.065 1.00 94.44 929 VAL A O 1
ATOM 6833 N N . GLN A 1 930 ? 9.819 1.226 49.979 1.00 94.00 930 GLN A N 1
ATOM 6834 C CA . GLN A 1 930 ? 9.767 2.469 50.747 1.00 94.00 930 GLN A CA 1
ATOM 6835 C C . GLN A 1 930 ? 10.389 2.239 52.130 1.00 94.00 930 GLN A C 1
ATOM 6837 O O . GLN A 1 930 ? 9.959 1.364 52.878 1.00 94.00 930 GLN A O 1
ATOM 6842 N N . LEU A 1 931 ? 11.376 3.059 52.474 1.00 93.44 931 LEU A N 1
ATOM 6843 C CA . LEU A 1 931 ? 11.882 3.267 53.825 1.00 93.44 931 LEU A CA 1
ATOM 6844 C C . LEU A 1 931 ? 11.307 4.563 54.390 1.00 93.44 931 LEU A C 1
ATOM 6846 O O . LEU A 1 931 ? 11.194 5.572 53.685 1.00 93.44 931 LEU A O 1
ATOM 6850 N N . GLU A 1 932 ? 10.995 4.539 55.677 1.00 93.12 932 GLU A N 1
ATOM 6851 C CA . GLU A 1 932 ? 10.377 5.636 56.413 1.00 93.12 932 GLU A CA 1
ATOM 6852 C C . GLU A 1 932 ? 10.961 5.668 57.828 1.00 93.12 932 GLU A C 1
ATOM 6854 O O . GLU A 1 932 ? 11.108 4.623 58.453 1.00 93.12 932 GLU A O 1
ATOM 6859 N N . HIS A 1 933 ? 11.343 6.845 58.328 1.00 90.19 933 HIS A N 1
ATOM 6860 C CA . HIS A 1 933 ? 11.799 6.992 59.716 1.00 90.19 933 HIS A CA 1
ATOM 6861 C C . HIS A 1 933 ? 10.668 7.551 60.575 1.00 90.19 933 HIS A C 1
ATOM 6863 O O . HIS A 1 933 ? 10.308 8.728 60.429 1.00 90.19 933 HIS A O 1
ATOM 6869 N N . ASP A 1 934 ? 10.189 6.724 61.505 1.00 80.56 934 ASP A N 1
ATOM 6870 C CA . ASP A 1 934 ? 8.905 6.816 62.220 1.00 80.56 934 ASP A CA 1
ATOM 6871 C C . ASP A 1 934 ? 8.647 8.147 62.961 1.00 80.56 934 ASP A C 1
ATOM 6873 O O . ASP A 1 934 ? 7.542 8.398 63.436 1.00 80.56 934 ASP A O 1
ATOM 6877 N N . SER A 1 935 ? 9.670 8.993 63.124 1.00 77.38 935 SER A N 1
ATOM 6878 C CA . SER A 1 935 ? 9.613 10.250 63.891 1.00 77.38 935 SER A CA 1
ATOM 6879 C C . SER A 1 935 ? 9.948 11.532 63.111 1.00 77.38 935 SER A C 1
ATOM 6881 O O . SER A 1 935 ? 9.741 12.611 63.659 1.00 77.38 935 SER A O 1
ATOM 6883 N N . ASP A 1 936 ? 10.452 11.458 61.865 1.00 75.62 936 ASP A N 1
ATOM 6884 C CA . ASP A 1 936 ? 11.034 12.638 61.172 1.00 75.62 936 ASP A CA 1
ATOM 6885 C C . ASP A 1 936 ? 10.377 13.011 59.820 1.00 75.62 936 ASP A C 1
ATOM 6887 O O . ASP A 1 936 ? 10.856 13.934 59.162 1.00 75.62 936 ASP A O 1
ATOM 6891 N N . ASN A 1 937 ? 9.341 12.304 59.344 1.00 80.69 937 ASN A N 1
ATOM 6892 C CA . ASN A 1 937 ? 8.821 12.433 57.961 1.00 80.69 937 ASN A CA 1
ATOM 6893 C C . ASN A 1 937 ? 9.896 12.249 56.859 1.00 80.69 937 ASN A C 1
ATOM 6895 O O . ASN A 1 937 ? 9.759 12.768 55.749 1.00 80.69 937 ASN A O 1
ATOM 6899 N N . LYS A 1 938 ? 10.977 11.513 57.145 1.00 86.94 938 LYS A N 1
ATOM 6900 C CA . LYS A 1 938 ? 12.015 11.186 56.158 1.00 86.94 938 LYS A CA 1
ATOM 6901 C C . LYS A 1 938 ? 11.594 9.942 55.385 1.00 86.94 938 LYS A C 1
ATOM 6903 O O . LYS A 1 938 ? 11.279 8.928 56.004 1.00 86.94 938 LYS A O 1
ATOM 6908 N N . TYR A 1 939 ? 11.660 10.024 54.058 1.00 90.62 939 TYR A N 1
ATOM 6909 C CA . TYR A 1 939 ? 11.350 8.928 53.144 1.00 90.62 939 TYR A CA 1
ATOM 6910 C C . TYR A 1 939 ? 12.492 8.701 52.151 1.00 90.62 939 TYR A C 1
ATOM 6912 O O . TYR A 1 939 ? 13.117 9.650 51.660 1.00 90.62 939 TYR A O 1
ATOM 6920 N N . HIS A 1 940 ? 12.720 7.428 51.847 1.00 90.81 940 HIS A N 1
ATOM 6921 C CA . HIS A 1 940 ? 13.673 6.935 50.860 1.00 90.81 940 HIS A CA 1
ATOM 6922 C C . HIS A 1 940 ? 13.001 5.769 50.124 1.00 90.81 940 HIS A C 1
ATOM 6924 O O . HIS A 1 940 ? 12.630 4.790 50.759 1.00 90.81 940 HIS A O 1
ATOM 6930 N N . SER A 1 941 ? 12.825 5.859 48.807 1.00 92.25 941 SER A N 1
ATOM 6931 C CA . SER A 1 941 ? 12.299 4.758 47.986 1.00 92.25 941 SER A CA 1
ATOM 6932 C C . SER A 1 941 ? 13.304 4.336 46.924 1.00 92.25 941 SER A C 1
ATOM 6934 O O . SER A 1 941 ? 13.942 5.198 46.324 1.00 92.25 941 SER A O 1
ATOM 6936 N N . GLU A 1 942 ? 13.407 3.042 46.642 1.00 94.50 942 GLU A N 1
ATOM 6937 C CA . GLU A 1 942 ? 14.228 2.508 45.550 1.00 94.50 942 GLU A CA 1
ATOM 6938 C C . GLU A 1 942 ? 13.630 1.213 44.980 1.00 94.50 942 GLU A C 1
ATOM 6940 O O . GLU A 1 942 ? 12.699 0.632 45.541 1.00 94.50 942 GLU A O 1
ATOM 6945 N N . GLU A 1 943 ? 14.148 0.758 43.842 1.00 95.06 943 GLU A N 1
ATOM 6946 C CA . GLU A 1 943 ? 13.861 -0.568 43.301 1.00 95.06 943 GLU A CA 1
ATOM 6947 C C . GLU A 1 943 ? 15.085 -1.472 43.441 1.00 95.06 943 GLU A C 1
ATOM 6949 O O . GLU A 1 943 ? 16.217 -1.039 43.233 1.00 95.06 943 GLU A O 1
ATOM 6954 N N . ILE A 1 944 ? 14.865 -2.751 43.732 1.00 94.88 944 ILE A N 1
ATOM 6955 C CA . ILE A 1 944 ? 15.930 -3.748 43.876 1.00 94.88 944 ILE A CA 1
ATOM 6956 C C . ILE A 1 944 ? 15.628 -4.908 42.943 1.00 94.88 944 ILE A C 1
ATOM 6958 O O . ILE A 1 944 ? 14.556 -5.503 43.031 1.00 94.88 944 ILE A O 1
ATOM 6962 N N . LEU A 1 945 ? 16.575 -5.274 42.085 1.00 94.94 945 LEU A N 1
ATOM 6963 C CA . LEU A 1 945 ? 16.522 -6.516 41.319 1.00 94.94 945 LEU A CA 1
ATOM 6964 C C . LEU A 1 945 ? 17.634 -7.439 41.814 1.00 94.94 945 LEU A C 1
ATOM 6966 O O . LEU A 1 945 ? 18.798 -7.037 41.823 1.00 94.94 945 LEU A O 1
ATOM 6970 N N . LEU A 1 946 ? 17.297 -8.678 42.177 1.00 93.31 946 LEU A N 1
ATOM 6971 C CA . LEU A 1 946 ? 18.295 -9.736 42.337 1.00 93.31 946 LEU A CA 1
ATOM 6972 C C . LEU A 1 946 ? 17.962 -10.995 41.549 1.00 93.31 946 LEU A C 1
ATOM 6974 O O . LEU A 1 946 ? 16.800 -11.334 41.314 1.00 93.31 946 LEU A O 1
ATOM 6978 N N . SER A 1 947 ? 19.021 -11.722 41.218 1.00 94.19 947 SER A N 1
ATOM 6979 C CA . SER A 1 947 ? 18.989 -13.082 40.700 1.00 94.19 947 SER A CA 1
ATOM 6980 C C . SER A 1 947 ? 20.126 -13.890 41.327 1.00 94.19 947 SER A C 1
ATOM 6982 O O . SER A 1 947 ? 21.093 -13.322 41.838 1.00 94.19 947 SER A O 1
ATOM 6984 N N . HIS A 1 948 ? 20.034 -15.218 41.321 1.00 93.62 948 HIS A N 1
ATOM 6985 C CA . HIS A 1 948 ? 21.052 -16.073 41.939 1.00 93.62 948 HIS A CA 1
ATOM 6986 C C . HIS A 1 948 ? 21.328 -17.344 41.131 1.00 93.62 948 HIS A C 1
ATOM 6988 O O . HIS A 1 948 ? 20.453 -17.874 40.446 1.00 93.62 948 HIS A O 1
ATOM 6994 N N . ASN A 1 949 ? 22.550 -17.868 41.244 1.00 91.94 949 ASN A N 1
ATOM 6995 C CA . ASN A 1 949 ? 22.986 -19.100 40.565 1.00 91.94 949 ASN A CA 1
ATOM 6996 C C . ASN A 1 949 ? 23.115 -20.303 41.527 1.00 91.94 949 ASN A C 1
ATOM 6998 O O . ASN A 1 949 ? 23.900 -21.224 41.296 1.00 91.94 949 ASN A O 1
ATOM 7002 N N . ASN A 1 950 ? 22.357 -20.286 42.629 1.00 89.62 950 ASN A N 1
ATOM 7003 C CA . ASN A 1 950 ? 22.452 -21.162 43.807 1.00 89.62 950 ASN A CA 1
ATOM 7004 C C . ASN A 1 950 ? 23.721 -21.001 44.672 1.00 89.62 950 ASN A C 1
ATOM 7006 O O . ASN A 1 950 ? 23.723 -21.513 45.793 1.00 89.62 950 ASN A O 1
ATOM 7010 N N . THR A 1 951 ? 24.759 -20.298 44.196 1.00 85.69 951 THR A N 1
ATOM 7011 C CA . THR A 1 951 ? 26.050 -20.115 44.901 1.00 85.69 951 THR A CA 1
ATOM 7012 C C . THR A 1 951 ? 26.342 -18.646 45.224 1.00 85.69 951 THR A C 1
ATOM 7014 O O . THR A 1 951 ? 26.876 -18.344 46.285 1.00 85.69 951 THR A O 1
ATOM 7017 N N . VAL A 1 952 ? 25.966 -17.738 44.321 1.00 88.56 952 VAL A N 1
ATOM 7018 C CA . VAL A 1 952 ? 26.157 -16.284 44.396 1.00 88.56 952 VAL A CA 1
ATOM 7019 C C . VAL A 1 952 ? 24.820 -15.594 44.121 1.00 88.56 952 VAL A C 1
ATOM 7021 O O . VAL A 1 952 ? 24.019 -16.088 43.319 1.00 88.56 952 VAL A O 1
ATOM 7024 N N . VAL A 1 953 ? 24.595 -14.452 44.773 1.00 94.19 953 VAL A N 1
ATOM 7025 C CA . VAL A 1 953 ? 23.499 -13.521 44.476 1.00 94.19 953 VAL A CA 1
ATOM 7026 C C . VAL A 1 953 ? 24.068 -12.323 43.727 1.00 94.19 953 VAL A C 1
ATOM 7028 O O . VAL A 1 953 ? 24.888 -11.596 44.277 1.00 94.19 953 VAL A O 1
ATOM 7031 N N . GLY A 1 954 ? 23.602 -12.096 42.501 1.00 93.38 954 GLY A N 1
ATOM 7032 C CA . GLY A 1 954 ? 23.787 -10.822 41.813 1.00 93.38 954 GLY A CA 1
ATOM 7033 C C . GLY A 1 954 ? 22.613 -9.907 42.148 1.00 93.38 954 GLY A C 1
ATOM 7034 O O . GLY A 1 954 ? 21.461 -10.297 41.955 1.00 93.38 954 GLY A O 1
ATOM 7035 N N . MET A 1 955 ? 22.887 -8.704 42.650 1.00 95.31 955 MET A N 1
ATOM 7036 C CA . MET A 1 955 ? 21.866 -7.712 42.995 1.00 95.31 955 MET A CA 1
ATOM 7037 C C . MET A 1 955 ? 22.263 -6.330 42.478 1.00 95.31 955 MET A C 1
ATOM 7039 O O . MET A 1 955 ? 23.439 -5.973 42.463 1.00 95.31 955 MET A O 1
ATOM 7043 N N . THR A 1 956 ? 21.282 -5.528 42.074 1.00 93.44 956 THR A N 1
ATOM 7044 C CA . THR A 1 956 ? 21.472 -4.105 41.774 1.00 93.44 956 THR A CA 1
ATOM 7045 C C . THR A 1 956 ? 20.271 -3.310 42.271 1.00 93.44 956 THR A C 1
ATOM 7047 O O . THR A 1 956 ? 19.129 -3.767 42.162 1.00 93.44 956 THR A O 1
ATOM 7050 N N . THR A 1 957 ? 20.535 -2.127 42.824 1.00 92.69 957 THR A N 1
ATOM 7051 C CA . THR A 1 957 ? 19.507 -1.153 43.198 1.00 92.69 957 THR A CA 1
ATOM 7052 C C . THR A 1 957 ? 19.399 -0.074 42.117 1.00 92.69 957 THR A C 1
ATOM 7054 O O . THR A 1 957 ? 20.385 0.299 41.474 1.00 92.69 957 THR A O 1
ATOM 7057 N N . TYR A 1 958 ? 18.182 0.395 41.866 1.00 88.00 958 TYR A N 1
ATOM 7058 C CA . TYR A 1 958 ? 17.835 1.336 40.805 1.00 88.00 958 TYR A CA 1
ATOM 7059 C C . TYR A 1 958 ? 16.829 2.368 41.324 1.00 88.00 958 TYR A C 1
ATOM 7061 O O . TYR A 1 958 ? 16.148 2.140 42.319 1.00 88.00 958 TYR A O 1
ATOM 7069 N N . ALA A 1 959 ? 16.702 3.494 40.615 1.00 86.25 959 ALA A N 1
ATOM 7070 C CA . ALA A 1 959 ? 15.666 4.503 40.864 1.00 86.25 959 ALA A CA 1
ATOM 7071 C C . ALA A 1 959 ? 15.573 4.991 42.330 1.00 86.25 959 ALA A C 1
ATOM 7073 O O . ALA A 1 959 ? 14.482 5.265 42.823 1.00 86.25 959 ALA A O 1
ATOM 7074 N N . GLN A 1 960 ? 16.713 5.120 43.021 1.00 90.88 960 GLN A N 1
ATOM 7075 C CA . GLN A 1 960 ? 16.752 5.663 44.378 1.00 90.88 960 GLN A CA 1
ATOM 7076 C C . GLN A 1 960 ? 16.283 7.127 44.399 1.00 90.88 960 GLN A C 1
ATOM 7078 O O . GLN A 1 960 ? 16.873 7.996 43.753 1.00 90.88 960 GLN A O 1
ATOM 7083 N N . VAL A 1 961 ? 15.243 7.396 45.185 1.00 89.94 961 VAL A N 1
ATOM 7084 C CA . VAL A 1 961 ? 14.684 8.723 45.455 1.00 89.94 961 VAL A CA 1
ATOM 7085 C C . VAL A 1 961 ? 14.789 8.992 46.953 1.00 89.94 961 VAL A C 1
ATOM 7087 O O . VAL A 1 961 ? 14.239 8.259 47.775 1.00 89.94 961 VAL A O 1
ATOM 7090 N N . LEU A 1 962 ? 15.495 10.067 47.302 1.00 89.50 962 LEU A N 1
ATOM 7091 C CA . LEU A 1 962 ? 15.667 10.551 48.670 1.00 89.50 962 LEU A CA 1
ATOM 7092 C C . LEU A 1 962 ? 14.941 11.889 48.815 1.00 89.50 962 LEU A C 1
ATOM 7094 O O . LEU A 1 962 ? 15.213 12.807 48.042 1.00 89.50 962 LEU A O 1
ATOM 7098 N N . LEU A 1 963 ? 14.065 12.027 49.815 1.00 83.38 963 LEU A N 1
ATOM 7099 C CA . LEU A 1 963 ? 13.456 13.329 50.139 1.00 83.38 963 LEU A CA 1
ATOM 7100 C C . LEU A 1 963 ? 14.281 14.152 51.145 1.00 83.38 963 LEU A C 1
ATOM 7102 O O . LEU A 1 963 ? 14.025 15.339 51.316 1.00 83.38 963 LEU A O 1
ATOM 7106 N N . ASP A 1 964 ? 15.266 13.535 51.807 1.00 82.56 964 ASP A N 1
ATOM 7107 C CA . ASP A 1 964 ? 16.115 14.178 52.819 1.00 82.56 964 ASP A CA 1
ATOM 7108 C C . ASP A 1 964 ? 17.476 13.465 52.940 1.00 82.56 964 ASP A C 1
ATOM 7110 O O . ASP A 1 964 ? 18.510 14.005 52.549 1.00 82.56 964 ASP A O 1
ATOM 7114 N N . SER A 1 965 ? 17.478 12.228 53.445 1.00 83.12 965 SER A N 1
ATOM 7115 C CA . SER A 1 965 ? 18.687 11.453 53.751 1.00 83.12 965 SER A CA 1
ATOM 7116 C C . SER A 1 965 ? 18.462 9.963 53.515 1.00 83.12 965 SER A C 1
ATOM 7118 O O . SER A 1 965 ? 17.360 9.453 53.708 1.00 83.12 965 SER A O 1
ATOM 7120 N N . ASN A 1 966 ? 19.516 9.257 53.098 1.00 89.25 966 ASN A N 1
ATOM 7121 C CA . ASN A 1 966 ? 19.472 7.809 52.916 1.00 89.25 966 ASN A CA 1
ATOM 7122 C C . ASN A 1 966 ? 19.253 7.109 54.273 1.00 89.25 966 ASN A C 1
ATOM 7124 O O . ASN A 1 966 ? 20.055 7.263 55.198 1.00 89.25 966 ASN A O 1
ATOM 7128 N N . LEU A 1 967 ? 18.156 6.351 54.372 1.00 92.00 967 LEU A N 1
ATOM 7129 C CA . LEU A 1 967 ? 17.743 5.613 55.571 1.00 92.00 967 LEU A CA 1
ATOM 7130 C C . LEU A 1 967 ? 18.406 4.229 55.730 1.00 92.00 967 LEU A C 1
ATOM 7132 O O . LEU A 1 967 ? 18.348 3.660 56.818 1.00 92.00 967 LEU A O 1
ATOM 7136 N N . GLY A 1 968 ? 19.072 3.699 54.699 1.00 91.12 968 GLY A N 1
ATOM 7137 C CA . GLY A 1 968 ? 19.866 2.471 54.780 1.00 91.12 968 GLY A CA 1
ATOM 7138 C C . GLY A 1 968 ? 20.235 1.851 53.426 1.00 91.12 968 GLY A C 1
ATOM 7139 O O . GLY A 1 968 ? 19.628 2.151 52.402 1.00 91.12 968 GLY A O 1
ATOM 7140 N N . THR A 1 969 ? 21.238 0.970 53.435 1.00 93.12 969 THR A N 1
ATOM 7141 C CA . THR A 1 969 ? 21.802 0.296 52.243 1.00 93.12 969 THR A CA 1
ATOM 7142 C C . THR A 1 969 ? 21.308 -1.148 52.136 1.00 93.12 969 THR A C 1
ATOM 7144 O O . THR A 1 969 ? 21.284 -1.821 53.158 1.00 93.12 969 THR A O 1
ATOM 7147 N N . PHE A 1 970 ? 20.938 -1.650 50.950 1.00 94.94 970 PHE A N 1
ATOM 7148 C CA . PHE A 1 970 ? 20.487 -3.044 50.773 1.00 94.94 970 PHE A CA 1
ATOM 7149 C C . PHE A 1 970 ? 21.619 -4.045 50.406 1.00 94.94 970 PHE A C 1
ATOM 7151 O O . PHE A 1 970 ? 22.541 -3.710 49.665 1.00 94.94 970 PHE A O 1
ATOM 7158 N N . ASP A 1 971 ? 21.505 -5.297 50.897 1.00 95.00 971 ASP A N 1
ATOM 7159 C CA . ASP A 1 971 ? 22.619 -6.179 51.321 1.00 95.00 971 ASP A CA 1
ATOM 7160 C C . ASP A 1 971 ? 22.425 -7.726 51.075 1.00 95.00 971 ASP A C 1
ATOM 7162 O O . ASP A 1 971 ? 22.683 -8.532 51.976 1.00 95.00 971 ASP A O 1
ATOM 7166 N N . ALA A 1 972 ? 21.901 -8.214 49.936 1.00 95.44 972 ALA A N 1
ATOM 7167 C CA . ALA A 1 972 ? 21.439 -9.626 49.794 1.00 95.44 972 ALA A CA 1
ATOM 7168 C C . ALA A 1 972 ? 22.515 -10.760 49.828 1.00 95.44 972 ALA A C 1
ATOM 7170 O O . ALA A 1 972 ? 23.657 -10.555 49.423 1.00 95.44 972 ALA A O 1
ATOM 7171 N N . ASP A 1 973 ? 22.139 -11.985 50.262 1.00 94.75 973 ASP A N 1
ATOM 7172 C CA . ASP A 1 973 ? 22.989 -13.210 50.223 1.00 94.75 973 ASP A CA 1
ATOM 7173 C C . ASP A 1 973 ? 22.207 -14.543 50.077 1.00 94.75 973 ASP A C 1
ATOM 7175 O O . ASP A 1 973 ? 20.979 -14.547 49.974 1.00 94.75 973 ASP A O 1
ATOM 7179 N N . ILE A 1 974 ? 22.925 -15.680 50.109 1.00 95.00 974 ILE A N 1
ATOM 7180 C CA . ILE A 1 974 ? 22.378 -17.039 50.291 1.00 95.00 974 ILE A CA 1
ATOM 7181 C C . ILE A 1 974 ? 22.799 -17.613 51.651 1.00 95.00 974 ILE A C 1
ATOM 7183 O O . ILE A 1 974 ? 23.968 -17.538 52.025 1.00 95.00 974 ILE A O 1
ATOM 7187 N N . SER A 1 975 ? 21.873 -18.284 52.342 1.00 93.44 975 SER A N 1
ATOM 7188 C CA . SER A 1 975 ? 22.171 -19.114 53.515 1.00 93.44 975 SER A CA 1
ATOM 7189 C C . SER A 1 975 ? 21.318 -20.387 53.522 1.00 93.44 975 SER A C 1
ATOM 7191 O O . SER A 1 975 ? 20.089 -20.335 53.499 1.00 93.44 975 SER A O 1
ATOM 7193 N N . GLY A 1 976 ? 21.969 -21.554 53.538 1.00 91.00 976 GLY A N 1
ATOM 7194 C CA . GLY A 1 976 ? 21.290 -22.853 53.497 1.00 91.00 976 GLY A CA 1
ATOM 7195 C C . GLY A 1 976 ? 20.489 -23.062 52.205 1.00 91.00 976 GLY A C 1
ATOM 7196 O O . GLY A 1 976 ? 21.069 -23.211 51.128 1.00 91.00 976 GLY A O 1
ATOM 7197 N N . ALA A 1 977 ? 19.160 -23.108 52.323 1.00 90.62 977 ALA A N 1
ATOM 7198 C CA . ALA A 1 977 ? 18.229 -23.194 51.194 1.00 90.62 977 ALA A CA 1
ATOM 7199 C C . ALA A 1 977 ? 17.746 -21.818 50.692 1.00 90.62 977 ALA A C 1
ATOM 7201 O O . ALA A 1 977 ? 17.227 -21.729 49.581 1.00 90.62 977 ALA A O 1
ATOM 7202 N N . ASN A 1 978 ? 17.940 -20.750 51.468 1.00 92.75 978 ASN A N 1
ATOM 7203 C CA . ASN A 1 978 ? 17.259 -19.478 51.248 1.00 92.75 978 ASN A CA 1
ATOM 7204 C C . ASN A 1 978 ? 18.174 -18.433 50.602 1.00 92.75 978 ASN A C 1
ATOM 7206 O O . ASN A 1 978 ? 19.355 -18.322 50.941 1.00 92.75 978 ASN A O 1
ATOM 7210 N N . VAL A 1 979 ? 17.598 -17.621 49.719 1.00 94.75 979 VAL A N 1
ATOM 7211 C CA . VAL A 1 979 ? 18.116 -16.299 49.343 1.00 94.75 979 VAL A CA 1
ATOM 7212 C C . VAL A 1 979 ? 17.469 -15.270 50.267 1.00 94.75 979 VAL A C 1
ATOM 7214 O O . VAL A 1 979 ? 16.271 -15.356 50.537 1.00 94.75 979 VAL A O 1
ATOM 7217 N N . ARG A 1 980 ? 18.233 -14.294 50.761 1.00 95.62 980 ARG A N 1
ATOM 7218 C CA . ARG A 1 980 ? 17.778 -13.345 51.790 1.00 95.62 980 ARG A CA 1
ATOM 7219 C C . ARG A 1 980 ? 17.922 -11.906 51.278 1.00 95.62 980 ARG A C 1
ATOM 7221 O O . ARG A 1 980 ? 19.036 -11.525 50.916 1.00 95.62 980 ARG A O 1
ATOM 7228 N N . LEU A 1 981 ? 16.833 -11.115 51.260 1.00 95.69 981 LEU A N 1
ATOM 7229 C CA . LEU A 1 981 ? 16.850 -9.658 51.017 1.00 95.69 981 LEU A CA 1
ATOM 7230 C C . LEU A 1 981 ? 16.914 -8.879 52.331 1.00 95.69 981 LEU A C 1
ATOM 7232 O O . LEU A 1 981 ? 16.296 -9.225 53.343 1.00 95.69 981 LEU A O 1
ATOM 7236 N N . LYS A 1 982 ? 17.749 -7.841 52.285 1.00 95.19 982 LYS A N 1
ATOM 7237 C CA . LYS A 1 982 ? 18.504 -7.374 53.423 1.00 95.19 982 LYS A CA 1
ATOM 7238 C C . LYS A 1 982 ? 18.855 -5.884 53.321 1.00 95.19 982 LYS A C 1
ATOM 7240 O O . LYS A 1 982 ? 19.093 -5.450 52.209 1.00 95.19 982 LYS A O 1
ATOM 7245 N N . LEU A 1 983 ? 18.894 -5.153 54.439 1.00 95.00 983 LEU A N 1
ATOM 7246 C CA . LEU A 1 983 ? 19.124 -3.707 54.616 1.00 95.00 983 LEU A CA 1
ATOM 7247 C C . LEU A 1 983 ? 20.137 -3.455 55.765 1.00 95.00 983 LEU A C 1
ATOM 7249 O O . LEU A 1 983 ? 20.287 -4.308 56.642 1.00 95.00 983 LEU A O 1
ATOM 7253 N N . THR A 1 984 ? 20.736 -2.263 55.834 1.00 95.38 984 THR A N 1
ATOM 7254 C CA . THR A 1 984 ? 21.500 -1.737 56.983 1.00 95.38 984 THR A CA 1
ATOM 7255 C C . THR A 1 984 ? 21.024 -0.312 57.323 1.00 95.38 984 THR A C 1
ATOM 7257 O O . THR A 1 984 ? 21.342 0.610 56.567 1.00 95.38 984 THR A O 1
ATOM 7260 N N . PRO A 1 985 ? 20.259 -0.095 58.417 1.00 93.50 985 PRO A N 1
ATOM 7261 C CA . PRO A 1 985 ? 19.657 1.208 58.722 1.00 93.50 985 PRO A CA 1
ATOM 7262 C C . PRO A 1 985 ? 20.654 2.262 59.213 1.00 93.50 985 PRO A C 1
ATOM 7264 O O . PRO A 1 985 ? 21.439 2.016 60.130 1.00 93.50 985 PRO A O 1
ATOM 7267 N N . THR A 1 986 ? 20.562 3.483 58.679 1.00 92.38 986 THR A N 1
ATOM 7268 C CA . THR A 1 986 ? 21.326 4.647 59.178 1.00 92.38 986 THR A CA 1
ATOM 7269 C C . THR A 1 986 ? 20.703 5.274 60.431 1.00 92.38 986 THR A C 1
ATOM 7271 O O . THR A 1 986 ? 21.344 6.088 61.099 1.00 92.38 986 THR A O 1
ATOM 7274 N N . LYS A 1 987 ? 19.459 4.897 60.760 1.00 88.44 987 LYS A N 1
ATOM 7275 C CA . LYS A 1 987 ? 18.672 5.382 61.901 1.00 88.44 987 LYS A CA 1
ATOM 7276 C C . LYS A 1 987 ? 17.902 4.240 62.571 1.00 88.44 987 LYS A C 1
ATOM 7278 O O . LYS A 1 987 ? 17.370 3.361 61.899 1.00 88.44 987 LYS A O 1
ATOM 7283 N N . THR A 1 988 ? 17.801 4.306 63.898 1.00 89.81 988 THR A N 1
ATOM 7284 C CA . THR A 1 988 ? 16.840 3.527 64.695 1.00 89.81 988 THR A CA 1
ATOM 7285 C C . THR A 1 988 ? 15.413 3.868 64.278 1.00 89.81 988 THR A C 1
ATOM 7287 O O . THR A 1 988 ? 15.158 5.033 63.977 1.00 89.81 988 THR A O 1
ATOM 7290 N N . ASN A 1 989 ? 14.484 2.916 64.369 1.00 90.81 989 ASN A N 1
ATOM 7291 C CA . ASN A 1 989 ? 13.067 3.097 64.021 1.00 90.81 989 ASN A CA 1
ATOM 7292 C C . ASN A 1 989 ? 12.903 3.490 62.542 1.00 90.81 989 ASN A C 1
ATOM 7294 O O . ASN A 1 989 ? 12.453 4.586 62.197 1.00 90.81 989 ASN A O 1
ATOM 7298 N N . THR A 1 990 ? 13.364 2.584 61.676 1.00 91.88 990 THR A N 1
ATOM 7299 C CA . THR A 1 990 ? 13.147 2.635 60.228 1.00 91.88 990 THR A CA 1
ATOM 7300 C C . THR A 1 990 ? 12.104 1.583 59.852 1.00 91.88 990 THR A C 1
ATOM 7302 O O . THR A 1 990 ? 12.397 0.385 59.847 1.00 91.88 990 THR A O 1
ATOM 7305 N N . SER A 1 991 ? 10.894 2.029 59.528 1.00 92.25 991 SER A N 1
ATOM 7306 C CA . SER A 1 991 ? 9.855 1.221 58.886 1.00 92.25 991 SER A CA 1
ATOM 7307 C C . SER A 1 991 ? 10.263 0.867 57.450 1.00 92.25 991 SER A C 1
ATOM 7309 O O . SER A 1 991 ? 10.677 1.739 56.678 1.00 92.25 991 SER A O 1
ATOM 7311 N N . VAL A 1 992 ? 10.117 -0.403 57.067 1.00 92.94 992 VAL A N 1
ATOM 7312 C CA . VAL A 1 992 ? 10.471 -0.938 55.742 1.00 92.94 992 VAL A CA 1
ATOM 7313 C C . VAL A 1 992 ? 9.227 -1.516 55.083 1.00 92.94 992 VAL A C 1
ATOM 7315 O O . VAL A 1 992 ? 8.598 -2.416 55.631 1.00 92.94 992 VAL A O 1
ATOM 7318 N N . LYS A 1 993 ? 8.875 -1.022 53.896 1.00 93.56 993 LYS A N 1
ATOM 7319 C CA . LYS A 1 993 ? 7.701 -1.461 53.132 1.00 93.56 993 LYS A CA 1
ATOM 7320 C C . LYS A 1 993 ? 8.143 -1.980 51.765 1.00 93.56 993 LYS A C 1
ATOM 7322 O O . LYS A 1 993 ? 8.655 -1.206 50.956 1.00 93.56 993 LYS A O 1
ATOM 7327 N N . LEU A 1 994 ? 7.985 -3.281 51.505 1.00 92.06 994 LEU A N 1
ATOM 7328 C CA . LEU A 1 994 ? 8.421 -3.940 50.264 1.00 92.06 994 LEU A CA 1
ATOM 7329 C C . LEU A 1 994 ? 7.246 -4.516 49.475 1.00 92.06 994 LEU A C 1
ATOM 7331 O O . LEU A 1 994 ? 6.376 -5.190 50.025 1.00 92.06 994 LEU A O 1
ATOM 7335 N N . ARG A 1 995 ? 7.258 -4.362 48.152 1.00 92.88 995 ARG A N 1
ATOM 7336 C CA . ARG A 1 995 ? 6.351 -5.077 47.239 1.00 92.88 995 ARG A CA 1
ATOM 7337 C C . ARG A 1 995 ? 7.188 -5.914 46.269 1.00 92.88 995 ARG A C 1
ATOM 7339 O O . ARG A 1 995 ? 7.942 -5.355 45.477 1.00 92.88 995 ARG A O 1
ATOM 7346 N N . ALA A 1 996 ? 7.106 -7.241 46.384 1.00 89.75 996 ALA A N 1
ATOM 7347 C CA . ALA A 1 996 ? 7.994 -8.190 45.713 1.00 89.75 996 ALA A CA 1
ATOM 7348 C C . ALA A 1 996 ? 7.302 -8.946 44.567 1.00 89.75 996 ALA A C 1
ATOM 7350 O O . ALA A 1 996 ? 6.354 -9.701 44.787 1.00 89.75 996 ALA A O 1
ATOM 7351 N N . ILE A 1 997 ? 7.836 -8.795 43.356 1.00 88.12 997 ILE A N 1
ATOM 7352 C CA . ILE A 1 997 ? 7.446 -9.528 42.146 1.00 88.12 997 ILE A CA 1
ATOM 7353 C C . ILE A 1 997 ? 8.456 -10.665 41.955 1.00 88.12 997 ILE A C 1
ATOM 7355 O O . ILE A 1 997 ? 9.662 -10.419 41.857 1.00 88.12 997 ILE A O 1
ATOM 7359 N N . ARG A 1 998 ? 7.982 -11.914 41.932 1.00 86.81 998 ARG A N 1
ATOM 7360 C CA . ARG A 1 998 ? 8.827 -13.122 41.969 1.00 86.81 998 ARG A CA 1
ATOM 7361 C C . ARG A 1 998 ? 8.710 -13.923 40.672 1.00 86.81 998 ARG A C 1
ATOM 7363 O O . ARG A 1 998 ? 7.606 -14.169 40.199 1.00 86.81 998 ARG A O 1
ATOM 7370 N N . VAL A 1 999 ? 9.843 -14.363 40.127 1.00 79.75 999 VAL A N 1
ATOM 7371 C CA . VAL A 1 999 ? 9.926 -15.203 38.920 1.00 79.75 999 VAL A CA 1
ATOM 7372 C C . VAL A 1 999 ? 10.403 -16.603 39.309 1.00 79.75 999 VAL A C 1
ATOM 7374 O O . VAL A 1 999 ? 11.342 -16.738 40.098 1.00 79.75 999 VAL A O 1
ATOM 7377 N N . GLY A 1 1000 ? 9.743 -17.633 38.767 1.00 69.75 1000 GLY A N 1
ATOM 7378 C CA . GLY A 1 1000 ? 10.033 -19.050 39.030 1.00 69.75 1000 GLY A CA 1
ATOM 7379 C C . GLY A 1 1000 ? 11.485 -19.471 38.753 1.00 69.75 1000 GLY A C 1
ATOM 7380 O O . GLY A 1 1000 ? 12.249 -18.738 38.122 1.00 69.75 1000 GLY A O 1
ATOM 7381 N N . ALA A 1 1001 ? 11.867 -20.625 39.306 1.00 52.62 1001 ALA A N 1
ATOM 7382 C CA . ALA A 1 1001 ? 13.238 -21.151 39.332 1.00 52.62 1001 ALA A CA 1
ATOM 7383 C C . ALA A 1 1001 ? 13.795 -21.663 37.989 1.00 52.62 1001 ALA A C 1
ATOM 7385 O O . ALA A 1 1001 ? 13.018 -22.197 37.174 1.00 52.62 1001 ALA A O 1
#

Radius of gyration: 66.97 Å; chains: 1; bounding box: 174×79×192 Å

Sequence (1001 aa):
MTSIKLKKSSVAGKIPTDSDLAHGELAINFQDGKLFYKDASNNIKAFIDSAAVGSLITAGQGLDSDGVKSVHFGDDEKLTFGNDSDLKISHNGQHSLIQDAGTGQLRIAGSIVNIRNAANNTNMIRAVEGGAVTLSHDGSGKLETTSTGVDVTGKLVADSAALTGKLNINMGSSIDPAIELLGDGPNTIRFFDGQNRSVTTNAVDIAYRTAFNDLRIERATGQKIAEFGGDDGHAALYFNDTKRLETRDSGVDITGKLFADSAQLSGKLRLPQITNALEFGASAGGGGTNAIDMNNCNIIGINRLVFNDPGAGEGLQFSNIKLFESPDDLSNAAGSLQVTYSNARIFTVSDSGVNITGNLRINDAPADFGLDSTNVINLIDSDYVLNRSGISIPVLSEDSSLAFNQRLSFQAQTSTDGVLEVQPKMSVLDSAGTETLVNVNFTGGGGIDSAATVAIINDRFTTDVTFGGDVTFDSANAVFFDKSDQSLSFGNNRKAKFGPVGGGGGLSVTHTGSFGFVDTNFMQIRNNGGTKVAAQFFPTSAQRLFHDGSVKFETTDSGVRTFGSILGDSATINGPAAISGDLTLDSAGAVFFDKSDKSLKIGENHIAKFGENGDFEVKHTNGNSILKANNGPIFIQTNATNFGVHIGKTNASETMGKFIPDGAVELYHNNIKKFETTDSGVTVTGSLRTDSATIGGLTFPTADGTVNQAILTDGSGNLTFGTVATGAAGGVTGTFNKINVNSFTGDSSTTAFALSSAPASGSKNSVVVTVNGVVQHVNTYSLSGSTITLDSAPETGDAIEMRVHDDYSANVNLRDYQSYVYTPSTDTSAFSGSDTNGNILTYDQGKVEVYLNGSRLVTGLDYTETSGTTLTLDSAIGSGDTLEIVSLSAASIADFGVLPIDSDLTTTDSAQIIHEFDRATFRTVKYIVQLEHDSDNKYHSEEILLSHNNTVVGMTTYAQVLLDSNLGTFDADISGANVRLKLTPTKTNTSVKLRAIRVGA

pLDDT: mean 76.47, std 16.45, range [35.5, 97.69]

Foldseek 3Di:
DDDADEAEAQDPPDDADLVRAFARHKYDHVNPRWIWHADPVRDIDIPDDPPPCVCVPPDDDDPDDPDDPDDDDDAPDWDFDDPVRQWIFHHHPPDTDTDGNDPDDDDDDDQKDFDADPVRPAGQWIDGHVAWIFGDDPNHTAWIADPVGIDGDDDDDDPDDPDDAWDWDDDDPAFDWIWIFGDPAFGWTKTAPDGPRDLDQAIWIQTQHPVFRWGFTARPVRHGAWIADDPQGWIFGDDRNHTAWIADPVGIDGDDDDDDDDDDDPDDDDDPDDPDDDFQDDDDPDPDDSDDDPVPDDDDDDPDDDDDWFDLPDADDDPQWGWGADDPVSDRDGYWTFIDGVNHTAWIQHPVGIDGPDDDDDEDDPDPDPDDPDDDDEYYYDEYDEYDDEWWYFFDYDDDDDDDYDYDYDDDDDDDDDDDDDDDDDDDDDPVPDDDDDDDDDDDDDDDDDDDDDDPDPDDDPDDDDDPAKAQDDPVSQWIQGVVVRDTDHHAQDWDWADDDPDAFIWIWHHHPPDIDIDGQKDWDADVVRPATQWIDHPPAWTFGDDRNHTAWTADPVGIDGDDDDDDPDDDDDDDDDDPAKDQPDPVSQWICHVPVNDTDGDEPHWDADDPVSQWIFHDYPNDTDTDGPDDDDDDDDPDQVAFDWDADPPNQATQWGDHVVAWTFGDDPNHTAWIADPVGIDGDDDDDDPDDDPPCPPQPPDLDDPQWDFDDPVVGDTDTDRPPPCPDPDDDPPDWDKQKDKDFFDQPDFKDFGPAQAPVNDLVQKFKDKLNHTDDSVQWDDDGRMIGGVGTDHGGIIIMMIGTRDDDPFKPDPAWDKAKAQDQAFDFKDFQHGPVGDGQAADPVFKWKAKQNHTDDEPPQWDDDPSGMIGGPGTDGHGIMMMIIHRDDTDGPPLFKDKWKDKFQDQDQTTATDKDFCQWFFKKKKWKWKAAPPDRWIKTWIKIWGDPQQFIDIDIGDIDTPDDDQWDWGWDDDDRMTGTHIRGPDGTIIMIIIMGTHTD

Secondary structure (DSSP, 8-state):
---PPEEEE-STT-PPPTTT--TT-EEEETTTTEEEEE-TTS-EEE--SSTT-TTSSSSS----TT--------TT-EEEESTT--EEEEE-SS-EEEEE-SSS-----SSEEEEE-TTSSSEEEEEETTS-EEEEETTEEEEEEETTEEEESS----S-----S-EEEE-SSSS--EEEEE-SSSEEEEE--STTT---TT-EEEEEETTTTEEEEEETTS-EEEEEESTT--EEEEETTEEEEEEETTEEEESS----TT---SS----S--SS----PPPTT---------TTPPP---S-----S--TT-SEEETTEEEEEE-TT--SSS-EEEEEETTEEEEEEETTEEEESS-----SS-------SS--------------------------------------------------------SSS-------------------------S--SS----SS-EE-STTSSEEEETTTTEEEE-TT-EEEES-TTSTT-EEEEE-SS-EEEE-S-EEEE-TTS-SEEEEE-TTS--EEEETTEEEEEEETTEEEESS----TT----S----SS-EE-SSS-SEEEETTTTEEEE-TT-EEEESTT--EEEEEETTEEEEEESSS--------TT--EEEE-GGGSSEEEEE-TTS-EEEEETTEEEEEE-SSSEEESS----S----TT----SS-SSTTEEEEE-SSS-EEEEE--TT-SSS------EEEEEEEE--SS--EEE-SS--TT--GGGEEEEETTEEPPTTSEEEETTEEEESSPPPTT-EEEEEEEE---SSEEPPP-EEEEE--SS-EEEEESB-TTS-B----TT-EEEEETTEEP-BTTTEEE-SSSEEEEEEEE-TT--EEEEE----EE---S-EEEEEEE-S--S----EEEETTTEEEEEEEEEEEETTTTEEEEEEEEEEE-SS-EEEEEEEEEESSS--EEE--EEETTEEEE-EEESSSSEEEEEEEEEEE-